Protein AF-A0A353E0Q5-F1 (afdb_monomer)

Solvent-accessible surface area (backbone atoms only — not comparable to full-atom values): 62105 Å² total; per-residue (Å²): 119,65,67,66,53,52,52,53,52,50,51,54,53,50,53,54,36,44,77,69,77,37,85,76,43,74,29,30,56,51,19,33,42,48,65,22,22,40,67,88,50,92,90,53,44,50,45,80,87,53,101,70,85,87,52,66,69,34,48,69,35,66,63,59,42,57,31,65,50,50,73,76,48,99,57,50,77,54,15,35,48,39,72,45,56,61,38,84,94,55,44,27,33,41,62,36,72,52,37,29,42,36,36,40,77,37,80,70,36,24,62,28,38,40,38,38,20,40,17,38,74,65,54,63,38,16,90,84,32,91,67,53,52,42,46,39,69,44,43,38,41,34,26,84,80,82,68,50,38,32,44,20,50,36,26,52,88,81,24,87,39,40,45,72,63,60,95,88,55,82,83,78,68,77,80,64,66,64,56,32,40,40,31,43,69,48,75,49,71,51,46,33,36,45,34,42,31,17,71,41,27,21,38,55,55,39,66,94,44,41,72,42,34,23,43,40,38,9,40,30,42,36,41,46,93,58,66,82,50,72,44,25,45,48,79,42,88,43,85,75,89,70,75,83,73,71,68,71,69,43,80,52,47,71,41,41,65,44,71,77,46,64,24,12,19,44,34,39,40,46,91,50,94,84,70,56,68,65,24,41,35,39,33,37,35,61,43,37,78,71,98,61,86,84,76,87,74,61,61,35,27,25,36,36,40,37,35,33,77,20,43,22,32,18,71,71,66,82,61,56,22,35,32,32,39,37,38,33,72,54,71,49,49,82,71,67,33,68,73,44,58,74,68,30,54,63,30,76,72,85,28,20,70,26,58,45,80,44,72,84,44,72,76,30,88,85,35,45,38,36,35,41,37,36,26,76,34,61,34,12,26,32,25,23,40,34,38,40,39,26,74,56,68,47,45,47,70,51,98,86,64,30,40,39,17,47,33,44,39,31,62,76,4,46,24,42,54,14,33,84,90,56,57,14,58,18,44,27,44,20,34,28,56,69,92,70,65,38,44,20,56,42,44,34,38,40,40,35,33,40,28,73,46,38,40,48,29,41,30,34,43,33,42,94,93,45,54,21,21,48,38,62,44,43,64,51,30,95,87,68,38,40,35,43,43,69,46,39,36,29,67,79,67,86,52,94,88,45,40,61,47,63,34,72,54,37,45,71,75,52,39,72,33,72,54,43,35,66,35,42,37,41,38,31,25,41,43,77,92,46,48,36,31,44,69,40,37,34,46,39,33,33,56,54,64,66,83,46,97,84,41,33,79,52,70,28,47,42,70,32,70,38,80,48,68,47,80,39,57,67,42,50,48,30,44,37,40,37,41,30,79,46,90,64,51,46,28,42,31,31,14,72,81,43,80,41,50,100,86,50,57,47,48,55,25,50,46,48,91,86,56,73,62,42,64,42,74,44,20,62,44,30,71,59,28,45,51,49,44,46,34,23,38,23,40,32,25,85,39,89,54,68,42,50,33,32,42,42,76,51,75,45,68,46,64,66,52,43,44,50,36,48,39,60,42,90,69,44,70,44,75,51,44,68,54,28,78,28,79,47,61,34,76,37,94,43,73,40,30,25,58,42,54,34,39,30,38,20,32,36,24,58,41,33,18,44,32,34,35,32,46,29,44,55,88,64,56,55,35,44,46,45,71,28,47,43,33,90,77,33,37,44,39,19,45,76,50,59,89,53,48,27,18,23,23,34,29,74,49,70,93,67,15,88,45,47,45,92,77,53,69,70,74,44,42,67,93,72,82,62,50,77,44,78,52,30,26,38,68,65,36,74,69,42,78,43,42,60,76,39,71,44,48,30,66,38,88,98,43,53,40,35,25,80,32,49,44,35,35,37,43,79,45,86,40,99,37,70,44,15,30,41,37,32,45,75,15,27,37,36,34,78,43,86,34,60,55,85,40,51,30,28,44,35,38,26,35,28,16,87,34,54,76,81,35,67,15,24,35,31,26,50,72,85,40,80,73,47,76,36,63,14,22,78,51,82,40,77,49,73,33,50,30,26,35,32,87,42,59,56,41,43,41,32,47,36,42,37,86,99,42,53,45,29,32,42,28,44,30,30,40,26,46,45,64,49,61,37,41,18,26,36,65,38,68,50,68,82,50,49,65,41,57,47,43,37,55,31,35,42,39,41,36,29,56,50,77,82,84,83,58,79,48,67,46,26,38,29,36,51,35,43,30,37,24,61,36,60,71,68,73,83,56,46,79,57,50,76,76,37,69,52,72,54,72,32,51,49,65,32,71,49,39,33,40,35,75,37,28,73,74,30,62,36,38,40,39,38,39,39,61,49,44,41,55,31,44,26,42,19,67,80,24,63,49,76,71,40,59,76,87,23,83,46,66,55,48,64,93,40,78,49,73,47,39,49,32,41,37,33,20,70,77,14,28,39,30,35,45,87,86,74,48,79,76,51,74,34,77,61,62,55,48,56,53,18,30,55,37,24,38,32,46,33,29,74,39,79,87,49,71,31,42,38,35,43,32,35,37,52,78,36,72,70,76,76,69,46,79,56,54,91,94,54,88,82,88,83,84,82,81,93,58,101,60,94,82,83,86,47,74,46,71,88,78,59,95,85,63,88,75,87,88,85,86,85,82,61,85,64,52,72,51,73,48,65,41,51,85,68,82,75,79,58,44,102,91,45,58,76,45,76,48,81,48,79,29,63,83,82,130

Nearest PDB structures (foldseek):
  7ay3-assembly1_A  TM=6.060E-01  e=3.296E-02  uncultured bacterium
  1gui-assembly1_A  TM=5.304E-01  e=2.153E-01  Thermotoga maritima
  5w6h-assembly1_C  TM=4.593E-01  e=5.365E-01  Kuttervirus CBA120
  6kka-assembly2_B  TM=2.322E-01  e=1.364E-01  Bacillus sp. 41M-1
  2dck-assembly1_A  TM=1.835E-01  e=2.265E-01  Bacillus sp. 41M-1

Mean predicted aligned error: 13.4 Å

pLDDT: mean 86.46, std 9.39, range [40.09, 98.56]

Secondary structure (DSSP, 8-state):
-HHHHHHHHHHHHHHHHHHTT----HHHHHHHHHHH-B-SSSS----SS-SS-SSTT-B--HHHHS-TTTTT-SSGGGSSEEEE---GGGEE-TT-EEEEEEEE--TTGGGS-EEEEEE-------TTSSS---SEEEEEEEETTT--EEETT---TT-SSPPPPPTTS-----SS-SEEEEEEPSSP-SEEEEEEEEEE--S---TT-TTS--EE-EEEEEE-S-TT-SS-EEEEEE---PPPP---EEE--BT--EEEEEEPPPPTT-SSTT--GGG-EEEEEE----SS-TTSPPP-SEEEEEEE---BSSS--SS---EEEEEESSGGGGGT-HHHHHTSEEE--SSS--EEEE-SPPPSTT-EEEEEEEE-SSS-EEEEEEEEEESS-SEEE-TTS-EEEEPEEGGGGEE---BTTB-EEEEEEEEE-TTT--BEEEEEEEEEEEES-GGGEEEEEEETTEEEEEEES-SS-TTS-SSEEEEEE-TT--STT-B---SSS-GGGGTTSB--EEEEEEEEE-SSS--EEEEEEEEEEEE-GGGSTT-EEEEEPTT-EEEEEEEEPTTEEEEEEEEES-SS--EEEEEESS---SSS-SEEE---TT-SEEEEEE-TTSSSPP-SEEEEEEEE--SSS-EEEEEEEEEEE--SS-SEEEEE-S-S-EEPPTTEEEEEEEEE---SBEEEEEEEEEEE-S-GGGEEEEEE-TT--EEEEEES-STTT--EESBS-TTS-BEEEE-S-TTTEEEEGGGPPSPBS------EEEEE--SSS-SSEEETT-EEE-SSTT-EEEEEESEEEEE-S--SSTT-EEEESS-EEEEEEE--TT-EEEEEEEEEESSPTT-EEEEEEETTEEEEEEEP-SS-EEPPPEEEE-SSSEEEEEEEE-TTSPPEEEEEEEEEEPPPEEEEE-SS-GGGGTTSB--EEEEEEEEE---S--PSSP-EEEEEEEEEEEPPPPP-EEEPPTT-EEEEEE-TT-EEEEEEEPPTT-SEEEEEEEESSSEEEEEESSSS--SSTTTSSS--B--SSSS---EEEEETTEEEEE-TT--EEEEES-S---TT-EEEEEEEE--SS--EEEEEEEEESS----EEEPPTT-PPP------SS----EEE----TT-S--------SSS-EEEEE-SSSSPPBTTB-SEEEEEPPP---

Foldseek 3Di:
DVVVVLVVLLVVVQVLCVVLVHRADPQQSVQLQLQQFDAPDLQAAQQPDDPDHDAHSHDGDSCSSQFPVNVVDSACQFFLKDKDGFDLVAWDAAFDKWKKKKFQDDQVLLQWKKKKKKAFDAFQFDPPAPAQGQWDKWKWKAFPPPRWIFTWNQADPSGHATDTDDPPDDDPHDDHDRMTMHMGGHNDDGIMMIMMHRNAQAFAPRLVCQQGRITTIMMMIGGDPDSPDTNSIGIGTDDDPDDPDQADEAEADAQAKDFWDWFHAAGLFHPDLLGALSRKHKYKYAQAADPDCPQVAGFAFKKKKWKDPKAFGHDGFPAHFQKKKWKDLDCCVSVVDVVRRVVTFIDGDQHTTDMDIGGRHDHDRSRMMMMMMHTLHNRIITIMIHMHGHNDYQWDQDPVRKIKGWKDWGSQQKQDFAALVGKGKTKIKTFAAPVPKFQFWFKKKWFKKFKPFCLQKFKKKDDPRAIFTQDHSDRAELVRDGGIHGAMEGPQCPDPSHDHGPDPPGRNRSHRPIPGGIMMMMIIGNHGDMIIGGNIMMMITHGQPQPDPVFDKDKDFEQGKDKHKDFAALQFFKKKKKKADKPAWKKKFKAFPDADDPVDGQFIFGGDPPDRMTMDMAGCQAVVHDGGTMMMMIIGHNHNGMMIITMHMDTHGDFFFDLWFKFWFPDQKFFDDFQDKDKTKTFDAFQFAFAFKKKWFWWFAQAQLLKWKWKAAPVGRIHTFDHSDAHNDAGIAFDDFSVATATLMAGPDCVQAVAASSPDYDPSGDPDGKDKFWDAQCPQFDQAKDAAQDWTDGPDPPWIKGWNFGIKGKDQADDPPHGIWIKADRTKMKIKDFADAPFKKWKKKKKEWPDDFPDFFKFKDKQNHTQDTDTHHNDIDTDRTTIGGDHDRMIMIMMHTDPPDTIMIIGGIMMMGDRHYRYHHGSGHPCVSGRPTNGTMIMIMMRGNHHDDDDPPRTMGSIMMMITSGTNHGDDEAEAFAFDKDKDKADAFGKYKYKYFAAQPFFKKKKKKAKAFFKWKAWAQRRAGDQDPVVGPDHIQGPDGGHWIKMWMAGQQFIFIATPVGDTPDTDSPDHDDHSGMIMMMMTRNHRPDMMMMMMTMHTPDHRADEAEDDPPDDDDDDDDDDPDDDDHHYDYDDDPPDPDDDDDDADADAKDKDFAADDDDGDDPVRGPDIDTDGHDDDD

Sequence (1181 aa):
MAAPVVSGMLALMQEFLVEKEINPSPALLKALLINGARSSGTLYDFQIDPLINFQGWGVPNLNHSLPTNLLQTADNRSSSLQFFDQDPDRALATGESMSWDLNVSTNGARAFPLRVSLVWTDPPGNPAAGIKLVNDLDLVVSNTVSGEVFLGNDFPEGARFTQMSSTNQVSESDVVNNVENVFINGPLSTNYVVSVIGRRVNVNAVHAHPEGVVQDFALVISSGDDIELEEPFKLEDLDPALPDFTPPVYAITNGIPRLEDRVGANAPLLGTTNGLTPQWQFYAFTNSLPSTNDVGFTNGPYVAFATFLPPQLGQPRASDADVDLYVSRDPGLLSLNPGVIAGASKSTNQGGTEVVVFENQPLGEDVIYYVGVKSEDHQGAQYAMVGLSSPDPFDFTDANGNRVFRGIPLNQGIIPDGTPSSPGAALGIAIGNPLNGLQVQSVMVETLLFHQDIGDLLGSISHDGVSAVLNNHMLYDPSGDSTFLAATFDDFGLYPGSIASDGPGNLINFIGQNGVGVWLMTMVDNALGQTGNLTSFNVIATPNQLLGEDGLTSTVQAESFAYYFVEVPPDASALNVQLTEFALPLDLYLRHEELPTQTLYDKRTLGLDGDAMVSVTMTPRDIPPLNAGRYFIGVYNPNTEPVDFRLNYDVERNLVVDAEQPFFTDDLEVPILDDGLTHAQIYVPDTRPIAEAKIGIRLDHPRLSDLSLNLVSPEGTRVMLMENRGGGTETALGSGDSQAPIFAGFSDNEEDADTLIKFAEGPFTTNAVVNVYPISGFEQARAQIYSLGDTFPTDVEDREWEVIYGRARLMGQRAPYGRKFMHILSSRIATTIPTPPGRKFDLIYSTRSSAGRGSPVGYIYMDGRRAQVVDGSIRWRRNTPIRFETSKPETLLEFSYVRGRPAMSLDQIELRDAAAVKYYFPEEPLEHFKGESALGDWTLEINDTRSGGAEAPEPILQNWQLLLSLANTNVPATTLRNGQCFAGSLEPEEVKYFVVDVPRIATMATNWLTGTGDLKMWFDVAGVPTGESPPDIIPPIDYHGVDGGEAMVLTLDGALFFDMETNLVDAAASPVMLPGQRYYLAVANTDADQEQSYELCLRFDADDIPIIDLENQIPYENTIPFTDDLDLQYYRYRVASNVVNLDIELTPLDGDVNMVVKKDLPLPTLRLFDYRADEPGPVLD

Structure (mmCIF, N/CA/C/O backbone):
data_AF-A0A353E0Q5-F1
#
_entry.id   AF-A0A353E0Q5-F1
#
loop_
_atom_site.group_PDB
_atom_site.id
_atom_site.type_symbol
_atom_site.label_atom_id
_atom_site.label_alt_id
_atom_site.label_comp_id
_atom_site.label_asym_id
_atom_site.label_entity_id
_atom_site.label_seq_id
_atom_site.pdbx_PDB_ins_code
_atom_site.Cartn_x
_atom_site.Cartn_y
_atom_site.Cartn_z
_atom_site.occupancy
_atom_site.B_iso_or_equiv
_atom_site.auth_seq_id
_atom_site.auth_comp_id
_atom_site.auth_asym_id
_atom_site.auth_atom_id
_atom_site.pdbx_PDB_model_num
ATOM 1 N N . MET A 1 1 ? 0.250 -30.300 -31.723 1.00 90.56 1 MET A N 1
ATOM 2 C CA . MET A 1 1 ? 1.266 -31.261 -32.223 1.00 90.56 1 MET A CA 1
ATOM 3 C C . MET A 1 1 ? 2.597 -30.596 -32.575 1.00 90.56 1 MET A C 1
ATOM 5 O O . MET A 1 1 ? 3.606 -31.259 -32.412 1.00 90.56 1 MET A O 1
ATOM 9 N N . ALA A 1 2 ? 2.641 -29.331 -33.024 1.00 92.25 2 ALA A N 1
ATOM 10 C CA . ALA A 1 2 ? 3.900 -28.655 -33.379 1.00 92.25 2 ALA A CA 1
ATOM 11 C C . ALA A 1 2 ? 4.853 -28.426 -32.186 1.00 92.25 2 ALA A C 1
ATOM 13 O O . ALA A 1 2 ? 6.026 -28.761 -32.288 1.00 92.25 2 ALA A O 1
ATOM 14 N N . ALA A 1 3 ? 4.344 -27.948 -31.041 1.00 94.94 3 ALA A N 1
ATOM 15 C CA . ALA A 1 3 ? 5.154 -27.691 -29.842 1.00 94.94 3 ALA A CA 1
ATOM 16 C C . ALA A 1 3 ? 6.047 -28.879 -29.410 1.00 94.94 3 ALA A C 1
ATOM 18 O O . ALA A 1 3 ? 7.258 -28.695 -29.369 1.00 94.94 3 ALA A O 1
ATOM 19 N N . PRO A 1 4 ? 5.534 -30.113 -29.199 1.00 95.75 4 PRO A N 1
ATOM 20 C CA . PRO A 1 4 ? 6.393 -31.235 -28.809 1.00 95.75 4 PRO A CA 1
ATOM 21 C C . PRO A 1 4 ? 7.402 -31.657 -29.892 1.00 95.75 4 PRO A C 1
ATOM 23 O O . PRO A 1 4 ? 8.432 -32.232 -29.555 1.00 95.75 4 PRO A O 1
ATOM 26 N N . VAL A 1 5 ? 7.146 -31.374 -31.179 1.00 95.06 5 VAL A N 1
ATOM 27 C CA . VAL A 1 5 ? 8.128 -31.621 -32.256 1.00 95.06 5 VAL A CA 1
ATOM 28 C C . VAL A 1 5 ? 9.305 -30.657 -32.127 1.00 95.06 5 VAL A C 1
ATOM 30 O O . VAL A 1 5 ? 10.452 -31.089 -32.201 1.00 95.06 5 VAL A O 1
ATOM 33 N N . VAL A 1 6 ? 9.030 -29.372 -31.885 1.00 95.06 6 VAL A N 1
ATOM 34 C CA . VAL A 1 6 ? 10.074 -28.364 -31.648 1.00 95.06 6 VAL A CA 1
ATOM 35 C C . VAL A 1 6 ? 10.821 -28.657 -30.346 1.00 95.06 6 VAL A C 1
ATOM 37 O O . VAL A 1 6 ? 12.044 -28.627 -30.348 1.00 95.06 6 VAL A O 1
ATOM 40 N N . SER A 1 7 ? 10.130 -29.040 -29.265 1.00 95.62 7 SER A N 1
ATOM 41 C CA . SER A 1 7 ? 10.782 -29.459 -28.014 1.00 95.62 7 SER A CA 1
ATOM 42 C C . SER A 1 7 ? 11.724 -30.650 -28.219 1.00 95.62 7 SER A C 1
ATOM 44 O O . SER A 1 7 ? 12.834 -30.644 -27.700 1.00 95.62 7 SER A O 1
ATOM 46 N N . GLY A 1 8 ? 11.322 -31.652 -29.012 1.00 95.38 8 GLY A N 1
ATOM 47 C CA . GLY A 1 8 ? 12.192 -32.778 -29.361 1.00 95.38 8 GLY A CA 1
ATOM 48 C C . GLY A 1 8 ? 13.402 -32.364 -30.206 1.00 95.38 8 GLY A C 1
ATOM 49 O O . GLY A 1 8 ? 14.499 -32.865 -29.987 1.00 95.38 8 GLY A O 1
ATOM 50 N N . MET A 1 9 ? 13.224 -31.423 -31.139 1.00 94.06 9 MET A N 1
ATOM 51 C CA . MET A 1 9 ? 14.326 -30.853 -31.922 1.00 94.06 9 MET A CA 1
ATOM 52 C C . MET A 1 9 ? 15.319 -30.089 -31.035 1.00 94.06 9 MET A C 1
ATOM 54 O O . MET A 1 9 ? 16.521 -30.302 -31.162 1.00 94.06 9 MET A O 1
ATOM 58 N N . LEU A 1 10 ? 14.830 -29.257 -30.112 1.00 95.38 10 LEU A N 1
ATOM 59 C CA . LEU A 1 10 ? 15.662 -28.528 -29.151 1.00 95.38 10 LEU A CA 1
ATOM 60 C C . LEU A 1 10 ? 16.415 -29.475 -28.211 1.00 95.38 10 LEU A C 1
ATOM 62 O O . LEU A 1 10 ? 17.593 -29.250 -27.959 1.00 95.38 10 LEU A O 1
ATOM 66 N N . ALA A 1 11 ? 15.782 -30.564 -27.760 1.00 95.12 11 ALA A N 1
ATOM 67 C CA . ALA A 1 11 ? 16.446 -31.583 -26.949 1.00 95.12 11 ALA A CA 1
ATOM 68 C C . ALA A 1 11 ? 17.628 -32.233 -27.691 1.00 95.12 11 ALA A C 1
ATOM 70 O O . ALA A 1 11 ? 18.694 -32.397 -27.106 1.00 95.12 11 ALA A O 1
ATOM 71 N N . LEU A 1 12 ? 17.474 -32.535 -28.988 1.00 92.88 12 LEU A N 1
ATOM 72 C CA . LEU A 1 12 ? 18.569 -33.055 -29.822 1.00 92.88 12 LEU A CA 1
ATOM 73 C C . LEU A 1 12 ? 19.683 -32.020 -30.035 1.00 92.88 12 LEU A C 1
ATOM 75 O O . LEU A 1 12 ? 20.859 -32.372 -30.042 1.00 92.88 12 LEU A O 1
ATOM 79 N N . MET A 1 13 ? 19.324 -30.744 -30.212 1.00 92.06 13 MET A N 1
ATOM 80 C CA . MET A 1 13 ? 20.306 -29.660 -30.327 1.00 92.06 13 MET A CA 1
ATOM 81 C C . MET A 1 13 ? 21.100 -29.486 -29.027 1.00 92.06 13 MET A C 1
ATOM 83 O O . MET A 1 13 ? 22.321 -29.361 -29.074 1.00 92.06 13 MET A O 1
ATOM 87 N N . GLN A 1 14 ? 20.420 -29.515 -27.878 1.00 93.75 14 GLN A N 1
ATOM 88 C CA . GLN A 1 14 ? 21.044 -29.419 -26.561 1.00 93.75 14 GLN A CA 1
ATOM 89 C C . GLN A 1 14 ? 21.965 -30.611 -26.290 1.00 93.75 14 GLN A C 1
ATOM 91 O O . GLN A 1 14 ? 23.108 -30.401 -25.899 1.00 93.75 14 GLN A O 1
ATOM 96 N N . GLU A 1 15 ? 21.501 -31.841 -26.537 1.00 92.56 15 GLU A N 1
ATOM 97 C CA . GLU A 1 15 ? 22.314 -33.057 -26.402 1.00 92.56 15 GLU A CA 1
ATOM 98 C C . GLU A 1 15 ? 23.608 -32.942 -27.219 1.00 92.56 15 GLU A C 1
ATOM 100 O O . GLU A 1 15 ? 24.697 -33.130 -26.679 1.00 92.56 15 GLU A O 1
ATOM 105 N N . PHE A 1 16 ? 23.502 -32.530 -28.487 1.00 88.25 16 PHE A N 1
ATOM 106 C CA . PHE A 1 16 ? 24.658 -32.343 -29.360 1.00 88.25 16 PHE A CA 1
ATOM 107 C C . PHE A 1 16 ? 25.656 -31.293 -28.838 1.00 88.25 16 PHE A C 1
ATOM 109 O O . PHE A 1 16 ? 26.864 -31.526 -28.871 1.00 88.25 16 PHE A O 1
ATOM 116 N N . LEU A 1 17 ? 25.179 -30.135 -28.373 1.00 88.19 17 LEU A N 1
ATOM 117 C CA . LEU A 1 17 ? 26.053 -29.073 -27.862 1.00 88.19 17 LEU A CA 1
ATOM 118 C C . LEU A 1 17 ? 26.734 -29.489 -26.549 1.00 88.19 17 LEU A C 1
ATOM 120 O O . LEU A 1 17 ? 27.938 -29.278 -26.400 1.00 88.19 17 LEU A O 1
ATOM 124 N N . VAL A 1 18 ? 26.014 -30.174 -25.654 1.00 90.94 18 VAL A N 1
ATOM 125 C CA . VAL A 1 18 ? 26.568 -30.697 -24.393 1.00 90.94 18 VAL A CA 1
ATOM 126 C C . VAL A 1 18 ? 27.646 -31.752 -24.651 1.00 90.94 18 VAL A C 1
ATOM 128 O O . VAL A 1 18 ? 28.684 -31.735 -23.991 1.00 90.94 18 VAL A O 1
ATOM 131 N N . GLU A 1 19 ? 27.473 -32.627 -25.651 1.00 87.69 19 GLU A N 1
ATOM 132 C CA . GLU A 1 19 ? 28.525 -33.563 -26.088 1.00 87.69 19 GLU A CA 1
ATOM 133 C C . GLU A 1 19 ? 29.793 -32.855 -26.600 1.00 87.69 19 GLU A C 1
ATOM 135 O O . GLU A 1 19 ? 30.879 -33.439 -26.593 1.00 87.69 19 GLU A O 1
ATOM 140 N N . LYS A 1 20 ? 29.669 -31.597 -27.035 1.00 82.38 20 LYS A N 1
ATOM 141 C CA . LYS A 1 20 ? 30.774 -30.726 -27.455 1.00 82.38 20 LYS A CA 1
ATOM 142 C C . LYS A 1 20 ? 31.309 -29.844 -26.322 1.00 82.38 20 LYS A C 1
ATOM 144 O O . LYS A 1 20 ? 32.077 -28.931 -26.602 1.00 82.38 20 LYS A O 1
ATOM 149 N N . GLU A 1 21 ? 30.930 -30.127 -25.074 1.00 86.50 21 GLU A N 1
ATOM 150 C CA . GLU A 1 21 ? 31.303 -29.358 -23.877 1.00 86.50 21 GLU A CA 1
ATOM 151 C C . GLU A 1 21 ? 30.779 -27.908 -23.892 1.00 86.50 21 GLU A C 1
ATOM 153 O O . GLU A 1 21 ? 31.301 -27.041 -23.195 1.00 86.50 21 GLU A O 1
ATOM 158 N N . ILE A 1 22 ? 29.718 -27.645 -24.659 1.00 85.56 22 ILE A N 1
ATOM 159 C CA . ILE A 1 22 ? 28.992 -26.373 -24.670 1.00 85.56 22 ILE A CA 1
ATOM 160 C C . ILE A 1 22 ? 27.683 -26.597 -23.917 1.00 85.56 22 ILE A C 1
ATOM 162 O O . ILE A 1 22 ? 26.890 -27.448 -24.309 1.00 85.56 22 ILE A O 1
ATOM 166 N N . ASN A 1 23 ? 27.437 -25.850 -22.843 1.00 89.56 23 ASN A N 1
ATOM 167 C CA . ASN A 1 23 ? 26.168 -25.909 -22.120 1.00 89.56 23 ASN A CA 1
ATOM 168 C C . ASN A 1 23 ? 25.273 -24.750 -22.585 1.00 89.56 23 ASN A C 1
ATOM 170 O O . ASN A 1 23 ? 25.442 -23.647 -22.073 1.00 89.56 23 ASN A O 1
ATOM 174 N N . PRO A 1 24 ? 24.385 -24.958 -23.577 1.00 92.88 24 PRO A N 1
ATOM 175 C CA . PRO A 1 24 ? 23.730 -23.850 -24.248 1.00 92.88 24 PRO A CA 1
ATOM 176 C C . PRO A 1 24 ? 22.658 -23.198 -23.372 1.00 92.88 24 PRO A C 1
ATOM 178 O O . PRO A 1 24 ? 21.818 -23.899 -22.797 1.00 92.88 24 PRO A O 1
ATOM 181 N N . SER A 1 25 ? 22.618 -21.866 -23.340 1.00 94.75 25 SER A N 1
ATOM 182 C CA . SER A 1 25 ? 21.503 -21.145 -22.723 1.00 94.75 25 SER A CA 1
ATOM 183 C C . SER A 1 25 ? 20.188 -21.350 -23.500 1.00 94.75 25 SER A C 1
ATOM 185 O O . SER A 1 25 ? 20.188 -21.663 -24.703 1.00 94.75 25 SER A O 1
ATOM 187 N N . PRO A 1 26 ? 19.027 -21.118 -22.857 1.00 95.81 26 PRO A N 1
ATOM 188 C CA . PRO A 1 26 ? 17.748 -21.046 -23.558 1.00 95.81 26 PRO A CA 1
ATOM 189 C C . PRO A 1 26 ? 17.742 -20.007 -24.691 1.00 95.81 26 PRO A C 1
ATOM 191 O O . PRO A 1 26 ? 17.146 -20.260 -25.745 1.00 95.81 26 PRO A O 1
ATOM 194 N N . ALA A 1 27 ? 18.425 -18.869 -24.509 1.00 96.94 27 ALA A N 1
ATOM 195 C CA . ALA A 1 27 ? 18.532 -17.823 -25.520 1.00 96.94 27 ALA A CA 1
ATOM 196 C C . ALA A 1 27 ? 19.292 -18.312 -26.762 1.00 96.94 27 ALA A C 1
ATOM 198 O O . ALA A 1 27 ? 18.801 -18.136 -27.879 1.00 96.94 27 ALA A O 1
ATOM 199 N N . LEU A 1 28 ? 20.420 -19.014 -26.592 1.00 96.38 28 LEU A N 1
ATOM 200 C CA . LEU A 1 28 ? 21.188 -19.569 -27.711 1.00 96.38 28 LEU A CA 1
ATOM 201 C C . LEU A 1 28 ? 20.397 -20.628 -28.480 1.00 96.38 28 LEU A C 1
ATOM 203 O O . LEU A 1 28 ? 20.344 -20.591 -29.712 1.00 96.38 28 LEU A O 1
ATOM 207 N N . LEU A 1 29 ? 19.741 -21.556 -27.779 1.00 96.69 29 LEU A N 1
ATOM 208 C CA . LEU A 1 29 ? 18.905 -22.570 -28.424 1.00 96.69 29 LEU A CA 1
ATOM 209 C C . LEU A 1 29 ? 17.779 -21.931 -29.256 1.00 96.69 29 LEU A C 1
ATOM 211 O O . LEU A 1 29 ? 17.526 -22.355 -30.389 1.00 96.69 29 LEU A O 1
ATOM 215 N N . LYS A 1 30 ? 17.137 -20.881 -28.726 1.00 97.50 30 LYS A N 1
ATOM 216 C CA . LYS A 1 30 ? 16.111 -20.099 -29.433 1.00 97.50 30 LYS A CA 1
ATOM 217 C C . LYS A 1 30 ? 16.704 -19.350 -30.635 1.00 97.50 30 LYS A C 1
ATOM 219 O O . LYS A 1 30 ? 16.120 -19.413 -31.718 1.00 97.50 30 LYS A O 1
ATOM 224 N N . ALA A 1 31 ? 17.872 -18.722 -30.494 1.00 97.00 31 ALA A N 1
ATOM 225 C CA . ALA A 1 31 ? 18.560 -18.009 -31.573 1.00 97.00 31 ALA A CA 1
ATOM 226 C C . ALA A 1 31 ? 18.948 -18.935 -32.737 1.00 97.00 31 ALA A C 1
ATOM 228 O O . ALA A 1 31 ? 18.667 -18.623 -33.894 1.00 97.00 31 ALA A O 1
ATOM 229 N N . LEU A 1 32 ? 19.516 -20.114 -32.447 1.00 94.81 32 LEU A N 1
ATOM 230 C CA . LEU A 1 32 ? 19.873 -21.124 -33.455 1.00 94.81 32 LEU A CA 1
ATOM 231 C C . LEU A 1 32 ? 18.639 -21.623 -34.222 1.00 94.81 32 LEU A C 1
ATOM 233 O O . LEU A 1 32 ? 18.681 -21.815 -35.443 1.00 94.81 32 LEU A O 1
ATOM 237 N N . LEU A 1 33 ? 17.524 -21.828 -33.515 1.00 95.69 33 LEU A N 1
ATOM 238 C CA . LEU A 1 33 ? 16.259 -22.249 -34.116 1.00 95.69 33 LEU A CA 1
ATOM 239 C C . LEU A 1 33 ? 15.713 -21.180 -35.077 1.00 95.69 33 LEU A C 1
ATOM 241 O O . LEU A 1 33 ? 15.334 -21.504 -36.203 1.00 95.69 33 LEU A O 1
ATOM 245 N N . ILE A 1 34 ? 15.698 -19.916 -34.640 1.00 96.06 34 ILE A N 1
ATOM 246 C CA . ILE A 1 34 ? 15.175 -18.766 -35.394 1.00 96.06 34 ILE A CA 1
ATOM 247 C C . ILE A 1 34 ? 16.042 -18.471 -36.620 1.00 96.06 34 ILE A C 1
ATOM 249 O O . ILE A 1 34 ? 15.523 -18.374 -37.731 1.00 96.06 34 ILE A O 1
ATOM 253 N N . ASN A 1 35 ? 17.363 -18.422 -36.456 1.00 94.81 35 ASN A N 1
ATOM 254 C CA . ASN A 1 35 ? 18.294 -18.166 -37.553 1.00 94.81 35 ASN A CA 1
ATOM 255 C C . ASN A 1 35 ? 18.212 -19.256 -38.649 1.00 94.81 35 ASN A C 1
ATOM 257 O O . ASN A 1 35 ? 18.266 -18.979 -39.856 1.00 94.81 35 ASN A O 1
ATOM 261 N N . GLY A 1 36 ? 18.000 -20.512 -38.237 1.00 91.69 36 GLY A N 1
ATOM 262 C CA . GLY A 1 36 ? 17.804 -21.651 -39.137 1.00 91.69 36 GLY A CA 1
ATOM 263 C C . GLY A 1 36 ? 16.419 -21.729 -39.796 1.00 91.69 36 GLY A C 1
ATOM 264 O O . GLY A 1 36 ? 16.253 -22.445 -40.792 1.00 91.69 36 GLY A O 1
ATOM 265 N N . ALA A 1 37 ? 15.425 -20.988 -39.299 1.00 93.50 37 ALA A N 1
ATOM 266 C CA . ALA A 1 37 ? 14.057 -21.041 -39.799 1.00 93.50 37 ALA A CA 1
ATOM 267 C C . ALA A 1 37 ? 13.901 -20.372 -41.177 1.00 93.50 37 ALA A C 1
ATOM 269 O O . ALA A 1 37 ? 14.636 -19.459 -41.563 1.00 93.50 37 ALA A O 1
ATOM 270 N N . ARG A 1 38 ? 12.946 -20.855 -41.977 1.00 91.38 38 ARG A N 1
ATOM 271 C CA . ARG A 1 38 ? 12.607 -20.275 -43.289 1.00 91.38 38 ARG A CA 1
ATOM 272 C C . ARG A 1 38 ? 11.109 -20.024 -43.366 1.00 91.38 38 ARG A C 1
ATOM 274 O O . ARG A 1 38 ? 10.323 -20.780 -42.800 1.00 91.38 38 ARG A O 1
ATOM 281 N N . SER A 1 39 ? 10.705 -18.983 -44.094 1.00 90.50 39 SER A N 1
ATOM 282 C CA . SER A 1 39 ? 9.282 -18.716 -44.303 1.00 90.50 39 SER A CA 1
ATOM 283 C C . SER A 1 39 ? 8.587 -19.931 -44.927 1.00 90.50 39 SER A C 1
ATOM 285 O O . SER A 1 39 ? 9.136 -20.597 -45.807 1.00 90.50 39 SER A O 1
ATOM 287 N N . SER A 1 40 ? 7.366 -20.208 -44.469 1.00 86.75 40 SER A N 1
ATOM 288 C CA . SER A 1 40 ? 6.572 -21.359 -44.909 1.00 86.75 40 SER A CA 1
ATOM 289 C C . SER A 1 40 ? 6.069 -21.250 -46.359 1.00 86.75 40 SER A C 1
ATOM 291 O O . SER A 1 40 ? 5.593 -22.237 -46.922 1.00 86.75 40 SER A O 1
ATOM 293 N N . GLY A 1 41 ? 6.198 -20.079 -46.997 1.00 86.56 41 GLY A N 1
ATOM 294 C CA . GLY A 1 41 ? 5.785 -19.867 -48.381 1.00 86.56 41 GLY A CA 1
ATOM 295 C C . GLY A 1 41 ? 6.055 -18.454 -48.900 1.00 86.56 41 GLY A C 1
ATOM 296 O O . GLY A 1 41 ? 6.781 -17.668 -48.306 1.00 86.56 41 GLY A O 1
ATOM 297 N N . THR A 1 42 ? 5.489 -18.122 -50.060 1.00 82.75 42 THR A N 1
ATOM 298 C CA . THR A 1 42 ? 5.581 -16.774 -50.660 1.00 82.75 42 THR A CA 1
ATOM 299 C C . THR A 1 42 ? 4.454 -15.836 -50.233 1.00 82.75 42 THR A C 1
ATOM 301 O O . THR A 1 42 ? 4.489 -14.672 -50.600 1.00 82.75 42 THR A O 1
ATOM 304 N N . LEU A 1 43 ? 3.441 -16.354 -49.530 1.00 83.25 43 LEU A N 1
ATOM 305 C CA . LEU A 1 43 ? 2.299 -15.588 -49.011 1.00 83.25 43 LEU A CA 1
ATOM 306 C C . LEU A 1 43 ? 2.524 -15.085 -47.578 1.00 83.25 43 LEU A C 1
ATOM 308 O O . LEU A 1 43 ? 1.620 -14.493 -47.007 1.00 83.25 43 LEU A O 1
ATOM 312 N N . TYR A 1 44 ? 3.686 -15.379 -46.996 1.00 88.81 44 TYR A N 1
ATOM 313 C CA . TYR A 1 44 ? 4.020 -15.031 -45.625 1.00 88.81 44 TYR A CA 1
ATOM 314 C C . TYR A 1 44 ? 5.324 -14.227 -45.594 1.00 88.81 44 TYR A C 1
ATOM 316 O O . TYR A 1 44 ? 6.214 -14.453 -46.422 1.00 88.81 44 TYR A O 1
ATOM 324 N N . ASP A 1 45 ? 5.449 -13.346 -44.609 1.00 90.69 45 ASP A N 1
ATOM 325 C CA . ASP A 1 45 ? 6.566 -12.418 -44.416 1.00 90.69 45 ASP A CA 1
ATOM 326 C C . ASP A 1 45 ? 7.024 -12.378 -42.946 1.00 90.69 45 ASP A C 1
ATOM 328 O O . ASP A 1 45 ? 6.529 -13.138 -42.109 1.00 90.69 45 ASP A O 1
ATOM 332 N N . PHE A 1 46 ? 8.039 -11.566 -42.663 1.00 91.81 46 PHE A N 1
ATOM 333 C CA . PHE A 1 46 ? 8.610 -11.410 -41.324 1.00 91.81 46 PHE A CA 1
ATOM 334 C C . PHE A 1 46 ? 8.272 -10.057 -40.683 1.00 91.81 46 PHE A C 1
ATOM 336 O O . PHE A 1 46 ? 9.009 -9.604 -39.813 1.00 91.81 46 PHE A O 1
ATOM 343 N N . GLN A 1 47 ? 7.185 -9.407 -41.113 1.00 89.50 47 GLN A N 1
ATOM 344 C CA . GLN A 1 47 ? 6.735 -8.165 -40.489 1.00 89.50 47 GLN A CA 1
ATOM 345 C C . GLN A 1 47 ? 6.385 -8.421 -39.014 1.00 89.50 47 GLN A C 1
ATOM 347 O O . GLN A 1 47 ? 5.691 -9.391 -38.696 1.00 89.50 47 GLN A O 1
ATOM 352 N N . ILE A 1 48 ? 6.866 -7.550 -38.124 1.00 85.69 48 ILE A N 1
ATOM 353 C CA . ILE A 1 48 ? 6.685 -7.687 -36.670 1.00 85.69 48 ILE A CA 1
ATOM 354 C C . ILE A 1 48 ? 5.408 -7.031 -36.131 1.00 85.69 48 ILE A C 1
ATOM 356 O O . ILE A 1 48 ? 4.892 -7.494 -35.119 1.00 85.69 48 ILE A O 1
ATOM 360 N N . ASP A 1 49 ? 4.848 -6.050 -36.846 1.00 83.62 49 ASP A N 1
ATOM 361 C CA . ASP A 1 49 ? 3.572 -5.399 -36.511 1.00 83.62 49 ASP A CA 1
ATOM 362 C C . ASP A 1 49 ? 2.483 -5.624 -37.588 1.00 83.62 49 ASP A C 1
ATOM 364 O O . ASP A 1 49 ? 2.056 -4.686 -38.268 1.00 83.62 49 ASP A O 1
ATOM 368 N N . PRO A 1 50 ? 2.081 -6.880 -37.881 1.00 83.50 50 PRO A N 1
ATOM 369 C CA . PRO A 1 50 ? 0.949 -7.153 -38.754 1.00 83.50 50 PRO A CA 1
ATOM 370 C C . PRO A 1 50 ? -0.359 -7.208 -37.952 1.00 83.50 50 PRO A C 1
ATOM 372 O O . PRO A 1 50 ? -0.391 -7.654 -36.808 1.00 83.50 50 PRO A O 1
ATOM 375 N N . LEU A 1 51 ? -1.492 -6.932 -38.610 1.00 81.44 51 LEU A N 1
ATOM 376 C CA . LEU A 1 51 ? -2.821 -7.166 -38.020 1.00 81.44 51 LEU A CA 1
ATOM 377 C C . LEU A 1 51 ? -3.022 -8.636 -37.580 1.00 81.44 51 LEU A C 1
ATOM 379 O O . LEU A 1 51 ? -3.770 -8.915 -36.646 1.00 81.44 51 LEU A O 1
ATOM 383 N N . ILE A 1 52 ? -2.386 -9.588 -38.277 1.00 82.88 52 ILE A N 1
ATOM 384 C CA . ILE A 1 52 ? -2.384 -11.020 -37.941 1.00 82.88 52 ILE A CA 1
ATOM 385 C C . ILE A 1 52 ? -0.979 -11.591 -38.170 1.00 82.88 52 ILE A C 1
ATOM 387 O O . ILE A 1 52 ? -0.486 -11.586 -39.297 1.00 82.88 52 ILE A O 1
ATOM 391 N N . ASN A 1 53 ? -0.367 -12.169 -37.133 1.00 86.56 53 ASN A N 1
ATOM 392 C CA . ASN A 1 53 ? 0.896 -12.901 -37.258 1.00 86.56 53 ASN A CA 1
ATOM 393 C C . ASN A 1 53 ? 0.648 -14.379 -37.615 1.00 86.56 53 ASN A C 1
ATOM 395 O O . ASN A 1 53 ? 0.101 -15.144 -36.819 1.00 86.56 53 ASN A O 1
ATOM 399 N N . PHE A 1 54 ? 1.060 -14.793 -38.818 1.00 88.69 54 PHE A N 1
ATOM 400 C CA . PHE A 1 54 ? 0.791 -16.141 -39.335 1.00 88.69 54 PHE A CA 1
ATOM 401 C C . PHE A 1 54 ? 1.910 -17.168 -39.121 1.00 88.69 54 PHE A C 1
ATOM 403 O O . PHE A 1 54 ? 1.621 -18.367 -39.126 1.00 88.69 54 PHE A O 1
ATOM 410 N N . GLN A 1 55 ? 3.176 -16.749 -39.015 1.00 91.12 55 GLN A N 1
ATOM 411 C CA . GLN A 1 55 ? 4.313 -17.685 -39.059 1.00 91.12 55 GLN A CA 1
ATOM 412 C C . GLN A 1 55 ? 5.450 -17.394 -38.072 1.00 91.12 55 GLN A C 1
ATOM 414 O O . GLN A 1 55 ? 6.380 -18.202 -38.002 1.00 91.12 55 GLN A O 1
ATOM 419 N N . GLY A 1 56 ? 5.421 -16.276 -37.338 1.00 92.75 56 GLY A N 1
ATOM 420 C CA . GLY A 1 56 ? 6.588 -15.800 -36.591 1.00 92.75 56 GLY A CA 1
ATOM 421 C C . GLY A 1 56 ? 7.833 -15.751 -37.488 1.00 92.75 56 GLY A C 1
ATOM 422 O O . GLY A 1 56 ? 7.774 -15.278 -38.618 1.00 92.75 56 GLY A O 1
ATOM 423 N N . TRP A 1 57 ? 8.939 -16.343 -37.034 1.00 94.44 57 TRP A N 1
ATOM 424 C CA . TRP A 1 57 ? 10.191 -16.418 -37.804 1.00 94.44 57 TRP A CA 1
ATOM 425 C C . TRP A 1 57 ? 10.267 -17.585 -38.809 1.00 94.44 57 TRP A C 1
ATOM 427 O O . TRP A 1 57 ? 11.281 -17.778 -39.481 1.00 94.44 57 TRP A O 1
ATOM 437 N N . GLY A 1 58 ? 9.183 -18.348 -38.975 1.00 93.31 58 GLY A N 1
ATOM 438 C CA . GLY A 1 58 ? 9.061 -19.407 -39.977 1.00 93.31 58 GLY A CA 1
ATOM 439 C C . GLY A 1 58 ? 9.210 -20.830 -39.429 1.00 93.31 58 GLY A C 1
ATOM 440 O O . GLY A 1 58 ? 9.068 -21.093 -38.238 1.00 93.31 58 GLY A O 1
ATOM 441 N N . VAL A 1 59 ? 9.454 -21.784 -40.332 1.00 93.31 59 VAL A N 1
ATOM 442 C CA . VAL A 1 59 ? 9.563 -23.219 -40.025 1.00 93.31 59 VAL A CA 1
ATOM 443 C C . VAL A 1 59 ? 11.020 -23.571 -39.702 1.00 93.31 59 VAL A C 1
ATOM 445 O O . VAL A 1 59 ? 11.875 -23.370 -40.572 1.00 93.31 59 VAL A O 1
ATOM 448 N N . PRO A 1 60 ? 11.320 -24.119 -38.506 1.00 91.62 60 PRO A N 1
ATOM 449 C CA . PRO A 1 60 ? 12.672 -24.535 -38.135 1.00 91.62 60 PRO A CA 1
ATOM 450 C C . PRO A 1 60 ? 13.255 -25.600 -39.069 1.00 91.62 60 PRO A C 1
ATOM 452 O O . PRO A 1 60 ? 12.541 -26.491 -39.539 1.00 91.62 60 PRO A O 1
ATOM 455 N N . ASN A 1 61 ? 14.569 -25.547 -39.295 1.00 89.00 61 ASN A N 1
ATOM 456 C CA . ASN A 1 61 ? 15.296 -26.532 -40.094 1.00 89.00 61 ASN A CA 1
ATOM 457 C C . ASN A 1 61 ? 16.632 -26.892 -39.432 1.00 89.00 61 ASN A C 1
ATOM 459 O O . ASN A 1 61 ? 17.538 -26.065 -39.360 1.00 89.00 61 ASN A O 1
ATOM 463 N N . LEU A 1 62 ? 16.768 -28.150 -39.001 1.00 87.06 62 LEU A N 1
ATOM 464 C CA . LEU A 1 62 ? 17.943 -28.624 -38.264 1.00 87.06 62 LEU A CA 1
ATOM 465 C C . LEU A 1 62 ? 19.247 -28.493 -39.057 1.00 87.06 62 LEU A C 1
ATOM 467 O O . LEU A 1 62 ? 20.266 -28.158 -38.470 1.00 87.06 62 LEU A O 1
ATOM 471 N N . ASN A 1 63 ? 19.212 -28.671 -40.381 1.00 84.38 63 ASN A N 1
ATOM 472 C CA . ASN A 1 63 ? 20.410 -28.536 -41.217 1.00 84.38 63 ASN A CA 1
ATOM 473 C C . ASN A 1 63 ? 20.921 -27.092 -41.282 1.00 84.38 63 ASN A C 1
ATOM 475 O O . ASN A 1 63 ? 22.089 -26.878 -41.587 1.00 84.38 63 ASN A O 1
ATOM 479 N N . HIS A 1 64 ? 20.052 -26.108 -41.039 1.00 86.56 64 HIS A N 1
ATOM 480 C CA . HIS A 1 64 ? 20.438 -24.699 -40.996 1.00 86.56 64 HIS A CA 1
ATOM 481 C C . HIS A 1 64 ? 20.770 -24.246 -39.571 1.00 86.56 64 HIS A C 1
ATOM 483 O O . HIS A 1 64 ? 21.660 -23.425 -39.395 1.00 86.56 64 HIS A O 1
ATOM 489 N N . SER A 1 65 ? 20.076 -24.783 -38.561 1.00 89.12 65 SER A N 1
ATOM 490 C CA . SER A 1 65 ? 20.349 -24.489 -37.148 1.00 89.12 65 SER A CA 1
ATOM 491 C C . SER A 1 65 ? 21.645 -25.138 -36.641 1.00 89.12 65 SER A C 1
ATOM 493 O O . SER A 1 65 ? 22.293 -24.577 -35.767 1.00 89.12 65 SER A O 1
ATOM 495 N N . LEU A 1 66 ? 22.029 -26.303 -37.179 1.00 86.25 66 LEU A N 1
ATOM 496 C CA . LEU A 1 66 ? 23.271 -27.025 -36.876 1.00 86.25 66 LEU A CA 1
ATOM 497 C C . LEU A 1 66 ? 23.890 -27.571 -38.182 1.00 86.25 66 LEU A C 1
ATOM 499 O O . LEU A 1 66 ? 23.699 -28.745 -38.516 1.00 86.25 66 LEU A O 1
ATOM 503 N N . PRO A 1 67 ? 24.597 -26.737 -38.966 1.00 81.50 67 PRO A N 1
ATOM 504 C CA . PRO A 1 67 ? 25.136 -27.152 -40.258 1.00 81.50 67 PRO A CA 1
ATOM 505 C C . PRO A 1 67 ? 26.241 -28.209 -40.116 1.00 81.50 67 PRO A C 1
ATOM 507 O O . PRO A 1 67 ? 26.949 -28.290 -39.115 1.00 81.50 67 PRO A O 1
ATOM 510 N N . THR A 1 68 ? 26.413 -29.053 -41.137 1.00 74.75 68 THR A N 1
ATOM 511 C CA . THR A 1 68 ? 27.305 -30.226 -41.076 1.00 74.75 68 THR A CA 1
ATOM 512 C C . THR A 1 68 ? 28.784 -29.900 -40.878 1.00 74.75 68 THR A C 1
ATOM 514 O O . THR A 1 68 ? 29.524 -30.741 -40.370 1.00 74.75 68 THR A O 1
ATOM 517 N N . ASN A 1 69 ? 29.230 -28.709 -41.273 1.00 71.44 69 ASN A N 1
ATOM 518 C CA . ASN A 1 69 ? 30.590 -28.213 -41.038 1.00 71.44 69 ASN A CA 1
ATOM 519 C C . ASN A 1 69 ? 30.834 -27.872 -39.554 1.00 71.44 69 ASN A C 1
ATOM 521 O O . ASN A 1 69 ? 31.916 -28.165 -39.052 1.00 71.44 69 ASN A O 1
ATOM 525 N N . LEU A 1 70 ? 29.816 -27.404 -38.822 1.00 73.44 70 LEU A N 1
ATOM 526 C CA . LEU A 1 70 ? 29.859 -27.235 -37.363 1.00 73.44 70 LEU A CA 1
ATOM 527 C C . LEU A 1 70 ? 30.083 -28.574 -36.634 1.00 73.44 70 LEU A C 1
ATOM 529 O O . LEU A 1 70 ? 30.665 -28.615 -35.554 1.00 73.44 70 LEU A O 1
ATOM 533 N N . LEU A 1 71 ? 29.660 -29.695 -37.234 1.00 64.44 71 LEU A N 1
ATOM 534 C CA . LEU A 1 71 ? 29.829 -31.037 -36.659 1.00 64.44 71 LEU A CA 1
ATOM 535 C C . LEU A 1 71 ? 31.287 -31.534 -36.709 1.00 64.44 71 LEU A C 1
ATOM 537 O O . LEU A 1 71 ? 31.671 -32.392 -35.905 1.00 64.44 71 LEU A O 1
ATOM 541 N N . GLN A 1 72 ? 32.081 -31.029 -37.661 1.00 63.12 72 GLN A N 1
ATOM 542 C CA . GLN A 1 72 ? 33.398 -31.567 -38.027 1.00 63.12 72 GLN A CA 1
ATOM 543 C C . GLN A 1 72 ? 34.571 -30.883 -37.319 1.00 63.12 72 GLN A C 1
ATOM 545 O O . GLN A 1 72 ? 35.674 -31.432 -37.306 1.00 63.12 72 GLN A O 1
ATOM 550 N N . THR A 1 73 ? 34.349 -29.720 -36.709 1.00 59.78 73 THR A N 1
ATOM 551 C CA . THR A 1 73 ? 35.390 -28.924 -36.053 1.00 59.78 73 THR A CA 1
ATOM 552 C C . THR A 1 73 ? 35.166 -28.868 -34.539 1.00 59.78 73 THR A C 1
ATOM 554 O O . THR A 1 73 ? 34.086 -29.179 -34.032 1.00 59.78 73 THR A O 1
ATOM 557 N N . ALA A 1 74 ? 36.230 -28.561 -33.792 1.00 56.94 74 ALA A N 1
ATOM 558 C CA . ALA A 1 74 ? 36.164 -28.329 -32.344 1.00 56.94 74 ALA A CA 1
ATOM 559 C C . ALA A 1 74 ? 35.889 -26.852 -31.997 1.00 56.94 74 ALA A C 1
ATOM 561 O O . ALA A 1 74 ? 35.656 -26.532 -30.840 1.00 56.94 74 ALA A O 1
ATOM 562 N N . ASP A 1 75 ? 35.936 -25.966 -32.997 1.00 64.88 75 ASP A N 1
ATOM 563 C CA . ASP A 1 75 ? 35.759 -24.519 -32.879 1.00 64.88 75 ASP A CA 1
ATOM 564 C C . ASP A 1 75 ? 34.724 -24.065 -33.923 1.00 64.88 75 ASP A C 1
ATOM 566 O O . ASP A 1 75 ? 34.795 -24.472 -35.092 1.00 64.88 75 ASP A O 1
ATOM 570 N N . ASN A 1 76 ? 33.761 -23.238 -33.507 1.00 68.81 76 ASN A N 1
ATOM 571 C CA . ASN A 1 76 ? 32.692 -22.728 -34.364 1.00 68.81 76 ASN A CA 1
ATOM 572 C C . ASN A 1 76 ? 33.200 -21.711 -35.407 1.00 68.81 76 ASN A C 1
ATOM 574 O O . ASN A 1 76 ? 32.531 -21.491 -36.412 1.00 68.81 76 ASN A O 1
ATOM 578 N N . ARG A 1 77 ? 34.415 -21.166 -35.254 1.00 70.06 77 ARG A N 1
ATOM 579 C CA . ARG A 1 77 ? 34.995 -20.126 -36.131 1.00 70.06 77 ARG A CA 1
ATOM 580 C C . ARG A 1 77 ? 35.233 -20.526 -37.591 1.00 70.06 77 ARG A C 1
ATOM 582 O O . ARG A 1 77 ? 35.447 -19.654 -38.428 1.00 70.06 77 ARG A O 1
ATOM 589 N N . SER A 1 78 ? 35.208 -21.820 -37.904 1.00 65.81 78 SER A N 1
ATOM 590 C CA . SER A 1 78 ? 35.412 -22.352 -39.268 1.00 65.81 78 SER A CA 1
ATOM 591 C C . SER A 1 78 ? 34.115 -22.824 -39.950 1.00 65.81 78 SER A C 1
ATOM 593 O O . SER A 1 78 ? 34.118 -23.276 -41.096 1.00 65.81 78 SER A O 1
ATOM 595 N N . SER A 1 79 ? 32.987 -22.697 -39.249 1.00 75.75 79 SER A N 1
ATOM 596 C CA . SER A 1 79 ? 31.656 -23.088 -39.711 1.00 75.75 79 SER A CA 1
ATOM 597 C C . SER A 1 79 ? 30.979 -21.975 -40.523 1.00 75.75 79 SER A C 1
ATOM 599 O O . SER A 1 79 ? 31.338 -20.801 -40.437 1.00 75.75 79 SER A O 1
ATOM 601 N N . SER A 1 80 ? 29.948 -22.338 -41.292 1.00 79.62 80 SER A N 1
ATOM 602 C CA . SER A 1 80 ? 29.035 -21.398 -41.964 1.00 79.62 80 SER A CA 1
ATOM 603 C C . SER A 1 80 ? 28.052 -20.706 -41.021 1.00 79.62 80 SER A C 1
ATOM 605 O O . SER A 1 80 ? 27.293 -19.830 -41.442 1.00 79.62 80 SER A O 1
ATOM 607 N N . LEU A 1 81 ? 28.088 -21.099 -39.750 1.00 87.31 81 LEU A N 1
ATOM 608 C CA . LEU A 1 81 ? 27.360 -20.516 -38.639 1.00 87.31 81 LEU A CA 1
ATOM 609 C C . LEU A 1 81 ? 28.323 -20.337 -37.462 1.00 87.31 81 LEU A C 1
ATOM 611 O O . LEU A 1 81 ? 28.967 -21.302 -37.044 1.00 87.31 81 LEU A O 1
ATOM 615 N N . GLN A 1 82 ? 28.377 -19.122 -36.920 1.00 89.25 82 GLN A N 1
ATOM 616 C CA . GLN A 1 82 ? 29.079 -18.778 -35.682 1.00 89.25 82 GLN A CA 1
ATOM 617 C C . GLN A 1 82 ? 28.070 -18.250 -34.665 1.00 89.25 82 GLN A C 1
ATOM 619 O O . GLN A 1 82 ? 27.055 -17.662 -35.045 1.00 89.25 82 GLN A O 1
ATOM 624 N N . PHE A 1 83 ? 28.334 -18.470 -33.380 1.00 91.25 83 PHE A N 1
ATOM 625 C CA . PHE A 1 83 ? 27.452 -18.003 -32.319 1.00 91.25 83 PHE A CA 1
ATOM 626 C C . PHE A 1 83 ? 28.215 -17.609 -31.056 1.00 91.25 83 PHE A C 1
ATOM 628 O O . PHE A 1 83 ? 29.295 -18.140 -30.781 1.00 91.25 83 PHE A O 1
ATOM 635 N N . PHE A 1 84 ? 27.596 -16.724 -30.284 1.00 91.94 84 PHE A N 1
ATOM 636 C CA . PHE A 1 84 ? 27.932 -16.421 -28.900 1.00 91.94 84 PHE A CA 1
ATOM 637 C C . PHE A 1 84 ? 26.743 -16.809 -28.028 1.00 91.94 84 PHE A C 1
ATOM 639 O O . PHE A 1 84 ? 25.595 -16.582 -28.417 1.00 91.94 84 PHE A O 1
ATOM 646 N N . ASP A 1 85 ? 27.029 -17.430 -26.893 1.00 93.88 85 ASP A N 1
ATOM 647 C CA . ASP A 1 85 ? 26.028 -17.705 -25.869 1.00 93.88 85 ASP A C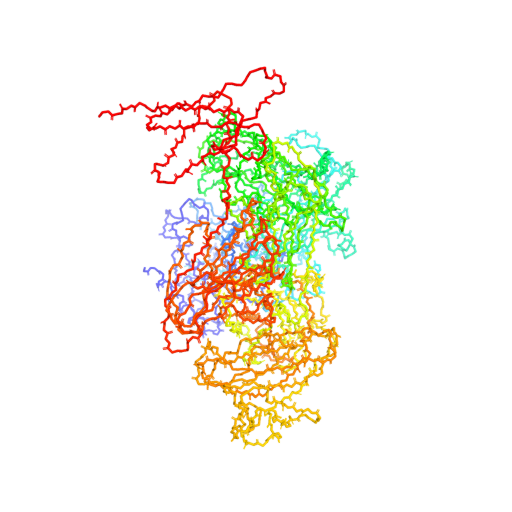A 1
ATOM 648 C C . ASP A 1 85 ? 25.975 -16.561 -24.844 1.00 93.88 85 ASP A C 1
ATOM 650 O O . ASP A 1 85 ? 26.873 -15.716 -24.832 1.00 93.88 85 ASP A O 1
ATOM 654 N N . GLN A 1 86 ? 24.953 -16.583 -23.987 1.00 93.19 86 GLN A N 1
ATOM 655 C CA . GLN A 1 86 ? 24.866 -15.764 -22.783 1.00 93.19 86 GLN A CA 1
ATOM 656 C C . GLN A 1 86 ? 26.101 -15.997 -21.900 1.00 93.19 86 GLN A C 1
ATOM 658 O O . GLN A 1 86 ? 26.473 -17.138 -21.613 1.00 93.19 86 GLN A O 1
ATOM 663 N N . ASP A 1 87 ? 26.751 -14.904 -21.514 1.00 91.56 87 ASP A N 1
ATOM 664 C CA . ASP A 1 87 ? 28.007 -14.882 -20.770 1.00 91.56 87 ASP A CA 1
ATOM 665 C C . ASP A 1 87 ? 28.009 -13.624 -19.882 1.00 91.56 87 ASP A C 1
ATOM 667 O O . ASP A 1 87 ? 27.830 -12.527 -20.421 1.00 91.56 87 ASP A O 1
ATOM 671 N N . PRO A 1 88 ? 28.201 -13.737 -18.552 1.00 88.94 88 PRO A N 1
ATOM 672 C CA . PRO A 1 88 ? 28.235 -12.582 -17.655 1.00 88.94 88 PRO A CA 1
ATOM 673 C C . PRO A 1 88 ? 29.297 -11.540 -18.014 1.00 88.94 88 PRO A C 1
ATOM 675 O O . PRO A 1 88 ? 29.081 -10.355 -17.779 1.00 88.94 88 PRO A O 1
ATOM 678 N N . ASP A 1 89 ? 30.411 -11.961 -18.622 1.00 88.69 89 ASP A N 1
ATOM 679 C CA . ASP A 1 89 ? 31.465 -11.051 -19.087 1.00 88.69 89 ASP A CA 1
ATOM 680 C C . ASP A 1 89 ? 31.089 -10.357 -20.417 1.00 88.69 89 ASP A C 1
ATOM 682 O O . ASP A 1 89 ? 31.800 -9.467 -20.891 1.00 88.69 89 ASP A O 1
ATOM 686 N N . ARG A 1 90 ? 29.973 -10.765 -21.041 1.00 89.31 90 ARG A N 1
ATOM 687 C CA . ARG A 1 90 ? 29.391 -10.181 -22.260 1.00 89.31 90 ARG A CA 1
ATOM 688 C C . ARG A 1 90 ? 27.975 -9.656 -22.025 1.00 89.31 90 ARG A C 1
ATOM 690 O O . ARG A 1 90 ? 27.055 -9.929 -22.799 1.00 89.31 90 ARG A O 1
ATOM 697 N N . ALA A 1 91 ? 27.815 -8.886 -20.960 1.00 93.44 91 ALA A N 1
ATOM 698 C CA . ALA A 1 91 ? 26.589 -8.164 -20.664 1.00 93.44 91 ALA A CA 1
ATOM 699 C C . ALA A 1 91 ? 26.735 -6.673 -21.005 1.00 93.44 91 ALA A C 1
ATOM 701 O O . ALA A 1 91 ? 27.838 -6.130 -20.985 1.00 93.44 91 ALA A O 1
ATOM 702 N N . LEU A 1 92 ? 25.624 -6.024 -21.346 1.00 93.44 92 LEU A N 1
ATOM 703 C CA . LEU A 1 92 ? 25.580 -4.602 -21.692 1.00 93.44 92 LEU A CA 1
ATOM 704 C C . LEU A 1 92 ? 24.739 -3.836 -20.678 1.00 93.44 92 LEU A C 1
ATOM 706 O O . LEU A 1 92 ? 23.619 -4.252 -20.375 1.00 93.44 92 LEU A O 1
ATOM 710 N N . ALA A 1 93 ? 25.251 -2.703 -20.204 1.00 92.06 93 ALA A N 1
ATOM 711 C CA . ALA A 1 93 ? 24.455 -1.671 -19.550 1.00 92.06 93 ALA A CA 1
ATOM 712 C C . ALA A 1 93 ? 23.835 -0.706 -20.579 1.00 92.06 93 ALA A C 1
ATOM 714 O O . ALA A 1 93 ? 24.197 -0.681 -21.759 1.00 92.06 93 ALA A O 1
ATOM 715 N N . THR A 1 94 ? 22.916 0.145 -20.117 1.00 91.50 94 THR A N 1
ATOM 716 C CA . THR A 1 94 ? 22.362 1.240 -20.927 1.00 91.50 94 THR A CA 1
ATOM 717 C C . THR A 1 94 ? 23.475 2.137 -21.483 1.00 91.50 94 THR A C 1
ATOM 719 O O . THR A 1 94 ? 24.267 2.708 -20.734 1.00 91.50 94 THR A O 1
ATOM 722 N N . GLY A 1 95 ? 23.500 2.289 -22.807 1.00 88.12 95 GLY A N 1
ATOM 723 C CA . GLY A 1 95 ? 24.475 3.081 -23.553 1.00 88.12 95 GLY A CA 1
ATOM 724 C C . GLY A 1 95 ? 25.722 2.320 -24.006 1.00 88.12 95 GLY A C 1
ATOM 725 O O . GLY A 1 95 ? 26.475 2.846 -24.827 1.00 88.12 95 GLY A O 1
ATOM 726 N N . GLU A 1 96 ? 25.944 1.100 -23.517 1.00 90.44 96 GLU A N 1
ATOM 727 C CA . GLU A 1 96 ? 27.075 0.269 -23.929 1.00 90.44 96 GLU A CA 1
ATOM 728 C C . GLU A 1 96 ? 26.773 -0.490 -25.227 1.00 90.44 96 GLU A C 1
ATOM 730 O O . GLU A 1 96 ? 25.619 -0.697 -25.611 1.00 90.44 96 GLU A O 1
ATOM 735 N N . SER A 1 97 ? 27.821 -0.922 -25.931 1.00 91.25 97 SER A N 1
ATOM 736 C CA . SER A 1 97 ? 27.661 -1.805 -27.086 1.00 91.25 97 SER A CA 1
ATOM 737 C C . SER A 1 97 ? 28.841 -2.751 -27.256 1.00 91.25 97 SER A C 1
ATOM 739 O O . SER A 1 97 ? 29.971 -2.427 -26.897 1.00 91.25 97 SER A O 1
ATOM 741 N N . MET A 1 98 ? 28.575 -3.904 -27.861 1.00 91.88 98 MET A N 1
ATOM 742 C CA . MET A 1 98 ? 29.583 -4.857 -28.319 1.00 91.88 98 MET A CA 1
ATOM 743 C C . MET A 1 98 ? 29.504 -4.961 -29.832 1.00 91.88 98 MET A C 1
ATOM 745 O O . MET A 1 98 ? 28.415 -5.056 -30.398 1.00 91.88 98 MET A O 1
ATOM 749 N N . SER A 1 99 ? 30.654 -4.898 -30.499 1.00 92.94 99 SER A N 1
ATOM 750 C CA . SER A 1 99 ? 30.722 -4.875 -31.957 1.00 92.94 99 SER A CA 1
ATOM 751 C C . SER A 1 99 ? 31.734 -5.875 -32.495 1.00 92.94 99 SER A C 1
ATOM 753 O O . SER A 1 99 ? 32.750 -6.159 -31.867 1.00 92.94 99 SER A O 1
ATOM 755 N N . TRP A 1 100 ? 31.476 -6.366 -33.703 1.00 93.38 100 TRP A N 1
ATOM 756 C CA . TRP A 1 100 ? 32.355 -7.287 -34.408 1.00 93.38 100 TRP A CA 1
ATOM 757 C C . TRP A 1 100 ? 32.521 -6.903 -35.873 1.00 93.38 100 TRP A C 1
ATOM 759 O O . TRP A 1 100 ? 31.539 -6.632 -36.571 1.00 93.38 100 TRP A O 1
ATOM 769 N N . ASP A 1 101 ? 33.758 -6.962 -36.359 1.00 93.31 101 ASP A N 1
ATOM 770 C CA . ASP A 1 101 ? 34.080 -6.881 -37.779 1.00 93.31 101 ASP A CA 1
ATOM 771 C C . ASP A 1 101 ? 33.759 -8.220 -38.459 1.00 93.31 101 ASP A C 1
ATOM 773 O O . ASP A 1 101 ? 34.366 -9.254 -38.173 1.00 93.31 101 ASP A O 1
ATOM 777 N N . LEU A 1 102 ? 32.814 -8.199 -39.400 1.00 92.31 102 LEU A N 1
ATOM 778 C CA . LEU A 1 102 ? 32.384 -9.343 -40.200 1.00 92.31 102 LEU A CA 1
ATOM 779 C C . LEU A 1 102 ? 32.917 -9.223 -41.636 1.00 92.31 102 LEU A C 1
ATOM 781 O O . LEU A 1 102 ? 32.413 -8.446 -42.454 1.00 92.31 102 LEU A O 1
ATOM 785 N N . ASN A 1 103 ? 33.902 -10.051 -41.984 1.00 90.88 103 ASN A N 1
ATOM 786 C CA . ASN A 1 103 ? 34.469 -10.119 -43.329 1.00 90.88 103 ASN A CA 1
ATOM 787 C C . ASN A 1 103 ? 33.900 -11.304 -44.123 1.00 90.88 103 ASN A C 1
ATOM 789 O O . ASN A 1 103 ? 34.206 -12.456 -43.817 1.00 90.88 103 ASN A O 1
ATOM 793 N N . VAL A 1 104 ? 33.117 -11.035 -45.172 1.00 87.12 104 VAL A N 1
ATOM 794 C CA . VAL A 1 104 ? 32.575 -12.063 -46.080 1.00 87.12 104 VAL A CA 1
ATOM 795 C C . VAL A 1 104 ? 33.564 -12.279 -47.229 1.00 87.12 104 VAL A C 1
ATOM 797 O O . VAL A 1 104 ? 33.610 -11.523 -48.206 1.00 87.12 104 VAL A O 1
ATOM 800 N N . SER A 1 105 ? 34.397 -13.309 -47.090 1.00 71.56 105 SER A N 1
ATOM 801 C CA . SER A 1 105 ? 35.691 -13.403 -47.777 1.00 71.56 105 SER A CA 1
ATOM 802 C C . SER A 1 105 ? 35.652 -14.145 -49.122 1.00 71.56 105 SER A C 1
ATOM 804 O O . SER A 1 105 ? 36.524 -13.932 -49.971 1.00 71.56 105 SER A O 1
ATOM 806 N N . THR A 1 106 ? 34.639 -14.985 -49.377 1.00 74.12 106 THR A N 1
ATOM 807 C CA . THR A 1 106 ? 34.556 -15.796 -50.606 1.00 74.12 106 THR A CA 1
ATOM 808 C C . THR A 1 106 ? 33.448 -15.325 -51.552 1.00 74.12 106 THR A C 1
ATOM 810 O O . THR A 1 106 ? 32.335 -14.998 -51.149 1.00 74.12 106 THR A O 1
ATOM 813 N N . ASN A 1 107 ? 33.715 -15.337 -52.866 1.00 72.69 107 ASN A N 1
ATOM 814 C CA . ASN A 1 107 ? 32.690 -15.021 -53.877 1.00 72.69 107 ASN A CA 1
ATOM 815 C C . ASN A 1 107 ? 31.493 -15.993 -53.840 1.00 72.69 107 ASN A C 1
ATOM 817 O O . ASN A 1 107 ? 30.419 -15.629 -54.310 1.00 72.69 107 ASN A O 1
ATOM 821 N N . GLY A 1 108 ? 31.684 -17.206 -53.302 1.00 74.25 108 GLY A N 1
ATOM 822 C CA . GLY A 1 108 ? 30.617 -18.177 -53.053 1.00 74.25 108 GLY A CA 1
ATOM 823 C C . GLY A 1 108 ? 29.695 -17.731 -51.919 1.00 74.25 108 GLY A C 1
ATOM 824 O O . GLY A 1 108 ? 28.497 -17.619 -52.143 1.00 74.25 108 GLY A O 1
ATOM 825 N N . ALA A 1 109 ? 30.247 -17.372 -50.754 1.00 76.62 109 ALA A N 1
ATOM 826 C CA . ALA A 1 109 ? 29.475 -16.865 -49.614 1.00 76.62 109 ALA A CA 1
ATOM 827 C C . ALA A 1 109 ? 28.692 -15.588 -49.951 1.00 76.62 109 ALA A C 1
ATOM 829 O O . ALA A 1 109 ? 27.530 -15.441 -49.587 1.00 76.62 109 ALA A O 1
ATOM 830 N N . ARG A 1 110 ? 29.290 -14.698 -50.753 1.00 85.06 110 ARG A N 1
ATOM 831 C CA . ARG A 1 110 ? 28.653 -13.448 -51.193 1.00 85.06 110 ARG A CA 1
ATOM 832 C C . ARG A 1 110 ? 27.432 -13.642 -52.091 1.00 85.06 110 ARG A C 1
ATOM 834 O O . ARG A 1 110 ? 26.702 -12.680 -52.303 1.00 85.06 110 ARG A O 1
ATOM 841 N N . ALA A 1 111 ? 27.212 -14.833 -52.650 1.00 83.50 111 ALA A N 1
ATOM 842 C CA . ALA A 1 111 ? 26.031 -15.126 -53.462 1.00 83.50 111 ALA A CA 1
ATOM 843 C C . ALA A 1 111 ? 24.795 -15.493 -52.622 1.00 83.50 111 ALA A C 1
ATOM 845 O O . ALA A 1 111 ? 23.690 -15.518 -53.163 1.00 83.50 111 ALA A O 1
ATOM 846 N N . PHE A 1 112 ? 24.970 -15.764 -51.327 1.00 85.56 112 PHE A N 1
ATOM 847 C CA . PHE A 1 112 ? 23.900 -16.192 -50.436 1.00 85.56 112 PHE A CA 1
ATOM 848 C C . PHE A 1 112 ? 23.537 -15.119 -49.404 1.00 85.56 112 PHE A C 1
ATOM 850 O O . PHE A 1 112 ? 24.315 -14.191 -49.190 1.00 85.56 112 PHE A O 1
ATOM 857 N N . PRO A 1 113 ? 22.361 -15.226 -48.758 1.00 89.81 113 PRO A N 1
ATOM 858 C CA . PRO A 1 113 ? 21.973 -14.300 -47.704 1.00 89.81 113 PRO A CA 1
ATOM 859 C C . PRO A 1 113 ? 22.870 -14.373 -46.465 1.00 89.81 113 PRO A C 1
ATOM 861 O O . PRO A 1 113 ? 23.371 -15.444 -46.110 1.00 89.81 113 PRO A O 1
ATOM 864 N N . LEU A 1 114 ? 22.996 -13.236 -45.784 1.00 92.44 114 LEU A N 1
ATOM 865 C CA . LEU A 1 114 ? 23.526 -13.127 -44.426 1.00 92.44 114 LEU A CA 1
ATOM 866 C C . LEU A 1 114 ? 22.348 -13.060 -43.453 1.00 92.44 114 LEU A C 1
ATOM 868 O O . LEU A 1 114 ? 21.413 -12.290 -43.683 1.00 92.44 114 LEU A O 1
ATOM 872 N N . ARG A 1 115 ? 22.387 -13.845 -42.376 1.00 93.75 115 ARG A N 1
ATOM 873 C CA . ARG A 1 115 ? 21.384 -13.806 -41.310 1.00 93.75 115 ARG A CA 1
ATOM 874 C C . ARG A 1 115 ? 22.037 -13.606 -39.958 1.00 93.75 115 ARG A C 1
ATOM 876 O O . ARG A 1 115 ? 22.858 -14.423 -39.548 1.00 93.75 115 ARG A O 1
ATOM 883 N N . VAL A 1 116 ? 21.604 -12.575 -39.251 1.00 97.06 116 VAL A N 1
ATOM 884 C CA . VAL A 1 116 ? 22.007 -12.287 -37.878 1.00 97.06 116 VAL A CA 1
ATOM 885 C C . VAL A 1 116 ? 20.765 -12.324 -37.000 1.00 97.06 116 VAL A C 1
ATOM 887 O O . VAL A 1 116 ? 19.764 -11.702 -37.346 1.00 97.06 116 VAL A O 1
ATOM 890 N N . SER A 1 117 ? 20.822 -13.084 -35.911 1.00 97.94 117 SER A N 1
ATOM 891 C CA . SER A 1 117 ? 19.725 -13.243 -34.954 1.00 97.94 117 SER A CA 1
ATOM 892 C C . SER A 1 117 ? 20.247 -13.010 -33.541 1.00 97.94 117 SER A C 1
ATOM 894 O O . SER A 1 117 ? 21.101 -13.767 -33.077 1.00 97.94 117 SER A O 1
ATOM 896 N N . LEU A 1 118 ? 19.732 -11.977 -32.884 1.00 98.38 118 LEU A N 1
ATOM 897 C CA . LEU A 1 118 ? 19.979 -11.615 -31.492 1.00 98.38 118 LEU A CA 1
ATOM 898 C C . LEU A 1 118 ? 18.802 -12.098 -30.636 1.00 98.38 118 LEU A C 1
ATOM 900 O O . LEU A 1 118 ? 17.647 -11.895 -31.008 1.00 98.38 118 LEU A O 1
ATOM 904 N N . VAL A 1 119 ? 19.083 -12.750 -29.508 1.00 98.56 119 VAL A N 1
ATOM 905 C CA . VAL A 1 119 ? 18.069 -13.217 -28.551 1.00 98.56 119 VAL A CA 1
ATOM 906 C C . VAL A 1 119 ? 18.598 -13.058 -27.134 1.00 98.56 119 VAL A C 1
ATOM 908 O O . VAL A 1 119 ? 19.733 -13.440 -26.866 1.00 98.56 119 VAL A O 1
ATOM 911 N N . TRP A 1 120 ? 17.765 -12.586 -26.211 1.00 98.06 120 TRP A N 1
ATOM 912 C CA . TRP A 1 120 ? 18.107 -12.523 -24.789 1.00 98.06 120 TRP A CA 1
ATOM 913 C C . TRP A 1 120 ? 16.984 -13.053 -23.898 1.00 98.06 120 TRP A C 1
ATOM 915 O O . TRP A 1 120 ? 15.809 -13.097 -24.285 1.00 98.06 120 TRP A O 1
ATOM 925 N N . THR A 1 121 ? 17.362 -13.493 -22.698 1.00 96.75 121 THR A N 1
ATOM 926 C CA . THR A 1 121 ? 16.412 -13.854 -21.642 1.00 96.75 121 THR A CA 1
ATOM 927 C C . THR A 1 121 ? 16.100 -12.589 -20.847 1.00 96.75 121 THR A C 1
ATOM 929 O O . THR A 1 121 ? 16.854 -12.218 -19.955 1.00 96.75 121 THR A O 1
ATOM 932 N N . ASP A 1 122 ? 15.023 -11.908 -21.238 1.00 96.12 122 ASP A N 1
ATOM 933 C CA . ASP A 1 122 ? 14.550 -10.669 -20.611 1.00 96.12 122 ASP A CA 1
ATOM 934 C C . ASP A 1 122 ? 14.040 -10.935 -19.179 1.00 96.12 122 ASP A C 1
ATOM 936 O O . ASP A 1 122 ? 13.457 -12.006 -18.946 1.00 96.12 122 ASP A O 1
ATOM 940 N N . PRO A 1 123 ? 14.220 -10.003 -18.221 1.00 93.44 123 PRO A N 1
ATOM 941 C CA . PRO A 1 123 ? 13.599 -10.099 -16.908 1.00 93.44 123 PRO A CA 1
ATOM 942 C C . PRO A 1 123 ? 12.069 -10.239 -16.996 1.00 93.44 123 PRO A C 1
ATOM 944 O O . PRO A 1 123 ? 11.456 -9.780 -17.963 1.00 93.44 123 PRO A O 1
ATOM 947 N N . PRO A 1 124 ? 11.411 -10.867 -16.004 1.00 91.06 124 PRO A N 1
ATOM 948 C CA . PRO A 1 124 ? 9.957 -11.006 -16.007 1.00 91.06 124 PRO A CA 1
ATOM 949 C C . PRO A 1 124 ? 9.266 -9.635 -15.997 1.00 91.06 124 PRO A C 1
ATOM 951 O O . PRO A 1 124 ? 9.357 -8.919 -15.007 1.00 91.06 124 PRO A O 1
ATOM 954 N N . GLY A 1 125 ? 8.569 -9.282 -17.078 1.00 88.81 125 GLY A N 1
ATOM 955 C CA . GLY A 1 125 ? 7.856 -8.007 -17.183 1.00 88.81 125 GLY A CA 1
ATOM 956 C C . GLY A 1 125 ? 6.507 -7.986 -16.458 1.00 88.81 125 GLY A C 1
ATOM 957 O O . GLY A 1 125 ? 5.764 -8.974 -16.460 1.00 88.81 125 GLY A O 1
ATOM 958 N N . ASN A 1 126 ? 6.150 -6.830 -15.900 1.00 87.44 126 ASN A N 1
ATOM 959 C CA . ASN A 1 126 ? 4.910 -6.627 -15.158 1.00 87.44 126 ASN A CA 1
ATOM 960 C C . ASN A 1 126 ? 3.662 -6.754 -16.065 1.00 87.44 126 ASN A C 1
ATOM 962 O O . ASN A 1 126 ? 3.533 -6.048 -17.078 1.00 87.44 126 ASN A O 1
ATOM 966 N N . PRO A 1 127 ? 2.670 -7.596 -15.712 1.00 83.38 127 PRO A N 1
ATOM 967 C CA . PRO A 1 127 ? 1.387 -7.660 -16.411 1.00 83.38 127 PRO A CA 1
ATOM 968 C C . PRO A 1 127 ? 0.600 -6.341 -16.445 1.00 83.38 127 PRO A C 1
ATOM 970 O O . PRO A 1 127 ? -0.198 -6.170 -17.368 1.00 83.38 127 PRO A O 1
ATOM 973 N N . ALA A 1 128 ? 0.853 -5.405 -15.530 1.00 76.75 128 ALA A N 1
ATOM 974 C CA . ALA A 1 128 ? 0.242 -4.075 -15.511 1.00 76.75 128 ALA A CA 1
ATOM 975 C C . ALA A 1 128 ? 0.967 -3.033 -16.389 1.00 76.75 128 ALA A C 1
ATOM 977 O O . ALA A 1 128 ? 0.335 -2.079 -16.830 1.00 76.75 128 ALA A O 1
ATOM 978 N N . ALA A 1 129 ? 2.257 -3.215 -16.702 1.00 77.56 129 ALA A N 1
ATOM 979 C CA . ALA A 1 129 ? 3.000 -2.284 -17.563 1.00 77.56 129 ALA A CA 1
ATOM 980 C C . ALA A 1 129 ? 2.483 -2.317 -19.014 1.00 77.56 129 ALA A C 1
ATOM 982 O O . ALA A 1 129 ? 2.108 -3.380 -19.507 1.00 77.56 129 ALA A O 1
ATOM 983 N N . GLY A 1 130 ? 2.493 -1.199 -19.745 1.00 72.75 130 GLY A N 1
ATOM 984 C CA . GLY A 1 130 ? 1.973 -1.179 -21.124 1.00 72.75 130 GLY A CA 1
ATOM 985 C C . GLY A 1 130 ? 2.740 -2.124 -22.064 1.00 72.75 130 GLY A C 1
ATOM 986 O O . GLY A 1 130 ? 2.167 -3.017 -22.690 1.00 72.75 130 GLY A O 1
ATOM 987 N N . ILE A 1 131 ? 4.067 -1.977 -22.095 1.00 83.25 131 ILE A N 1
ATOM 988 C CA . ILE A 1 131 ? 4.995 -2.811 -22.875 1.00 83.25 131 ILE A CA 1
ATOM 989 C C . ILE A 1 131 ? 5.685 -3.809 -21.939 1.00 83.25 131 ILE A C 1
ATOM 991 O O . ILE A 1 131 ? 6.225 -3.414 -20.908 1.00 83.25 131 ILE A O 1
ATOM 995 N N . LYS A 1 132 ? 5.704 -5.092 -22.326 1.00 88.44 132 LYS A N 1
ATOM 996 C CA . LYS A 1 132 ? 6.253 -6.189 -21.503 1.00 88.44 132 LYS A CA 1
ATOM 997 C C . LYS A 1 132 ? 7.764 -6.357 -21.587 1.00 88.44 132 LYS A C 1
ATOM 999 O O . LYS A 1 132 ? 8.322 -6.982 -20.696 1.00 88.44 132 LYS A O 1
ATOM 1004 N N . LEU A 1 133 ? 8.393 -5.830 -22.639 1.00 92.81 133 LEU A N 1
ATOM 1005 C CA . LEU A 1 133 ? 9.848 -5.806 -22.754 1.00 92.81 133 LEU A CA 1
ATOM 1006 C C . LEU A 1 133 ? 10.419 -4.932 -21.638 1.00 92.81 133 LEU A C 1
ATOM 1008 O O . LEU A 1 133 ? 10.014 -3.771 -21.515 1.00 92.81 133 LEU A O 1
ATOM 1012 N N . VAL A 1 134 ? 11.336 -5.477 -20.845 1.00 94.44 134 VAL A N 1
ATOM 1013 C CA . VAL A 1 134 ? 11.976 -4.776 -19.726 1.00 94.44 134 VAL A CA 1
ATOM 1014 C C . VAL A 1 134 ? 13.304 -4.171 -20.171 1.00 94.44 134 VAL A C 1
ATOM 1016 O O . VAL A 1 134 ? 13.487 -2.954 -20.051 1.00 94.44 134 VAL A O 1
ATOM 1019 N N . ASN A 1 135 ? 14.190 -4.997 -20.731 1.00 95.31 135 ASN A N 1
ATOM 1020 C CA . ASN A 1 135 ? 15.477 -4.593 -21.280 1.00 95.31 135 ASN A CA 1
ATOM 1021 C C . ASN A 1 135 ? 15.424 -4.552 -22.809 1.00 95.31 135 ASN A C 1
ATOM 1023 O O . ASN A 1 135 ? 15.090 -5.539 -23.464 1.00 95.31 135 ASN A O 1
ATOM 1027 N N . ASP A 1 136 ? 15.794 -3.403 -23.365 1.00 94.81 136 ASP A N 1
ATOM 1028 C CA . ASP A 1 136 ? 15.811 -3.124 -24.798 1.00 94.81 136 ASP A CA 1
ATOM 1029 C C . ASP A 1 136 ? 17.252 -3.169 -25.334 1.00 94.81 136 ASP A C 1
ATOM 1031 O O . ASP A 1 136 ? 18.085 -2.316 -24.986 1.00 94.81 136 ASP A O 1
ATOM 1035 N N . LEU A 1 137 ? 17.533 -4.193 -26.147 1.00 96.56 137 LEU A N 1
ATOM 1036 C CA . LEU A 1 137 ? 18.784 -4.373 -26.876 1.00 96.56 137 LEU A CA 1
ATOM 1037 C C . LEU A 1 137 ? 18.543 -4.240 -28.381 1.00 96.56 137 LEU A C 1
ATOM 1039 O O . LEU A 1 137 ? 17.679 -4.921 -28.924 1.00 96.56 137 LEU A O 1
ATOM 1043 N N . ASP A 1 138 ? 19.408 -3.492 -29.063 1.00 94.81 138 ASP A N 1
ATOM 1044 C CA . ASP A 1 138 ? 19.362 -3.359 -30.518 1.00 94.81 138 ASP A CA 1
ATOM 1045 C C . ASP A 1 138 ? 20.416 -4.191 -31.220 1.00 94.81 138 ASP A C 1
ATOM 1047 O O . ASP A 1 138 ? 21.588 -4.201 -30.841 1.00 94.81 138 ASP A O 1
ATOM 1051 N N . LEU A 1 139 ? 20.027 -4.742 -32.357 1.00 95.94 139 LEU A N 1
ATOM 1052 C CA . LEU A 1 139 ? 20.883 -5.300 -33.375 1.00 95.94 139 LEU A CA 1
ATOM 1053 C C . LEU A 1 139 ? 21.028 -4.310 -34.534 1.00 95.94 139 LEU A C 1
ATOM 1055 O O . LEU A 1 139 ? 20.083 -4.009 -35.265 1.00 95.94 139 LEU A O 1
ATOM 1059 N N . VAL A 1 140 ? 22.260 -3.875 -34.782 1.00 93.81 140 VAL A N 1
ATOM 1060 C CA . VAL A 1 140 ? 22.601 -3.028 -35.928 1.00 93.81 140 VAL A CA 1
ATOM 1061 C C . VAL A 1 140 ? 23.652 -3.723 -36.780 1.00 93.81 140 VAL A C 1
ATOM 1063 O O . VAL A 1 140 ? 24.716 -4.103 -36.297 1.00 93.81 140 VAL A O 1
ATOM 1066 N N . VAL A 1 141 ? 23.385 -3.863 -38.080 1.00 94.56 141 VAL A N 1
ATOM 1067 C CA . VAL A 1 141 ? 24.375 -4.349 -39.049 1.00 94.56 141 VAL A CA 1
ATOM 1068 C C . VAL A 1 141 ? 24.664 -3.241 -40.046 1.00 94.56 141 VAL A C 1
ATOM 1070 O O . VAL A 1 141 ? 23.775 -2.796 -40.768 1.00 94.56 141 VAL A O 1
ATOM 1073 N N . SER A 1 142 ? 25.913 -2.793 -40.117 1.00 92.31 142 SER A N 1
ATOM 1074 C CA . SER A 1 142 ? 26.330 -1.733 -41.038 1.00 92.31 142 SER A CA 1
ATOM 1075 C C . SER A 1 142 ? 27.386 -2.222 -42.018 1.00 92.31 142 SER A C 1
ATOM 1077 O O . SER A 1 142 ? 28.175 -3.109 -41.717 1.00 92.31 142 SER A O 1
ATOM 1079 N N . ASN A 1 143 ? 27.408 -1.667 -43.223 1.00 91.06 143 ASN A N 1
ATOM 1080 C CA . ASN A 1 143 ? 28.386 -1.986 -44.253 1.00 91.06 143 ASN A CA 1
ATOM 1081 C C . ASN A 1 143 ? 29.423 -0.867 -44.337 1.00 91.06 143 ASN A C 1
ATOM 1083 O O . ASN A 1 143 ? 29.122 0.244 -44.775 1.00 91.06 143 ASN A O 1
ATOM 1087 N N . THR A 1 144 ? 30.669 -1.162 -43.975 1.00 86.69 144 THR A N 1
ATOM 1088 C CA . THR A 1 144 ? 31.740 -0.152 -43.891 1.00 86.69 144 THR A CA 1
ATOM 1089 C C . THR A 1 144 ? 32.247 0.321 -45.255 1.00 86.69 144 THR A C 1
ATOM 1091 O O . THR A 1 144 ? 33.017 1.278 -45.332 1.00 86.69 144 THR A O 1
ATOM 1094 N N . VAL A 1 145 ? 31.817 -0.324 -46.347 1.00 84.31 145 VAL A N 1
ATOM 1095 C CA . VAL A 1 145 ? 32.183 0.048 -47.722 1.00 84.31 145 VAL A CA 1
ATOM 1096 C C . VAL A 1 145 ? 31.087 0.877 -48.390 1.00 84.31 145 VAL A C 1
ATOM 1098 O O . VAL A 1 145 ? 31.391 1.901 -49.000 1.00 84.31 145 VAL A O 1
ATOM 1101 N N . SER A 1 146 ? 29.829 0.431 -48.322 1.00 84.56 146 SER A N 1
ATOM 1102 C CA . SER A 1 146 ? 28.699 1.117 -48.972 1.00 84.56 146 SER A CA 1
ATOM 1103 C C . SER A 1 146 ? 28.031 2.171 -48.087 1.00 84.56 146 SER A C 1
ATOM 1105 O O . SER A 1 146 ? 27.378 3.065 -48.622 1.00 84.56 146 SER A O 1
ATOM 1107 N N . GLY A 1 147 ? 28.201 2.088 -46.764 1.00 84.81 147 GLY A N 1
ATOM 1108 C CA . GLY A 1 147 ? 27.519 2.934 -45.783 1.00 84.81 147 GLY A CA 1
ATOM 1109 C C . GLY A 1 147 ? 26.077 2.513 -45.479 1.00 84.81 147 GLY A C 1
ATOM 1110 O O . GLY A 1 147 ? 25.367 3.257 -44.812 1.00 84.81 147 GLY A O 1
ATOM 1111 N N . GLU A 1 148 ? 25.625 1.358 -45.976 1.00 89.31 148 GLU A N 1
ATOM 1112 C CA . GLU A 1 148 ? 24.281 0.828 -45.704 1.00 89.31 148 GLU A CA 1
ATOM 1113 C C . GLU A 1 148 ? 24.152 0.400 -44.236 1.00 89.31 148 GLU A C 1
ATOM 1115 O O . GLU A 1 148 ? 25.064 -0.232 -43.703 1.00 89.31 148 GLU A O 1
ATOM 1120 N N . VAL A 1 149 ? 23.019 0.705 -43.602 1.00 90.69 149 VAL A N 1
ATOM 1121 C CA . VAL A 1 149 ? 22.701 0.323 -42.217 1.00 90.69 149 VAL A CA 1
ATOM 1122 C C . VAL A 1 149 ? 21.387 -0.450 -42.209 1.00 90.69 149 VAL A C 1
ATOM 1124 O O . VAL A 1 149 ? 20.428 -0.051 -42.868 1.00 90.69 149 VAL A O 1
ATOM 1127 N N . PHE A 1 150 ? 21.357 -1.551 -41.471 1.00 92.50 150 PHE A N 1
ATOM 1128 C CA . PHE A 1 150 ? 20.204 -2.421 -41.281 1.00 92.50 150 PHE A CA 1
ATOM 1129 C C . PHE A 1 150 ? 19.916 -2.515 -39.782 1.00 92.50 150 PHE A C 1
ATOM 1131 O O . PHE A 1 150 ? 20.835 -2.782 -39.004 1.00 92.50 150 PHE A O 1
ATOM 1138 N N . LEU A 1 151 ? 18.664 -2.279 -39.398 1.00 92.88 151 LEU A N 1
ATOM 1139 C CA . LEU A 1 151 ? 18.189 -2.364 -38.017 1.00 92.88 151 LEU A CA 1
ATOM 1140 C C . LEU A 1 151 ? 17.475 -3.698 -37.798 1.00 92.88 151 LEU A C 1
ATOM 1142 O O . LEU A 1 151 ? 16.904 -4.263 -38.738 1.00 92.88 151 LEU A O 1
ATOM 1146 N N . GLY A 1 152 ? 17.525 -4.208 -36.573 1.00 94.44 152 GLY A N 1
ATOM 1147 C CA . GLY A 1 152 ? 16.792 -5.399 -36.183 1.00 94.44 152 GLY A CA 1
ATOM 1148 C C . GLY A 1 152 ? 15.303 -5.267 -36.474 1.00 94.44 152 GLY A C 1
ATOM 1149 O O . GLY A 1 152 ? 14.694 -4.225 -36.266 1.00 94.44 152 GLY A O 1
ATOM 1150 N N . ASN A 1 153 ? 14.730 -6.339 -37.017 1.00 94.38 153 ASN A N 1
ATOM 1151 C CA . ASN A 1 153 ? 13.301 -6.478 -37.294 1.00 94.38 153 ASN A CA 1
ATOM 1152 C C . ASN A 1 153 ? 12.674 -5.456 -38.259 1.00 94.38 153 ASN A C 1
ATOM 1154 O O . ASN A 1 153 ? 11.458 -5.470 -38.450 1.00 94.38 153 ASN A O 1
ATOM 1158 N N . ASP A 1 154 ? 13.484 -4.671 -38.968 1.00 92.06 154 ASP A N 1
ATOM 1159 C CA . ASP A 1 154 ? 13.017 -3.730 -39.986 1.00 92.06 154 ASP A CA 1
ATOM 1160 C C . ASP A 1 154 ? 12.624 -4.459 -41.297 1.00 92.06 154 ASP A C 1
ATOM 1162 O O . ASP A 1 154 ? 13.349 -4.468 -42.301 1.00 92.06 154 ASP A O 1
ATOM 1166 N N . PHE A 1 155 ? 11.486 -5.167 -41.266 1.00 91.56 155 PHE A N 1
ATOM 1167 C CA . PHE A 1 155 ? 10.915 -5.935 -42.380 1.00 91.56 155 PHE A CA 1
ATOM 1168 C C . PHE A 1 155 ? 9.610 -5.293 -42.883 1.00 91.56 155 PHE A C 1
ATOM 1170 O O . PHE A 1 155 ? 8.596 -5.359 -42.185 1.00 91.56 155 PHE A O 1
ATOM 1177 N N . PRO A 1 156 ? 9.572 -4.740 -44.111 1.00 88.81 156 PRO A N 1
ATOM 1178 C CA . PRO A 1 156 ? 8.337 -4.187 -44.661 1.00 88.81 156 PRO A CA 1
ATOM 1179 C C . PRO A 1 156 ? 7.314 -5.281 -45.014 1.00 88.81 156 PRO A C 1
ATOM 1181 O O . PRO A 1 156 ? 7.670 -6.448 -45.205 1.00 88.81 156 PRO A O 1
ATOM 1184 N N . GLU A 1 157 ? 6.042 -4.896 -45.162 1.00 88.00 157 GLU A N 1
ATOM 1185 C CA . GLU A 1 157 ? 4.949 -5.810 -45.532 1.00 88.00 157 GLU A CA 1
ATOM 1186 C C . GLU A 1 157 ? 5.298 -6.638 -46.784 1.00 88.00 157 GLU A C 1
ATOM 1188 O O . GLU A 1 157 ? 5.760 -6.115 -47.806 1.00 88.00 157 GLU A O 1
ATOM 1193 N N . GLY A 1 158 ? 5.100 -7.959 -46.714 1.00 87.38 158 GLY A N 1
ATOM 1194 C CA . GLY A 1 158 ? 5.431 -8.889 -47.795 1.00 87.38 158 GLY A CA 1
ATOM 1195 C C . GLY A 1 158 ? 6.929 -9.186 -47.979 1.00 87.38 158 GLY A C 1
ATOM 1196 O O . GLY A 1 158 ? 7.289 -9.935 -48.897 1.00 87.38 158 GLY A O 1
ATOM 1197 N N . ALA A 1 159 ? 7.821 -8.633 -47.149 1.00 89.75 159 ALA A N 1
ATOM 1198 C CA . ALA A 1 159 ? 9.262 -8.835 -47.265 1.00 89.75 159 ALA A CA 1
ATOM 1199 C C . ALA A 1 159 ? 9.794 -10.009 -46.429 1.00 89.75 159 ALA A C 1
ATOM 1201 O O . ALA A 1 159 ? 9.285 -10.382 -45.377 1.00 89.75 159 ALA A O 1
ATOM 1202 N N . ARG A 1 160 ? 10.885 -10.609 -46.916 1.00 90.94 160 ARG A N 1
ATOM 1203 C CA . ARG A 1 160 ? 11.610 -11.705 -46.236 1.00 90.94 160 ARG A CA 1
ATOM 1204 C C . ARG A 1 160 ? 13.050 -11.344 -45.873 1.00 90.94 160 ARG A C 1
ATOM 1206 O O . ARG A 1 160 ? 13.796 -12.202 -45.407 1.00 90.94 160 ARG A O 1
ATOM 1213 N N . PHE A 1 161 ? 13.431 -10.105 -46.151 1.00 92.88 161 PHE A N 1
ATOM 1214 C CA . PHE A 1 161 ? 14.754 -9.541 -45.932 1.00 92.88 161 PHE A CA 1
ATOM 1215 C C . PHE A 1 161 ? 14.583 -8.137 -45.369 1.00 92.88 161 PHE A C 1
ATOM 1217 O O . PHE A 1 161 ? 13.617 -7.457 -45.721 1.00 92.88 161 PHE A O 1
ATOM 1224 N N . THR A 1 162 ? 15.514 -7.750 -44.512 1.00 93.31 162 THR A N 1
ATOM 1225 C CA . THR A 1 162 ? 15.533 -6.464 -43.824 1.00 93.31 162 THR A CA 1
ATOM 1226 C C . THR A 1 162 ? 15.738 -5.351 -44.841 1.00 93.31 162 THR A C 1
ATOM 1228 O O . THR A 1 162 ? 16.549 -5.488 -45.769 1.00 93.31 162 THR A O 1
ATOM 1231 N N . GLN A 1 163 ? 14.989 -4.262 -44.701 1.00 91.00 163 GLN A N 1
ATOM 1232 C CA . GLN A 1 163 ? 15.198 -3.086 -45.534 1.00 91.00 163 GLN A CA 1
ATOM 1233 C C . GLN A 1 163 ? 16.386 -2.258 -45.034 1.00 91.00 163 GLN A C 1
ATOM 1235 O O . GLN A 1 163 ? 16.848 -2.390 -43.906 1.00 91.00 163 GLN A O 1
ATOM 1240 N N . MET A 1 164 ? 16.939 -1.432 -45.920 1.00 88.44 164 MET A N 1
ATOM 1241 C CA . MET A 1 164 ? 17.989 -0.492 -45.538 1.00 88.44 164 MET A CA 1
ATOM 1242 C C . MET A 1 164 ? 17.352 0.685 -44.797 1.00 88.44 164 MET A C 1
ATOM 1244 O O . MET A 1 164 ? 16.428 1.305 -45.329 1.00 88.44 164 MET A O 1
ATOM 1248 N N . SER A 1 165 ? 17.905 1.036 -43.638 1.00 84.44 165 SER A N 1
ATOM 1249 C CA . SER A 1 165 ? 17.489 2.215 -42.883 1.00 84.44 165 SER A CA 1
ATOM 1250 C C . SER A 1 165 ? 17.722 3.489 -43.702 1.00 84.44 165 SER A C 1
ATOM 1252 O O . SER A 1 165 ? 18.765 3.667 -44.343 1.00 84.44 165 SER A O 1
ATOM 1254 N N . SER A 1 166 ? 16.736 4.388 -43.711 1.00 74.06 166 SER A N 1
ATOM 1255 C CA . SER A 1 166 ? 16.837 5.648 -44.445 1.00 74.06 166 SER A CA 1
ATOM 1256 C C . SER A 1 166 ? 17.524 6.721 -43.596 1.00 74.06 166 SER A C 1
ATOM 1258 O O . SER A 1 166 ? 17.184 6.932 -42.438 1.00 74.06 166 SER A O 1
ATOM 1260 N N . THR A 1 167 ? 18.439 7.489 -44.191 1.00 65.31 167 THR A N 1
ATOM 1261 C CA . THR A 1 167 ? 19.142 8.580 -43.489 1.00 65.31 167 THR A CA 1
ATOM 1262 C C . THR A 1 167 ? 18.289 9.835 -43.255 1.00 65.31 167 THR A C 1
ATOM 1264 O O . THR A 1 167 ? 18.772 10.789 -42.650 1.00 65.31 167 THR A O 1
ATOM 1267 N N . ASN A 1 168 ? 17.048 9.867 -43.759 1.00 63.50 168 ASN A N 1
ATOM 1268 C CA . ASN A 1 168 ? 16.152 11.031 -43.703 1.00 63.50 168 ASN A CA 1
ATOM 1269 C C . ASN A 1 168 ? 14.835 10.752 -42.955 1.00 63.50 168 ASN A C 1
ATOM 1271 O O . ASN A 1 168 ? 13.956 11.614 -42.950 1.00 63.50 168 ASN A O 1
ATOM 1275 N N . GLN A 1 169 ? 14.674 9.567 -42.367 1.00 59.81 169 GLN A N 1
ATOM 1276 C CA . GLN A 1 169 ? 13.534 9.223 -41.516 1.00 59.81 169 GLN A CA 1
ATOM 1277 C C . GLN A 1 169 ? 14.033 8.928 -40.105 1.00 59.81 169 GLN A C 1
ATOM 1279 O O . GLN A 1 169 ? 15.209 8.636 -39.899 1.00 59.81 169 GLN A O 1
ATOM 1284 N N . VAL A 1 170 ? 13.138 9.058 -39.130 1.00 57.88 170 VAL A N 1
ATOM 1285 C CA . VAL A 1 170 ? 13.411 8.611 -37.764 1.00 57.88 170 VAL A CA 1
ATOM 1286 C C . VAL A 1 170 ? 13.578 7.091 -37.814 1.00 57.88 170 VAL A C 1
ATOM 1288 O O . VAL A 1 170 ? 12.746 6.422 -38.419 1.00 57.88 170 VAL A O 1
ATOM 1291 N N . SER A 1 171 ? 14.664 6.559 -37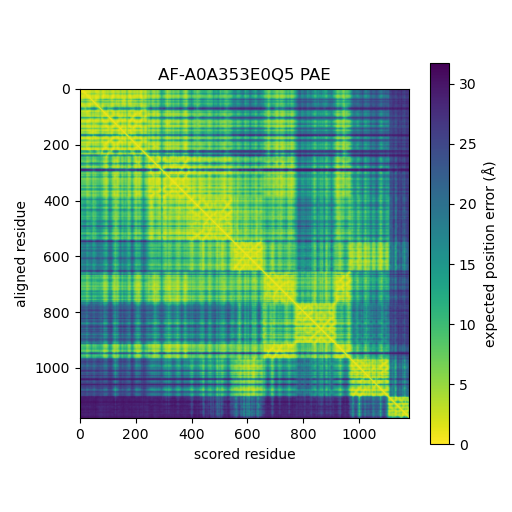.249 1.00 61.84 171 SER A N 1
ATOM 1292 C CA . SER A 1 171 ? 14.873 5.111 -37.157 1.00 61.84 171 SER A CA 1
ATOM 1293 C C . SER A 1 171 ? 13.750 4.471 -36.340 1.00 61.84 171 SER A C 1
ATOM 1295 O O . SER A 1 171 ? 13.598 4.794 -35.164 1.00 61.84 171 SER A O 1
ATOM 1297 N N . GLU A 1 172 ? 12.988 3.565 -36.950 1.00 68.69 172 GLU A N 1
ATOM 1298 C CA . GLU A 1 172 ? 11.982 2.736 -36.277 1.00 68.69 172 GLU A CA 1
ATOM 1299 C C . GLU A 1 172 ? 12.663 1.462 -35.774 1.00 68.69 172 GLU A C 1
ATOM 1301 O O . GLU A 1 172 ? 12.653 0.427 -36.432 1.00 68.69 172 GLU A O 1
ATOM 1306 N N . SER A 1 173 ? 13.357 1.572 -34.643 1.00 81.31 173 SER A N 1
ATOM 1307 C CA . SER A 1 173 ? 13.893 0.387 -33.974 1.00 81.31 173 SER A CA 1
ATOM 1308 C C . SER A 1 173 ? 12.779 -0.387 -33.281 1.00 81.31 173 SER A C 1
ATOM 1310 O O . SER A 1 173 ? 11.790 0.213 -32.852 1.00 81.31 173 SER A O 1
ATOM 1312 N N . ASP A 1 174 ? 12.952 -1.698 -33.137 1.00 89.56 174 ASP A N 1
ATOM 1313 C CA . ASP A 1 174 ? 12.066 -2.507 -32.305 1.00 89.56 174 ASP A CA 1
ATOM 1314 C C . ASP A 1 174 ? 12.206 -2.096 -30.830 1.00 89.56 174 ASP A C 1
ATOM 1316 O O . ASP A 1 174 ? 13.292 -1.751 -30.375 1.00 89.56 174 ASP A O 1
ATOM 1320 N N . VAL A 1 175 ? 11.088 -2.073 -30.104 1.00 89.19 175 VAL A N 1
ATOM 1321 C CA . VAL A 1 175 ? 11.011 -1.719 -28.673 1.00 89.19 175 VAL A CA 1
ATOM 1322 C C . VAL A 1 175 ? 10.093 -2.672 -27.895 1.00 89.19 175 VAL A C 1
ATOM 1324 O O . VAL A 1 175 ? 9.673 -2.378 -26.774 1.00 89.19 175 VAL A O 1
ATOM 1327 N N . VAL A 1 176 ? 9.715 -3.801 -28.504 1.00 90.38 176 VAL A N 1
ATOM 1328 C CA . VAL A 1 176 ? 8.721 -4.747 -27.969 1.00 90.38 176 VAL A CA 1
ATOM 1329 C C . VAL A 1 176 ? 9.261 -6.176 -27.916 1.00 90.38 176 VAL A C 1
ATOM 1331 O O . VAL A 1 176 ? 8.883 -6.934 -27.021 1.00 90.38 176 VAL A O 1
ATOM 1334 N N . ASN A 1 177 ? 10.125 -6.577 -28.854 1.00 93.81 177 ASN A N 1
ATOM 1335 C CA . ASN A 1 177 ? 10.582 -7.962 -28.967 1.00 93.81 177 ASN A CA 1
ATOM 1336 C C . ASN A 1 177 ? 11.950 -8.198 -28.313 1.00 93.81 177 ASN A C 1
ATOM 1338 O O . ASN A 1 177 ? 12.916 -7.517 -28.620 1.00 93.81 177 ASN A O 1
ATOM 1342 N N . ASN A 1 178 ? 12.081 -9.289 -27.547 1.00 96.69 178 ASN A N 1
ATOM 1343 C CA . ASN A 1 178 ? 13.377 -9.780 -27.047 1.00 96.69 178 ASN A CA 1
ATOM 1344 C C . ASN A 1 178 ? 14.163 -10.642 -28.057 1.00 96.69 178 ASN A C 1
ATOM 1346 O O . ASN A 1 178 ? 14.925 -11.551 -27.703 1.00 96.69 178 ASN A O 1
ATOM 1350 N N . VAL A 1 179 ? 13.864 -10.445 -29.338 1.00 97.88 179 VAL A N 1
ATOM 1351 C CA . VAL A 1 179 ? 14.445 -11.157 -30.471 1.00 97.88 179 VAL A CA 1
ATOM 1352 C C . VAL A 1 179 ? 14.550 -10.167 -31.612 1.00 97.88 179 VAL A C 1
ATOM 1354 O O . VAL A 1 179 ? 13.517 -9.739 -32.120 1.00 97.88 179 VAL A O 1
ATOM 1357 N N . GLU A 1 180 ? 15.761 -9.915 -32.093 1.00 97.75 180 GLU A N 1
ATOM 1358 C CA . GLU A 1 180 ? 15.987 -9.076 -33.265 1.00 97.75 180 GLU A CA 1
ATOM 1359 C C . GLU A 1 180 ? 16.697 -9.833 -34.387 1.00 97.75 180 GLU A C 1
ATOM 1361 O O . GLU A 1 180 ? 17.642 -10.592 -34.166 1.00 97.75 180 GLU A O 1
ATOM 1366 N N . ASN A 1 181 ? 16.240 -9.633 -35.623 1.00 97.31 181 ASN A N 1
ATOM 1367 C CA . ASN A 1 181 ? 16.781 -10.282 -36.809 1.00 97.31 181 ASN A CA 1
ATOM 1368 C C . ASN A 1 181 ? 17.161 -9.271 -37.887 1.00 97.31 181 ASN A C 1
ATOM 1370 O O . ASN A 1 181 ? 16.358 -8.424 -38.272 1.00 97.31 181 ASN A O 1
ATOM 1374 N N . VAL A 1 182 ? 18.348 -9.457 -38.465 1.00 96.56 182 VAL A N 1
ATOM 1375 C CA . VAL A 1 182 ? 18.783 -8.776 -39.687 1.00 96.56 182 VAL A CA 1
ATOM 1376 C C . VAL A 1 182 ? 19.102 -9.813 -40.760 1.00 96.56 182 VAL A C 1
ATOM 1378 O O . VAL A 1 182 ? 20.063 -10.579 -40.646 1.00 96.56 182 VAL A O 1
ATOM 1381 N N . PHE A 1 183 ? 18.296 -9.843 -41.824 1.00 95.25 183 PHE A N 1
ATOM 1382 C CA . PHE A 1 183 ? 18.455 -10.747 -42.964 1.00 95.25 183 PHE A CA 1
ATOM 1383 C C . PHE A 1 183 ? 18.757 -9.949 -44.233 1.00 95.25 183 PHE A C 1
ATOM 1385 O O . PHE A 1 183 ? 17.870 -9.319 -44.806 1.00 95.25 183 PHE A O 1
ATOM 1392 N N . ILE A 1 184 ? 19.991 -10.031 -44.725 1.00 94.00 184 ILE A N 1
ATOM 1393 C CA . ILE A 1 184 ? 20.447 -9.298 -45.912 1.00 94.00 184 ILE A CA 1
ATOM 1394 C C . ILE A 1 184 ? 20.490 -10.253 -47.102 1.00 94.00 184 ILE A C 1
ATOM 1396 O O . ILE A 1 184 ? 21.151 -11.292 -47.059 1.00 94.00 184 ILE A O 1
ATOM 1400 N N . ASN A 1 185 ? 19.785 -9.906 -48.179 1.00 90.25 185 ASN A N 1
ATOM 1401 C CA . ASN A 1 185 ? 19.784 -10.702 -49.403 1.00 90.25 185 ASN A CA 1
ATOM 1402 C C . ASN A 1 185 ? 21.083 -10.513 -50.207 1.00 90.25 185 ASN A C 1
ATOM 1404 O O . ASN A 1 185 ? 21.662 -9.429 -50.230 1.00 90.25 185 ASN A O 1
ATOM 1408 N N . GLY A 1 186 ? 21.511 -11.553 -50.923 1.00 80.62 186 GLY A N 1
ATOM 1409 C CA . GLY A 1 186 ? 22.665 -11.473 -51.818 1.00 80.62 186 GLY A CA 1
ATOM 1410 C C . GLY A 1 186 ? 22.389 -10.650 -53.094 1.00 80.62 186 GLY A C 1
ATOM 1411 O O . GLY A 1 186 ? 21.233 -10.529 -53.515 1.00 80.62 186 GLY A O 1
ATOM 1412 N N . PRO A 1 187 ? 23.437 -10.137 -53.774 1.00 87.19 187 PRO A N 1
ATOM 1413 C CA . PRO A 1 187 ? 24.854 -10.351 -53.478 1.00 87.19 187 PRO A CA 1
ATOM 1414 C C . PRO A 1 187 ? 25.399 -9.449 -52.355 1.00 87.19 187 PRO A C 1
ATOM 1416 O O . PRO A 1 187 ? 25.202 -8.237 -52.379 1.00 87.19 187 PRO A O 1
ATOM 1419 N N . LEU A 1 188 ? 26.146 -10.036 -51.417 1.00 88.75 188 LEU A N 1
ATOM 1420 C CA . LEU A 1 188 ? 26.707 -9.345 -50.250 1.00 88.75 188 LEU A CA 1
ATOM 1421 C C . LEU A 1 188 ? 27.981 -8.536 -50.578 1.00 88.75 188 LEU A C 1
ATOM 1423 O O . LEU A 1 188 ? 28.760 -8.850 -51.497 1.00 88.75 188 LEU A O 1
ATOM 1427 N N . SER A 1 189 ? 28.228 -7.504 -49.769 1.00 87.75 189 SER A N 1
ATOM 1428 C CA . SER A 1 189 ? 29.507 -6.785 -49.684 1.00 87.75 189 SER A CA 1
ATOM 1429 C C . SER A 1 189 ? 30.573 -7.624 -48.968 1.00 87.75 189 SER A C 1
ATOM 1431 O O . SER A 1 189 ? 30.319 -8.758 -48.570 1.00 87.75 189 SER A O 1
ATOM 1433 N N . THR A 1 190 ? 31.791 -7.095 -48.848 1.00 87.19 190 THR A N 1
ATOM 1434 C CA . THR A 1 190 ? 32.920 -7.790 -48.209 1.00 87.19 190 THR A CA 1
ATOM 1435 C C . THR A 1 190 ? 33.074 -7.484 -46.726 1.00 87.19 190 THR A C 1
ATOM 1437 O O . THR A 1 190 ? 33.644 -8.308 -46.025 1.00 87.19 190 THR A O 1
ATOM 1440 N N . ASN A 1 191 ? 32.618 -6.322 -46.248 1.00 90.75 191 ASN A N 1
ATOM 1441 C CA . ASN A 1 191 ? 32.846 -5.888 -44.868 1.00 90.75 191 ASN A CA 1
ATOM 1442 C C . ASN A 1 191 ? 31.551 -5.355 -44.258 1.00 90.75 191 ASN A C 1
ATOM 1444 O O . ASN A 1 191 ? 30.957 -4.412 -44.791 1.00 90.75 191 ASN A O 1
ATOM 1448 N N . TYR A 1 192 ? 31.162 -5.948 -43.138 1.00 93.69 192 TYR A N 1
ATOM 1449 C CA . TYR A 1 192 ? 30.079 -5.489 -42.287 1.00 93.69 192 TYR A CA 1
ATOM 1450 C C . TYR A 1 192 ? 30.590 -5.323 -40.856 1.00 93.69 192 TYR A C 1
ATOM 1452 O O . TYR A 1 192 ? 31.580 -5.942 -40.482 1.00 93.69 192 TYR A O 1
ATOM 1460 N N . VAL A 1 193 ? 29.900 -4.513 -40.067 1.00 94.12 193 VAL A N 1
ATOM 1461 C CA . VAL A 1 193 ? 30.032 -4.452 -38.613 1.00 94.12 193 VAL A CA 1
ATOM 1462 C C . VAL A 1 193 ? 28.701 -4.892 -38.034 1.00 94.12 193 VAL A C 1
ATOM 1464 O O . VAL A 1 193 ? 27.660 -4.376 -38.445 1.00 94.12 193 VAL A O 1
ATOM 1467 N N . VAL A 1 194 ? 28.739 -5.861 -37.127 1.00 95.06 194 VAL A N 1
ATOM 1468 C CA . VAL A 1 194 ? 27.580 -6.303 -36.348 1.00 95.06 194 VAL A CA 1
ATOM 1469 C C . VAL A 1 194 ? 27.723 -5.712 -34.957 1.00 95.06 194 VAL A C 1
ATOM 1471 O O . VAL A 1 194 ? 28.730 -5.969 -34.306 1.00 95.06 194 VAL A O 1
ATOM 1474 N N . SER A 1 195 ? 26.741 -4.938 -34.515 1.00 93.44 195 SER A N 1
ATOM 1475 C CA . SER A 1 195 ? 26.728 -4.281 -33.210 1.00 93.44 195 SER A CA 1
ATOM 1476 C C . SER A 1 195 ? 25.484 -4.690 -32.434 1.00 93.44 195 SER A C 1
ATOM 1478 O O . SER A 1 195 ? 24.384 -4.674 -32.984 1.00 93.44 195 SER A O 1
ATOM 1480 N N . VAL A 1 196 ? 25.674 -5.029 -31.162 1.00 94.81 196 VAL A N 1
ATOM 1481 C CA . VAL A 1 196 ? 24.605 -5.177 -30.171 1.00 94.81 196 VAL A CA 1
ATOM 1482 C C . VAL A 1 196 ? 24.710 -4.004 -29.208 1.00 94.81 196 VAL A C 1
ATOM 1484 O O . VAL A 1 196 ? 25.792 -3.761 -28.673 1.00 94.81 196 VAL A O 1
ATOM 1487 N N . ILE A 1 197 ? 23.629 -3.251 -29.028 1.00 92.25 197 ILE A N 1
ATOM 1488 C CA . ILE A 1 197 ? 23.612 -2.005 -28.252 1.00 92.25 197 ILE A CA 1
ATOM 1489 C C . ILE A 1 197 ? 22.609 -2.152 -27.112 1.00 92.25 197 ILE A C 1
ATOM 1491 O O . ILE A 1 197 ? 21.455 -2.487 -27.354 1.00 92.25 197 ILE A O 1
ATOM 1495 N N . GLY A 1 198 ? 23.020 -1.859 -25.879 1.00 92.69 198 GLY A N 1
ATOM 1496 C CA . GLY A 1 198 ? 22.100 -1.729 -24.754 1.00 92.69 198 GLY A CA 1
ATOM 1497 C C . GLY A 1 198 ? 21.377 -0.393 -24.828 1.00 92.69 198 GLY A C 1
ATOM 1498 O O . GLY A 1 198 ? 21.835 0.575 -24.227 1.00 92.69 198 GLY A O 1
ATOM 1499 N N . ARG A 1 199 ? 20.270 -0.288 -25.575 1.00 89.06 199 ARG A N 1
ATOM 1500 C CA . ARG A 1 199 ? 19.545 0.989 -25.687 1.00 89.06 199 ARG A CA 1
ATOM 1501 C C . ARG A 1 199 ? 18.987 1.419 -24.342 1.00 89.06 199 ARG A C 1
ATOM 1503 O O . ARG A 1 199 ? 19.134 2.583 -23.965 1.00 89.06 199 ARG A O 1
ATOM 1510 N N . ARG A 1 200 ? 18.293 0.504 -23.667 1.00 90.06 200 ARG A N 1
ATOM 1511 C CA . ARG A 1 200 ? 17.662 0.764 -22.375 1.00 90.06 200 ARG A CA 1
ATOM 1512 C C . ARG A 1 200 ? 17.559 -0.528 -21.575 1.00 90.06 200 ARG A C 1
ATOM 1514 O O . ARG A 1 200 ? 16.582 -1.262 -21.670 1.00 90.06 200 ARG A O 1
ATOM 1521 N N . VAL A 1 201 ? 18.574 -0.777 -20.765 1.00 93.69 201 VAL A N 1
ATOM 1522 C CA . VAL A 1 201 ? 18.655 -1.901 -19.834 1.00 93.69 201 VAL A CA 1
ATOM 1523 C C . VAL A 1 201 ? 18.215 -1.393 -18.463 1.00 93.69 201 VAL A C 1
ATOM 1525 O O . VAL A 1 201 ? 18.941 -0.647 -17.806 1.00 93.69 201 VAL A O 1
ATOM 1528 N N . ASN A 1 202 ? 16.978 -1.720 -18.085 1.00 92.56 202 ASN A N 1
ATOM 1529 C CA . ASN A 1 202 ? 16.322 -1.183 -16.894 1.00 92.56 202 ASN A CA 1
ATOM 1530 C C . ASN A 1 202 ? 16.410 -2.116 -15.694 1.00 92.56 202 ASN A C 1
ATOM 1532 O O . ASN A 1 202 ? 16.331 -1.626 -14.581 1.00 92.56 202 ASN A O 1
ATOM 1536 N N . VAL A 1 203 ? 16.542 -3.428 -15.884 1.00 92.81 203 VAL A N 1
ATOM 1537 C CA . VAL A 1 203 ? 16.552 -4.408 -14.787 1.00 92.81 203 VAL A CA 1
ATOM 1538 C C . VAL A 1 203 ? 17.723 -5.350 -14.964 1.00 92.81 203 VAL A C 1
ATOM 1540 O O . VAL A 1 203 ? 18.029 -5.765 -16.081 1.00 92.81 203 VAL A O 1
ATOM 1543 N N . ASN A 1 204 ? 18.403 -5.680 -13.868 1.00 91.25 204 ASN A N 1
ATOM 1544 C CA . ASN A 1 204 ? 19.567 -6.544 -13.953 1.00 91.25 204 ASN A CA 1
ATOM 1545 C C . ASN A 1 204 ? 19.124 -7.975 -14.284 1.00 91.25 204 ASN A C 1
ATOM 1547 O O . ASN A 1 204 ? 18.422 -8.605 -13.497 1.00 91.25 204 ASN A O 1
ATOM 1551 N N . ALA A 1 205 ? 19.541 -8.489 -15.439 1.00 91.56 205 ALA A N 1
ATOM 1552 C CA . ALA A 1 205 ? 19.286 -9.872 -15.835 1.00 91.56 205 ALA A CA 1
ATOM 1553 C C . ALA A 1 205 ? 20.430 -10.818 -15.427 1.00 91.56 205 ALA A C 1
ATOM 1555 O O . ALA A 1 205 ? 20.269 -12.037 -15.473 1.00 91.56 205 ALA A O 1
ATOM 1556 N N . VAL A 1 206 ? 21.585 -10.270 -15.022 1.00 90.69 206 VAL A N 1
ATOM 1557 C CA . VAL A 1 206 ? 22.813 -11.024 -14.740 1.00 90.69 206 VAL A CA 1
ATOM 1558 C C . VAL A 1 206 ? 23.221 -10.833 -13.275 1.00 90.69 206 VAL A C 1
ATOM 1560 O O . VAL A 1 206 ? 24.005 -9.949 -12.932 1.00 90.69 206 VAL A O 1
ATOM 1563 N N . HIS A 1 207 ? 22.731 -11.699 -12.384 1.00 83.00 207 HIS A N 1
ATOM 1564 C CA . HIS A 1 207 ? 23.023 -11.628 -10.939 1.00 83.00 207 HIS A CA 1
ATOM 1565 C C . HIS A 1 207 ? 24.522 -11.734 -10.599 1.00 83.00 207 HIS A C 1
ATOM 1567 O O . HIS A 1 207 ? 24.984 -11.172 -9.610 1.00 83.00 207 HIS A O 1
ATOM 1573 N N . ALA A 1 208 ? 25.315 -12.386 -11.458 1.00 83.19 208 ALA A N 1
ATOM 1574 C CA . ALA A 1 208 ? 26.773 -12.437 -11.332 1.00 83.19 208 ALA A CA 1
ATOM 1575 C C . ALA A 1 208 ? 27.463 -11.069 -11.534 1.00 83.19 208 ALA A C 1
ATOM 1577 O O . ALA A 1 208 ? 28.664 -10.954 -11.288 1.00 83.19 208 ALA A O 1
ATOM 1578 N N . HIS A 1 209 ? 26.719 -10.037 -11.946 1.00 84.94 209 HIS A N 1
ATOM 1579 C CA . HIS A 1 209 ? 27.212 -8.694 -12.240 1.00 84.94 209 HIS A CA 1
ATOM 1580 C C . HIS A 1 209 ? 26.575 -7.619 -11.319 1.00 84.94 209 HIS A C 1
ATOM 1582 O O . HIS A 1 209 ? 25.913 -6.699 -11.794 1.00 84.94 209 HIS A O 1
ATOM 1588 N N . PRO A 1 210 ? 26.764 -7.692 -9.986 1.00 80.81 210 PRO A N 1
ATOM 1589 C CA . PRO A 1 210 ? 25.978 -6.927 -9.002 1.00 80.81 210 PRO A CA 1
ATOM 1590 C C . PRO A 1 210 ? 26.280 -5.417 -8.942 1.00 80.81 210 PRO A C 1
ATOM 1592 O O . PRO A 1 210 ? 25.529 -4.657 -8.337 1.00 80.81 210 PRO A O 1
ATOM 1595 N N . GLU A 1 211 ? 27.380 -4.971 -9.550 1.00 81.94 211 GLU A N 1
ATOM 1596 C CA . GLU A 1 211 ? 27.812 -3.563 -9.577 1.00 81.94 211 GLU A CA 1
ATOM 1597 C C . GLU A 1 211 ? 27.066 -2.725 -10.635 1.00 81.94 211 GLU A C 1
ATOM 1599 O O . GLU A 1 211 ? 27.273 -1.515 -10.732 1.00 81.94 211 GLU A O 1
ATOM 1604 N N . GLY A 1 212 ? 26.218 -3.351 -11.458 1.00 85.06 212 GLY A N 1
ATOM 1605 C CA . GLY A 1 212 ? 25.504 -2.678 -12.539 1.00 85.06 212 GLY A CA 1
ATOM 1606 C C . GLY A 1 212 ? 24.179 -3.344 -12.897 1.00 85.06 212 GLY A C 1
ATOM 1607 O O . GLY A 1 212 ? 23.852 -4.431 -12.433 1.00 85.06 212 GLY A O 1
ATOM 1608 N N . VAL A 1 213 ? 23.415 -2.659 -13.744 1.00 90.75 213 VAL A N 1
ATOM 1609 C CA . VAL A 1 213 ? 22.168 -3.160 -14.331 1.00 90.75 213 VAL A CA 1
ATOM 1610 C C . VAL A 1 213 ? 22.473 -3.547 -15.769 1.00 90.75 213 VAL A C 1
ATOM 1612 O O . VAL A 1 213 ? 22.651 -2.669 -16.616 1.00 90.75 213 VAL A O 1
ATOM 1615 N N . VAL A 1 214 ? 22.608 -4.850 -16.023 1.00 93.31 214 VAL A N 1
ATOM 1616 C CA . VAL A 1 214 ? 23.108 -5.356 -17.306 1.00 93.31 214 VAL A CA 1
ATOM 1617 C C . VAL A 1 214 ? 22.245 -6.486 -17.870 1.00 93.31 214 VAL A C 1
ATOM 1619 O O . VAL A 1 214 ? 21.555 -7.199 -17.139 1.00 93.31 214 VAL A O 1
ATOM 1622 N N . GLN A 1 215 ? 22.313 -6.657 -19.190 1.00 96.25 215 GLN A N 1
ATOM 1623 C CA . GLN A 1 215 ? 21.670 -7.738 -19.935 1.00 96.25 215 GLN A CA 1
ATOM 1624 C C . GLN A 1 215 ? 22.707 -8.448 -20.807 1.00 96.25 215 GLN A C 1
ATOM 1626 O O . GLN A 1 215 ? 23.346 -7.826 -21.655 1.00 96.25 215 GLN A O 1
ATOM 1631 N N . ASP A 1 216 ? 22.855 -9.756 -20.619 1.00 96.38 216 ASP A N 1
ATOM 1632 C CA . ASP A 1 216 ? 23.590 -10.628 -21.534 1.00 96.38 216 ASP A CA 1
ATOM 1633 C C . ASP A 1 216 ? 22.688 -11.108 -22.684 1.00 96.38 216 ASP A C 1
ATOM 1635 O O . ASP A 1 216 ? 21.462 -10.964 -22.666 1.00 96.38 216 ASP A O 1
ATOM 1639 N N . PHE A 1 217 ? 23.284 -11.678 -23.725 1.00 97.75 217 PHE A N 1
ATOM 1640 C CA . PHE A 1 217 ? 22.545 -12.101 -24.910 1.00 97.75 217 PHE A CA 1
ATOM 1641 C C . PHE A 1 217 ? 23.222 -13.273 -25.614 1.00 97.75 217 PHE A C 1
ATOM 1643 O O . PHE A 1 217 ? 24.408 -13.536 -25.441 1.00 97.75 217 PHE A O 1
ATOM 1650 N N . ALA A 1 218 ? 22.460 -13.952 -26.467 1.00 97.69 218 ALA A N 1
ATOM 1651 C CA . ALA A 1 218 ? 22.976 -14.880 -27.457 1.00 97.69 218 ALA A CA 1
ATOM 1652 C C . ALA A 1 218 ? 22.863 -14.269 -28.859 1.00 97.69 218 ALA A C 1
ATOM 1654 O O . ALA A 1 218 ? 21.848 -13.669 -29.223 1.00 97.69 218 ALA A O 1
ATOM 1655 N N . LEU A 1 219 ? 23.897 -14.459 -29.675 1.00 97.00 219 LEU A N 1
ATOM 1656 C CA . LEU A 1 219 ? 23.973 -13.926 -31.034 1.00 97.00 219 LEU A CA 1
ATOM 1657 C C . LEU A 1 219 ? 24.360 -15.045 -31.996 1.00 97.00 219 LEU A C 1
ATOM 1659 O O . LEU A 1 219 ? 25.363 -15.721 -31.788 1.00 97.00 219 LEU A O 1
ATOM 1663 N N . VAL A 1 220 ? 23.588 -15.229 -33.067 1.00 95.38 220 VAL A N 1
ATOM 1664 C CA . VAL A 1 220 ? 23.849 -16.234 -34.107 1.00 95.38 220 VAL A CA 1
ATOM 1665 C C . VAL A 1 220 ? 23.997 -15.548 -35.456 1.00 95.38 220 VAL A C 1
ATOM 1667 O O . VAL A 1 220 ? 23.100 -14.835 -35.905 1.00 95.38 220 VAL A O 1
ATOM 1670 N N . ILE A 1 221 ? 25.118 -15.806 -36.125 1.00 93.44 221 ILE A N 1
ATOM 1671 C CA . ILE A 1 221 ? 25.433 -15.279 -37.452 1.00 93.44 221 ILE A CA 1
ATOM 1672 C C . ILE A 1 221 ? 25.617 -16.458 -38.402 1.00 93.44 221 ILE A C 1
ATOM 1674 O O . ILE A 1 221 ? 26.436 -17.342 -38.151 1.00 93.44 221 ILE A O 1
ATOM 1678 N N . SER A 1 222 ? 24.889 -16.463 -39.517 1.00 89.88 222 SER A N 1
ATOM 1679 C CA . SER A 1 222 ? 25.065 -17.452 -40.580 1.00 89.88 222 SER A CA 1
ATOM 1680 C C . SER A 1 222 ? 25.114 -16.812 -41.961 1.00 89.88 222 SER A C 1
ATOM 1682 O O . SER A 1 222 ? 24.487 -15.786 -42.233 1.00 89.88 222 SER A O 1
ATOM 1684 N N . SER A 1 223 ? 25.878 -17.436 -42.855 1.00 84.25 223 SER A N 1
ATOM 1685 C CA . SER A 1 223 ? 25.969 -17.054 -44.263 1.00 84.25 223 SER A CA 1
ATOM 1686 C C . SER A 1 223 ? 25.754 -18.293 -45.119 1.00 84.25 223 SER A C 1
ATOM 1688 O O . SER A 1 223 ? 26.501 -19.263 -44.995 1.00 84.25 223 SER A O 1
ATOM 1690 N N . GLY A 1 224 ? 24.741 -18.264 -45.989 1.00 70.62 224 GLY A N 1
ATOM 1691 C CA . GLY A 1 224 ? 24.397 -19.425 -46.813 1.00 70.62 224 GLY A CA 1
ATOM 1692 C C . GLY A 1 224 ? 23.137 -20.178 -46.391 1.00 70.62 224 GLY A C 1
ATOM 1693 O O . GLY A 1 224 ? 22.816 -20.295 -45.214 1.00 70.62 224 GLY A O 1
ATOM 1694 N N . ASP A 1 225 ? 22.456 -20.749 -47.388 1.00 65.44 225 ASP A N 1
ATOM 1695 C CA . ASP A 1 225 ? 21.560 -21.908 -47.220 1.00 65.44 225 ASP A CA 1
ATOM 1696 C C . ASP A 1 225 ? 22.275 -23.221 -47.619 1.00 65.44 225 ASP A C 1
ATOM 1698 O O . ASP A 1 225 ? 21.682 -24.298 -47.592 1.00 65.44 225 ASP A O 1
ATOM 1702 N N . ASP A 1 226 ? 23.539 -23.127 -48.049 1.00 65.88 226 ASP A N 1
ATOM 1703 C CA . ASP A 1 226 ? 24.328 -24.244 -48.561 1.00 65.88 226 ASP A CA 1
ATOM 1704 C C . ASP A 1 226 ? 25.238 -24.807 -47.463 1.00 65.88 226 ASP A C 1
ATOM 1706 O O . ASP A 1 226 ? 26.114 -24.120 -46.935 1.00 65.88 226 ASP A O 1
ATOM 1710 N N . ILE A 1 227 ? 25.012 -26.076 -47.132 1.00 59.62 227 ILE A N 1
ATOM 1711 C CA . ILE A 1 227 ? 25.703 -26.818 -46.072 1.00 59.62 227 ILE A CA 1
ATOM 1712 C C . ILE A 1 227 ? 27.165 -27.159 -46.416 1.00 59.62 227 ILE A C 1
ATOM 1714 O O . ILE A 1 227 ? 27.883 -27.668 -45.554 1.00 59.62 227 ILE A O 1
ATOM 1718 N N . GLU A 1 228 ? 27.601 -26.905 -47.657 1.00 64.19 228 GLU A N 1
ATOM 1719 C CA . GLU A 1 228 ? 28.957 -27.193 -48.148 1.00 64.19 228 GLU A CA 1
ATOM 1720 C C . GLU A 1 228 ? 29.901 -25.970 -48.138 1.00 64.19 228 GLU A C 1
ATOM 1722 O O . GLU A 1 228 ? 31.063 -26.085 -48.531 1.00 64.19 228 GLU A O 1
ATOM 1727 N N . LEU A 1 229 ? 29.445 -24.791 -47.693 1.00 68.94 229 LEU A N 1
ATOM 1728 C CA . LEU A 1 229 ? 30.298 -23.601 -47.574 1.00 68.94 229 LEU A CA 1
ATOM 1729 C C . LEU A 1 229 ? 31.233 -23.713 -46.355 1.00 68.94 229 LEU A C 1
ATOM 1731 O O . LEU A 1 229 ? 30.798 -23.603 -45.210 1.00 68.94 229 LEU A O 1
ATOM 1735 N N . GLU A 1 230 ? 32.531 -23.900 -46.596 1.00 65.81 230 GLU A N 1
ATOM 1736 C CA . GLU A 1 230 ? 33.573 -23.822 -45.560 1.00 65.81 230 GLU A CA 1
ATOM 1737 C C . GLU A 1 230 ? 34.041 -22.366 -45.377 1.00 65.81 230 GLU A C 1
ATOM 1739 O O . GLU A 1 230 ? 34.331 -21.679 -46.359 1.00 65.81 230 GLU A O 1
ATOM 1744 N N . GLU A 1 231 ? 34.099 -21.895 -44.125 1.00 73.44 231 GLU A N 1
ATOM 1745 C CA . GLU A 1 231 ? 34.597 -20.562 -43.727 1.00 73.44 231 GLU A CA 1
ATOM 1746 C C . GLU A 1 231 ? 34.031 -19.363 -44.540 1.00 73.44 231 GLU A C 1
ATOM 1748 O O . GLU A 1 231 ? 34.795 -18.544 -45.065 1.00 73.44 231 GLU A O 1
ATOM 1753 N N . PRO A 1 232 ? 32.696 -19.209 -44.683 1.00 77.94 232 PRO A N 1
ATOM 1754 C CA . PRO A 1 232 ? 32.116 -18.177 -45.550 1.00 77.94 232 PRO A CA 1
ATOM 1755 C C . PRO A 1 232 ? 32.369 -16.740 -45.069 1.00 77.94 232 PRO A C 1
ATOM 1757 O O . PRO A 1 232 ? 32.349 -15.810 -45.883 1.00 77.94 232 PRO A O 1
ATOM 1760 N N . PHE A 1 233 ? 32.623 -16.551 -43.774 1.00 86.75 233 PHE A N 1
ATOM 1761 C CA . PHE A 1 233 ? 32.975 -15.265 -43.185 1.00 86.75 233 PHE A CA 1
ATOM 1762 C C . PHE A 1 233 ? 33.948 -15.424 -42.013 1.00 86.75 233 PHE A C 1
ATOM 1764 O O . PHE A 1 233 ? 34.067 -16.495 -41.420 1.00 86.75 233 PHE A O 1
ATOM 1771 N N . LYS A 1 234 ? 34.631 -14.330 -41.675 1.00 87.19 234 LYS A N 1
ATOM 1772 C CA . LYS A 1 234 ? 35.461 -14.195 -40.477 1.00 87.19 234 LYS A CA 1
ATOM 1773 C C . LYS A 1 234 ? 34.868 -13.117 -39.577 1.00 87.19 234 LYS A C 1
ATOM 1775 O O . LYS A 1 234 ? 34.512 -12.059 -40.088 1.00 87.19 234 LYS A O 1
ATOM 1780 N N . LEU A 1 235 ? 34.793 -13.395 -38.281 1.00 89.19 235 LEU A N 1
ATOM 1781 C CA . LEU A 1 235 ? 34.329 -12.465 -37.258 1.00 89.19 235 LEU A CA 1
ATOM 1782 C C . LEU A 1 235 ? 35.494 -12.115 -36.323 1.00 89.19 235 LEU A C 1
ATOM 1784 O O . LEU A 1 235 ? 36.187 -13.018 -35.848 1.00 89.19 235 LEU A O 1
ATOM 1788 N N . GLU A 1 236 ? 35.738 -10.829 -36.094 1.00 90.50 236 GLU A N 1
ATOM 1789 C CA . GLU A 1 236 ? 36.769 -10.328 -35.177 1.00 90.50 236 GLU A CA 1
ATOM 1790 C C . GLU A 1 236 ? 36.150 -9.321 -34.205 1.00 90.50 236 GLU A C 1
ATOM 1792 O O . GLU A 1 236 ? 35.320 -8.515 -34.619 1.00 90.50 236 GLU A O 1
ATOM 1797 N N . ASP A 1 237 ? 36.533 -9.369 -32.926 1.00 88.62 237 ASP A N 1
ATOM 1798 C CA . ASP A 1 237 ? 36.077 -8.386 -31.937 1.00 88.62 237 ASP A CA 1
ATOM 1799 C C . ASP A 1 237 ? 36.526 -6.985 -32.366 1.00 88.62 237 ASP A C 1
ATOM 1801 O O . ASP A 1 237 ? 37.704 -6.752 -32.660 1.00 88.62 237 ASP A O 1
ATOM 1805 N N . LEU A 1 238 ? 35.576 -6.058 -32.397 1.00 88.19 238 LEU A N 1
ATOM 1806 C CA . LEU A 1 238 ? 35.830 -4.649 -32.621 1.00 88.19 238 LEU A CA 1
ATOM 1807 C C . LEU A 1 238 ? 35.647 -3.945 -31.278 1.00 88.19 238 LEU A C 1
ATOM 1809 O O . LEU A 1 238 ?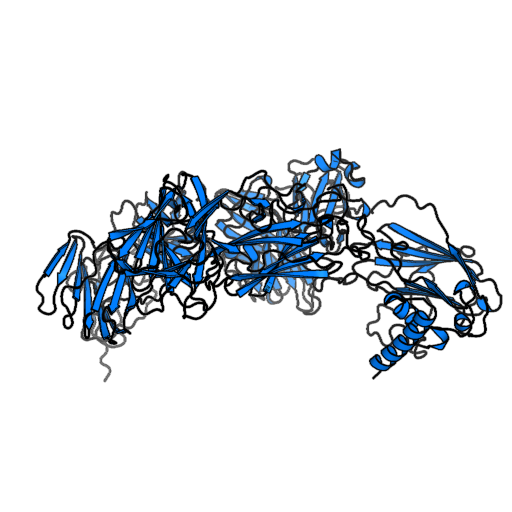 34.552 -3.946 -30.726 1.00 88.19 238 LEU A O 1
ATOM 1813 N N . ASP A 1 239 ? 36.721 -3.345 -30.771 1.00 72.25 239 ASP A N 1
ATOM 1814 C CA . ASP A 1 239 ? 36.724 -2.561 -29.531 1.00 72.25 239 ASP A CA 1
ATOM 1815 C C . ASP A 1 239 ? 36.722 -1.061 -29.883 1.00 72.25 239 ASP A C 1
ATOM 1817 O O . ASP A 1 239 ? 37.788 -0.434 -29.978 1.00 72.25 239 ASP A O 1
ATOM 1821 N N . PRO A 1 240 ? 35.565 -0.467 -30.237 1.00 63.66 240 PRO A N 1
ATOM 1822 C CA . PRO A 1 240 ? 35.510 0.961 -30.471 1.00 63.66 240 PRO A CA 1
ATOM 1823 C C . PRO A 1 240 ? 35.617 1.689 -29.127 1.00 63.66 240 PRO A C 1
ATOM 1825 O O . PRO A 1 240 ? 34.862 1.418 -28.200 1.00 63.66 240 PRO A O 1
ATOM 1828 N N . ALA A 1 241 ? 36.495 2.690 -29.038 1.00 55.50 241 ALA A N 1
ATOM 1829 C CA . ALA A 1 241 ? 36.423 3.673 -27.960 1.00 55.50 241 ALA A CA 1
ATOM 1830 C C . ALA A 1 241 ? 35.123 4.477 -28.129 1.00 55.50 241 ALA A C 1
ATOM 1832 O O . ALA A 1 241 ? 35.075 5.429 -28.915 1.00 55.50 241 ALA A O 1
ATOM 1833 N N . LEU A 1 242 ? 34.055 4.050 -27.458 1.00 58.50 242 LEU A N 1
ATOM 1834 C CA . LEU A 1 242 ? 32.792 4.774 -27.446 1.00 58.50 242 LEU A CA 1
ATOM 1835 C C . LEU A 1 242 ? 32.951 6.046 -26.604 1.00 58.50 242 LEU A C 1
ATOM 1837 O O . LEU A 1 242 ? 33.690 6.047 -25.616 1.00 58.50 242 LEU A O 1
ATOM 1841 N N . PRO A 1 243 ? 32.307 7.156 -26.994 1.00 66.31 243 PRO A N 1
ATOM 1842 C CA . PRO A 1 243 ? 32.154 8.281 -26.086 1.00 66.31 243 PRO A CA 1
ATOM 1843 C C . PRO A 1 243 ? 31.347 7.837 -24.860 1.00 66.31 243 PRO A C 1
ATOM 1845 O O . PRO A 1 243 ? 30.459 6.995 -24.987 1.00 66.31 243 PRO A O 1
ATOM 1848 N N . ASP A 1 244 ? 31.626 8.436 -23.700 1.00 70.25 244 ASP A N 1
ATOM 1849 C CA . ASP A 1 244 ? 30.830 8.203 -22.493 1.00 70.25 244 ASP A CA 1
ATOM 1850 C C . ASP A 1 244 ? 29.340 8.429 -22.798 1.00 70.25 244 ASP A C 1
ATOM 1852 O O . ASP A 1 244 ? 28.958 9.450 -23.390 1.00 70.25 244 ASP A O 1
ATOM 1856 N N . PHE A 1 245 ? 28.496 7.470 -22.408 1.00 80.19 245 PHE A N 1
ATOM 1857 C CA . PHE A 1 245 ? 27.056 7.591 -22.584 1.00 80.19 245 PHE A CA 1
ATOM 1858 C C . PHE A 1 245 ? 26.535 8.780 -21.774 1.00 80.19 245 PHE A C 1
ATOM 1860 O O . PHE A 1 245 ? 26.737 8.879 -20.563 1.00 80.19 245 PHE A O 1
ATOM 1867 N N . THR A 1 246 ? 25.836 9.683 -22.455 1.00 80.56 246 THR A N 1
ATOM 1868 C CA . THR A 1 246 ? 25.112 10.780 -21.814 1.00 80.56 246 THR A CA 1
ATOM 1869 C C . THR A 1 246 ? 23.619 10.522 -21.990 1.00 80.56 246 THR A C 1
ATOM 1871 O O . THR A 1 246 ? 23.154 10.472 -23.133 1.00 80.56 246 THR A O 1
ATOM 1874 N N . PRO A 1 247 ? 22.864 10.327 -20.893 1.00 86.19 247 PRO A N 1
ATOM 1875 C CA . PRO A 1 247 ? 21.428 10.126 -20.980 1.00 86.19 247 PRO A CA 1
ATOM 1876 C C . PRO A 1 247 ? 20.752 11.288 -21.720 1.00 86.19 247 PRO A C 1
ATOM 1878 O O . PRO A 1 247 ? 21.142 12.450 -21.538 1.00 86.19 247 PRO A O 1
ATOM 1881 N N . PRO A 1 248 ? 19.742 11.010 -22.559 1.00 89.12 248 PRO A N 1
ATOM 1882 C CA . PRO A 1 248 ? 19.001 12.060 -23.235 1.00 89.12 248 PRO A CA 1
ATOM 1883 C C . PRO A 1 248 ? 18.260 12.942 -22.221 1.00 89.12 248 PRO A C 1
ATOM 1885 O O . PRO A 1 248 ? 17.675 12.455 -21.257 1.00 89.12 248 PRO A O 1
ATOM 1888 N N . VAL A 1 249 ? 18.253 14.252 -22.475 1.00 94.44 249 VAL A N 1
ATOM 1889 C CA . VAL A 1 249 ? 17.462 15.222 -21.705 1.00 94.44 249 VAL A CA 1
ATOM 1890 C C . VAL A 1 249 ? 16.238 15.599 -22.523 1.00 94.44 249 VAL A C 1
ATOM 1892 O O . VAL A 1 249 ? 16.358 16.222 -23.582 1.00 94.44 249 VAL A O 1
ATOM 1895 N N . TYR A 1 250 ? 15.056 15.235 -22.037 1.00 94.25 250 TYR A N 1
ATOM 1896 C CA . TYR A 1 250 ? 13.804 15.507 -22.736 1.00 94.25 250 TYR A CA 1
ATOM 1897 C C . TYR A 1 250 ? 13.250 16.880 -22.353 1.00 94.25 250 TYR A C 1
ATOM 1899 O O . TYR A 1 250 ? 13.049 17.193 -21.181 1.00 94.25 250 TYR A O 1
ATOM 1907 N N . ALA A 1 251 ? 12.966 17.718 -23.349 1.00 93.00 251 ALA A N 1
ATOM 1908 C CA . ALA A 1 251 ? 12.252 18.965 -23.109 1.00 93.00 251 ALA A CA 1
ATOM 1909 C C . ALA A 1 251 ? 10.776 18.664 -22.803 1.00 93.00 251 ALA A C 1
ATOM 1911 O O . ALA A 1 251 ? 10.106 17.998 -23.594 1.00 93.00 251 ALA A O 1
ATOM 1912 N N . ILE A 1 252 ? 10.270 19.172 -21.680 1.00 92.69 252 ILE A N 1
ATOM 1913 C CA . ILE A 1 252 ? 8.856 19.060 -21.299 1.00 92.69 252 ILE A CA 1
ATOM 1914 C C . ILE A 1 252 ? 8.163 20.415 -21.403 1.00 92.69 252 ILE A C 1
ATOM 1916 O O . ILE A 1 252 ? 8.767 21.468 -21.198 1.00 92.69 252 ILE A O 1
ATOM 1920 N N . THR A 1 253 ? 6.881 20.378 -21.758 1.00 89.62 253 THR A N 1
ATOM 1921 C CA . THR A 1 253 ? 6.046 21.566 -21.966 1.00 89.62 253 THR A CA 1
ATOM 1922 C C . THR A 1 253 ? 4.974 21.632 -20.888 1.00 89.62 253 THR A C 1
ATOM 1924 O O . THR A 1 253 ? 4.500 20.602 -20.418 1.00 89.62 253 THR A O 1
ATOM 1927 N N . ASN A 1 254 ? 4.599 22.851 -20.500 1.00 90.88 254 ASN A N 1
ATOM 1928 C CA . ASN A 1 254 ? 3.617 23.096 -19.450 1.00 90.88 254 ASN A CA 1
ATOM 1929 C C . ASN A 1 254 ? 2.295 22.361 -19.735 1.00 90.88 254 ASN A C 1
ATOM 1931 O O . ASN A 1 254 ? 1.711 22.553 -20.801 1.00 90.88 254 ASN A O 1
ATOM 1935 N N . GLY A 1 255 ? 1.846 21.529 -18.793 1.00 88.56 255 GLY A N 1
ATOM 1936 C CA . GLY A 1 255 ? 0.558 20.831 -18.857 1.00 88.56 255 GLY A CA 1
ATOM 1937 C C . GLY A 1 255 ? 0.481 19.679 -19.865 1.00 88.56 255 GLY A C 1
ATOM 1938 O O . GLY A 1 255 ? -0.591 19.098 -20.017 1.00 88.56 255 GLY A O 1
ATOM 1939 N N . ILE A 1 256 ? 1.578 19.328 -20.550 1.00 91.38 256 ILE A N 1
ATOM 1940 C CA . ILE A 1 256 ? 1.631 18.191 -21.482 1.00 91.38 256 ILE A CA 1
ATOM 1941 C C . ILE A 1 256 ? 2.372 17.032 -20.801 1.00 91.38 256 ILE A C 1
ATOM 1943 O O . ILE A 1 256 ? 3.598 17.102 -20.666 1.00 91.38 256 ILE A O 1
ATOM 1947 N N . PRO A 1 257 ? 1.660 15.978 -20.361 1.00 91.88 257 PRO A N 1
ATOM 1948 C CA . PRO A 1 257 ? 2.280 14.851 -19.688 1.00 91.88 257 PRO A CA 1
ATOM 1949 C C . PRO A 1 257 ? 2.983 13.926 -20.684 1.00 91.88 257 PRO A C 1
ATOM 1951 O O . PRO A 1 257 ? 2.576 13.782 -21.839 1.00 91.88 257 PRO A O 1
ATOM 1954 N N . ARG A 1 258 ? 4.024 13.250 -20.209 1.00 92.56 258 ARG A N 1
ATOM 1955 C CA . ARG A 1 258 ? 4.625 12.078 -20.852 1.00 92.56 258 ARG A CA 1
ATOM 1956 C C . ARG A 1 258 ? 4.181 10.861 -20.057 1.00 92.56 258 ARG A C 1
ATOM 1958 O O . ARG A 1 258 ? 4.409 10.864 -18.861 1.00 92.56 258 ARG A O 1
ATOM 1965 N N . LEU A 1 259 ? 3.519 9.882 -20.673 1.00 88.88 259 LEU A N 1
ATOM 1966 C CA . LEU A 1 259 ? 2.798 8.825 -19.939 1.00 88.88 259 LEU A CA 1
ATOM 1967 C C . LEU A 1 259 ? 3.556 7.496 -19.803 1.00 88.88 259 LEU A C 1
ATOM 1969 O O . LEU A 1 259 ? 3.157 6.649 -19.018 1.00 88.88 259 LEU A O 1
ATOM 1973 N N . GLU A 1 260 ? 4.613 7.291 -20.587 1.00 87.38 260 GLU A N 1
ATOM 1974 C CA . GLU A 1 260 ? 5.256 5.977 -20.737 1.00 87.38 260 GLU A CA 1
ATOM 1975 C C . GLU A 1 260 ? 6.782 6.048 -20.611 1.00 87.38 260 GLU A C 1
ATOM 1977 O O . GLU A 1 260 ? 7.508 5.209 -21.154 1.00 87.38 260 GLU A O 1
ATOM 1982 N N . ASP A 1 261 ? 7.286 7.069 -19.922 1.00 91.31 261 ASP A N 1
ATOM 1983 C CA . ASP A 1 261 ? 8.717 7.150 -19.670 1.00 91.31 261 ASP A CA 1
ATOM 1984 C C . ASP A 1 261 ? 9.141 6.072 -18.669 1.00 91.31 261 ASP A C 1
ATOM 1986 O O . ASP A 1 261 ? 8.328 5.503 -17.939 1.00 91.31 261 ASP A O 1
ATOM 1990 N N . ARG A 1 262 ? 10.430 5.736 -18.699 1.00 90.81 262 ARG A N 1
ATOM 1991 C CA . ARG A 1 262 ? 11.001 4.653 -17.905 1.00 90.81 262 ARG A CA 1
ATOM 1992 C C . ARG A 1 262 ? 12.280 5.100 -17.235 1.00 90.81 262 ARG A C 1
ATOM 1994 O O . ARG A 1 262 ? 13.026 5.892 -17.809 1.00 90.81 262 ARG A O 1
ATOM 2001 N N . VAL A 1 263 ? 12.529 4.532 -16.068 1.00 92.00 263 VAL A N 1
ATOM 2002 C CA . VAL A 1 263 ? 13.731 4.736 -15.265 1.00 92.00 263 VAL A CA 1
ATOM 2003 C C . VAL A 1 263 ? 14.328 3.373 -14.910 1.00 92.00 263 VAL A C 1
ATOM 2005 O O . VAL A 1 263 ? 13.601 2.391 -14.735 1.00 92.00 263 VAL A O 1
ATOM 2008 N N . GLY A 1 264 ? 15.657 3.303 -14.871 1.00 91.25 264 GLY A N 1
ATOM 2009 C CA . GLY A 1 264 ? 16.376 2.064 -14.599 1.00 91.25 264 GLY A CA 1
ATOM 2010 C C . GLY A 1 264 ? 16.418 1.748 -13.107 1.00 91.25 264 GLY A C 1
ATOM 2011 O O . GLY A 1 264 ? 16.432 2.648 -12.271 1.00 91.25 264 GLY A O 1
ATOM 2012 N N . ALA A 1 265 ? 16.466 0.460 -12.792 1.00 90.25 265 ALA A N 1
ATOM 2013 C CA . ALA A 1 265 ? 16.664 -0.080 -11.460 1.00 90.25 265 ALA A CA 1
ATOM 2014 C C . ALA A 1 265 ? 17.966 0.412 -10.820 1.00 90.25 265 ALA A C 1
ATOM 2016 O O . ALA A 1 265 ? 18.948 0.717 -11.505 1.00 90.25 265 ALA A O 1
ATOM 2017 N N . ASN A 1 266 ? 18.014 0.382 -9.493 1.00 86.44 266 ASN A N 1
ATOM 2018 C CA . ASN A 1 266 ? 19.269 0.421 -8.763 1.00 86.44 266 ASN A CA 1
ATOM 2019 C C . ASN A 1 266 ? 20.034 -0.902 -8.932 1.00 86.44 266 ASN A C 1
ATOM 2021 O O . ASN A 1 266 ? 19.452 -1.972 -9.085 1.00 86.44 266 ASN A O 1
ATOM 2025 N N . ALA A 1 267 ? 21.363 -0.820 -8.910 1.00 83.38 267 ALA A N 1
ATOM 2026 C CA . ALA A 1 267 ? 22.219 -2.000 -8.873 1.00 83.38 267 ALA A CA 1
ATOM 2027 C C . ALA A 1 267 ? 22.435 -2.423 -7.408 1.00 83.38 267 ALA A C 1
ATOM 2029 O O . ALA A 1 267 ? 22.644 -1.541 -6.565 1.00 83.38 267 ALA A O 1
ATOM 2030 N N . PRO A 1 268 ? 22.459 -3.733 -7.102 1.00 73.69 268 PRO A N 1
ATOM 2031 C CA . PRO A 1 268 ? 22.627 -4.245 -5.739 1.00 73.69 268 PRO A CA 1
ATOM 2032 C C . PRO A 1 268 ? 23.854 -3.696 -4.997 1.00 73.69 268 PRO A C 1
ATOM 2034 O O . PRO A 1 268 ? 23.791 -3.416 -3.801 1.00 73.69 268 PRO A O 1
ATOM 2037 N N . LEU A 1 269 ? 24.972 -3.498 -5.702 1.00 78.12 269 LEU A N 1
ATOM 2038 C CA . LEU A 1 269 ? 26.244 -3.066 -5.112 1.00 78.12 269 LEU A CA 1
ATOM 2039 C C . LEU A 1 269 ? 26.683 -1.662 -5.490 1.00 78.12 269 LEU A C 1
ATOM 2041 O O . LEU A 1 269 ? 27.869 -1.343 -5.520 1.00 78.12 269 LEU A O 1
ATOM 204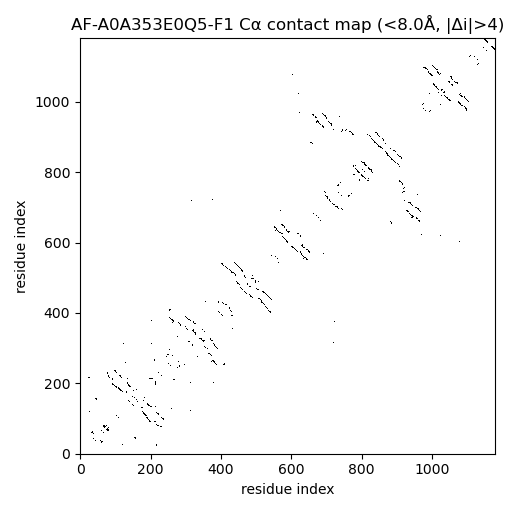5 N N . LEU A 1 270 ? 25.734 -0.757 -5.684 1.00 70.88 270 LEU A N 1
ATOM 2046 C CA . LEU A 1 270 ? 26.098 0.642 -5.818 1.00 70.88 270 LEU A CA 1
ATOM 2047 C C . LEU A 1 270 ? 26.643 1.193 -4.497 1.00 70.88 270 LEU A C 1
ATOM 2049 O O . LEU A 1 270 ? 25.912 1.481 -3.556 1.00 70.88 270 LEU A O 1
ATOM 2053 N N . GLY A 1 271 ? 27.959 1.416 -4.447 1.00 60.25 271 GLY A N 1
ATOM 2054 C CA . GLY A 1 271 ? 28.649 2.087 -3.337 1.00 60.25 271 GLY A CA 1
ATOM 2055 C C . GLY A 1 271 ? 28.292 3.573 -3.167 1.00 60.25 271 GLY A C 1
ATOM 2056 O O . GLY A 1 271 ? 29.037 4.313 -2.525 1.00 60.25 271 GLY A O 1
ATOM 2057 N N . THR A 1 272 ? 27.199 4.036 -3.782 1.00 72.94 272 THR A N 1
ATOM 2058 C CA . THR A 1 272 ? 26.676 5.399 -3.681 1.00 72.94 272 THR A CA 1
ATOM 2059 C C . THR A 1 272 ? 25.151 5.358 -3.644 1.00 72.94 272 THR A C 1
ATOM 2061 O O . THR A 1 272 ? 24.541 4.610 -4.403 1.00 72.94 272 THR A O 1
ATOM 2064 N N . THR A 1 273 ? 24.534 6.229 -2.849 1.00 74.00 273 THR A N 1
ATOM 2065 C CA . THR A 1 273 ? 23.070 6.387 -2.795 1.00 74.00 273 THR A CA 1
ATOM 2066 C C . THR A 1 273 ? 22.495 7.135 -4.003 1.00 74.00 273 THR A C 1
ATOM 2068 O O . THR A 1 273 ? 21.299 7.072 -4.260 1.00 74.00 273 THR A O 1
ATOM 2071 N N . ASN A 1 274 ? 23.329 7.820 -4.792 1.00 83.69 274 ASN A N 1
ATOM 2072 C CA . ASN A 1 274 ? 22.880 8.623 -5.936 1.00 83.69 274 ASN A CA 1
ATOM 2073 C C . ASN A 1 274 ? 22.702 7.806 -7.230 1.00 83.69 274 ASN A C 1
ATOM 2075 O O . ASN A 1 274 ? 22.176 8.334 -8.207 1.00 83.69 274 ASN A O 1
ATOM 2079 N N . GLY A 1 275 ? 23.144 6.547 -7.264 1.00 83.75 275 GLY A N 1
ATOM 2080 C CA . GLY A 1 275 ? 23.110 5.717 -8.471 1.00 83.75 275 GLY A CA 1
ATOM 2081 C C . GLY A 1 275 ? 24.079 6.169 -9.577 1.00 83.75 275 GLY A C 1
ATOM 2082 O O . GLY A 1 275 ? 24.991 6.971 -9.358 1.00 83.75 275 GLY A O 1
ATOM 2083 N N . LEU A 1 276 ? 23.881 5.631 -10.780 1.00 85.31 276 LEU A N 1
ATOM 2084 C CA . LEU A 1 276 ? 24.639 5.916 -12.002 1.00 85.31 276 LEU A CA 1
ATOM 2085 C C . LEU A 1 276 ? 23.767 6.659 -13.010 1.00 85.31 276 LEU A C 1
ATOM 2087 O O . LEU A 1 276 ? 22.577 6.387 -13.123 1.00 85.31 276 LEU A O 1
ATOM 2091 N N . THR A 1 277 ? 24.362 7.532 -13.825 1.00 86.38 277 THR A N 1
ATOM 2092 C CA . THR A 1 277 ? 23.628 8.306 -14.842 1.00 86.38 277 THR A CA 1
ATOM 2093 C C . THR A 1 277 ? 22.715 7.477 -15.758 1.00 86.38 277 THR A C 1
ATOM 2095 O O . THR A 1 277 ? 21.631 7.979 -16.041 1.00 86.38 277 THR A O 1
ATOM 2098 N N . PRO A 1 278 ? 23.044 6.240 -16.200 1.00 85.81 278 PRO A N 1
ATOM 2099 C CA . PRO A 1 278 ? 22.158 5.467 -17.076 1.00 85.81 278 PRO A CA 1
ATOM 2100 C C . PRO A 1 278 ? 20.887 4.938 -16.394 1.00 85.81 278 PRO A C 1
ATOM 2102 O O . PRO A 1 278 ? 19.989 4.472 -17.087 1.00 85.81 278 PRO A O 1
ATOM 2105 N N . GLN A 1 279 ? 20.808 4.997 -15.062 1.00 88.94 279 GLN A N 1
ATOM 2106 C CA . GLN A 1 279 ? 19.614 4.618 -14.300 1.00 88.94 279 GLN A CA 1
ATOM 2107 C C . GLN A 1 279 ? 18.606 5.764 -14.225 1.00 88.94 279 GLN A C 1
ATOM 2109 O O . GLN A 1 279 ? 17.429 5.519 -14.008 1.00 88.94 279 GLN A O 1
ATOM 2114 N N . TRP A 1 280 ? 19.058 7.005 -14.419 1.00 92.88 280 TRP A N 1
ATOM 2115 C CA . TRP A 1 280 ? 18.233 8.200 -14.305 1.00 92.88 280 TRP A CA 1
ATOM 2116 C C . TRP A 1 280 ? 17.590 8.578 -15.632 1.00 92.88 280 TRP A C 1
ATOM 2118 O O . TRP A 1 280 ? 18.186 8.441 -16.702 1.00 92.88 280 TRP A O 1
ATOM 2128 N N . GLN A 1 281 ? 16.412 9.182 -15.535 1.00 94.75 281 GLN A N 1
ATOM 2129 C CA . GLN A 1 281 ? 15.746 9.834 -16.652 1.00 94.75 281 GLN A CA 1
ATOM 2130 C C . GLN A 1 281 ? 15.699 11.346 -16.399 1.00 94.75 281 GLN A C 1
ATOM 2132 O O . GLN A 1 281 ? 15.291 11.797 -15.326 1.00 94.75 281 GLN A O 1
ATOM 2137 N N . PHE A 1 282 ? 16.130 12.141 -17.385 1.00 96.81 282 PHE A N 1
ATOM 2138 C CA . PHE A 1 282 ? 16.282 13.589 -17.224 1.00 96.81 282 PHE A CA 1
ATOM 2139 C C . PHE A 1 282 ? 15.355 14.406 -18.117 1.00 96.81 282 PHE A C 1
ATOM 2141 O O . PHE A 1 282 ? 15.134 14.103 -19.293 1.00 96.81 282 PHE A O 1
ATOM 2148 N N . TYR A 1 283 ? 14.907 15.533 -17.568 1.00 97.69 283 TYR A N 1
ATOM 2149 C CA . TYR A 1 283 ? 14.072 16.504 -18.257 1.00 97.69 283 TYR A CA 1
ATOM 2150 C C . TYR A 1 283 ? 14.586 17.927 -18.088 1.00 97.69 283 TYR A C 1
ATOM 2152 O O . TYR A 1 283 ? 15.263 18.265 -17.114 1.00 97.69 283 TYR A O 1
ATOM 2160 N N . ALA A 1 284 ? 14.206 18.782 -19.033 1.00 96.94 284 ALA A N 1
ATOM 2161 C CA . ALA A 1 284 ? 14.385 20.220 -18.941 1.00 96.94 284 ALA A CA 1
ATOM 2162 C C . ALA A 1 284 ? 13.048 20.933 -19.162 1.00 96.94 284 ALA A C 1
ATOM 2164 O O . ALA A 1 284 ? 12.347 20.683 -20.145 1.00 96.94 284 ALA A O 1
ATOM 2165 N N . PHE A 1 285 ? 12.720 21.854 -18.261 1.00 95.62 285 PHE A N 1
ATOM 2166 C CA . PHE A 1 285 ? 11.547 22.715 -18.353 1.00 95.62 285 PHE A CA 1
ATOM 2167 C C . PHE A 1 285 ? 11.972 24.180 -18.315 1.00 95.62 285 PHE A C 1
ATOM 2169 O O . PHE A 1 285 ? 12.653 24.612 -17.384 1.00 95.62 285 PHE A O 1
ATOM 2176 N N . THR A 1 286 ? 11.552 24.965 -19.306 1.00 94.00 286 THR A N 1
ATOM 2177 C CA . THR A 1 286 ? 11.826 26.406 -19.354 1.00 94.00 286 THR A CA 1
ATOM 2178 C C . THR A 1 286 ? 10.576 27.189 -18.969 1.00 94.00 286 THR A C 1
ATOM 2180 O O . THR A 1 286 ? 9.584 27.193 -19.701 1.00 94.00 286 THR A O 1
ATOM 2183 N N . ASN A 1 287 ? 10.633 27.917 -17.852 1.00 92.56 287 ASN A N 1
ATOM 2184 C CA . ASN A 1 287 ? 9.528 28.751 -17.390 1.00 92.56 287 ASN A CA 1
ATOM 2185 C C . ASN A 1 287 ? 9.502 30.101 -18.125 1.00 92.56 287 ASN A C 1
ATOM 2187 O O . ASN A 1 287 ? 9.840 31.149 -17.574 1.00 92.56 287 ASN A O 1
ATOM 2191 N N . SER A 1 288 ? 9.108 30.076 -19.396 1.00 87.50 288 SER A N 1
ATOM 2192 C CA . SER A 1 288 ? 9.029 31.260 -20.260 1.00 87.50 288 SER A CA 1
ATOM 2193 C C . SER A 1 288 ? 7.657 31.381 -20.922 1.00 87.50 288 SER A C 1
ATOM 2195 O O . SER A 1 288 ? 6.934 30.398 -21.056 1.00 87.50 288 SER A O 1
ATOM 2197 N N . LEU A 1 289 ? 7.276 32.595 -21.327 1.00 74.50 289 LEU A N 1
ATOM 2198 C CA . LEU A 1 289 ? 6.062 32.790 -22.120 1.00 74.50 289 LEU A CA 1
ATOM 2199 C C . LEU A 1 289 ? 6.319 32.284 -23.548 1.00 74.50 289 LEU A C 1
ATOM 2201 O O . LEU A 1 289 ? 7.311 32.704 -24.151 1.00 74.50 289 LEU A O 1
ATOM 2205 N N . PRO A 1 290 ? 5.460 31.418 -24.111 1.00 62.28 290 PRO A N 1
ATOM 2206 C CA . PRO A 1 290 ? 5.667 30.920 -25.460 1.00 62.28 290 PRO A CA 1
ATOM 2207 C C . PRO A 1 290 ? 5.607 32.073 -26.473 1.00 62.28 290 PRO A C 1
ATOM 2209 O O . PRO A 1 290 ? 4.825 33.014 -26.339 1.00 62.28 290 PRO A O 1
ATOM 2212 N N . SER A 1 291 ? 6.433 32.004 -27.519 1.00 55.06 291 SER A N 1
ATOM 2213 C CA . SER A 1 291 ? 6.456 33.003 -28.603 1.00 55.06 291 SER A CA 1
ATOM 2214 C C . SER A 1 291 ? 5.218 32.940 -29.515 1.00 55.06 291 SER A C 1
ATOM 2216 O O . SER A 1 291 ? 4.992 33.848 -30.317 1.00 55.06 291 SER A O 1
ATOM 2218 N N . THR A 1 292 ? 4.406 31.885 -29.377 1.00 51.25 292 THR A N 1
ATOM 2219 C CA . THR A 1 292 ? 3.145 31.635 -30.087 1.00 51.25 292 THR A CA 1
ATOM 2220 C C . THR A 1 292 ? 2.121 31.061 -29.097 1.00 51.25 292 THR A C 1
ATOM 2222 O O . THR A 1 292 ? 2.421 30.131 -28.358 1.00 51.25 292 THR A O 1
ATOM 2225 N N . ASN A 1 293 ? 0.919 31.637 -29.031 1.00 48.97 293 ASN A N 1
ATOM 2226 C CA . ASN A 1 293 ? -0.119 31.306 -28.037 1.00 48.97 293 ASN A CA 1
ATOM 2227 C C . ASN A 1 293 ? -0.885 29.992 -28.341 1.00 48.97 293 ASN A C 1
ATOM 2229 O O . ASN A 1 293 ? -2.069 29.894 -28.027 1.00 48.97 293 ASN A O 1
ATOM 2233 N N . ASP A 1 294 ? -0.261 28.995 -28.970 1.00 49.03 294 ASP A N 1
ATOM 2234 C CA . ASP A 1 294 ? -0.989 27.886 -29.616 1.00 49.03 294 ASP A CA 1
ATOM 2235 C C . ASP A 1 294 ? -1.466 26.760 -28.668 1.00 49.03 294 ASP A C 1
ATOM 2237 O O . ASP A 1 294 ? -2.171 25.861 -29.116 1.00 49.03 294 ASP A O 1
ATOM 2241 N N . VAL A 1 295 ? -1.149 26.797 -27.362 1.00 50.19 295 VAL A N 1
ATOM 2242 C CA . VAL A 1 295 ? -1.454 25.691 -26.416 1.00 50.19 295 VAL A CA 1
ATOM 2243 C C . VAL A 1 295 ? -2.303 26.050 -25.186 1.00 50.19 295 VAL A C 1
ATOM 2245 O O . VAL A 1 295 ? -2.517 25.192 -24.339 1.00 50.19 295 VAL A O 1
ATOM 2248 N N . GLY A 1 296 ? -2.846 27.266 -25.076 1.00 54.16 296 GLY A N 1
ATOM 2249 C CA . GLY A 1 296 ? -3.879 27.592 -24.070 1.00 54.16 296 GLY A CA 1
ATOM 2250 C C . GLY A 1 296 ? -3.440 27.687 -22.595 1.00 54.16 296 GLY A C 1
ATOM 2251 O O . GLY A 1 296 ? -4.196 28.234 -21.799 1.00 54.16 296 GLY A O 1
ATOM 2252 N N . PHE A 1 297 ? -2.228 27.258 -22.225 1.00 60.97 297 PHE A N 1
ATOM 2253 C CA . PHE A 1 297 ? -1.668 27.425 -20.875 1.00 60.97 297 PHE A CA 1
ATOM 2254 C C . PHE A 1 297 ? -0.709 28.624 -20.804 1.00 60.97 297 PHE A C 1
ATOM 2256 O O . PHE A 1 297 ? 0.228 28.738 -21.596 1.00 60.97 297 PHE A O 1
ATOM 2263 N N . THR A 1 298 ? -0.924 29.528 -19.845 1.00 72.44 298 THR A N 1
ATOM 2264 C CA . THR A 1 298 ? 0.000 30.635 -19.543 1.00 72.44 298 THR A CA 1
ATOM 2265 C C . THR A 1 298 ? 0.895 30.277 -18.369 1.00 72.44 298 THR A C 1
ATOM 2267 O O . THR A 1 298 ? 0.401 30.065 -17.268 1.00 72.44 298 THR A O 1
ATOM 2270 N N . ASN A 1 299 ? 2.208 30.275 -18.590 1.00 86.19 299 ASN A N 1
ATOM 2271 C CA . ASN A 1 299 ? 3.186 30.121 -17.517 1.00 86.19 299 ASN A CA 1
ATOM 2272 C C . ASN A 1 299 ? 3.080 31.259 -16.487 1.00 86.19 299 ASN A C 1
ATOM 2274 O O . ASN A 1 299 ? 2.749 32.398 -16.832 1.00 86.19 299 ASN A O 1
ATOM 2278 N N . GLY A 1 300 ? 3.431 30.969 -15.236 1.00 90.94 300 GLY A N 1
ATOM 2279 C CA . GLY A 1 300 ? 3.407 31.930 -14.140 1.00 90.94 300 GLY A CA 1
ATOM 2280 C C . GLY A 1 300 ? 4.420 31.630 -13.028 1.00 90.94 300 GLY A C 1
ATOM 2281 O O . GLY A 1 300 ? 5.411 30.930 -13.263 1.00 90.94 300 GLY A O 1
ATOM 2282 N N . PRO A 1 301 ? 4.231 32.227 -11.836 1.00 92.88 301 PRO A N 1
ATOM 2283 C CA . PRO A 1 301 ? 5.189 32.133 -10.743 1.00 92.88 301 PRO A CA 1
ATOM 2284 C C . PRO A 1 301 ? 5.057 30.864 -9.893 1.00 92.88 301 PRO A C 1
ATOM 2286 O O . PRO A 1 301 ? 5.898 30.651 -9.020 1.00 92.88 301 PRO A O 1
ATOM 2289 N N . TYR A 1 302 ? 4.039 30.036 -10.120 1.00 93.38 302 TYR A N 1
ATOM 2290 C CA . TYR A 1 302 ? 3.851 28.767 -9.421 1.00 93.38 302 TYR A CA 1
ATOM 2291 C C . TYR A 1 302 ? 4.246 27.633 -10.358 1.00 93.38 302 TYR A C 1
ATOM 2293 O O . TYR A 1 302 ? 3.608 27.445 -11.391 1.00 93.38 302 TYR A O 1
ATOM 2301 N N . VAL A 1 303 ? 5.322 26.919 -10.033 1.00 95.38 303 VAL A N 1
ATOM 2302 C CA . VAL A 1 303 ? 5.880 25.843 -10.863 1.00 95.38 303 VAL A CA 1
ATOM 2303 C C . VAL A 1 303 ? 5.847 24.545 -10.074 1.00 95.38 303 VAL A C 1
ATOM 2305 O O . VAL A 1 303 ? 6.221 24.540 -8.906 1.00 95.38 303 VAL A O 1
ATOM 2308 N N . ALA A 1 304 ? 5.423 23.451 -10.695 1.00 95.88 304 ALA A N 1
ATOM 2309 C CA . ALA A 1 304 ? 5.451 22.134 -10.079 1.00 95.88 304 ALA A CA 1
ATOM 2310 C C . ALA A 1 304 ? 5.899 21.059 -11.066 1.00 95.88 304 ALA A C 1
ATOM 2312 O O . ALA A 1 304 ? 5.735 21.193 -12.279 1.00 95.88 304 ALA A O 1
ATOM 2313 N N . PHE A 1 305 ? 6.456 19.988 -10.523 1.00 97.38 305 PHE A N 1
ATOM 2314 C CA . PHE A 1 305 ? 6.848 18.789 -11.249 1.00 97.38 305 PHE A CA 1
ATOM 2315 C C . PHE A 1 305 ? 6.248 17.602 -10.528 1.00 97.38 305 PHE A C 1
ATOM 2317 O O . PHE A 1 305 ? 6.353 17.557 -9.304 1.00 97.38 305 PHE A O 1
ATOM 2324 N N . ALA A 1 306 ? 5.620 16.693 -11.268 1.00 95.94 306 ALA A N 1
ATOM 2325 C CA . ALA A 1 306 ? 4.964 15.543 -10.672 1.00 95.94 306 ALA A CA 1
ATOM 2326 C C . ALA A 1 306 ? 5.184 14.265 -11.477 1.00 95.94 306 ALA A C 1
ATOM 2328 O O . ALA A 1 306 ? 5.096 14.295 -12.712 1.00 95.94 306 ALA A O 1
ATOM 2329 N N . THR A 1 307 ? 5.409 13.164 -10.761 1.00 95.50 307 THR A N 1
ATOM 2330 C CA . THR A 1 307 ? 5.314 11.795 -11.278 1.00 95.50 307 THR A CA 1
ATOM 2331 C C . THR A 1 307 ? 4.038 11.133 -10.763 1.00 95.50 307 THR A C 1
ATOM 2333 O O . THR A 1 307 ? 3.542 11.495 -9.699 1.00 95.50 307 THR A O 1
ATOM 2336 N N . PHE A 1 308 ? 3.452 10.224 -11.542 1.00 92.38 308 PHE A N 1
ATOM 2337 C CA . PHE A 1 308 ? 2.228 9.495 -11.184 1.00 92.38 308 PHE A CA 1
ATOM 2338 C C . PHE A 1 308 ? 2.063 8.254 -12.074 1.00 92.38 308 PHE A C 1
ATOM 2340 O O . PHE A 1 308 ? 2.735 8.143 -13.100 1.00 92.38 308 PHE A O 1
ATOM 2347 N N . LEU A 1 309 ? 1.159 7.342 -11.695 1.00 87.88 309 LEU A N 1
ATOM 2348 C CA . LEU A 1 309 ? 0.931 6.046 -12.358 1.00 87.88 309 LEU A CA 1
ATOM 2349 C C . LEU A 1 309 ? 2.242 5.280 -12.606 1.00 87.88 309 LEU A C 1
ATOM 2351 O O . LEU A 1 309 ? 2.619 5.111 -13.769 1.00 87.88 309 LEU A O 1
ATOM 2355 N N . PRO A 1 310 ? 2.961 4.865 -11.549 1.00 87.25 310 PRO A N 1
ATOM 2356 C CA . PRO A 1 310 ? 4.298 4.323 -11.658 1.00 87.25 310 PRO A CA 1
ATOM 2357 C C . PRO A 1 310 ? 4.316 2.786 -11.494 1.00 87.25 310 PRO A C 1
ATOM 2359 O O . PRO A 1 310 ? 4.834 2.299 -10.490 1.00 87.25 310 PRO A O 1
ATOM 2362 N N . PRO A 1 311 ? 3.740 1.964 -12.399 1.00 85.19 311 PRO A N 1
ATOM 2363 C CA . PRO A 1 311 ? 3.841 0.522 -12.239 1.00 85.19 311 PRO A CA 1
ATOM 2364 C C . PRO A 1 311 ? 5.299 0.070 -12.381 1.00 85.19 311 PRO A C 1
ATOM 2366 O O . PRO A 1 311 ? 6.062 0.575 -13.215 1.00 85.19 311 PRO A O 1
ATOM 2369 N N . GLN A 1 312 ? 5.664 -0.961 -11.622 1.00 85.94 312 GLN A N 1
ATOM 2370 C CA . GLN A 1 312 ? 6.974 -1.596 -11.750 1.00 85.94 312 GLN A CA 1
ATOM 2371 C C . GLN A 1 312 ? 7.178 -2.164 -13.160 1.00 85.94 312 GLN A C 1
ATOM 2373 O O . GLN A 1 312 ? 6.230 -2.690 -13.745 1.00 85.94 312 GLN A O 1
ATOM 2378 N N . LEU A 1 313 ? 8.393 -2.098 -13.715 1.00 86.25 313 LEU A N 1
ATOM 2379 C CA . LEU A 1 313 ? 8.696 -2.708 -15.018 1.00 86.25 313 LEU A CA 1
ATOM 2380 C C . LEU A 1 313 ? 8.858 -4.224 -14.919 1.00 86.25 313 LEU A C 1
ATOM 2382 O O . LEU A 1 313 ? 8.313 -4.945 -15.756 1.00 86.25 313 LEU A O 1
ATOM 2386 N N . GLY A 1 314 ? 9.621 -4.684 -13.925 1.00 86.75 314 GLY A N 1
ATOM 2387 C CA . GLY A 1 314 ? 9.911 -6.095 -13.678 1.00 86.75 314 GLY A CA 1
ATOM 2388 C C . GLY A 1 314 ? 8.833 -6.807 -12.854 1.00 86.75 314 GLY A C 1
ATOM 2389 O O . GLY A 1 314 ? 7.641 -6.752 -13.162 1.00 86.75 314 GLY A O 1
ATOM 2390 N N . GLN A 1 315 ? 9.246 -7.496 -11.789 1.00 84.50 315 GLN A N 1
ATOM 2391 C CA . GLN A 1 315 ? 8.301 -8.173 -10.896 1.00 84.50 315 GLN A CA 1
ATOM 2392 C C . GLN A 1 315 ? 7.472 -7.164 -10.083 1.00 84.50 315 GLN A C 1
ATOM 2394 O O . GLN A 1 315 ? 8.056 -6.255 -9.498 1.00 84.50 315 GLN A O 1
ATOM 2399 N N . PRO A 1 316 ? 6.134 -7.309 -10.021 1.00 81.12 316 PRO A N 1
ATOM 2400 C CA . PRO A 1 316 ? 5.278 -6.365 -9.312 1.00 81.12 316 PRO A CA 1
ATOM 2401 C C . PRO A 1 316 ? 5.444 -6.457 -7.790 1.00 81.12 316 PRO A C 1
ATOM 2403 O O . PRO A 1 316 ? 5.766 -7.517 -7.247 1.00 81.12 316 PRO A O 1
ATOM 2406 N N . ARG A 1 317 ? 5.161 -5.338 -7.124 1.00 80.50 317 ARG A N 1
ATOM 2407 C CA . ARG A 1 317 ? 5.066 -5.188 -5.668 1.00 80.50 317 ARG A CA 1
ATOM 2408 C C . ARG A 1 317 ? 3.586 -5.188 -5.240 1.00 80.50 317 ARG A C 1
ATOM 2410 O O . ARG A 1 317 ? 2.710 -5.305 -6.102 1.00 80.50 317 ARG A O 1
ATOM 2417 N N . ALA A 1 318 ? 3.296 -5.136 -3.940 1.00 79.56 318 ALA A N 1
ATOM 2418 C CA . ALA A 1 318 ? 1.936 -4.881 -3.456 1.00 79.56 318 ALA A CA 1
ATOM 2419 C C . ALA A 1 318 ? 1.525 -3.413 -3.672 1.00 79.56 318 ALA A C 1
ATOM 2421 O O . ALA A 1 318 ? 0.352 -3.149 -3.940 1.00 79.56 318 ALA A O 1
ATOM 2422 N N . SER A 1 319 ? 2.486 -2.488 -3.633 1.00 80.69 319 SER A N 1
ATOM 2423 C CA . SER A 1 319 ? 2.349 -1.083 -4.012 1.00 80.69 319 SER A CA 1
ATOM 2424 C C . SER A 1 319 ? 2.934 -0.781 -5.405 1.00 80.69 319 SER A C 1
ATOM 2426 O O . SER A 1 319 ? 3.459 -1.657 -6.100 1.00 80.69 319 SER A O 1
ATOM 2428 N N . ASP A 1 320 ? 2.805 0.473 -5.848 1.00 85.31 320 ASP A N 1
ATOM 2429 C CA . ASP A 1 320 ? 3.469 0.969 -7.058 1.00 85.31 320 ASP A CA 1
ATOM 2430 C C . ASP A 1 320 ? 5.002 1.035 -6.886 1.00 85.31 320 ASP A C 1
ATOM 2432 O O . ASP A 1 320 ? 5.530 0.947 -5.777 1.00 85.31 320 ASP A O 1
ATOM 2436 N N . ALA A 1 321 ? 5.727 1.207 -7.995 1.00 89.12 321 ALA A N 1
ATOM 2437 C CA . ALA A 1 321 ? 7.180 1.368 -7.990 1.00 89.12 321 ALA A CA 1
ATOM 2438 C C . ALA A 1 321 ? 7.629 2.545 -7.117 1.00 89.12 321 ALA A C 1
ATOM 2440 O O . ALA A 1 321 ? 6.998 3.600 -7.156 1.00 89.12 321 ALA A O 1
ATOM 2441 N N . ASP A 1 322 ? 8.753 2.403 -6.415 1.00 91.00 322 ASP A N 1
ATOM 2442 C CA . ASP A 1 322 ? 9.354 3.490 -5.640 1.00 91.00 322 ASP A CA 1
ATOM 2443 C C . ASP A 1 322 ? 10.222 4.383 -6.537 1.00 91.00 322 ASP A C 1
ATOM 2445 O O . ASP A 1 322 ? 11.296 3.983 -7.006 1.00 91.00 322 ASP A O 1
ATOM 2449 N N . VAL A 1 323 ? 9.732 5.589 -6.817 1.00 92.62 323 VAL A N 1
ATOM 2450 C CA . VAL A 1 323 ? 10.347 6.533 -7.753 1.00 92.62 323 VAL A CA 1
ATOM 2451 C C . VAL A 1 323 ? 10.535 7.868 -7.061 1.00 92.62 323 VAL A C 1
ATOM 2453 O O . VAL A 1 323 ? 9.560 8.517 -6.721 1.00 92.62 323 VAL A O 1
ATOM 2456 N N . ASP A 1 324 ? 11.778 8.330 -6.979 1.00 94.19 324 ASP A N 1
ATOM 2457 C CA . ASP A 1 324 ? 12.143 9.618 -6.409 1.00 94.19 324 ASP A CA 1
ATOM 2458 C C . ASP A 1 324 ? 12.234 10.716 -7.489 1.00 94.19 324 ASP A C 1
ATOM 2460 O O . ASP A 1 324 ? 12.719 10.510 -8.613 1.00 94.19 324 ASP A O 1
ATOM 2464 N N . LEU A 1 325 ? 11.876 11.944 -7.105 1.00 96.50 325 LEU A N 1
ATOM 2465 C CA . LEU A 1 325 ? 11.898 13.129 -7.963 1.00 96.50 325 LEU A CA 1
ATOM 2466 C C . LEU A 1 325 ? 12.882 14.181 -7.443 1.00 96.50 325 LEU A C 1
ATOM 2468 O O . LEU A 1 325 ? 12.772 14.641 -6.309 1.00 96.50 325 LEU A O 1
ATOM 2472 N N . TYR A 1 326 ? 13.792 14.649 -8.303 1.00 97.56 326 TYR A N 1
ATOM 2473 C CA . TYR A 1 326 ? 14.791 15.676 -7.992 1.00 97.56 326 TYR A CA 1
ATOM 2474 C C . TYR A 1 326 ? 14.704 16.845 -8.973 1.00 97.56 326 TYR A C 1
ATOM 2476 O O . TYR A 1 326 ? 14.670 16.651 -10.186 1.00 97.56 326 TYR A O 1
ATOM 2484 N N . VAL A 1 327 ? 14.742 18.081 -8.469 1.00 98.12 327 VAL A N 1
ATOM 2485 C CA . VAL A 1 327 ? 14.656 19.300 -9.283 1.00 98.12 327 VAL A CA 1
ATOM 2486 C C . VAL A 1 327 ? 15.717 20.318 -8.872 1.00 98.12 327 VAL A C 1
ATOM 2488 O O . VAL A 1 327 ? 15.840 20.696 -7.705 1.00 98.12 327 VAL A O 1
ATOM 2491 N N . SER A 1 328 ? 16.468 20.819 -9.853 1.00 97.81 328 SER A N 1
ATOM 2492 C CA . SER A 1 328 ? 17.484 21.856 -9.661 1.00 97.81 328 SER A CA 1
ATOM 2493 C C . SER A 1 328 ? 17.519 22.833 -10.832 1.00 97.81 328 SER A C 1
ATOM 2495 O O . SER A 1 328 ? 17.211 22.489 -11.967 1.00 97.81 328 SER A O 1
ATOM 2497 N N . ARG A 1 329 ? 17.946 24.073 -10.582 1.00 96.06 329 ARG A N 1
ATOM 2498 C CA . ARG A 1 329 ? 18.270 25.036 -11.652 1.00 96.06 329 ARG A CA 1
ATOM 2499 C C . ARG A 1 329 ? 19.727 24.942 -12.120 1.00 96.06 329 ARG A C 1
ATOM 2501 O O . ARG A 1 329 ? 20.098 25.604 -13.087 1.00 96.06 329 ARG A O 1
ATOM 2508 N N . ASP A 1 330 ? 20.552 24.148 -11.439 1.00 96.94 330 ASP A N 1
ATOM 2509 C CA . ASP A 1 330 ? 21.944 23.894 -11.813 1.00 96.94 330 ASP A CA 1
ATOM 2510 C C . ASP A 1 330 ? 22.025 22.660 -12.740 1.00 96.94 330 ASP A C 1
ATOM 2512 O O . ASP A 1 330 ? 21.598 21.573 -12.333 1.00 96.94 330 ASP A O 1
ATOM 2516 N N . PRO A 1 331 ? 22.577 22.783 -13.967 1.00 95.94 331 PRO A N 1
ATOM 2517 C CA . PRO A 1 331 ? 22.719 21.658 -14.896 1.00 95.94 331 PRO A CA 1
ATOM 2518 C C . PRO A 1 331 ? 23.634 20.540 -14.382 1.00 95.94 331 PRO A C 1
ATOM 2520 O O . PRO A 1 331 ? 23.624 19.453 -14.953 1.00 95.94 331 PRO A O 1
ATOM 2523 N N . GLY A 1 332 ? 24.404 20.760 -13.308 1.00 95.75 332 GLY A N 1
ATOM 2524 C CA . GLY A 1 332 ? 25.197 19.715 -12.661 1.00 95.75 332 GLY A CA 1
ATOM 2525 C C . GLY A 1 332 ? 24.374 18.519 -12.159 1.00 95.75 332 GLY A C 1
ATOM 2526 O O . GLY A 1 332 ? 24.959 17.466 -11.901 1.00 95.75 332 GLY A O 1
ATOM 2527 N N . LEU A 1 333 ? 23.039 18.640 -12.074 1.00 95.44 333 LEU A N 1
ATOM 2528 C CA . LEU A 1 333 ? 22.133 17.513 -11.821 1.00 95.44 333 LEU A CA 1
ATOM 2529 C C . LEU A 1 333 ? 22.237 16.435 -12.917 1.00 95.44 333 LEU A C 1
ATOM 2531 O O . LEU A 1 333 ? 22.267 15.253 -12.598 1.00 95.44 333 LEU A O 1
ATOM 2535 N N . LEU A 1 334 ? 22.389 16.835 -14.187 1.00 93.81 334 LEU A N 1
ATOM 2536 C CA . LEU A 1 334 ? 22.465 15.931 -15.349 1.00 93.81 334 LEU A CA 1
ATOM 2537 C C . LEU A 1 334 ? 23.726 15.049 -15.356 1.00 93.81 334 LEU A C 1
ATOM 2539 O O . LEU A 1 334 ? 23.801 14.059 -16.075 1.00 93.81 334 LEU A O 1
ATOM 2543 N N . SER A 1 335 ? 24.735 15.432 -14.573 1.00 91.38 335 SER A N 1
ATOM 2544 C CA . SER A 1 335 ? 25.980 14.683 -14.384 1.00 91.38 335 SER A CA 1
ATOM 2545 C C . SER A 1 335 ? 26.097 14.092 -12.976 1.00 91.38 335 SER A C 1
ATOM 2547 O O . SER A 1 335 ? 27.204 13.785 -12.542 1.00 91.38 335 SER A O 1
ATOM 2549 N N . LEU A 1 336 ? 24.987 14.036 -12.231 1.00 92.38 336 LEU A N 1
ATOM 2550 C CA . LEU A 1 336 ? 24.915 13.580 -10.843 1.00 92.38 336 LEU A CA 1
ATOM 2551 C C . LEU A 1 336 ? 25.956 14.230 -9.914 1.00 92.38 336 LEU A C 1
ATOM 2553 O O . LEU A 1 336 ? 26.576 13.569 -9.080 1.00 92.38 336 LEU A O 1
ATOM 2557 N N . ASN A 1 337 ? 26.179 15.545 -10.046 1.00 94.19 337 ASN A N 1
ATOM 2558 C CA . ASN A 1 337 ? 27.098 16.252 -9.157 1.00 94.19 337 ASN A CA 1
ATOM 2559 C C . ASN A 1 337 ? 26.603 16.137 -7.696 1.00 94.19 337 ASN A C 1
ATOM 2561 O O . ASN A 1 337 ? 25.514 16.639 -7.402 1.00 94.19 337 ASN A O 1
ATOM 2565 N N . PRO A 1 338 ? 27.391 15.566 -6.759 1.00 92.75 338 PRO A N 1
ATOM 2566 C CA . PRO A 1 338 ? 26.905 15.290 -5.404 1.00 92.75 338 PRO A CA 1
ATOM 2567 C C . PRO A 1 338 ? 26.427 16.532 -4.643 1.00 92.75 338 PRO A C 1
ATOM 2569 O O . PRO A 1 338 ? 25.466 16.460 -3.883 1.00 92.75 338 PRO A O 1
ATOM 2572 N N . GLY A 1 339 ? 27.066 17.688 -4.863 1.00 94.88 339 GLY A N 1
ATOM 2573 C CA . GLY A 1 339 ? 26.659 18.946 -4.234 1.00 94.88 339 GLY A CA 1
ATOM 2574 C C . GLY A 1 339 ? 25.344 19.492 -4.790 1.00 94.88 339 GLY A C 1
ATOM 2575 O O . GLY A 1 339 ? 24.581 20.105 -4.047 1.00 94.88 339 GLY A O 1
ATOM 2576 N N . VAL A 1 340 ? 25.062 19.243 -6.073 1.00 96.38 340 VAL A N 1
ATOM 2577 C CA . VAL A 1 340 ? 23.808 19.654 -6.717 1.00 96.38 340 VAL A CA 1
ATOM 2578 C C . VAL A 1 340 ? 22.658 18.739 -6.309 1.00 96.38 340 VAL A C 1
ATOM 2580 O O . VAL A 1 340 ? 21.601 19.260 -5.982 1.00 96.38 340 VAL A O 1
ATOM 2583 N N . ILE A 1 341 ? 22.859 17.415 -6.257 1.00 94.38 341 ILE A N 1
ATOM 2584 C CA . ILE A 1 341 ? 21.832 16.468 -5.780 1.00 94.38 341 ILE A CA 1
ATOM 2585 C C . ILE A 1 341 ? 21.464 16.768 -4.325 1.00 94.38 341 ILE A C 1
ATOM 2587 O O . ILE A 1 341 ? 20.287 16.873 -3.990 1.00 94.38 341 ILE A O 1
ATOM 2591 N N . ALA A 1 342 ? 22.464 16.965 -3.460 1.00 93.25 342 ALA A N 1
ATOM 2592 C CA . ALA A 1 342 ? 22.225 17.277 -2.053 1.00 93.25 342 ALA A CA 1
ATOM 2593 C C . ALA A 1 342 ? 21.469 18.604 -1.852 1.00 93.25 342 ALA A C 1
ATOM 2595 O O . ALA A 1 342 ? 20.729 18.741 -0.882 1.00 93.25 342 ALA A O 1
ATOM 2596 N N . GLY A 1 343 ? 21.663 19.577 -2.751 1.00 95.75 343 GLY A N 1
ATOM 2597 C CA . GLY A 1 343 ? 20.982 20.875 -2.729 1.00 95.75 343 GLY A CA 1
ATOM 2598 C C . GLY A 1 343 ? 19.714 20.960 -3.587 1.00 95.75 343 GLY A C 1
ATOM 2599 O O . GLY A 1 343 ? 19.111 22.033 -3.635 1.00 95.75 343 GLY A O 1
ATOM 2600 N N . ALA A 1 344 ? 19.332 19.888 -4.285 1.00 97.12 344 ALA A N 1
ATOM 2601 C CA . ALA A 1 344 ? 18.135 19.854 -5.115 1.00 97.12 344 ALA A CA 1
ATOM 2602 C C . ALA A 1 344 ? 16.876 19.814 -4.240 1.00 97.12 344 ALA A C 1
ATOM 2604 O O . ALA A 1 344 ? 16.861 19.203 -3.170 1.00 97.12 344 ALA A O 1
ATOM 2605 N N . SER A 1 345 ? 15.800 20.438 -4.717 1.00 97.00 345 SER A N 1
ATOM 2606 C CA . SER A 1 345 ? 14.469 20.180 -4.168 1.00 97.00 345 SER A CA 1
ATOM 2607 C C . SER A 1 345 ? 14.048 18.783 -4.599 1.00 97.00 345 SER A C 1
ATOM 2609 O O . SER A 1 345 ? 14.233 18.432 -5.763 1.00 97.00 345 SER A O 1
ATOM 2611 N N . LYS A 1 346 ? 13.521 17.981 -3.678 1.00 95.00 346 LYS A N 1
ATOM 2612 C CA . LYS A 1 346 ? 13.243 16.572 -3.940 1.00 95.00 346 LYS A CA 1
ATOM 2613 C C . LYS A 1 346 ? 12.050 16.060 -3.154 1.00 95.00 346 LYS A C 1
ATOM 2615 O O . LYS A 1 346 ? 11.731 16.624 -2.109 1.00 95.00 346 LYS A O 1
ATOM 2620 N N . SER A 1 347 ? 11.453 15.002 -3.676 1.00 93.88 347 SER A N 1
ATOM 2621 C CA . SER A 1 347 ? 10.424 14.199 -3.028 1.00 93.88 347 SER A CA 1
ATOM 2622 C C . SER A 1 347 ? 10.845 12.738 -3.165 1.00 93.88 347 SER A C 1
ATOM 2624 O O . SER A 1 347 ? 11.303 12.346 -4.241 1.00 93.88 347 SER A O 1
ATOM 2626 N N . THR A 1 348 ? 10.844 12.029 -2.038 1.00 91.62 348 THR A N 1
ATOM 2627 C CA . THR A 1 348 ? 11.481 10.713 -1.859 1.00 91.62 348 THR A CA 1
ATOM 2628 C C . THR A 1 348 ? 10.657 9.826 -0.915 1.00 91.62 348 THR A C 1
ATOM 2630 O O . THR A 1 348 ? 11.207 9.201 0.001 1.00 91.62 348 THR A O 1
ATOM 2633 N N . ASN A 1 349 ? 9.332 9.902 -1.024 1.00 85.31 349 ASN A N 1
ATOM 2634 C CA . ASN A 1 349 ? 8.396 9.166 -0.177 1.00 85.31 349 ASN A CA 1
ATOM 2635 C C . ASN A 1 349 ? 8.437 7.666 -0.532 1.00 85.31 349 ASN A C 1
ATOM 2637 O O . ASN A 1 349 ? 9.280 7.229 -1.311 1.00 85.31 349 ASN A O 1
ATOM 2641 N N . GLN A 1 350 ? 7.589 6.846 0.087 1.00 83.38 350 GLN A N 1
ATOM 2642 C CA . GLN A 1 350 ? 7.381 5.470 -0.378 1.00 83.38 350 GLN A CA 1
ATOM 2643 C C . GLN A 1 350 ? 6.421 5.488 -1.577 1.00 83.38 350 GLN A C 1
ATOM 2645 O O . GLN A 1 350 ? 5.370 6.124 -1.510 1.00 83.38 350 GLN A O 1
ATOM 2650 N N . GLY A 1 351 ? 6.764 4.780 -2.656 1.00 85.44 351 GLY A N 1
ATOM 2651 C CA . GLY A 1 351 ? 5.966 4.715 -3.888 1.00 85.44 351 GLY A CA 1
ATOM 2652 C C . GLY A 1 351 ? 6.445 5.701 -4.957 1.00 85.44 351 GLY A C 1
ATOM 2653 O O . GLY A 1 351 ? 7.526 6.264 -4.851 1.00 85.44 351 GLY A O 1
ATOM 2654 N N . GLY A 1 352 ? 5.676 5.885 -6.033 1.00 84.50 352 GLY A N 1
ATOM 2655 C CA . GLY A 1 352 ? 6.188 6.601 -7.218 1.00 84.50 352 GLY A CA 1
ATOM 2656 C C . GLY A 1 352 ? 5.414 7.849 -7.619 1.00 84.50 352 GLY A C 1
ATOM 2657 O O . GLY A 1 352 ? 5.702 8.453 -8.660 1.00 84.50 352 GLY A O 1
ATOM 2658 N N . THR A 1 353 ? 4.405 8.226 -6.834 1.00 91.31 353 THR A N 1
ATOM 2659 C CA . THR A 1 353 ? 3.677 9.480 -7.037 1.00 91.31 353 THR A CA 1
ATOM 2660 C C . THR A 1 353 ? 4.366 10.579 -6.243 1.00 91.31 353 THR A C 1
ATOM 2662 O O . THR A 1 353 ? 4.175 10.695 -5.038 1.00 91.31 353 THR A O 1
ATOM 2665 N N . GLU A 1 354 ? 5.163 11.397 -6.925 1.00 93.94 354 GLU A N 1
ATOM 2666 C CA . GLU A 1 354 ? 5.975 12.432 -6.292 1.00 93.94 354 GLU A CA 1
ATOM 2667 C C . GLU A 1 354 ? 5.627 13.820 -6.799 1.00 93.94 354 GLU A C 1
ATOM 2669 O O . GLU A 1 354 ? 5.225 13.994 -7.950 1.00 93.94 354 GLU A O 1
ATOM 2674 N N . VAL A 1 355 ? 5.837 14.840 -5.960 1.00 94.88 355 VAL A N 1
ATOM 2675 C CA . VAL A 1 355 ? 5.650 16.234 -6.368 1.00 94.88 355 VAL A CA 1
ATOM 2676 C C . VAL A 1 355 ? 6.674 17.177 -5.741 1.00 94.88 355 VAL A C 1
ATOM 2678 O O . VAL A 1 355 ? 6.937 17.154 -4.543 1.00 94.88 355 VAL A O 1
ATOM 2681 N N . VAL A 1 356 ? 7.222 18.080 -6.556 1.00 96.19 356 VAL A N 1
ATOM 2682 C CA . VAL A 1 356 ? 8.054 19.202 -6.098 1.00 96.19 356 VAL A CA 1
ATOM 2683 C C . VAL A 1 356 ? 7.422 20.509 -6.558 1.00 96.19 356 VAL A C 1
ATOM 2685 O O . VAL A 1 356 ? 7.220 20.715 -7.755 1.00 96.19 356 VAL A O 1
ATOM 2688 N N . VAL A 1 357 ? 7.142 21.409 -5.609 1.00 95.12 357 VAL A N 1
ATOM 2689 C CA . VAL A 1 357 ? 6.466 22.695 -5.846 1.00 95.12 357 VAL A CA 1
ATOM 2690 C C . VAL A 1 357 ? 7.403 23.868 -5.554 1.00 95.12 357 VAL A C 1
ATOM 2692 O O . VAL A 1 357 ? 8.117 23.892 -4.554 1.00 95.12 357 VAL A O 1
ATOM 2695 N N . PHE A 1 358 ? 7.360 24.881 -6.417 1.00 94.75 358 PHE A N 1
ATOM 2696 C CA . PHE A 1 358 ? 8.047 26.156 -6.266 1.00 94.75 358 PHE A CA 1
ATOM 2697 C C . PHE A 1 358 ? 7.058 27.314 -6.390 1.00 94.75 358 PHE A C 1
ATOM 2699 O O . PHE A 1 358 ? 6.295 27.404 -7.351 1.00 94.75 358 PHE A O 1
ATOM 2706 N N . GLU A 1 359 ? 7.141 28.267 -5.467 1.00 92.56 359 GLU A N 1
ATOM 2707 C CA . GLU A 1 359 ? 6.335 29.489 -5.491 1.00 92.56 359 GLU A CA 1
ATOM 2708 C C . GLU A 1 359 ? 7.188 30.715 -5.826 1.00 92.56 359 GLU A C 1
ATOM 2710 O O . GLU A 1 359 ? 8.401 30.726 -5.604 1.00 92.56 359 GLU A O 1
ATOM 2715 N N . ASN A 1 360 ? 6.552 31.787 -6.305 1.00 92.69 360 ASN A N 1
ATOM 2716 C CA . ASN A 1 360 ? 7.193 33.082 -6.571 1.00 92.69 360 ASN A CA 1
ATOM 2717 C C . ASN A 1 360 ? 8.368 33.012 -7.569 1.00 92.69 360 ASN A C 1
ATOM 2719 O O . ASN A 1 360 ? 9.353 33.746 -7.448 1.00 92.69 360 ASN A O 1
ATOM 2723 N N . GLN A 1 361 ? 8.276 32.128 -8.559 1.00 94.00 361 GLN A N 1
ATOM 2724 C CA . GLN A 1 361 ? 9.313 31.928 -9.564 1.00 94.00 361 GLN A CA 1
ATOM 2725 C C . GLN A 1 361 ? 9.264 33.004 -10.667 1.00 94.00 361 GLN A C 1
ATOM 2727 O O . GLN A 1 361 ? 8.184 33.435 -11.075 1.00 94.00 361 GLN A O 1
ATOM 2732 N N . PRO A 1 362 ? 10.418 33.474 -11.176 1.00 91.94 362 PRO A N 1
ATOM 2733 C CA . PRO A 1 362 ? 10.451 34.408 -12.297 1.00 91.94 362 PRO A CA 1
ATOM 2734 C C . PRO A 1 362 ? 10.085 33.721 -13.623 1.00 91.94 362 PRO A C 1
ATOM 2736 O O . PRO A 1 362 ? 10.245 32.511 -13.777 1.00 91.94 362 PRO A O 1
ATOM 2739 N N . LEU A 1 363 ? 9.659 34.525 -14.601 1.00 90.56 363 LEU A N 1
ATOM 2740 C CA . LEU A 1 363 ? 9.502 34.111 -15.998 1.00 90.56 363 LEU A CA 1
ATOM 2741 C C . LEU A 1 363 ? 10.707 34.576 -16.821 1.00 90.56 363 LEU A C 1
ATOM 2743 O O . LEU A 1 363 ? 11.106 35.739 -16.724 1.00 90.56 363 LEU A O 1
ATOM 2747 N N . GLY A 1 364 ? 11.249 33.700 -17.664 1.00 88.88 364 GLY A N 1
ATOM 2748 C CA . GLY A 1 364 ? 12.357 34.026 -18.561 1.00 88.88 364 GLY A CA 1
ATOM 2749 C C . GLY A 1 364 ? 12.877 32.814 -19.329 1.00 88.88 364 GLY A C 1
ATOM 2750 O O . GLY A 1 364 ? 12.759 31.681 -18.872 1.00 88.88 364 GLY A O 1
ATOM 2751 N N . GLU A 1 365 ? 13.473 33.047 -20.500 1.00 87.50 365 GLU A N 1
ATOM 2752 C CA . GLU A 1 365 ? 14.137 31.990 -21.287 1.00 87.50 365 GLU A CA 1
ATOM 2753 C C . GLU A 1 365 ? 15.363 31.401 -20.556 1.00 87.50 365 GLU A C 1
ATOM 2755 O O . GLU A 1 365 ? 15.790 30.289 -20.847 1.00 87.50 365 GLU A O 1
ATOM 2760 N N . ASP A 1 366 ? 15.907 32.124 -19.572 1.00 89.50 366 ASP A N 1
ATOM 2761 C CA . ASP A 1 366 ? 16.990 31.705 -18.676 1.00 89.50 366 ASP A CA 1
ATOM 2762 C C . ASP A 1 366 ? 16.494 31.014 -17.387 1.00 89.50 366 ASP A C 1
ATOM 2764 O O . ASP A 1 366 ? 17.288 30.592 -16.538 1.00 89.50 366 ASP A O 1
ATOM 2768 N N . VAL A 1 367 ? 15.176 30.869 -17.220 1.00 94.12 367 VAL A N 1
ATOM 2769 C CA . VAL A 1 367 ? 14.571 30.162 -16.087 1.00 94.12 367 VAL A CA 1
ATOM 2770 C C . VAL A 1 367 ? 14.351 28.702 -16.461 1.00 94.12 367 VAL A C 1
ATOM 2772 O O . VAL A 1 367 ? 13.257 28.293 -16.839 1.00 94.12 367 VAL A O 1
ATOM 2775 N N . ILE A 1 368 ? 15.428 27.921 -16.375 1.00 95.38 368 ILE A N 1
ATOM 2776 C CA . ILE A 1 368 ? 15.437 26.489 -16.691 1.00 95.38 368 ILE A CA 1
ATOM 2777 C C . ILE A 1 368 ? 15.474 25.674 -15.395 1.00 95.38 368 ILE A C 1
ATOM 2779 O O . ILE A 1 368 ? 16.279 25.960 -14.505 1.00 95.38 368 ILE A O 1
ATOM 2783 N N . TYR A 1 369 ? 14.613 24.663 -15.321 1.00 97.75 369 TYR A N 1
ATOM 2784 C CA . TYR A 1 369 ? 14.621 23.611 -14.311 1.00 97.75 369 TYR A CA 1
ATOM 2785 C C . TYR A 1 369 ? 15.085 22.314 -14.967 1.00 97.75 369 TYR A C 1
ATOM 2787 O O . TYR A 1 369 ? 14.535 21.900 -15.989 1.00 97.75 369 TYR A O 1
ATOM 2795 N N . TYR A 1 370 ? 16.091 21.691 -14.371 1.00 98.06 370 TYR A N 1
ATOM 2796 C CA . TYR A 1 370 ? 16.527 20.339 -14.669 1.00 98.06 370 TYR A CA 1
ATOM 2797 C C . TYR A 1 370 ? 15.854 19.408 -13.675 1.00 98.06 370 TYR A C 1
ATOM 2799 O O . TYR A 1 370 ? 15.916 19.642 -12.466 1.00 98.06 370 TYR A O 1
ATOM 2807 N N . VAL A 1 371 ? 15.206 18.379 -14.198 1.00 98.19 371 VAL A N 1
ATOM 2808 C CA . VAL A 1 371 ? 14.493 17.382 -13.407 1.00 98.19 371 VAL A CA 1
ATOM 2809 C C . VAL A 1 371 ? 15.159 16.036 -13.633 1.00 98.19 371 VAL A C 1
ATOM 2811 O O . VAL A 1 371 ? 15.444 15.686 -14.777 1.00 98.19 371 VAL A O 1
ATOM 2814 N N . GLY A 1 372 ? 15.421 15.307 -12.558 1.00 97.06 372 GLY A N 1
ATOM 2815 C CA . GLY A 1 372 ? 15.890 13.930 -12.585 1.00 97.06 372 GLY A CA 1
ATOM 2816 C C . GLY A 1 372 ? 14.889 13.040 -11.867 1.00 97.06 372 GLY A C 1
ATOM 2817 O O . GLY A 1 372 ? 14.440 13.385 -10.776 1.00 97.06 372 GLY A O 1
ATOM 2818 N N . VAL A 1 373 ? 14.555 11.917 -12.489 1.00 96.19 373 VAL A N 1
ATOM 2819 C CA . VAL A 1 373 ? 13.732 10.862 -11.897 1.00 96.19 373 VAL A CA 1
ATOM 2820 C C . VAL A 1 373 ? 14.598 9.619 -11.732 1.00 96.19 373 VAL A C 1
ATOM 2822 O O . VAL A 1 373 ? 15.344 9.267 -12.655 1.00 96.19 373 VAL A O 1
ATOM 2825 N N . LYS A 1 374 ? 14.516 8.988 -10.560 1.00 92.56 374 LYS A N 1
ATOM 2826 C CA . LYS A 1 374 ? 15.301 7.809 -10.177 1.00 92.56 374 LYS A CA 1
ATOM 2827 C C . LYS A 1 374 ? 14.370 6.761 -9.562 1.00 92.56 374 LYS A C 1
ATOM 2829 O O . LYS A 1 374 ? 13.551 7.114 -8.731 1.00 92.56 374 LYS A O 1
ATOM 2834 N N . SER A 1 375 ? 14.507 5.493 -9.941 1.00 91.19 375 SER A N 1
ATOM 2835 C CA . SER A 1 375 ? 13.871 4.381 -9.221 1.00 91.19 375 SER A CA 1
ATOM 2836 C C . SER A 1 375 ? 14.746 3.982 -8.039 1.00 91.19 375 SER A C 1
ATOM 2838 O O . SER A 1 375 ? 15.950 3.783 -8.219 1.00 91.19 375 SER A O 1
ATOM 2840 N N . GLU A 1 376 ? 14.156 3.823 -6.855 1.00 87.88 376 GLU A N 1
ATOM 2841 C CA . GLU A 1 376 ? 14.862 3.255 -5.700 1.00 87.88 376 GLU A CA 1
ATOM 2842 C C . GLU A 1 376 ? 14.851 1.713 -5.680 1.00 87.88 376 GLU A C 1
ATOM 2844 O O . GLU A 1 376 ? 15.676 1.074 -5.006 1.00 87.88 376 GLU A O 1
ATOM 2849 N N . ASP A 1 377 ? 13.998 1.133 -6.523 1.00 87.06 377 ASP A N 1
ATOM 2850 C CA . ASP A 1 377 ? 13.784 -0.304 -6.679 1.00 87.06 377 ASP A CA 1
ATOM 2851 C C . ASP A 1 377 ? 14.817 -0.995 -7.571 1.00 87.06 377 ASP A C 1
ATOM 2853 O O . ASP A 1 377 ? 15.465 -0.367 -8.416 1.00 87.06 377 ASP A O 1
ATOM 2857 N N . HIS A 1 378 ? 14.909 -2.325 -7.453 1.00 86.88 378 HIS A N 1
ATOM 2858 C CA . HIS A 1 378 ? 15.775 -3.160 -8.299 1.00 86.88 378 HIS A CA 1
ATOM 2859 C C . HIS A 1 378 ? 15.057 -3.731 -9.533 1.00 86.88 378 HIS A C 1
ATOM 2861 O O . HIS A 1 378 ? 15.647 -4.491 -10.302 1.00 86.88 378 HIS A O 1
ATOM 2867 N N . GLN A 1 379 ? 13.798 -3.340 -9.759 1.00 88.44 379 GLN A N 1
ATOM 2868 C CA . GLN A 1 379 ? 12.982 -3.778 -10.901 1.00 88.44 379 GLN A CA 1
ATOM 2869 C C . GLN A 1 379 ? 12.594 -2.643 -11.868 1.00 88.44 379 GLN A C 1
ATOM 2871 O O . GLN A 1 379 ? 11.892 -2.917 -12.843 1.00 88.44 379 GLN A O 1
ATOM 2876 N N . GLY A 1 380 ? 13.069 -1.409 -11.639 1.00 90.19 380 GLY A N 1
ATOM 2877 C CA . GLY A 1 380 ? 12.819 -0.234 -12.485 1.00 90.19 380 GLY A CA 1
ATOM 2878 C C . GLY A 1 380 ? 11.335 0.142 -12.604 1.00 90.19 380 GLY A C 1
ATOM 2879 O O . GLY A 1 380 ? 10.450 -0.646 -12.288 1.00 90.19 380 GLY A O 1
ATOM 2880 N N . ALA A 1 381 ? 11.037 1.327 -13.135 1.00 91.75 381 ALA A N 1
ATOM 2881 C CA . ALA A 1 381 ? 9.660 1.827 -13.182 1.00 91.75 381 ALA A CA 1
ATOM 2882 C C . ALA A 1 381 ? 9.281 2.395 -14.551 1.00 91.75 381 ALA A C 1
ATOM 2884 O O . ALA A 1 381 ? 10.101 3.017 -15.234 1.00 91.75 381 ALA A O 1
ATOM 2885 N N . GLN A 1 382 ? 8.022 2.192 -14.946 1.00 91.31 382 GLN A N 1
ATOM 2886 C CA . GLN A 1 382 ? 7.345 3.019 -15.944 1.00 91.31 382 GLN A CA 1
ATOM 2887 C C . GLN A 1 382 ? 6.556 4.073 -15.179 1.00 91.31 382 GLN A C 1
ATOM 2889 O O . GLN A 1 382 ? 5.980 3.725 -14.165 1.00 91.31 382 GLN A O 1
ATOM 2894 N N . TYR A 1 383 ? 6.516 5.323 -15.633 1.00 92.44 383 TYR A N 1
ATOM 2895 C CA . TYR A 1 383 ? 5.769 6.379 -14.946 1.00 92.44 383 TYR A CA 1
ATOM 2896 C C . TYR A 1 383 ? 5.316 7.478 -15.909 1.00 92.44 383 TYR A C 1
ATOM 2898 O O . TYR A 1 383 ? 5.881 7.671 -16.995 1.00 92.44 383 TYR A O 1
ATOM 2906 N N . ALA A 1 384 ? 4.312 8.239 -15.476 1.00 93.06 384 ALA A N 1
ATOM 2907 C CA . ALA A 1 384 ? 3.926 9.485 -16.107 1.00 93.06 384 ALA A CA 1
ATOM 2908 C C . ALA A 1 384 ? 4.637 10.682 -15.457 1.00 93.06 384 ALA A C 1
ATOM 2910 O O . ALA A 1 384 ? 4.836 10.710 -14.248 1.00 93.06 384 ALA A O 1
ATOM 2911 N N . MET A 1 385 ? 5.002 11.687 -16.255 1.00 95.25 385 MET A N 1
ATOM 2912 C CA . MET A 1 385 ? 5.703 12.898 -15.823 1.00 95.25 385 MET A CA 1
ATOM 2913 C C . MET A 1 385 ? 5.069 14.144 -16.427 1.00 95.25 385 MET A C 1
ATOM 2915 O O . MET A 1 385 ? 4.823 14.203 -17.635 1.00 95.25 385 MET A O 1
ATOM 2919 N N . VAL A 1 386 ? 4.878 15.184 -15.614 1.00 95.38 386 VAL A N 1
ATOM 2920 C CA . VAL A 1 386 ? 4.412 16.490 -16.091 1.00 95.38 386 VAL A CA 1
ATOM 2921 C C . VAL A 1 386 ? 5.137 17.648 -15.406 1.00 95.38 386 VAL A C 1
ATOM 2923 O O . VAL A 1 386 ? 5.431 17.618 -14.212 1.00 95.38 386 VAL A O 1
ATOM 2926 N N . GLY A 1 387 ? 5.420 18.693 -16.186 1.00 95.38 387 GLY A N 1
ATOM 2927 C CA . GLY A 1 387 ? 5.812 20.005 -15.679 1.00 95.38 387 GLY A CA 1
ATOM 2928 C C . GLY A 1 387 ? 4.629 20.963 -15.753 1.00 95.38 387 GLY A C 1
ATOM 2929 O O . GLY A 1 387 ? 3.965 21.053 -16.788 1.00 95.38 387 GLY A O 1
ATOM 2930 N N . LEU A 1 388 ? 4.371 21.684 -14.669 1.00 93.75 388 LEU A N 1
ATOM 2931 C CA . LEU A 1 388 ? 3.258 22.615 -14.528 1.00 93.75 388 LEU A CA 1
ATOM 2932 C C . LEU A 1 388 ? 3.784 24.010 -14.204 1.00 93.75 388 LEU A C 1
ATOM 2934 O O . LEU A 1 388 ? 4.687 24.175 -13.388 1.00 93.75 388 LEU A O 1
ATOM 2938 N N . SER A 1 389 ? 3.198 25.024 -14.829 1.00 93.00 389 SER A N 1
ATOM 2939 C CA . SER A 1 389 ? 3.445 26.432 -14.535 1.00 93.00 389 SER A CA 1
ATOM 2940 C C . SER A 1 389 ? 2.133 27.203 -14.601 1.00 93.00 389 SER A C 1
ATOM 2942 O O . SER A 1 389 ? 1.445 27.182 -15.622 1.00 93.00 389 SER A O 1
ATOM 2944 N N . SER A 1 390 ? 1.787 27.876 -13.508 1.00 90.75 390 SER A N 1
ATOM 2945 C CA . SER A 1 390 ? 0.490 28.517 -13.309 1.00 90.75 390 SER A CA 1
ATOM 2946 C C . SER A 1 390 ? 0.647 29.976 -12.859 1.00 90.75 390 SER A C 1
ATOM 2948 O O . SER A 1 390 ? 1.560 30.285 -12.081 1.00 90.75 390 SER A O 1
ATOM 2950 N N . PRO A 1 391 ? -0.221 30.898 -13.331 1.00 90.12 391 PRO A N 1
ATOM 2951 C CA . PRO A 1 391 ? -0.293 32.269 -12.824 1.00 90.12 391 PRO A CA 1
ATOM 2952 C C . PRO A 1 391 ? -0.844 32.332 -11.394 1.00 90.12 391 PRO A C 1
ATOM 2954 O O . PRO A 1 391 ? -0.484 33.244 -10.650 1.00 90.12 391 PRO A O 1
ATOM 2957 N N . ASP A 1 392 ? -1.671 31.358 -11.020 1.00 91.06 392 ASP A N 1
ATOM 2958 C CA . ASP A 1 392 ? -2.324 31.251 -9.720 1.00 91.06 392 ASP A CA 1
ATOM 2959 C C . ASP A 1 392 ? -1.706 30.115 -8.886 1.00 91.06 392 ASP A C 1
ATOM 2961 O O . ASP A 1 392 ? -1.213 29.139 -9.465 1.00 91.06 392 ASP A O 1
ATOM 2965 N N . PRO A 1 393 ? -1.743 30.202 -7.543 1.00 92.25 393 PRO A N 1
ATOM 2966 C CA . PRO A 1 393 ? -1.326 29.107 -6.671 1.00 92.25 393 PRO A CA 1
ATOM 2967 C C . PRO A 1 393 ? -2.035 27.793 -7.013 1.00 92.25 393 PRO A C 1
ATOM 2969 O O . PRO A 1 393 ? -3.238 27.807 -7.289 1.00 92.25 393 PRO A O 1
ATOM 2972 N N . PHE A 1 394 ? -1.317 26.667 -6.938 1.00 93.19 394 PHE A N 1
ATOM 2973 C CA . PHE A 1 394 ? -1.916 25.334 -7.103 1.00 93.19 394 PHE A CA 1
ATOM 2974 C C . PHE A 1 394 ? -2.947 25.030 -6.013 1.00 93.19 394 PHE A C 1
ATOM 2976 O O . PHE A 1 394 ? -3.950 24.374 -6.285 1.00 93.19 394 PHE A O 1
ATOM 2983 N N . ASP A 1 395 ? -2.749 25.582 -4.816 1.00 93.38 395 ASP A N 1
ATOM 2984 C CA . ASP A 1 395 ? -3.728 25.547 -3.746 1.00 93.38 395 ASP A CA 1
ATOM 2985 C C . ASP A 1 395 ? -3.821 26.860 -2.962 1.00 93.38 395 ASP A C 1
ATOM 2987 O O . ASP A 1 395 ? -2.944 27.723 -2.998 1.00 93.38 395 ASP A O 1
ATOM 2991 N N . PHE A 1 396 ? -4.938 27.041 -2.263 1.00 92.31 396 PHE A N 1
ATOM 2992 C CA . PHE A 1 396 ? -5.150 28.172 -1.366 1.00 92.31 396 PHE A CA 1
ATOM 2993 C C . PHE A 1 396 ? -6.145 27.810 -0.262 1.00 92.31 396 PHE A C 1
ATOM 2995 O O . PHE A 1 396 ? -6.926 26.870 -0.399 1.00 92.31 396 PHE A O 1
ATOM 3002 N N . THR A 1 397 ? -6.128 28.568 0.835 1.00 92.31 397 THR A N 1
ATOM 3003 C CA . THR A 1 397 ? -7.174 28.477 1.861 1.00 92.31 397 THR A CA 1
ATOM 3004 C C . THR A 1 397 ? -8.315 29.426 1.509 1.00 92.31 397 THR A C 1
ATOM 3006 O O . THR A 1 397 ? -8.075 30.611 1.257 1.00 92.31 397 THR A O 1
ATOM 3009 N N . ASP A 1 398 ? -9.545 28.920 1.482 1.00 90.69 398 ASP A N 1
ATOM 3010 C CA . ASP A 1 398 ? -10.739 29.733 1.259 1.00 90.69 398 ASP A CA 1
ATOM 3011 C C . ASP A 1 398 ? -11.127 30.558 2.508 1.00 90.69 398 ASP A C 1
ATOM 3013 O O . ASP A 1 398 ? -10.458 30.547 3.542 1.00 90.69 398 ASP A O 1
ATOM 3017 N N . ALA A 1 399 ? -12.224 31.314 2.420 1.00 87.94 399 ALA A N 1
ATOM 3018 C CA . ALA A 1 399 ? -12.704 32.139 3.532 1.00 87.94 399 ALA A CA 1
ATOM 3019 C C . ALA A 1 399 ? -13.209 31.328 4.744 1.00 87.94 399 ALA A C 1
ATOM 3021 O O . ALA A 1 399 ? -13.336 31.891 5.830 1.00 87.94 399 ALA A O 1
ATOM 3022 N N . ASN A 1 400 ? -13.495 30.039 4.554 1.00 82.31 400 ASN A N 1
ATOM 3023 C CA . ASN A 1 400 ? -14.026 29.129 5.564 1.00 82.31 400 ASN A CA 1
ATOM 3024 C C . ASN A 1 400 ? -12.927 28.260 6.201 1.00 82.31 400 ASN A C 1
ATOM 3026 O O . ASN A 1 400 ? -13.218 27.474 7.096 1.00 82.31 400 ASN A O 1
ATOM 3030 N N . GLY A 1 401 ? -11.671 28.402 5.767 1.00 85.69 401 GLY A N 1
ATOM 3031 C CA . GLY A 1 401 ? -10.553 27.601 6.261 1.00 85.69 401 GLY A CA 1
ATOM 3032 C C . GLY A 1 401 ? -10.340 26.281 5.512 1.00 85.69 401 GLY A C 1
ATOM 3033 O O . GLY A 1 401 ? -9.441 25.532 5.891 1.00 85.69 401 GLY A O 1
ATOM 3034 N N . ASN A 1 402 ? -11.099 26.003 4.446 1.00 89.56 402 ASN A N 1
ATOM 3035 C CA . ASN A 1 402 ? -10.888 24.822 3.608 1.00 89.56 402 ASN A CA 1
ATOM 3036 C C . ASN A 1 402 ? -9.688 25.029 2.687 1.00 89.56 402 ASN A C 1
ATOM 3038 O O . ASN A 1 402 ? -9.421 26.144 2.231 1.00 89.56 402 ASN A O 1
ATOM 3042 N N . ARG A 1 403 ? -8.991 23.944 2.364 1.00 92.44 403 ARG A N 1
ATOM 3043 C CA . ARG A 1 403 ? -7.944 23.922 1.345 1.00 92.44 403 ARG A CA 1
ATOM 3044 C C . ARG A 1 403 ? -8.568 23.589 -0.002 1.00 92.44 403 ARG A C 1
ATOM 3046 O O . ARG A 1 403 ? -9.195 22.550 -0.157 1.00 92.44 403 ARG A O 1
ATOM 3053 N N . VAL A 1 404 ? -8.400 24.482 -0.968 1.00 94.88 404 VAL A N 1
ATOM 3054 C CA . VAL A 1 404 ? -8.889 24.309 -2.338 1.00 94.88 404 VAL A CA 1
ATOM 3055 C C . VAL A 1 404 ? -7.699 24.014 -3.236 1.00 94.88 404 VAL A C 1
ATOM 3057 O O . VAL A 1 404 ? -6.845 24.882 -3.427 1.00 94.88 404 VAL A O 1
ATOM 3060 N N . PHE A 1 405 ? -7.656 22.811 -3.796 1.00 95.56 405 PHE A N 1
ATOM 3061 C CA . PHE A 1 405 ? -6.674 22.380 -4.782 1.00 95.56 405 PHE A CA 1
ATOM 3062 C C . PHE A 1 405 ? -7.243 22.626 -6.175 1.00 95.56 405 PHE A C 1
ATOM 3064 O O . PHE A 1 405 ? -8.277 22.066 -6.552 1.00 95.56 405 PHE A O 1
ATOM 3071 N N . ARG A 1 406 ? -6.578 23.487 -6.945 1.00 93.81 406 ARG A N 1
ATOM 3072 C CA . ARG A 1 406 ? -7.000 23.818 -8.305 1.00 93.81 406 ARG A CA 1
ATOM 3073 C C . ARG A 1 406 ? -6.619 22.684 -9.241 1.00 93.81 406 ARG A C 1
ATOM 3075 O O . ARG A 1 406 ? -5.438 22.386 -9.408 1.00 93.81 406 ARG A O 1
ATOM 3082 N N . GLY A 1 407 ? -7.617 22.089 -9.879 1.00 93.38 407 GLY A N 1
ATOM 3083 C CA . GLY A 1 407 ? -7.414 21.079 -10.901 1.00 93.38 407 GLY A CA 1
ATOM 3084 C C . GLY A 1 407 ? -6.993 21.696 -12.228 1.00 93.38 407 GLY A C 1
ATOM 3085 O O . GLY A 1 407 ? -7.617 22.627 -12.740 1.00 93.38 407 GLY A O 1
ATOM 3086 N N . ILE A 1 408 ? -5.929 21.148 -12.800 1.00 92.44 408 ILE A N 1
ATOM 3087 C CA . ILE A 1 408 ? -5.382 21.509 -14.101 1.00 92.44 408 ILE A CA 1
ATOM 3088 C C . ILE A 1 408 ? -5.653 20.336 -15.046 1.00 92.44 408 ILE A C 1
ATOM 3090 O O . ILE A 1 408 ? -5.033 19.279 -14.893 1.00 92.44 408 ILE A O 1
ATOM 3094 N N . PRO A 1 409 ? -6.564 20.487 -16.023 1.00 93.12 409 PRO A N 1
ATOM 3095 C CA . PRO A 1 409 ? -6.723 19.500 -17.081 1.00 93.12 409 PRO A CA 1
ATOM 3096 C C . PRO A 1 409 ? -5.418 19.376 -17.870 1.00 93.12 409 PRO A C 1
ATOM 3098 O O . PRO A 1 409 ? -4.887 20.366 -18.378 1.00 93.12 409 PRO A O 1
ATOM 3101 N N . LEU A 1 410 ? -4.886 18.164 -17.966 1.00 92.06 410 LEU A N 1
ATOM 3102 C CA . LEU A 1 410 ? -3.669 17.876 -18.712 1.00 92.06 410 LEU A CA 1
ATOM 3103 C C . LEU A 1 410 ? -3.987 17.738 -20.201 1.00 92.06 410 LEU A C 1
ATOM 3105 O O . LEU A 1 410 ? -5.081 17.324 -20.579 1.00 92.06 410 LEU A O 1
ATOM 3109 N N . ASN A 1 411 ? -3.029 18.088 -21.062 1.00 89.44 411 ASN A N 1
ATOM 3110 C CA . ASN A 1 411 ? -3.179 18.037 -22.519 1.00 89.44 411 ASN A CA 1
ATOM 3111 C C . ASN A 1 411 ? -4.482 18.708 -23.015 1.00 89.44 411 ASN A C 1
ATOM 3113 O O . ASN A 1 411 ? -5.200 18.173 -23.857 1.00 89.44 411 ASN A O 1
ATOM 3117 N N . GLN A 1 412 ? -4.798 19.879 -22.446 1.00 85.94 412 GLN A N 1
ATOM 3118 C CA . GLN A 1 412 ? -6.017 20.670 -22.699 1.00 85.94 412 GLN A CA 1
ATOM 3119 C C . GLN A 1 412 ? -7.334 20.047 -22.205 1.00 85.94 412 GLN A C 1
ATOM 3121 O O . GLN A 1 412 ? -8.381 20.656 -22.401 1.00 85.94 412 GLN A O 1
ATOM 3126 N N . GLY A 1 413 ? -7.291 18.893 -21.533 1.00 89.69 413 GLY A N 1
ATOM 3127 C CA . GLY A 1 413 ? -8.470 18.207 -21.006 1.00 89.69 413 GLY A CA 1
ATOM 3128 C C . GLY A 1 413 ? -9.251 17.405 -22.045 1.00 89.69 413 GLY A C 1
ATOM 3129 O O . GLY A 1 413 ? -10.353 16.959 -21.740 1.00 89.69 413 GLY A O 1
ATOM 3130 N N . ILE A 1 414 ? -8.709 17.215 -23.253 1.00 92.62 414 ILE A N 1
ATOM 3131 C CA . ILE A 1 414 ? -9.392 16.499 -24.338 1.00 92.62 414 ILE A CA 1
ATOM 3132 C C . ILE A 1 414 ? -9.739 15.086 -23.870 1.00 92.62 414 ILE A C 1
ATOM 3134 O O . ILE A 1 414 ? -8.844 14.349 -23.466 1.00 92.62 414 ILE A O 1
ATOM 3138 N N . ILE A 1 415 ? -11.019 14.722 -23.975 1.00 95.12 415 ILE A N 1
ATOM 3139 C CA . ILE A 1 415 ? -11.528 13.361 -23.780 1.00 95.12 415 ILE A CA 1
ATOM 3140 C C . ILE A 1 415 ? -11.625 12.729 -25.177 1.00 95.12 415 ILE A C 1
ATOM 3142 O O . ILE A 1 415 ? -12.517 13.111 -25.949 1.00 95.12 415 ILE A O 1
ATOM 3146 N N . PRO A 1 416 ? -10.675 11.854 -25.561 1.00 93.50 416 PRO A N 1
ATOM 3147 C CA . PRO A 1 416 ? -10.680 11.211 -26.868 1.00 93.50 416 PRO A CA 1
ATOM 3148 C C . PRO A 1 416 ? -11.756 10.127 -26.943 1.00 93.50 416 PRO A C 1
ATOM 3150 O O . PRO A 1 416 ? -12.054 9.495 -25.937 1.00 93.50 416 PRO A O 1
ATOM 3153 N N . ASP A 1 417 ? -12.241 9.873 -28.156 1.00 92.00 417 ASP A N 1
ATOM 3154 C CA . ASP A 1 417 ? -13.126 8.744 -28.469 1.00 92.00 417 ASP A CA 1
ATOM 3155 C C . ASP A 1 417 ? -12.429 7.413 -28.144 1.00 92.00 417 ASP A C 1
ATOM 3157 O O . ASP A 1 417 ? -11.214 7.276 -28.355 1.00 92.00 417 ASP A O 1
ATOM 3161 N N . GLY A 1 418 ? -13.187 6.429 -27.662 1.00 90.19 418 GLY A N 1
ATOM 3162 C CA . GLY A 1 418 ? -12.647 5.185 -27.126 1.00 90.19 418 GLY A CA 1
ATOM 3163 C C . GLY A 1 418 ? -13.400 3.924 -27.543 1.00 90.19 418 GLY A C 1
ATOM 3164 O O . GLY A 1 418 ? -14.465 3.924 -28.146 1.00 90.19 418 GLY A O 1
ATOM 3165 N N . THR A 1 419 ? -12.822 2.771 -27.220 1.00 87.44 419 THR A N 1
ATOM 3166 C CA . THR A 1 419 ? -13.537 1.484 -27.238 1.00 87.44 419 THR A CA 1
ATOM 3167 C C . THR A 1 419 ? -13.366 0.800 -25.891 1.00 87.44 419 THR A C 1
ATOM 3169 O O . THR A 1 419 ? -12.378 1.070 -25.211 1.00 87.44 419 THR A O 1
ATOM 3172 N N . PRO A 1 420 ? -14.196 -0.194 -25.533 1.00 84.56 420 PRO A N 1
ATOM 3173 C CA . PRO A 1 420 ? -13.966 -0.954 -24.305 1.00 84.56 420 PRO A CA 1
ATOM 3174 C C . PRO A 1 420 ? -12.592 -1.647 -24.261 1.00 84.56 420 PRO A C 1
ATOM 3176 O O . PRO A 1 420 ? -12.052 -1.886 -23.189 1.00 84.56 420 PRO A O 1
ATOM 3179 N N . SER A 1 421 ? -12.017 -1.974 -25.425 1.00 81.75 421 SER A N 1
ATOM 3180 C CA . SER A 1 421 ? -10.686 -2.588 -25.559 1.00 81.75 421 SER A CA 1
ATOM 3181 C C . SER A 1 421 ? -9.524 -1.592 -25.643 1.00 81.75 421 SER A C 1
ATOM 3183 O O . SER A 1 421 ? -8.373 -2.006 -25.566 1.00 81.75 421 SER A O 1
ATOM 3185 N N . SER A 1 422 ? -9.810 -0.311 -25.865 1.00 85.00 422 SER A N 1
ATOM 3186 C CA . SER A 1 422 ? -8.833 0.775 -25.987 1.00 85.00 422 SER A CA 1
ATOM 3187 C C . SER A 1 422 ? -9.553 2.080 -25.647 1.00 85.00 422 SER A C 1
ATOM 3189 O O . SER A 1 422 ? -9.963 2.799 -26.565 1.00 85.00 422 SER A O 1
ATOM 3191 N N . PRO A 1 423 ? -9.824 2.328 -24.358 1.00 89.19 423 PRO A N 1
ATOM 3192 C CA . PRO A 1 423 ? -10.580 3.496 -23.935 1.00 89.19 423 PRO A CA 1
ATOM 3193 C C . PRO A 1 423 ? -9.770 4.779 -24.149 1.00 89.19 423 PRO A C 1
ATOM 3195 O O . PRO A 1 423 ? -8.542 4.774 -24.050 1.00 89.19 423 PRO A O 1
ATOM 3198 N N . GLY A 1 424 ? -10.460 5.876 -24.447 1.00 91.06 424 GLY A N 1
ATOM 3199 C CA . GLY A 1 424 ? -9.887 7.215 -24.427 1.00 91.06 424 GLY A CA 1
ATOM 3200 C C . GLY A 1 424 ? -9.984 7.790 -23.018 1.00 91.06 424 GLY A C 1
ATOM 3201 O O . GLY A 1 424 ? -10.954 7.537 -22.311 1.00 91.06 424 GLY A O 1
ATOM 3202 N N . ALA A 1 425 ? -8.981 8.545 -22.571 1.00 91.88 425 ALA A N 1
ATOM 3203 C CA . ALA A 1 425 ? -9.017 9.162 -21.248 1.00 91.88 425 ALA A CA 1
ATOM 3204 C C . ALA A 1 425 ? -8.445 10.580 -21.263 1.00 91.88 425 ALA A C 1
ATOM 3206 O O . ALA A 1 425 ? -7.384 10.826 -21.841 1.00 91.88 425 ALA A O 1
ATOM 3207 N N . ALA A 1 426 ? -9.133 11.495 -20.581 1.00 93.81 426 ALA A N 1
ATOM 3208 C CA . ALA A 1 426 ? -8.566 12.764 -20.150 1.00 93.81 426 ALA A CA 1
ATOM 3209 C C . ALA A 1 426 ? -8.036 12.633 -18.721 1.00 93.81 426 ALA A C 1
ATOM 3211 O O . ALA A 1 426 ? -8.665 12.008 -17.864 1.00 93.81 426 ALA A O 1
ATOM 3212 N N . LEU A 1 427 ? -6.901 13.277 -18.461 1.00 94.88 427 LEU A N 1
ATOM 3213 C CA . LEU A 1 427 ? -6.287 13.347 -17.140 1.00 94.88 427 LEU A CA 1
ATOM 3214 C C . LEU A 1 427 ? -6.337 14.782 -16.624 1.00 94.88 427 LEU A C 1
ATOM 3216 O O . LEU A 1 427 ? -6.180 15.736 -17.386 1.00 94.88 427 LEU A O 1
ATOM 3220 N N . GLY A 1 428 ? -6.512 14.940 -15.322 1.00 95.00 428 GLY A N 1
ATOM 3221 C CA . GLY A 1 428 ? -6.411 16.213 -14.628 1.00 95.00 428 GLY A CA 1
ATOM 3222 C C . GLY A 1 428 ? -5.612 16.054 -13.343 1.00 95.00 428 GLY A C 1
ATOM 3223 O O . GLY A 1 428 ? -5.754 15.050 -12.659 1.00 95.00 428 GLY A O 1
ATOM 3224 N N . ILE A 1 429 ? -4.783 17.040 -13.003 1.00 95.50 429 ILE A N 1
ATOM 3225 C CA . ILE A 1 429 ? -4.002 17.034 -11.759 1.00 95.50 429 ILE A CA 1
ATOM 3226 C C . ILE A 1 429 ? -4.362 18.239 -10.905 1.00 95.50 429 ILE A C 1
ATOM 3228 O O . ILE A 1 429 ? -4.334 19.370 -11.386 1.00 95.50 429 ILE A O 1
ATOM 3232 N N . ALA A 1 430 ? -4.658 17.997 -9.634 1.00 95.62 430 ALA A N 1
ATOM 3233 C CA . ALA A 1 430 ? -4.650 19.011 -8.591 1.00 95.62 430 ALA A CA 1
ATOM 3234 C C . ALA A 1 430 ? -3.496 18.710 -7.623 1.00 95.62 430 ALA A C 1
ATOM 3236 O O . ALA A 1 430 ? -3.153 17.550 -7.407 1.00 95.62 430 ALA A O 1
ATOM 3237 N N . ILE A 1 431 ? -2.866 19.749 -7.072 1.00 94.31 431 ILE A N 1
ATOM 3238 C CA . ILE A 1 431 ? -1.730 19.591 -6.155 1.00 94.31 431 ILE A CA 1
ATOM 3239 C C . ILE A 1 431 ? -2.097 20.205 -4.810 1.00 94.31 431 ILE A C 1
ATOM 3241 O O . ILE A 1 431 ? -2.258 21.423 -4.715 1.00 94.31 431 ILE A O 1
ATOM 3245 N N . GLY A 1 432 ? -2.175 19.369 -3.776 1.00 91.81 432 GLY A N 1
ATOM 3246 C CA . GLY A 1 432 ? -2.133 19.833 -2.395 1.00 91.81 432 GLY A CA 1
ATOM 3247 C C . GLY A 1 432 ? -0.688 20.162 -2.044 1.00 91.81 432 GLY A C 1
ATOM 3248 O O . GLY A 1 432 ? 0.177 19.294 -2.116 1.00 91.81 432 GLY A O 1
ATOM 3249 N N . ASN A 1 433 ? -0.380 21.419 -1.733 1.00 87.38 433 ASN A N 1
ATOM 3250 C CA . ASN A 1 433 ? 1.002 21.868 -1.593 1.00 87.38 433 ASN A CA 1
ATOM 3251 C C . ASN A 1 433 ? 1.657 21.252 -0.340 1.00 87.38 433 ASN A C 1
ATOM 3253 O O . ASN A 1 433 ? 1.246 21.592 0.778 1.00 87.38 433 ASN A O 1
ATOM 3257 N N . PRO A 1 434 ? 2.710 20.420 -0.496 1.00 82.06 434 PRO A N 1
ATOM 3258 C CA . PRO A 1 434 ? 3.363 19.737 0.625 1.00 82.06 434 PRO A CA 1
ATOM 3259 C C . PRO A 1 434 ? 3.928 20.677 1.693 1.00 82.06 434 PRO A C 1
ATOM 3261 O O . PRO A 1 434 ? 4.072 20.284 2.845 1.00 82.06 434 PRO A O 1
ATOM 3264 N N . LEU A 1 435 ? 4.203 21.941 1.349 1.00 77.75 435 LEU A N 1
ATOM 3265 C CA . LEU A 1 435 ? 4.739 22.930 2.291 1.00 77.75 435 LEU A CA 1
ATOM 3266 C C . LEU A 1 435 ? 3.743 23.354 3.378 1.00 77.75 435 LEU A C 1
ATOM 3268 O O . LEU A 1 435 ? 4.157 23.951 4.371 1.00 77.75 435 LEU A O 1
ATOM 3272 N N . ASN A 1 436 ? 2.447 23.095 3.186 1.00 79.12 436 ASN A N 1
ATOM 3273 C CA . ASN A 1 436 ? 1.404 23.565 4.095 1.00 79.12 436 ASN A CA 1
ATOM 3274 C C . ASN A 1 436 ? 0.906 22.483 5.066 1.00 79.12 436 ASN A C 1
ATOM 3276 O O . ASN A 1 436 ? 0.363 22.849 6.106 1.00 79.12 436 ASN A O 1
ATOM 3280 N N . GLY A 1 437 ? 1.116 21.196 4.753 1.00 81.31 437 GLY A N 1
ATOM 3281 C CA . GLY A 1 437 ? 0.556 20.055 5.488 1.00 81.31 437 GLY A CA 1
ATOM 3282 C C . GLY A 1 437 ? -0.979 20.018 5.464 1.00 81.31 437 GLY A C 1
ATOM 3283 O O . GLY A 1 437 ? -1.648 21.053 5.436 1.00 81.31 437 GLY A O 1
ATOM 3284 N N . LEU A 1 438 ? -1.573 18.825 5.465 1.00 86.94 438 LEU A N 1
ATOM 3285 C CA . LEU A 1 438 ? -3.022 18.691 5.601 1.00 86.94 438 LEU A CA 1
ATOM 3286 C C . LEU A 1 438 ? -3.388 17.279 6.041 1.00 86.94 438 LEU A C 1
ATOM 3288 O O . LEU A 1 438 ? -3.190 16.353 5.273 1.00 86.94 438 LEU A O 1
ATOM 3292 N N . GLN A 1 439 ? -4.002 17.120 7.210 1.00 87.75 439 GLN A N 1
ATOM 3293 C CA . GLN A 1 439 ? -4.785 15.914 7.476 1.00 87.75 439 GLN A CA 1
ATOM 3294 C C . GLN A 1 439 ? -6.236 16.185 7.083 1.00 87.75 439 GLN A C 1
ATOM 3296 O O . GLN A 1 439 ? -6.814 17.188 7.509 1.00 87.75 439 GLN A O 1
ATOM 3301 N N . VAL A 1 440 ? -6.813 15.324 6.252 1.00 88.94 440 VAL A N 1
ATOM 3302 C CA . VAL A 1 440 ? -8.132 15.536 5.649 1.00 88.94 440 VAL A CA 1
ATOM 3303 C C . VAL A 1 440 ? -9.255 15.149 6.615 1.00 88.94 440 VAL A C 1
ATOM 3305 O O . VAL A 1 440 ? -9.268 14.052 7.160 1.00 88.94 440 VAL A O 1
ATOM 3308 N N . GLN A 1 441 ? -10.240 16.026 6.808 1.00 86.50 441 GLN A N 1
ATOM 3309 C CA . GLN A 1 441 ? -11.486 15.743 7.535 1.00 86.50 441 GLN A CA 1
ATOM 3310 C C . GLN A 1 441 ? -12.655 15.410 6.613 1.00 86.50 441 GLN A C 1
ATOM 3312 O O . GLN A 1 441 ? -13.485 14.572 6.952 1.00 86.50 441 GLN A O 1
ATOM 3317 N N . SER A 1 442 ? -12.729 16.069 5.466 1.00 87.06 442 SER A N 1
ATOM 3318 C CA . SER A 1 442 ? -13.739 15.828 4.441 1.00 87.06 442 SER A CA 1
ATOM 3319 C C . SER A 1 442 ? -13.201 16.294 3.100 1.00 87.06 442 SER A C 1
ATOM 3321 O O . SER A 1 442 ? -12.416 17.245 3.048 1.00 87.06 442 SER A O 1
ATOM 3323 N N . VAL A 1 443 ? -13.646 15.643 2.028 1.00 92.00 443 VAL A N 1
ATOM 3324 C CA . VAL A 1 443 ? -13.315 15.998 0.647 1.00 92.00 443 VAL A CA 1
ATOM 3325 C C . VAL A 1 443 ? -14.602 16.190 -0.131 1.00 92.00 443 VAL A C 1
ATOM 3327 O O . VAL A 1 443 ? -15.505 15.361 -0.049 1.00 92.00 443 VAL A O 1
ATOM 3330 N N . MET A 1 444 ? -14.653 17.255 -0.921 1.00 92.81 444 MET A N 1
ATOM 3331 C CA . MET A 1 444 ? -15.612 17.400 -2.008 1.00 92.81 444 MET A CA 1
ATOM 3332 C C . MET A 1 444 ? -14.890 17.695 -3.320 1.00 92.81 444 MET A C 1
ATOM 3334 O O . MET A 1 444 ? -13.773 18.225 -3.322 1.00 92.81 444 MET A O 1
ATOM 3338 N N . VAL A 1 445 ? -15.530 17.367 -4.440 1.00 96.31 445 VAL A N 1
ATOM 3339 C CA . VAL A 1 445 ? -14.972 17.601 -5.775 1.00 96.31 445 VAL A CA 1
ATOM 3340 C C . VAL A 1 445 ? -15.951 18.400 -6.618 1.00 96.31 445 VAL A C 1
ATOM 3342 O O . VAL A 1 445 ? -17.066 17.966 -6.882 1.00 96.31 445 VAL A O 1
ATOM 3345 N N . GLU A 1 446 ? -15.520 19.561 -7.091 1.00 95.50 446 GLU A N 1
ATOM 3346 C CA . GLU A 1 446 ? -16.251 20.326 -8.098 1.00 95.50 446 GLU A CA 1
ATOM 3347 C C . GLU A 1 446 ? -15.743 19.941 -9.482 1.00 95.50 446 GLU A C 1
ATOM 3349 O O . GLU A 1 446 ? -14.534 19.905 -9.707 1.00 95.50 446 GLU A O 1
ATOM 3354 N N . THR A 1 447 ? -16.644 19.698 -10.427 1.00 94.44 447 THR A N 1
ATOM 3355 C CA . THR A 1 447 ? -16.291 19.329 -11.802 1.00 94.44 447 THR A CA 1
ATOM 3356 C C . THR A 1 447 ? -17.074 20.156 -12.810 1.00 94.44 447 THR A C 1
ATOM 3358 O O . THR A 1 447 ? -18.247 20.472 -12.613 1.00 94.44 447 THR A O 1
ATOM 3361 N N . LEU A 1 448 ? -16.403 20.510 -13.905 1.00 94.75 448 LEU A N 1
ATOM 3362 C CA . LEU A 1 448 ? -17.017 21.087 -15.089 1.00 94.75 448 LEU A CA 1
ATOM 3363 C C . LEU A 1 448 ? -16.405 20.444 -16.330 1.00 94.75 448 LEU A C 1
ATOM 3365 O O . LEU A 1 448 ? -15.210 20.600 -16.606 1.00 94.75 448 LEU A O 1
ATOM 3369 N N . LEU A 1 449 ? -17.233 19.764 -17.113 1.00 95.38 449 LEU A N 1
ATOM 3370 C CA . LEU A 1 449 ? -16.833 19.194 -18.393 1.00 95.38 449 LEU A CA 1
ATOM 3371 C C . LEU A 1 449 ? -17.949 19.272 -19.432 1.00 95.38 449 LEU A C 1
ATOM 3373 O O . LEU A 1 449 ? -19.119 19.484 -19.114 1.00 95.38 449 LEU A O 1
ATOM 3377 N N . PHE A 1 450 ? -17.546 19.087 -20.682 1.00 95.81 450 PHE A N 1
ATOM 3378 C CA . PHE A 1 450 ? -18.425 18.900 -21.827 1.00 95.81 450 PHE A CA 1
ATOM 3379 C C . PHE A 1 450 ? -18.167 17.518 -22.430 1.00 95.81 450 PHE A C 1
ATOM 3381 O O . PHE A 1 450 ? -17.010 17.142 -22.603 1.00 95.81 450 PHE A O 1
ATOM 3388 N N . HIS A 1 451 ? -19.216 16.798 -22.810 1.00 95.62 451 HIS A N 1
ATOM 3389 C CA . HIS A 1 451 ? -19.144 15.590 -23.630 1.00 95.62 451 HIS A CA 1
ATOM 3390 C C . HIS A 1 451 ? -20.342 15.545 -24.578 1.00 95.62 451 HIS A C 1
ATOM 3392 O O . HIS A 1 451 ? -21.369 16.163 -24.320 1.00 95.62 451 HIS A O 1
ATOM 3398 N N . GLN A 1 452 ? -20.239 14.837 -25.697 1.00 95.38 452 GLN A N 1
ATOM 3399 C CA . GLN A 1 452 ? -21.391 14.689 -26.598 1.00 95.38 452 GLN A CA 1
ATOM 3400 C C . GLN A 1 452 ? -22.509 13.822 -25.990 1.00 95.38 452 GLN A C 1
ATOM 3402 O O . GLN A 1 452 ? -23.676 14.034 -26.324 1.00 95.38 452 GLN A O 1
ATOM 3407 N N . ASP A 1 453 ? -22.150 12.944 -25.052 1.00 93.88 453 ASP A N 1
ATOM 3408 C CA . ASP A 1 453 ? -23.052 12.180 -24.186 1.00 93.88 453 ASP A CA 1
ATOM 3409 C C . ASP A 1 453 ? -22.330 11.830 -22.876 1.00 93.88 453 ASP A C 1
ATOM 3411 O O . ASP A 1 453 ? -21.405 11.020 -22.870 1.00 93.88 453 ASP A O 1
ATOM 3415 N N . ILE A 1 454 ? -22.690 12.461 -21.758 1.00 92.94 454 ILE A N 1
ATOM 3416 C CA . ILE A 1 454 ? -22.028 12.185 -20.468 1.00 92.94 454 ILE A CA 1
ATOM 3417 C C . ILE A 1 454 ? -22.300 10.760 -19.951 1.00 92.94 454 ILE A C 1
ATOM 3419 O O . ILE A 1 454 ? -21.555 10.281 -19.097 1.00 92.94 454 ILE A O 1
ATOM 3423 N N . GLY A 1 455 ? -23.295 10.059 -20.511 1.00 91.62 455 GLY A N 1
ATOM 3424 C CA . GLY A 1 455 ? -23.563 8.651 -20.223 1.00 91.62 455 GLY A CA 1
ATOM 3425 C C . GLY A 1 455 ? -22.446 7.709 -20.677 1.00 91.62 455 GLY A C 1
ATOM 3426 O O . GLY A 1 455 ? -22.351 6.594 -20.170 1.00 91.62 455 GLY A O 1
ATOM 3427 N N . ASP A 1 456 ? -21.558 8.152 -21.568 1.00 92.12 456 ASP A N 1
ATOM 3428 C CA . ASP A 1 456 ? -20.392 7.376 -22.009 1.00 92.12 456 ASP A CA 1
ATOM 3429 C C . ASP A 1 456 ? -19.213 7.467 -21.018 1.00 92.12 456 ASP A C 1
ATOM 3431 O O . ASP A 1 456 ? -18.265 6.686 -21.104 1.00 92.12 456 ASP A O 1
ATOM 3435 N N . LEU A 1 457 ? -19.279 8.383 -20.041 1.00 94.44 457 LEU A N 1
ATOM 3436 C CA . LEU A 1 457 ? -18.147 8.703 -19.177 1.00 94.44 457 LEU A CA 1
ATOM 3437 C C . LEU A 1 457 ? -18.106 7.908 -17.872 1.00 94.44 457 LEU A C 1
ATOM 3439 O O . LEU A 1 457 ? -19.080 7.836 -17.119 1.00 94.44 457 LEU A O 1
ATOM 3443 N N . LEU A 1 458 ? -16.899 7.452 -17.545 1.00 95.19 458 LEU A N 1
ATOM 3444 C CA . LEU A 1 458 ? -16.500 7.000 -16.217 1.00 95.19 458 LEU A CA 1
ATOM 3445 C C . LEU A 1 458 ? -15.466 7.983 -15.648 1.00 95.19 458 LEU A C 1
ATOM 3447 O O . LEU A 1 458 ? -14.354 8.087 -16.167 1.00 95.19 458 LEU A O 1
ATOM 3451 N N . GLY A 1 459 ? -15.839 8.712 -14.597 1.00 95.75 459 GLY A N 1
ATOM 3452 C CA . GLY A 1 459 ? -14.990 9.703 -13.939 1.00 95.75 459 GLY A CA 1
ATOM 3453 C C . GLY A 1 459 ? -14.584 9.284 -12.531 1.00 95.75 459 GLY A C 1
ATOM 3454 O O . GLY A 1 459 ? -15.426 8.871 -11.733 1.00 95.75 459 GLY A O 1
ATOM 3455 N N . SER A 1 460 ? -13.304 9.426 -12.196 1.00 96.25 460 SER A N 1
ATOM 3456 C CA . SER A 1 460 ? -12.774 9.088 -10.872 1.00 96.25 460 SER A CA 1
ATOM 3457 C C . SER A 1 460 ? -11.728 10.083 -10.389 1.00 96.25 460 SER A C 1
ATOM 3459 O O . SER A 1 460 ? -10.955 10.618 -11.184 1.00 96.25 460 SER A O 1
ATOM 3461 N N . ILE A 1 461 ? -11.654 10.257 -9.072 1.00 96.69 461 ILE A N 1
ATOM 3462 C CA . ILE A 1 461 ? -10.576 10.968 -8.384 1.00 96.69 461 ILE A CA 1
ATOM 3463 C C . ILE A 1 461 ? -9.758 9.965 -7.565 1.00 96.69 461 ILE A C 1
ATOM 3465 O O . ILE A 1 461 ? -10.331 9.080 -6.927 1.00 96.69 461 ILE A O 1
ATOM 3469 N N . SER A 1 462 ? -8.433 10.090 -7.581 1.00 94.75 462 SER A N 1
ATOM 3470 C CA . SER A 1 462 ? -7.539 9.260 -6.772 1.00 94.75 462 SER A CA 1
ATOM 3471 C C . SER A 1 462 ? -6.407 10.059 -6.136 1.00 94.75 462 SER A C 1
ATOM 3473 O O . SER A 1 462 ? -5.915 11.023 -6.725 1.00 94.75 462 SER A O 1
ATOM 3475 N N . HIS A 1 463 ? -5.979 9.624 -4.956 1.00 93.00 463 HIS A N 1
ATOM 3476 C CA . HIS A 1 463 ? -4.882 10.193 -4.181 1.00 93.00 463 HIS A CA 1
ATOM 3477 C C . HIS A 1 463 ? -4.335 9.117 -3.234 1.00 93.00 463 HIS A C 1
ATOM 3479 O O . HIS A 1 463 ? -5.130 8.440 -2.587 1.00 93.00 463 HIS A O 1
ATOM 3485 N N . ASP A 1 464 ? -3.013 8.926 -3.209 1.00 85.50 464 ASP A N 1
ATOM 3486 C CA . ASP A 1 464 ? -2.303 7.977 -2.333 1.00 85.50 464 ASP A CA 1
ATOM 3487 C C . ASP A 1 464 ? -2.938 6.573 -2.283 1.00 85.50 464 ASP A C 1
ATOM 3489 O O . ASP A 1 464 ? -3.239 6.018 -1.232 1.00 85.50 464 ASP A O 1
ATOM 3493 N N . GLY A 1 465 ? -3.223 6.006 -3.462 1.00 82.69 465 GLY A N 1
ATOM 3494 C CA . GLY A 1 465 ? -3.831 4.675 -3.604 1.00 82.69 465 GLY A CA 1
ATOM 3495 C C . GLY A 1 465 ? -5.333 4.604 -3.285 1.00 82.69 465 GLY A C 1
ATOM 3496 O O . GLY A 1 465 ? -5.993 3.627 -3.644 1.00 82.69 465 GLY A O 1
ATOM 3497 N N . VAL A 1 466 ? -5.915 5.650 -2.694 1.00 89.38 466 VAL A N 1
ATOM 3498 C CA . VAL A 1 466 ? -7.357 5.768 -2.452 1.00 89.38 466 VAL A CA 1
ATOM 3499 C C . VAL A 1 466 ? -8.041 6.354 -3.683 1.00 89.38 466 VAL A C 1
ATOM 3501 O O . VAL A 1 466 ? -7.541 7.288 -4.311 1.00 89.38 466 VAL A O 1
ATOM 3504 N N . SER A 1 467 ? -9.210 5.822 -4.046 1.00 93.69 467 SER A N 1
ATOM 3505 C CA . SER A 1 467 ? -10.003 6.336 -5.165 1.00 93.69 467 SER A CA 1
ATOM 3506 C C . SER A 1 467 ? -11.499 6.380 -4.869 1.00 93.69 467 SER A C 1
ATOM 3508 O O . SER A 1 467 ? -12.023 5.621 -4.048 1.00 93.69 467 SER A O 1
ATOM 3510 N N . ALA A 1 468 ? -12.185 7.284 -5.566 1.00 95.50 468 ALA A N 1
ATOM 3511 C CA . ALA A 1 468 ? -13.635 7.381 -5.596 1.00 95.50 468 ALA A CA 1
ATOM 3512 C C . ALA A 1 468 ? -14.106 7.598 -7.036 1.00 95.50 468 ALA A C 1
ATOM 3514 O O . ALA A 1 468 ? -13.629 8.502 -7.732 1.00 95.50 468 ALA A O 1
ATOM 3515 N N . VAL A 1 469 ? -15.054 6.775 -7.484 1.00 96.56 469 VAL A N 1
ATOM 3516 C CA . VAL A 1 469 ? -15.740 6.982 -8.762 1.00 96.56 469 VAL A CA 1
ATOM 3517 C C . VAL A 1 469 ? -16.841 8.013 -8.559 1.00 96.56 469 VAL A C 1
ATOM 3519 O O . VAL A 1 469 ? -17.804 7.772 -7.837 1.00 96.56 469 VAL A O 1
ATOM 3522 N N . LEU A 1 470 ? -16.673 9.172 -9.192 1.00 94.94 470 LEU A N 1
ATOM 3523 C CA . LEU A 1 470 ? -17.574 10.313 -9.065 1.00 94.94 470 LEU A CA 1
ATOM 3524 C C . LEU A 1 470 ? -18.831 10.098 -9.906 1.00 94.94 470 LEU A C 1
ATOM 3526 O O . LEU A 1 470 ? -19.935 10.143 -9.378 1.00 94.94 470 LEU A O 1
ATOM 3530 N N . ASN A 1 471 ? -18.645 9.806 -11.195 1.00 92.94 471 ASN A N 1
ATOM 3531 C CA . ASN A 1 471 ? -19.714 9.519 -12.144 1.00 92.94 471 ASN A CA 1
ATOM 3532 C C . ASN A 1 471 ? -19.436 8.202 -12.871 1.00 92.94 471 ASN A C 1
ATOM 3534 O O . ASN A 1 471 ? -18.351 8.000 -13.418 1.00 92.94 471 ASN A O 1
ATOM 3538 N N . ASN A 1 472 ? -20.430 7.324 -12.918 1.00 93.81 472 ASN A N 1
ATOM 3539 C CA . ASN A 1 472 ? -20.352 6.027 -13.576 1.00 93.81 472 ASN A CA 1
ATOM 3540 C C . ASN A 1 472 ? -21.476 5.906 -14.604 1.00 93.81 472 ASN A C 1
ATOM 3542 O O . ASN A 1 472 ? -22.569 5.430 -14.295 1.00 93.81 472 ASN A O 1
ATOM 3546 N N . HIS A 1 473 ? -21.210 6.363 -15.830 1.00 91.81 473 HIS A N 1
ATOM 3547 C CA . HIS A 1 473 ? -22.186 6.365 -16.920 1.00 91.81 473 HIS A CA 1
ATOM 3548 C C . HIS A 1 473 ? -23.485 7.121 -16.565 1.00 91.81 473 HIS A C 1
ATOM 3550 O O . HIS A 1 473 ? -24.600 6.694 -16.882 1.00 91.81 473 HIS A O 1
ATOM 3556 N N . MET A 1 474 ? -23.340 8.260 -15.877 1.00 87.44 474 MET A N 1
ATOM 3557 C CA . MET A 1 474 ? -24.448 9.122 -15.459 1.00 87.44 474 MET A CA 1
ATOM 3558 C C . MET A 1 474 ? -25.177 9.698 -16.682 1.00 87.44 474 MET A C 1
ATOM 3560 O O . MET A 1 474 ? -24.562 10.330 -17.529 1.00 87.44 474 MET A O 1
ATOM 3564 N N . LEU A 1 475 ? -26.499 9.506 -16.771 1.00 86.69 475 LEU A N 1
ATOM 3565 C CA . LEU A 1 475 ? -27.286 9.899 -17.955 1.00 86.69 475 LEU A CA 1
ATOM 3566 C C . LEU A 1 475 ? -27.541 11.410 -18.070 1.00 86.69 475 LEU A C 1
ATOM 3568 O O . LEU A 1 475 ? -27.674 11.931 -19.177 1.00 86.69 475 LEU A O 1
ATOM 3572 N N . TYR A 1 476 ? -27.685 12.091 -16.933 1.00 87.25 476 TYR A N 1
ATOM 3573 C CA . TYR A 1 476 ? -27.987 13.518 -16.854 1.00 87.25 476 TYR A CA 1
ATOM 3574 C C . TYR A 1 476 ? -27.263 14.135 -15.665 1.00 87.25 476 TYR A C 1
ATOM 3576 O O . TYR A 1 476 ? -27.187 13.511 -14.607 1.00 87.25 476 TYR A O 1
ATOM 3584 N N . ASP A 1 477 ? -26.802 15.371 -15.815 1.00 86.31 477 ASP A N 1
ATOM 3585 C CA . ASP A 1 477 ? -26.290 16.159 -14.701 1.00 86.31 477 ASP A CA 1
ATOM 3586 C C . ASP A 1 477 ? -27.426 16.588 -13.742 1.00 86.31 477 ASP A C 1
ATOM 3588 O O . ASP A 1 477 ? -28.615 16.422 -14.055 1.00 86.31 477 ASP A O 1
ATOM 3592 N N . PRO A 1 478 ? -27.106 17.191 -12.580 1.00 83.44 478 PRO A N 1
ATOM 3593 C CA . PRO A 1 478 ? -28.113 17.668 -11.625 1.00 83.44 478 PRO A CA 1
ATOM 3594 C C . PRO A 1 478 ? -29.124 18.685 -12.191 1.00 83.44 478 PRO A C 1
ATOM 3596 O O . PRO A 1 478 ? -30.190 18.887 -11.607 1.00 83.44 478 PRO A O 1
ATOM 3599 N N . SER A 1 479 ? -28.813 19.338 -13.316 1.00 85.88 479 SER A N 1
ATOM 3600 C CA . SER A 1 479 ? -29.690 20.284 -14.016 1.00 85.88 479 SER A CA 1
ATOM 3601 C C . SER A 1 479 ? -30.522 19.647 -15.143 1.00 85.88 479 SER A C 1
ATOM 3603 O O . SER A 1 479 ? -31.421 20.299 -15.686 1.00 85.88 479 SER A O 1
ATOM 3605 N N . GLY A 1 480 ? -30.282 18.367 -15.452 1.00 87.50 480 GLY A N 1
ATOM 3606 C CA . GLY A 1 480 ? -30.950 17.603 -16.503 1.00 87.50 480 GLY A CA 1
ATOM 3607 C C . GLY A 1 480 ? -30.264 17.656 -17.875 1.00 87.50 480 GLY A C 1
ATOM 3608 O O . GLY A 1 480 ? -30.913 17.322 -18.870 1.00 87.50 480 GLY A O 1
ATOM 3609 N N . ASP A 1 481 ? -29.003 18.092 -17.961 1.00 89.69 481 ASP A N 1
ATOM 3610 C CA . ASP A 1 481 ? -28.215 18.146 -19.202 1.00 89.69 481 ASP A CA 1
ATOM 3611 C C . ASP A 1 481 ? -27.498 16.807 -19.456 1.00 89.69 481 ASP A C 1
ATOM 3613 O O . ASP A 1 481 ? -26.971 16.195 -18.534 1.00 89.69 481 ASP A O 1
ATOM 3617 N N . SER A 1 482 ? -27.482 16.333 -20.704 1.00 92.19 482 SER A N 1
ATOM 3618 C CA . SER A 1 482 ? -26.796 15.093 -21.110 1.00 92.19 482 SER A CA 1
ATOM 3619 C C . SER A 1 482 ? -25.452 15.345 -21.807 1.00 92.19 482 SER A C 1
ATOM 3621 O O . SER A 1 482 ? -24.826 14.413 -22.302 1.00 92.19 482 SER A O 1
ATOM 3623 N N . THR A 1 483 ? -25.032 16.604 -21.923 1.00 93.19 483 THR A N 1
ATOM 3624 C CA . THR A 1 483 ? -23.838 17.035 -22.670 1.00 93.19 483 THR A CA 1
ATOM 3625 C C . THR A 1 483 ? -22.868 17.875 -21.845 1.00 93.19 483 THR A C 1
ATOM 3627 O O . THR A 1 483 ? -21.706 18.047 -22.210 1.00 93.19 483 THR A O 1
ATOM 3630 N N . PHE A 1 484 ? -23.316 18.388 -20.705 1.00 93.75 484 PHE A N 1
ATOM 3631 C CA . PHE A 1 484 ? -22.472 19.051 -19.723 1.00 93.75 484 PHE A CA 1
ATOM 3632 C C . PHE A 1 484 ? -22.613 18.341 -18.390 1.00 93.75 484 PHE A C 1
ATOM 3634 O O . PHE A 1 484 ? -23.717 17.977 -18.009 1.00 93.75 484 PHE A O 1
ATOM 3641 N N . LEU A 1 485 ? -21.498 18.188 -17.680 1.00 92.56 485 LEU A N 1
ATOM 3642 C CA . LEU A 1 485 ? -21.504 17.785 -16.280 1.00 92.56 485 LEU A CA 1
ATOM 3643 C C . LEU A 1 485 ? -20.902 18.930 -15.472 1.00 92.56 485 LEU A C 1
ATOM 3645 O O . LEU A 1 485 ? -19.694 19.171 -15.523 1.00 92.56 485 LEU A O 1
ATOM 3649 N N . ALA A 1 486 ? -21.777 19.660 -14.781 1.00 93.38 486 ALA A N 1
ATOM 3650 C CA . ALA A 1 486 ? -21.431 20.689 -13.812 1.00 93.38 486 ALA A CA 1
ATOM 3651 C C . ALA A 1 486 ? -21.945 20.244 -12.438 1.00 93.38 486 ALA A C 1
ATOM 3653 O O . ALA A 1 486 ? -23.102 20.485 -12.091 1.00 93.38 486 ALA A O 1
ATOM 3654 N N . ALA A 1 487 ? -21.099 19.551 -11.679 1.00 91.69 487 ALA A N 1
ATOM 3655 C CA . ALA A 1 487 ? -21.503 18.906 -10.435 1.00 91.69 487 ALA A CA 1
ATOM 3656 C C . ALA A 1 487 ? -20.506 19.162 -9.304 1.00 91.69 487 ALA A C 1
ATOM 3658 O O . ALA A 1 487 ? -19.291 19.196 -9.518 1.00 91.69 487 ALA A O 1
ATOM 3659 N N . THR A 1 488 ? -21.049 19.293 -8.095 1.00 94.25 488 THR A N 1
ATOM 3660 C CA . THR A 1 488 ? -20.300 19.230 -6.840 1.00 94.25 488 THR A CA 1
ATOM 3661 C C . THR A 1 488 ? -20.592 17.881 -6.202 1.00 94.25 488 THR A C 1
ATOM 3663 O O . THR A 1 488 ? -21.728 17.621 -5.809 1.00 94.25 488 THR A O 1
ATOM 3666 N N . PHE A 1 489 ? -19.576 17.030 -6.122 1.00 94.62 489 PHE A N 1
ATOM 3667 C CA . PHE A 1 489 ? -19.641 15.737 -5.459 1.00 94.62 489 PHE A CA 1
ATOM 3668 C C . PHE A 1 489 ? -19.276 15.895 -3.987 1.00 94.62 489 PHE A C 1
ATOM 3670 O O . PHE A 1 489 ? -18.189 16.380 -3.679 1.00 94.62 489 PHE A O 1
ATOM 3677 N N . ASP A 1 490 ? -20.178 15.500 -3.096 1.00 90.75 490 ASP A N 1
ATOM 3678 C CA . ASP A 1 490 ? -20.017 15.565 -1.645 1.00 90.75 490 ASP A CA 1
ATOM 3679 C C . ASP A 1 490 ? -20.849 14.458 -0.989 1.00 90.75 490 ASP A C 1
ATOM 3681 O O . ASP A 1 490 ? -22.079 14.510 -0.965 1.00 90.75 490 ASP A O 1
ATOM 3685 N N . ASP A 1 491 ? -20.164 13.467 -0.424 1.00 86.50 491 ASP A N 1
ATOM 3686 C CA . ASP A 1 491 ? -20.803 12.325 0.233 1.00 86.50 491 ASP A CA 1
ATOM 3687 C C . ASP A 1 491 ? -21.272 12.623 1.667 1.00 86.50 491 ASP A C 1
ATOM 3689 O O . ASP A 1 491 ? -21.921 11.781 2.288 1.00 86.50 491 ASP A O 1
ATOM 3693 N N . PHE A 1 492 ? -20.992 13.819 2.198 1.00 75.19 492 PHE A N 1
ATOM 3694 C CA . PHE A 1 492 ? -21.491 14.256 3.504 1.00 75.19 492 PHE A CA 1
ATOM 3695 C C . PHE A 1 492 ? -22.781 15.077 3.418 1.00 75.19 492 PHE A C 1
ATOM 3697 O O . PHE A 1 492 ? -23.427 15.299 4.444 1.00 75.19 492 PHE A O 1
ATOM 3704 N N . GLY A 1 493 ? -23.155 15.555 2.226 1.00 72.44 493 GLY A N 1
ATOM 3705 C CA . GLY A 1 493 ? -24.314 16.433 2.039 1.00 72.44 493 GLY A CA 1
ATOM 3706 C C . GLY A 1 493 ? -24.212 17.758 2.806 1.00 72.44 493 GLY A C 1
ATOM 3707 O O . GLY A 1 493 ? -25.231 18.344 3.173 1.00 72.44 493 GLY A O 1
ATOM 3708 N N . LEU A 1 494 ? -22.991 18.227 3.078 1.00 69.12 494 LEU A N 1
ATOM 3709 C CA . LEU A 1 494 ? -22.719 19.492 3.766 1.00 69.12 494 LEU A CA 1
ATOM 3710 C C . LEU A 1 494 ? -23.046 20.697 2.878 1.00 69.12 494 LEU A C 1
ATOM 3712 O O . LEU A 1 494 ? -23.343 21.782 3.387 1.00 69.12 494 LEU A O 1
ATOM 3716 N N . TYR A 1 495 ? -22.994 20.519 1.556 1.00 72.19 495 TYR A N 1
ATOM 3717 C CA . TYR A 1 495 ? -23.123 21.606 0.592 1.00 72.19 495 TYR A CA 1
ATOM 3718 C C . TYR A 1 495 ? -24.468 21.566 -0.156 1.00 72.19 495 TYR A C 1
ATOM 3720 O O . TYR A 1 495 ? -24.809 20.565 -0.782 1.00 72.19 495 TYR A O 1
ATOM 3728 N N . PRO A 1 496 ? -25.257 22.659 -0.155 1.00 73.94 496 PRO A N 1
ATOM 3729 C CA . PRO A 1 496 ? -26.538 22.687 -0.856 1.00 73.94 496 PRO A CA 1
ATOM 3730 C C . PRO A 1 496 ? -26.401 22.431 -2.363 1.00 73.94 496 PRO A C 1
ATOM 3732 O O . PRO A 1 496 ? -25.676 23.146 -3.053 1.00 73.94 496 PRO A O 1
ATOM 3735 N N . GLY A 1 497 ? -27.166 21.468 -2.882 1.00 77.06 497 GLY A N 1
ATOM 3736 C CA . GLY A 1 497 ? -27.181 21.128 -4.309 1.00 77.06 497 GLY A CA 1
ATOM 3737 C C . GLY A 1 497 ? -26.030 20.227 -4.765 1.00 77.06 497 GLY A C 1
ATOM 3738 O O . GLY A 1 497 ? -25.888 20.028 -5.971 1.00 77.06 497 GLY A O 1
ATOM 3739 N N . SER A 1 498 ? -25.232 19.690 -3.836 1.00 87.12 498 SER A N 1
ATOM 3740 C CA . SER A 1 498 ? -24.276 18.628 -4.136 1.00 87.12 498 SER A CA 1
ATOM 3741 C C . SER A 1 498 ? -24.970 17.289 -4.406 1.00 87.12 498 SER A C 1
ATOM 3743 O O . SER A 1 498 ? -26.152 17.097 -4.104 1.00 87.12 498 SER A O 1
ATOM 3745 N N . ILE A 1 499 ? -24.223 16.363 -5.002 1.00 89.62 499 ILE A N 1
ATOM 3746 C CA . ILE A 1 499 ? -24.628 14.974 -5.226 1.00 89.62 499 ILE A CA 1
ATOM 3747 C C . ILE A 1 499 ? -23.588 14.020 -4.636 1.00 89.62 499 ILE A C 1
ATOM 3749 O O . ILE A 1 499 ? -22.424 14.383 -4.485 1.00 89.62 499 ILE A O 1
ATOM 3753 N N . ALA A 1 500 ? -24.006 12.800 -4.311 1.00 90.69 500 ALA A N 1
ATOM 3754 C CA . ALA A 1 500 ? -23.092 11.750 -3.871 1.00 90.69 500 ALA A CA 1
ATOM 3755 C C . ALA A 1 500 ? -22.291 11.181 -5.054 1.00 90.69 500 ALA A C 1
ATOM 3757 O O . ALA A 1 500 ? -22.692 11.314 -6.213 1.00 90.69 500 ALA A O 1
ATOM 3758 N N . SER A 1 501 ? -21.168 10.543 -4.749 1.00 93.19 501 SER A N 1
ATOM 3759 C CA . SER A 1 501 ? -20.388 9.759 -5.705 1.00 93.19 501 SER A CA 1
ATOM 3760 C C . SER A 1 501 ? -21.099 8.443 -6.073 1.00 93.19 501 SER A C 1
ATOM 3762 O O . SER A 1 501 ? -21.789 7.841 -5.248 1.00 93.19 501 SER A O 1
ATOM 3764 N N . ASP A 1 502 ? -20.947 7.990 -7.324 1.00 91.44 502 ASP A N 1
ATOM 3765 C CA . ASP A 1 502 ? -21.627 6.783 -7.837 1.00 91.44 502 ASP A CA 1
ATOM 3766 C C . ASP A 1 502 ? -20.975 5.463 -7.372 1.00 91.44 502 ASP A C 1
ATOM 3768 O O . ASP A 1 502 ? -21.632 4.419 -7.300 1.00 91.44 502 ASP A O 1
ATOM 3772 N N . GLY A 1 503 ? -19.677 5.491 -7.066 1.00 89.19 503 GLY A N 1
ATOM 3773 C CA . GLY A 1 503 ? -18.892 4.320 -6.681 1.00 89.19 503 GLY A CA 1
ATOM 3774 C C . GLY A 1 503 ? -18.529 3.369 -7.843 1.00 89.19 503 GLY A C 1
ATOM 3775 O O . GLY A 1 503 ? -19.021 3.509 -8.969 1.00 89.19 503 GLY A O 1
ATOM 3776 N N . PRO A 1 504 ? -17.631 2.385 -7.615 1.00 92.12 504 PRO A N 1
ATOM 3777 C CA . PRO A 1 504 ? -17.058 1.963 -6.330 1.00 92.12 504 PRO A CA 1
ATOM 3778 C C . PRO A 1 504 ? -16.161 3.010 -5.647 1.00 92.12 504 PRO A C 1
ATOM 3780 O O . PRO A 1 504 ? -15.570 3.869 -6.301 1.00 92.12 504 PRO A O 1
ATOM 3783 N N . GLY A 1 505 ? -16.065 2.913 -4.317 1.00 89.12 505 GLY A N 1
ATOM 3784 C CA . GLY A 1 505 ? -15.430 3.931 -3.473 1.00 89.12 505 GLY A CA 1
ATOM 3785 C C . GLY A 1 505 ? -16.308 5.173 -3.289 1.00 89.12 505 GLY A C 1
ATOM 3786 O O . GLY A 1 505 ? -17.339 5.309 -3.939 1.00 89.12 505 GLY A O 1
ATOM 3787 N N . ASN A 1 506 ? -15.916 6.055 -2.374 1.00 90.75 506 ASN A N 1
ATOM 3788 C CA . ASN A 1 506 ? -16.571 7.341 -2.137 1.00 90.75 506 ASN A CA 1
ATOM 3789 C C . ASN A 1 506 ? -15.571 8.333 -1.511 1.00 90.75 506 ASN A C 1
ATOM 3791 O O . ASN A 1 506 ? -14.463 7.956 -1.122 1.00 90.75 506 ASN A O 1
ATOM 3795 N N . LEU A 1 507 ? -15.946 9.606 -1.412 1.00 92.25 507 LEU A N 1
ATOM 3796 C CA . LEU A 1 507 ? -15.089 10.679 -0.906 1.00 92.25 507 LEU A CA 1
ATOM 3797 C C . LEU A 1 507 ? -14.805 10.586 0.602 1.00 92.25 507 LEU A C 1
ATOM 3799 O O . LEU A 1 507 ? -13.842 11.185 1.080 1.00 92.25 507 LEU A O 1
ATOM 3803 N N . ILE A 1 508 ? -15.588 9.801 1.349 1.00 86.69 508 ILE A N 1
ATOM 3804 C CA . ILE A 1 508 ? -15.358 9.518 2.778 1.00 86.69 508 ILE A CA 1
ATOM 3805 C C . ILE A 1 508 ? -14.073 8.691 2.962 1.00 86.69 508 ILE A C 1
ATOM 3807 O O . ILE A 1 508 ? -13.401 8.820 3.984 1.00 86.69 508 ILE A O 1
ATOM 3811 N N . ASN A 1 509 ? -13.660 7.911 1.958 1.00 87.19 509 ASN A N 1
ATOM 3812 C CA . ASN A 1 509 ? -12.428 7.116 2.022 1.00 87.19 509 ASN A CA 1
ATOM 3813 C C . ASN A 1 509 ? -11.152 7.972 2.150 1.00 87.19 509 ASN A C 1
ATOM 3815 O O . ASN A 1 509 ? -10.137 7.481 2.636 1.00 87.19 509 ASN A O 1
ATOM 3819 N N . PHE A 1 510 ? -11.192 9.248 1.746 1.00 90.25 510 PHE A N 1
ATOM 3820 C CA . PHE A 1 510 ? -10.049 10.165 1.856 1.00 90.25 510 PHE A CA 1
ATOM 3821 C C . PHE A 1 510 ? -9.887 10.791 3.245 1.00 90.25 510 PHE A C 1
ATOM 3823 O O . PHE A 1 510 ? -8.938 11.535 3.477 1.00 90.25 510 PHE A O 1
ATOM 3830 N N . ILE A 1 511 ? -10.805 10.541 4.180 1.00 85.44 511 ILE A N 1
ATOM 3831 C CA . ILE A 1 511 ? -10.684 11.070 5.541 1.00 85.44 511 ILE A CA 1
ATOM 3832 C C . ILE A 1 511 ? -9.406 10.529 6.183 1.00 85.44 511 ILE A C 1
ATOM 3834 O O . ILE A 1 511 ? -8.963 9.425 5.873 1.00 85.44 511 ILE A O 1
ATOM 3838 N N . GLY A 1 512 ? -8.790 11.331 7.047 1.00 81.06 512 GLY A N 1
ATOM 3839 C CA . GLY A 1 512 ? -7.564 11.047 7.788 1.00 81.06 512 GLY A CA 1
ATOM 3840 C C . GLY A 1 512 ? -6.313 10.813 6.947 1.00 81.06 512 GLY A C 1
ATOM 3841 O O . GLY A 1 512 ? -5.231 10.789 7.528 1.00 81.06 512 GLY A O 1
ATOM 3842 N N . GLN A 1 513 ? -6.442 10.730 5.618 1.00 86.50 513 GLN A N 1
ATOM 3843 C CA . GLN A 1 513 ? -5.317 10.752 4.696 1.00 86.50 513 GLN A CA 1
ATOM 3844 C C . GLN A 1 513 ? -4.562 12.075 4.828 1.00 86.50 513 GLN A C 1
ATOM 3846 O O . GLN A 1 513 ? -5.135 13.122 5.180 1.00 86.50 513 GLN A O 1
ATOM 3851 N N . ASN A 1 514 ? -3.271 12.032 4.514 1.00 87.81 514 ASN A N 1
ATOM 3852 C CA . ASN A 1 514 ? -2.559 13.248 4.166 1.00 87.81 514 ASN A CA 1
ATOM 3853 C C . ASN A 1 514 ? -3.196 13.786 2.880 1.00 87.81 514 ASN A C 1
ATOM 3855 O O . ASN A 1 514 ? -3.464 13.021 1.974 1.00 87.81 514 ASN A O 1
ATOM 3859 N N . GLY A 1 515 ? -3.538 15.069 2.827 1.00 89.06 515 GLY A N 1
ATOM 3860 C CA . GLY A 1 515 ? -4.180 15.669 1.656 1.00 89.06 515 GLY A CA 1
ATOM 3861 C C . GLY A 1 515 ? -3.203 16.375 0.723 1.00 89.06 515 GLY A C 1
ATOM 3862 O O . GLY A 1 515 ? -3.628 16.942 -0.286 1.00 89.06 515 GLY A O 1
ATOM 3863 N N . VAL A 1 516 ? -1.916 16.431 1.080 1.00 90.75 516 VAL A N 1
ATOM 3864 C CA . VAL A 1 516 ? -0.872 17.022 0.235 1.00 90.75 516 VAL A CA 1
ATOM 3865 C C . VAL A 1 516 ? -0.352 16.004 -0.771 1.00 90.75 516 VAL A C 1
ATOM 3867 O O . VAL A 1 516 ? -0.330 14.820 -0.491 1.00 90.75 516 VAL A O 1
ATOM 3870 N N . GLY A 1 517 ? 0.113 16.465 -1.928 1.00 92.12 517 GLY A N 1
ATOM 3871 C CA . GLY A 1 517 ? 0.547 15.586 -3.009 1.00 92.12 517 GLY A CA 1
ATOM 3872 C C . GLY A 1 517 ? -0.330 15.717 -4.248 1.00 92.12 517 GLY A C 1
ATOM 3873 O O . GLY A 1 517 ? -1.023 16.722 -4.448 1.00 92.12 517 GLY A O 1
ATOM 3874 N N . VAL A 1 518 ? -0.252 14.710 -5.114 1.00 94.00 518 VAL A N 1
ATOM 3875 C CA . VAL A 1 518 ? -0.960 14.677 -6.397 1.00 94.00 518 VAL A CA 1
ATOM 3876 C C . VAL A 1 518 ? -2.348 14.073 -6.209 1.00 94.00 518 VAL A C 1
ATOM 3878 O O . VAL A 1 518 ? -2.491 12.942 -5.754 1.00 94.00 518 VAL A O 1
ATOM 3881 N N . TRP A 1 519 ? -3.363 14.815 -6.636 1.00 96.38 519 TRP A N 1
ATOM 3882 C CA . TRP A 1 519 ? -4.729 14.337 -6.813 1.00 96.38 519 TRP A CA 1
ATOM 3883 C C . TRP A 1 519 ? -4.993 14.169 -8.305 1.00 96.38 519 TRP A C 1
ATOM 3885 O O . TRP A 1 519 ? -4.939 15.144 -9.064 1.00 96.38 519 TRP A O 1
ATOM 3895 N N . LEU A 1 520 ? -5.269 12.939 -8.732 1.00 95.81 520 LEU A N 1
ATOM 3896 C CA . LEU A 1 520 ? -5.432 12.580 -10.136 1.00 95.81 520 LEU A CA 1
ATOM 3897 C C . LEU A 1 520 ? -6.910 12.377 -10.474 1.00 95.81 520 LEU A C 1
ATOM 3899 O O . LEU A 1 520 ? -7.556 11.448 -9.997 1.00 95.81 520 LEU A O 1
ATOM 3903 N N . MET A 1 521 ? -7.433 13.245 -11.332 1.00 96.12 521 MET A N 1
ATOM 3904 C CA . MET A 1 521 ? -8.730 13.086 -11.979 1.00 96.12 521 MET A CA 1
ATOM 3905 C C . MET A 1 521 ? -8.546 12.306 -13.280 1.00 96.12 521 MET A C 1
ATOM 3907 O O . MET A 1 521 ? -7.741 12.699 -14.126 1.00 96.12 521 MET A O 1
ATOM 3911 N N . THR A 1 522 ? -9.332 11.252 -13.472 1.00 95.56 522 THR A N 1
ATOM 3912 C CA . THR A 1 522 ? -9.391 10.495 -14.728 1.00 95.56 522 THR A CA 1
ATOM 3913 C C . THR A 1 522 ? -10.817 10.516 -15.255 1.00 95.56 522 THR A C 1
ATOM 3915 O O . THR A 1 522 ? -11.749 10.211 -14.520 1.00 95.56 522 THR A O 1
ATOM 3918 N N . MET A 1 523 ? -10.985 10.885 -16.523 1.00 96.12 523 MET A N 1
ATOM 3919 C CA . MET A 1 523 ? -12.268 10.886 -17.228 1.00 96.12 523 MET A CA 1
ATOM 3920 C C . MET A 1 523 ? -12.146 9.995 -18.457 1.00 96.12 523 MET A C 1
ATOM 3922 O O . MET A 1 523 ? -11.489 10.372 -19.427 1.00 96.12 523 MET A O 1
ATOM 3926 N N . VAL A 1 524 ? -12.738 8.807 -18.386 1.00 95.69 524 VAL A N 1
ATOM 3927 C CA . VAL A 1 524 ? -12.626 7.760 -19.401 1.00 95.69 524 VAL A CA 1
ATOM 3928 C C . VAL A 1 524 ? -13.867 7.744 -20.284 1.00 95.69 524 VAL A C 1
ATOM 3930 O O . VAL A 1 524 ? -14.978 7.657 -19.770 1.00 95.69 524 VAL A O 1
ATOM 3933 N N . ASP A 1 525 ? -13.655 7.758 -21.596 1.00 94.88 525 ASP A N 1
ATOM 3934 C CA . ASP A 1 525 ? -14.638 7.385 -22.608 1.00 94.88 525 ASP A CA 1
ATOM 3935 C C . ASP A 1 525 ? -14.284 5.990 -23.147 1.00 94.88 525 ASP A C 1
ATOM 3937 O O . ASP A 1 525 ? -13.200 5.744 -23.688 1.00 94.88 525 ASP A O 1
ATOM 3941 N N . ASN A 1 526 ? -15.189 5.039 -22.950 1.00 91.75 526 ASN A N 1
ATOM 3942 C CA . ASN A 1 526 ? -15.046 3.667 -23.429 1.00 91.75 526 ASN A CA 1
ATOM 3943 C C . ASN A 1 526 ? -16.107 3.297 -24.481 1.00 91.75 526 ASN A C 1
ATOM 3945 O O . ASN A 1 526 ? -16.270 2.111 -24.789 1.00 91.75 526 ASN A O 1
ATOM 3949 N N . ALA A 1 527 ? -16.790 4.288 -25.055 1.00 92.00 527 ALA A N 1
ATOM 3950 C CA . ALA A 1 527 ? -17.805 4.141 -26.086 1.00 92.00 527 ALA A CA 1
ATOM 3951 C C . ALA A 1 527 ? -17.364 4.808 -27.398 1.00 92.00 527 ALA A C 1
ATOM 3953 O O . ALA A 1 527 ? -16.563 5.729 -27.413 1.00 92.00 527 ALA A O 1
ATOM 3954 N N . LEU A 1 528 ? -17.884 4.302 -28.522 1.00 89.12 528 LEU A N 1
ATOM 3955 C CA . LEU A 1 528 ? -17.480 4.752 -29.856 1.00 89.12 528 LEU A CA 1
ATOM 3956 C C . LEU A 1 528 ? -18.296 5.945 -30.355 1.00 89.12 528 LEU A C 1
ATOM 3958 O O . LEU A 1 528 ? -19.528 5.919 -30.346 1.00 89.12 528 LEU A O 1
ATOM 3962 N N . GLY A 1 529 ? -17.606 6.856 -31.035 1.00 88.12 529 GLY A N 1
ATOM 3963 C CA . GLY A 1 529 ? -18.170 7.880 -31.905 1.00 88.12 529 GLY A CA 1
ATOM 3964 C C . GLY A 1 529 ? -18.418 9.224 -31.232 1.00 88.12 529 GLY A C 1
ATOM 3965 O O . GLY A 1 529 ? -19.009 10.094 -31.880 1.00 88.12 529 GLY A O 1
ATOM 3966 N N . GLN A 1 530 ? -17.984 9.396 -29.982 1.00 93.00 530 GLN A N 1
ATOM 3967 C CA . GLN A 1 530 ? -18.220 10.592 -29.178 1.00 93.00 530 GLN A CA 1
ATOM 3968 C C . GLN A 1 530 ? -16.910 11.109 -28.578 1.00 93.00 530 GLN A C 1
ATOM 3970 O O . GLN A 1 530 ? -15.897 10.430 -28.586 1.00 93.00 530 GLN A O 1
ATOM 3975 N N . THR A 1 531 ? -16.880 12.390 -28.213 1.00 95.38 531 THR A N 1
ATOM 3976 C CA . THR A 1 531 ? -15.691 13.037 -27.633 1.00 95.38 531 THR A CA 1
ATOM 3977 C C . THR A 1 531 ? -16.126 14.145 -26.686 1.00 95.38 531 THR A C 1
ATOM 3979 O O . THR A 1 531 ? -17.258 14.644 -26.768 1.00 95.38 531 THR A O 1
ATOM 3982 N N . GLY A 1 532 ? -15.203 14.617 -25.851 1.00 95.19 532 GLY A N 1
ATOM 3983 C CA . GLY A 1 532 ? -15.455 15.753 -24.974 1.00 95.19 532 GLY A CA 1
ATOM 3984 C C . GLY A 1 532 ? -14.202 16.452 -24.477 1.00 95.19 532 GLY A C 1
ATOM 3985 O O . GLY A 1 532 ? -13.123 16.349 -25.059 1.00 95.19 532 GLY A O 1
ATOM 3986 N N . ASN A 1 533 ? -14.374 17.222 -23.408 1.00 95.50 533 ASN A N 1
ATOM 3987 C CA . ASN A 1 533 ? -13.325 18.008 -22.793 1.00 95.50 533 ASN A CA 1
ATOM 3988 C C . ASN A 1 533 ? -13.581 18.243 -21.295 1.00 95.50 533 ASN A C 1
ATOM 3990 O O . ASN A 1 533 ? -14.572 18.880 -20.919 1.00 95.50 533 ASN A O 1
ATOM 3994 N N . LEU A 1 534 ? -12.642 17.817 -20.449 1.00 95.19 534 LEU A N 1
ATOM 3995 C CA . LEU A 1 534 ? -12.542 18.213 -19.047 1.00 95.19 534 LEU A CA 1
ATOM 3996 C C . LEU A 1 534 ? -12.118 19.684 -18.975 1.00 95.19 534 LEU A C 1
ATOM 3998 O O . LEU A 1 534 ? -10.991 20.039 -19.308 1.00 95.19 534 LEU A O 1
ATOM 4002 N N . THR A 1 535 ? -13.032 20.558 -18.557 1.00 93.31 535 THR A N 1
ATOM 4003 C CA . THR A 1 535 ? -12.798 22.010 -18.583 1.00 93.31 535 THR A CA 1
ATOM 4004 C C . THR A 1 535 ? -12.116 22.496 -17.309 1.00 93.31 535 THR A C 1
ATOM 4006 O O . THR A 1 535 ? -11.172 23.279 -17.378 1.00 93.31 535 THR A O 1
ATOM 4009 N N . SER A 1 536 ? -12.576 22.036 -16.147 1.00 93.00 536 SER A N 1
ATOM 4010 C CA . SER A 1 536 ? -11.951 22.319 -14.853 1.00 93.00 536 SER A CA 1
ATOM 4011 C C . SER A 1 536 ? -12.454 21.358 -13.785 1.00 93.00 536 SER A C 1
ATOM 4013 O O . SER A 1 536 ? -13.560 20.830 -13.892 1.00 93.00 536 SER A O 1
ATOM 4015 N N . PHE A 1 537 ? -11.684 21.206 -12.715 1.00 96.19 537 PHE A N 1
ATOM 4016 C CA . PHE A 1 537 ? -12.156 20.597 -11.478 1.00 96.19 537 PHE A CA 1
ATOM 4017 C C . PHE A 1 537 ? -11.440 21.233 -10.283 1.00 96.19 537 PHE A C 1
ATOM 4019 O O . PHE A 1 537 ? -10.374 21.821 -10.457 1.00 96.19 537 PHE A O 1
ATOM 4026 N N . ASN A 1 538 ? -12.008 21.131 -9.086 1.00 96.19 538 ASN A N 1
ATOM 4027 C CA . ASN A 1 538 ? -11.332 21.479 -7.838 1.00 96.19 538 ASN A CA 1
ATOM 4028 C C . ASN A 1 538 ? -11.537 20.352 -6.836 1.00 96.19 538 ASN A C 1
ATOM 4030 O O . ASN A 1 538 ? -12.638 19.813 -6.738 1.00 96.19 538 ASN A O 1
ATOM 4034 N N . VAL A 1 539 ? -10.503 20.051 -6.058 1.00 96.44 539 VAL A N 1
ATOM 4035 C CA . VAL A 1 539 ? -10.635 19.227 -4.853 1.00 96.44 539 VAL A CA 1
ATOM 4036 C C . VAL A 1 539 ? -10.645 20.174 -3.665 1.00 96.44 539 VAL A C 1
ATOM 4038 O O . VAL A 1 539 ? -9.756 21.014 -3.534 1.00 96.44 539 VAL A O 1
ATOM 4041 N N . ILE A 1 540 ? -11.665 20.087 -2.823 1.00 94.38 540 ILE A N 1
ATOM 4042 C CA . ILE A 1 540 ? -11.816 20.955 -1.658 1.00 94.38 540 ILE A CA 1
ATOM 4043 C C . ILE A 1 540 ? -11.772 20.067 -0.426 1.00 94.38 540 ILE A C 1
ATOM 4045 O O . ILE A 1 540 ? -12.671 19.260 -0.202 1.00 94.38 540 ILE A O 1
ATOM 4049 N N . ALA A 1 541 ? -10.699 20.211 0.345 1.00 93.06 541 ALA A N 1
ATOM 4050 C CA . ALA A 1 541 ? -10.411 19.406 1.516 1.00 93.06 541 ALA A CA 1
ATOM 4051 C C . ALA A 1 541 ? -10.451 20.267 2.784 1.00 93.06 541 ALA A C 1
ATOM 4053 O O . ALA A 1 541 ? -9.778 21.298 2.890 1.00 93.06 541 ALA A O 1
ATOM 4054 N N . THR A 1 542 ? -11.231 19.846 3.773 1.00 88.62 542 THR A N 1
ATOM 4055 C CA . THR A 1 542 ? -11.293 20.513 5.080 1.00 88.62 542 THR A CA 1
ATOM 4056 C C . THR A 1 542 ? -10.212 19.928 5.997 1.00 88.62 542 THR A C 1
ATOM 4058 O O . THR A 1 542 ? -10.128 18.705 6.096 1.00 88.62 542 THR A O 1
ATOM 4061 N N . PRO A 1 543 ? -9.366 20.741 6.660 1.00 87.50 543 PRO A N 1
ATOM 4062 C CA . PRO A 1 543 ? -8.372 20.237 7.613 1.00 87.50 543 PRO A CA 1
ATOM 4063 C C . PRO A 1 543 ? -9.004 19.594 8.851 1.00 87.50 543 PRO A C 1
ATOM 4065 O O . PRO A 1 543 ? -10.004 20.108 9.343 1.00 87.50 543 PRO A O 1
ATOM 4068 N N . ASN A 1 544 ? -8.378 18.556 9.417 1.00 84.75 544 ASN A N 1
ATOM 4069 C CA . ASN A 1 544 ? -8.771 18.004 10.715 1.00 84.75 544 ASN A CA 1
ATOM 4070 C C . ASN A 1 544 ? -8.525 19.016 11.841 1.00 84.75 544 ASN A C 1
ATOM 4072 O O . ASN A 1 544 ? -7.394 19.247 12.270 1.00 84.75 544 ASN A O 1
ATOM 4076 N N . GLN A 1 545 ? -9.605 19.617 12.336 1.00 76.00 545 GLN A N 1
ATOM 4077 C CA . GLN A 1 545 ? -9.530 20.669 13.349 1.00 76.00 545 GLN A CA 1
ATOM 4078 C C . GLN A 1 545 ? -9.433 20.129 14.789 1.00 76.00 545 GLN A C 1
ATOM 4080 O O . GLN A 1 545 ? -9.208 20.913 15.709 1.00 76.00 545 GLN A O 1
ATOM 4085 N N . LEU A 1 546 ? -9.574 18.812 15.001 1.00 75.81 546 LEU A N 1
ATOM 4086 C CA . LEU A 1 546 ? -9.487 18.191 16.331 1.00 75.81 546 LEU A CA 1
ATOM 4087 C C . LEU A 1 546 ? -8.054 17.946 16.819 1.00 75.81 546 LEU A C 1
ATOM 4089 O O . LEU A 1 546 ? -7.864 17.593 17.975 1.00 75.81 546 LEU A O 1
ATOM 4093 N N . LEU A 1 547 ? -7.031 18.177 15.996 1.00 63.22 547 LEU A N 1
ATOM 4094 C CA . LEU A 1 547 ? -5.628 17.995 16.395 1.00 63.22 547 LEU A CA 1
ATOM 4095 C C . LEU A 1 547 ? -5.108 19.046 17.405 1.00 63.22 547 LEU A C 1
ATOM 4097 O O . LEU A 1 547 ? -3.959 18.966 17.830 1.00 63.22 547 LEU A O 1
ATOM 4101 N N . GLY A 1 548 ? -5.905 20.056 17.772 1.00 61.69 548 GLY A N 1
ATOM 4102 C CA . GLY A 1 548 ? -5.507 21.101 18.724 1.00 61.69 548 GLY A CA 1
ATOM 4103 C C . GLY A 1 548 ? -5.836 20.767 20.187 1.00 61.69 548 GLY A C 1
ATOM 4104 O O . GLY A 1 548 ? -6.944 20.331 20.484 1.00 61.69 548 GLY A O 1
ATOM 4105 N N . GLU A 1 549 ? -4.920 21.071 21.119 1.00 60.59 549 GLU A N 1
ATOM 4106 C CA . GLU A 1 549 ? -5.092 20.835 22.574 1.00 60.59 549 GLU A CA 1
ATOM 4107 C C . GLU A 1 549 ? -6.270 21.607 23.212 1.00 60.59 549 GLU A C 1
ATOM 4109 O O . GLU A 1 549 ? -6.739 21.254 24.293 1.00 60.59 549 GLU A O 1
ATOM 4114 N N . ASP A 1 550 ? -6.770 22.660 22.559 1.00 66.81 550 ASP A N 1
ATOM 4115 C CA . ASP A 1 550 ? -7.837 23.522 23.084 1.00 66.81 550 ASP A CA 1
ATOM 4116 C C . ASP A 1 550 ? -9.263 23.029 22.735 1.00 66.81 550 ASP A C 1
ATOM 4118 O O . ASP A 1 550 ? -10.249 23.657 23.141 1.00 66.81 550 ASP A O 1
ATOM 4122 N N . GLY A 1 551 ? -9.414 21.916 22.008 1.00 71.25 551 GLY A N 1
ATOM 4123 C CA . GLY A 1 551 ? -10.703 21.458 21.474 1.00 71.25 551 GLY A CA 1
ATOM 4124 C C . GLY A 1 551 ? -11.255 22.361 20.357 1.00 71.25 551 GLY A C 1
ATOM 4125 O O . GLY A 1 551 ? -10.712 23.422 20.049 1.00 71.25 551 GLY A O 1
ATOM 4126 N N . LEU A 1 552 ? -12.358 21.945 19.735 1.00 86.44 552 LEU A N 1
ATOM 4127 C CA . LEU A 1 552 ? -12.932 22.591 18.552 1.00 86.44 552 LEU A CA 1
ATOM 4128 C C . LEU A 1 552 ? -14.254 23.290 18.868 1.00 86.44 552 LEU A C 1
ATOM 4130 O O . LEU A 1 552 ? -15.153 22.672 19.423 1.00 86.44 552 LEU A O 1
ATOM 4134 N N . THR A 1 553 ? -14.413 24.549 18.451 1.00 88.31 553 THR A N 1
ATOM 4135 C CA . THR A 1 553 ? -15.728 25.214 18.403 1.00 88.31 553 THR A CA 1
ATOM 4136 C C . THR A 1 553 ? -16.317 25.086 17.005 1.00 88.31 553 THR A C 1
ATOM 4138 O O . THR A 1 553 ? -15.658 25.443 16.030 1.00 88.31 553 THR A O 1
ATOM 4141 N N . SER A 1 554 ? -17.550 24.597 16.899 1.00 88.62 554 SER A N 1
ATOM 4142 C CA . SER A 1 554 ? -18.230 24.416 15.617 1.00 88.62 554 SER A CA 1
ATOM 4143 C C . SER A 1 554 ? -19.738 24.625 15.744 1.00 88.62 554 SER A C 1
ATOM 4145 O O . SER A 1 554 ? -20.261 24.801 16.844 1.00 88.62 554 SER A O 1
ATOM 4147 N N . THR A 1 555 ? -20.431 24.608 14.610 1.00 89.31 555 THR A N 1
ATOM 4148 C CA . THR A 1 555 ? -21.887 24.747 14.523 1.00 89.31 555 THR A CA 1
ATOM 4149 C C . THR A 1 555 ? -22.438 23.549 13.770 1.00 89.31 555 THR A C 1
ATOM 4151 O O . THR A 1 555 ? -22.013 23.269 12.650 1.00 89.31 555 THR A O 1
ATOM 4154 N N . VAL A 1 556 ? -23.423 22.870 14.347 1.00 88.75 556 VAL A N 1
ATOM 4155 C CA . VAL A 1 556 ? -24.173 21.809 13.665 1.00 88.75 556 VAL A CA 1
ATOM 4156 C C . VAL A 1 556 ? -25.500 22.382 13.176 1.00 88.75 556 VAL A C 1
ATOM 4158 O O . VAL A 1 556 ? -26.186 23.099 13.912 1.00 88.75 556 VAL A O 1
ATOM 4161 N N . GLN A 1 557 ? -25.847 22.118 11.914 1.00 86.44 557 GLN A N 1
ATOM 4162 C CA . GLN A 1 557 ? -27.104 22.594 11.333 1.00 86.44 557 GLN A CA 1
ATOM 4163 C C . GLN A 1 557 ? -28.303 21.888 11.967 1.00 86.44 557 GLN A C 1
ATOM 4165 O O . GLN A 1 557 ? -28.159 20.912 12.696 1.00 86.44 557 GLN A O 1
ATOM 4170 N N . ALA A 1 558 ? -29.491 22.440 11.755 1.00 79.75 558 ALA A N 1
ATOM 4171 C CA . ALA A 1 558 ? -30.726 21.843 12.239 1.00 79.75 558 ALA A CA 1
ATOM 4172 C C . ALA A 1 558 ? -30.922 20.434 11.657 1.00 79.75 558 ALA A C 1
ATOM 4174 O O . ALA A 1 558 ? -30.745 20.251 10.455 1.00 79.75 558 ALA A O 1
ATOM 4175 N N . GLU A 1 559 ? -31.314 19.473 12.495 1.00 80.44 559 GLU A N 1
ATOM 4176 C CA . GLU A 1 559 ? -31.726 18.118 12.080 1.00 80.44 559 GLU A CA 1
ATOM 4177 C C . GLU A 1 559 ? -30.678 17.369 11.243 1.00 80.44 559 GLU A C 1
ATOM 4179 O O . GLU A 1 559 ? -30.997 16.502 10.430 1.00 80.44 559 GLU A O 1
ATOM 4184 N N . SER A 1 560 ? -29.400 17.685 11.461 1.00 81.19 560 SER A N 1
ATOM 4185 C CA . SER A 1 560 ? -28.281 17.124 10.714 1.00 81.19 560 SER A CA 1
ATOM 4186 C C . SER A 1 560 ? -27.179 16.614 11.639 1.00 81.19 560 SER A C 1
ATOM 4188 O O . SER A 1 560 ? -27.136 16.918 12.836 1.00 81.19 560 SER A O 1
ATOM 4190 N N . PHE A 1 561 ? -26.264 15.837 11.062 1.00 86.19 561 PHE A N 1
ATOM 4191 C CA . PHE A 1 561 ? -24.991 15.509 11.693 1.00 86.19 561 PHE A CA 1
ATOM 4192 C C . PHE A 1 561 ? -23.919 16.541 11.330 1.00 86.19 561 PHE A C 1
ATOM 4194 O O . PHE A 1 561 ? -23.910 17.085 10.227 1.00 86.19 561 PHE A O 1
ATOM 4201 N N . ALA A 1 562 ? -22.994 16.764 12.257 1.00 86.81 562 ALA A N 1
ATOM 4202 C CA . ALA A 1 562 ? -21.643 17.226 11.982 1.00 86.81 562 ALA A CA 1
ATOM 4203 C C . ALA A 1 562 ? -20.672 16.093 12.340 1.00 86.81 562 ALA A C 1
ATOM 4205 O O . ALA A 1 562 ? -20.798 15.485 13.407 1.00 86.81 562 ALA A O 1
ATOM 4206 N N . TYR A 1 563 ? -19.728 15.799 11.445 1.00 86.75 563 TYR A N 1
ATOM 4207 C CA . TYR A 1 563 ? -18.817 14.666 11.579 1.00 86.75 563 TYR A CA 1
ATOM 4208 C C . TYR A 1 563 ? -17.379 15.110 11.818 1.00 86.75 563 TYR A C 1
ATOM 4210 O O . TYR A 1 563 ? -16.868 16.027 11.173 1.00 86.75 563 TYR A O 1
ATOM 4218 N N . TYR A 1 564 ? -16.716 14.400 12.720 1.00 88.19 564 TYR A N 1
ATOM 4219 C CA . TYR A 1 564 ? -15.301 14.544 13.035 1.00 88.19 564 TYR A CA 1
ATOM 4220 C C . TYR A 1 564 ? -14.683 13.160 13.189 1.00 88.19 564 TYR A C 1
ATOM 4222 O O . TYR A 1 564 ? -15.408 12.166 13.239 1.00 88.19 564 TYR A O 1
ATOM 4230 N N . PHE A 1 565 ? -13.362 13.074 13.291 1.00 88.00 565 PHE A N 1
ATOM 4231 C CA . PHE A 1 565 ? -12.708 11.804 13.571 1.00 88.00 565 PHE A CA 1
ATOM 4232 C C . PHE A 1 565 ? -11.482 11.977 14.460 1.00 88.00 565 PHE A C 1
ATOM 4234 O O . PHE A 1 565 ? -10.898 13.060 14.538 1.00 88.00 565 PHE A O 1
ATOM 4241 N N . VAL A 1 566 ? -11.110 10.888 15.121 1.00 88.94 566 VAL A N 1
ATOM 4242 C CA . VAL A 1 566 ? -9.889 10.762 15.917 1.00 88.94 566 VAL A CA 1
ATOM 4243 C C . VAL A 1 566 ? -9.256 9.404 15.644 1.00 88.94 566 VAL A C 1
ATOM 4245 O O . VAL A 1 566 ? -9.969 8.423 15.419 1.00 88.94 566 VAL A O 1
ATOM 4248 N N . GLU A 1 567 ? -7.929 9.346 15.663 1.00 85.88 567 GLU A N 1
ATOM 4249 C CA . GLU A 1 567 ? -7.190 8.088 15.569 1.00 85.88 567 GLU A CA 1
ATOM 4250 C C . GLU A 1 567 ? -6.942 7.548 16.979 1.00 85.88 567 GLU A C 1
ATOM 4252 O O . GLU A 1 567 ? -6.375 8.232 17.835 1.00 85.88 567 GLU A O 1
ATOM 4257 N N . VAL A 1 568 ? -7.407 6.327 17.238 1.00 86.56 568 VAL A N 1
ATOM 4258 C CA . VAL A 1 568 ? -7.230 5.645 18.521 1.00 86.56 568 VAL A CA 1
ATOM 4259 C C . VAL A 1 568 ? -6.059 4.664 18.404 1.00 86.56 568 VAL A C 1
ATOM 4261 O O . VAL A 1 568 ? -6.098 3.769 17.559 1.00 86.56 568 VAL A O 1
ATOM 4264 N N . PRO A 1 569 ? -5.017 4.785 19.243 1.00 82.25 569 PRO A N 1
ATOM 4265 C CA . PRO A 1 569 ? -3.876 3.884 19.221 1.00 82.25 569 PRO A CA 1
ATOM 4266 C C . PRO A 1 569 ? -4.237 2.494 19.785 1.00 82.25 569 PRO A C 1
ATOM 4268 O O . PRO A 1 569 ? -5.183 2.367 20.570 1.00 82.25 569 PRO A O 1
ATOM 4271 N N . PRO A 1 570 ? -3.474 1.438 19.447 1.00 76.69 570 PRO A N 1
ATOM 4272 C CA . PRO A 1 570 ? -3.760 0.075 19.904 1.00 76.69 570 PRO A CA 1
ATOM 4273 C C . PRO A 1 570 ? -3.708 -0.151 21.417 1.00 76.69 570 PRO A C 1
ATOM 4275 O O . PRO A 1 570 ? -4.330 -1.087 21.917 1.00 76.69 570 PRO A O 1
ATOM 4278 N N . ASP A 1 571 ? -2.996 0.696 22.156 1.00 73.50 571 ASP A N 1
ATOM 4279 C CA . ASP A 1 571 ? -2.863 0.628 23.612 1.00 73.50 571 ASP A CA 1
ATOM 4280 C C . ASP A 1 571 ? -3.942 1.423 24.369 1.00 73.50 571 ASP A C 1
ATOM 4282 O O . ASP A 1 571 ? -3.891 1.518 25.600 1.00 73.50 571 ASP A O 1
ATOM 4286 N N . ALA A 1 572 ? -4.941 1.975 23.673 1.00 81.06 572 ALA A N 1
ATOM 4287 C CA . ALA A 1 572 ? -6.026 2.720 24.297 1.00 81.06 572 ALA A CA 1
ATOM 4288 C C . ALA A 1 572 ? -6.883 1.841 25.236 1.00 81.06 572 ALA A C 1
ATOM 4290 O O . ALA A 1 572 ? -7.465 0.829 24.842 1.00 81.06 572 ALA A O 1
ATOM 4291 N N . SER A 1 573 ? -7.017 2.255 26.500 1.00 80.25 573 SER A N 1
ATOM 4292 C CA . SER A 1 573 ? -7.999 1.725 27.461 1.00 80.25 573 SER A CA 1
ATOM 4293 C C . SER A 1 573 ? -9.352 2.416 27.394 1.00 80.25 573 SER A C 1
ATOM 4295 O O . SER A 1 573 ? -10.347 1.807 27.793 1.00 80.25 573 SER A O 1
ATOM 4297 N N . ALA A 1 574 ? -9.395 3.677 26.967 1.00 86.38 574 ALA A N 1
ATOM 4298 C CA . ALA A 1 574 ? -10.640 4.414 26.827 1.00 86.38 574 ALA A CA 1
ATOM 4299 C C . ALA A 1 574 ? -10.509 5.533 25.792 1.00 86.38 574 ALA A C 1
ATOM 4301 O O . ALA A 1 574 ? -9.478 6.197 25.724 1.00 86.38 574 ALA A O 1
ATOM 4302 N N . LEU A 1 575 ? -11.582 5.765 25.040 1.00 92.25 575 LEU A N 1
ATOM 4303 C CA . LEU A 1 575 ? -11.808 6.978 24.262 1.00 92.25 575 LEU A CA 1
ATOM 4304 C C . LEU A 1 575 ? -12.927 7.771 24.939 1.00 92.25 575 LEU A C 1
ATOM 4306 O O . LEU A 1 575 ? -14.058 7.294 25.031 1.00 92.25 575 LEU A O 1
ATOM 4310 N N . ASN A 1 576 ? -12.614 8.979 25.390 1.00 91.81 576 ASN A N 1
ATOM 4311 C CA . ASN A 1 576 ? -13.545 9.918 25.999 1.00 91.81 576 ASN A CA 1
ATOM 4312 C C . ASN A 1 576 ? -13.824 11.056 25.015 1.00 91.81 576 ASN A C 1
ATOM 4314 O O . ASN A 1 576 ? -12.898 11.743 24.605 1.00 91.81 576 ASN A O 1
ATOM 4318 N N . VAL A 1 577 ? -15.087 11.302 24.667 1.00 94.25 577 VAL A N 1
ATOM 4319 C CA . VAL A 1 577 ? -15.497 12.420 23.800 1.00 94.25 577 VAL A CA 1
ATOM 4320 C C . VAL A 1 577 ? -16.536 13.269 24.520 1.00 94.25 577 VAL A C 1
ATOM 4322 O O . VAL A 1 577 ? -17.469 12.732 25.120 1.00 94.25 577 VAL A O 1
ATOM 4325 N N . GLN A 1 578 ? -16.370 14.591 24.486 1.00 93.06 578 GLN A N 1
ATOM 4326 C CA . GLN A 1 578 ? -17.163 15.541 25.265 1.00 93.06 578 GLN A CA 1
ATOM 4327 C C . GLN A 1 578 ? -17.640 16.722 24.417 1.00 93.06 578 GLN A C 1
ATOM 4329 O O . GLN A 1 578 ? -16.846 17.393 23.760 1.00 93.06 578 GLN A O 1
ATOM 4334 N N . LEU A 1 579 ? -18.937 17.013 24.503 1.00 94.12 579 LEU A N 1
ATOM 4335 C CA . LEU A 1 579 ? -19.568 18.237 24.020 1.00 94.12 579 LEU A CA 1
ATOM 4336 C C . LEU A 1 579 ? -19.834 19.178 25.192 1.00 94.12 579 LEU A C 1
ATOM 4338 O O . LEU A 1 579 ? -20.325 18.751 26.236 1.00 94.12 579 LEU A O 1
ATOM 4342 N N . THR A 1 580 ? -19.550 20.462 25.008 1.00 93.06 580 THR A N 1
ATOM 4343 C CA . THR A 1 580 ? -19.776 21.546 25.977 1.00 93.06 580 THR A CA 1
ATOM 4344 C C . THR A 1 580 ? -20.190 22.829 25.253 1.00 93.06 580 THR A C 1
ATOM 4346 O O . THR A 1 580 ? -20.226 22.869 24.026 1.00 93.06 580 THR A O 1
ATOM 4349 N N . GLU A 1 581 ? -20.514 23.884 26.006 1.00 91.81 581 GLU A N 1
ATOM 4350 C CA . GLU A 1 581 ? -20.776 25.234 25.472 1.00 91.81 581 GLU A CA 1
ATOM 4351 C C . GLU A 1 581 ? -21.914 25.307 24.426 1.00 91.81 581 GLU A C 1
ATOM 4353 O O . GLU A 1 581 ? -21.917 26.188 23.572 1.00 91.81 581 GLU A O 1
ATOM 4358 N N . PHE A 1 582 ? -22.910 24.418 24.517 1.00 91.81 582 PHE A N 1
ATOM 4359 C CA . PHE A 1 582 ? -24.091 24.407 23.648 1.00 91.81 582 PHE A CA 1
ATOM 4360 C C . PHE A 1 582 ? -25.318 25.045 24.315 1.00 91.81 582 PHE A C 1
ATOM 4362 O O . PHE A 1 582 ? -25.516 24.960 25.527 1.00 91.81 582 PHE A O 1
ATOM 4369 N N . ALA A 1 583 ? -26.155 25.712 23.514 1.00 88.31 583 ALA A N 1
ATOM 4370 C CA . ALA A 1 583 ? -27.352 26.410 23.998 1.00 88.31 583 ALA A CA 1
ATOM 4371 C C . ALA A 1 583 ? -28.623 25.539 24.006 1.00 88.31 583 ALA A C 1
ATOM 4373 O O . ALA A 1 583 ? -29.586 25.875 24.697 1.00 88.31 583 ALA A O 1
ATOM 4374 N N . LEU A 1 584 ? -28.630 24.455 23.226 1.00 87.69 584 LEU A N 1
ATOM 4375 C CA . LEU A 1 584 ? -29.712 23.475 23.117 1.00 87.69 584 LEU A CA 1
ATOM 4376 C C . LEU A 1 584 ? -29.115 22.059 23.136 1.00 87.69 584 LEU A C 1
ATOM 4378 O O . LEU A 1 584 ? -27.965 21.909 22.721 1.00 87.69 584 LEU A O 1
ATOM 4382 N N . PRO A 1 585 ? -29.859 21.033 23.592 1.00 87.38 585 PRO A N 1
ATOM 4383 C CA . PRO A 1 585 ? -29.332 19.674 23.708 1.00 87.38 585 PRO A CA 1
ATOM 4384 C C . PRO A 1 585 ? -28.860 19.113 22.366 1.00 87.38 585 PRO A C 1
ATOM 4386 O O . PRO A 1 585 ? -29.557 19.246 21.358 1.00 87.38 585 PRO A O 1
ATOM 4389 N N . LEU A 1 586 ? -27.699 18.461 22.376 1.00 91.44 586 LEU A N 1
ATOM 4390 C CA . LEU A 1 586 ? -27.095 17.784 21.229 1.00 91.44 586 LEU A CA 1
ATOM 4391 C C . LEU A 1 586 ? -26.843 16.316 21.562 1.00 91.44 586 LEU A C 1
ATOM 4393 O O . LEU A 1 586 ? -26.522 15.984 22.702 1.00 91.44 586 LEU A O 1
ATOM 4397 N N . ASP A 1 587 ? -26.950 15.453 20.558 1.00 92.50 587 ASP A N 1
ATOM 4398 C CA . ASP A 1 587 ? -26.700 14.023 20.700 1.00 92.50 587 ASP A CA 1
ATOM 4399 C C . ASP A 1 587 ? -25.304 13.681 20.154 1.00 92.50 587 ASP A C 1
ATOM 4401 O O . ASP A 1 587 ? -24.883 14.200 19.118 1.00 92.50 587 ASP A O 1
ATOM 4405 N N . LEU A 1 588 ? -24.582 12.793 20.838 1.00 95.19 588 LEU A N 1
ATOM 4406 C CA . LEU A 1 588 ? -23.217 12.395 20.494 1.00 95.19 588 LEU A CA 1
ATOM 4407 C C . LEU A 1 588 ? -23.164 10.906 20.143 1.00 95.19 588 LEU A C 1
ATOM 4409 O O . LEU A 1 588 ? -23.624 10.068 20.918 1.00 95.19 588 LEU A O 1
ATOM 4413 N N . TYR A 1 589 ? -22.570 10.580 18.999 1.00 95.62 589 TYR A N 1
ATOM 4414 C CA . TYR A 1 589 ? -22.450 9.226 18.461 1.00 95.62 589 TYR A CA 1
ATOM 4415 C C . TYR A 1 589 ? -20.993 8.905 18.134 1.00 95.62 589 TYR A C 1
ATOM 4417 O O . TYR A 1 589 ? -20.271 9.760 17.626 1.00 95.62 589 TYR A O 1
ATOM 4425 N N . LEU A 1 590 ? -20.586 7.660 18.372 1.00 96.06 590 LEU A N 1
ATOM 4426 C CA . LEU A 1 590 ? -19.292 7.111 17.979 1.00 96.06 590 LEU A CA 1
ATOM 4427 C C . LEU A 1 590 ? -19.486 5.897 17.080 1.00 96.06 590 LEU A C 1
ATOM 4429 O O . LEU A 1 590 ? -20.394 5.091 17.318 1.00 96.06 590 LEU A O 1
ATOM 4433 N N . ARG A 1 591 ? -18.611 5.752 16.084 1.00 94.00 591 ARG A N 1
ATOM 4434 C CA . ARG A 1 591 ? -18.518 4.547 15.259 1.00 94.00 591 ARG A CA 1
ATOM 4435 C C . ARG A 1 591 ? -17.106 4.349 14.699 1.00 94.00 591 ARG A C 1
ATOM 4437 O O . ARG A 1 591 ? -16.461 5.318 14.307 1.00 94.00 591 ARG A O 1
ATOM 4444 N N . HIS A 1 592 ? -16.624 3.113 14.714 1.00 91.06 592 HIS A N 1
ATOM 4445 C CA . HIS A 1 592 ? -15.311 2.689 14.223 1.00 91.06 592 HIS A CA 1
ATOM 4446 C C . HIS A 1 592 ? -15.318 2.555 12.699 1.00 91.06 592 HIS A C 1
ATOM 4448 O O . HIS A 1 592 ? -16.230 1.939 12.153 1.00 91.06 592 HIS A O 1
ATOM 4454 N N . GLU A 1 593 ? -14.322 3.147 12.032 1.00 85.50 593 GLU A N 1
ATOM 4455 C CA . GLU A 1 593 ? -14.018 3.082 10.585 1.00 85.50 593 GLU A CA 1
ATOM 4456 C C . GLU A 1 593 ? -15.167 3.471 9.618 1.00 85.50 593 GLU A C 1
ATOM 4458 O O . GLU A 1 593 ? -14.964 3.561 8.411 1.00 85.50 593 GLU A O 1
ATOM 4463 N N . GLU A 1 594 ? -16.358 3.801 10.123 1.00 86.44 594 GLU A N 1
ATOM 4464 C CA . GLU A 1 594 ? -17.524 4.238 9.351 1.00 86.44 594 GLU A CA 1
ATOM 4465 C C . GLU A 1 594 ? -18.271 5.389 10.039 1.00 86.44 594 GLU A C 1
ATOM 4467 O O . GLU A 1 594 ? -18.296 5.496 11.266 1.00 86.44 594 GLU A O 1
ATOM 4472 N N . LEU A 1 595 ? -18.972 6.221 9.261 1.00 85.19 595 LEU A N 1
ATOM 4473 C CA . LEU A 1 595 ? -19.782 7.313 9.809 1.00 85.19 595 LEU A CA 1
ATOM 4474 C C . LEU A 1 595 ? -20.962 6.786 10.654 1.00 85.19 595 LEU A C 1
ATOM 4476 O O . LEU A 1 595 ? -21.688 5.877 10.219 1.00 85.19 595 LEU A O 1
ATOM 4480 N N . PRO A 1 596 ? -21.215 7.361 11.847 1.00 91.50 596 PRO A N 1
ATOM 4481 C CA . PRO A 1 596 ? -22.404 7.042 12.619 1.00 91.50 596 PRO A CA 1
ATOM 4482 C C . PRO A 1 596 ? -23.669 7.646 11.995 1.00 91.50 596 PRO A C 1
ATOM 4484 O O . PRO A 1 596 ? -23.674 8.737 11.425 1.00 91.50 596 PRO A O 1
ATOM 4487 N N . THR A 1 597 ? -24.782 6.948 12.180 1.00 87.56 597 THR A N 1
ATOM 4488 C CA . THR A 1 597 ? -26.142 7.444 11.943 1.00 87.56 597 THR A CA 1
ATOM 4489 C C . THR A 1 597 ? -26.961 7.264 13.221 1.00 87.56 597 THR A C 1
ATOM 4491 O O . THR A 1 597 ? -26.520 6.618 14.171 1.00 87.56 597 THR A O 1
ATOM 4494 N N . GLN A 1 598 ? -28.193 7.775 13.256 1.00 82.00 598 GLN A N 1
ATOM 4495 C CA . GLN A 1 598 ? -29.072 7.584 14.420 1.00 82.00 598 GLN A CA 1
ATOM 4496 C C . GLN A 1 598 ? -29.391 6.105 14.708 1.00 82.00 598 GLN A C 1
ATOM 4498 O O . GLN A 1 598 ? -29.741 5.763 15.839 1.00 82.00 598 GLN A O 1
ATOM 4503 N N . THR A 1 599 ? -29.273 5.231 13.701 1.00 81.94 599 THR A N 1
ATOM 4504 C CA . THR A 1 599 ? -29.594 3.796 13.791 1.00 81.94 599 THR A CA 1
ATOM 4505 C C . THR A 1 599 ? -28.379 2.875 13.711 1.00 81.94 599 THR A C 1
ATOM 4507 O O . THR A 1 599 ? -28.468 1.734 14.152 1.00 81.94 599 THR A O 1
ATOM 4510 N N . LEU A 1 600 ? -27.267 3.340 13.137 1.00 87.25 600 LEU A N 1
ATOM 4511 C CA . LEU A 1 600 ? -26.011 2.598 13.016 1.00 87.25 600 LEU A CA 1
ATOM 4512 C C . LEU A 1 600 ? -24.916 3.368 13.749 1.00 87.25 600 LEU A C 1
ATOM 4514 O O . LEU A 1 600 ? -24.421 4.374 13.249 1.00 87.25 600 LEU A O 1
ATOM 4518 N N . TYR A 1 601 ? -24.570 2.904 14.941 1.00 92.38 601 TYR A N 1
ATOM 4519 C CA . TYR A 1 601 ? -23.559 3.492 15.812 1.00 92.38 601 TYR A CA 1
ATOM 4520 C C . TYR A 1 601 ? -22.991 2.407 16.726 1.00 92.38 601 TYR A C 1
ATOM 4522 O O . TYR A 1 601 ? -23.678 1.427 17.026 1.00 92.38 601 TYR A O 1
ATOM 4530 N N . ASP A 1 602 ? -21.777 2.618 17.223 1.00 92.31 602 ASP A N 1
ATOM 4531 C CA . ASP A 1 602 ? -21.162 1.711 18.189 1.00 92.31 602 ASP A CA 1
ATOM 4532 C C . ASP A 1 602 ? -21.567 2.095 19.605 1.00 92.31 602 ASP A C 1
ATOM 4534 O O . ASP A 1 602 ? -22.019 1.248 20.374 1.00 92.31 602 ASP A O 1
ATOM 4538 N N . LYS A 1 603 ? -21.506 3.389 19.937 1.00 92.75 603 LYS A N 1
ATOM 4539 C CA . LYS A 1 603 ? -21.967 3.933 21.221 1.00 92.75 603 LYS A CA 1
ATOM 4540 C C . LYS A 1 603 ? -22.520 5.344 21.040 1.00 92.75 603 LYS A C 1
ATOM 4542 O O . LYS A 1 603 ? -22.079 6.075 20.157 1.00 92.75 603 LYS A O 1
ATOM 4547 N N . ARG A 1 604 ? -23.493 5.731 21.865 1.00 92.44 604 ARG A N 1
ATOM 4548 C CA . ARG A 1 604 ? -24.078 7.077 21.844 1.00 92.44 604 ARG A CA 1
ATOM 4549 C C . ARG A 1 604 ? -24.432 7.572 23.241 1.00 92.44 604 ARG A C 1
ATOM 4551 O O . ARG A 1 604 ? -24.663 6.758 24.134 1.00 92.44 604 ARG A O 1
ATOM 4558 N N . THR A 1 605 ? -24.547 8.888 23.368 1.00 92.19 605 THR A N 1
ATOM 4559 C CA . THR A 1 605 ? -25.166 9.579 24.502 1.00 92.19 605 THR A CA 1
ATOM 4560 C C . THR A 1 605 ? -26.111 10.636 23.945 1.00 92.19 605 THR A C 1
ATOM 4562 O O . THR A 1 605 ? -25.703 11.466 23.133 1.00 92.19 605 THR A O 1
ATOM 4565 N N . LEU A 1 606 ? -27.373 10.603 24.371 1.00 88.56 606 LEU A N 1
ATOM 4566 C CA . LEU A 1 606 ? -28.372 11.605 23.991 1.00 88.56 606 LEU A CA 1
ATOM 4567 C C . LEU A 1 606 ? -28.352 12.779 24.977 1.00 88.56 606 LEU A C 1
ATOM 4569 O O . LEU A 1 606 ? -28.290 12.551 26.185 1.00 88.56 606 LEU A O 1
ATOM 4573 N N . GLY A 1 607 ? -28.418 14.011 24.477 1.00 85.69 607 GLY A N 1
ATOM 4574 C CA . GLY A 1 607 ? -28.438 15.213 25.313 1.00 85.69 607 GLY A CA 1
ATOM 4575 C C . GLY A 1 607 ? -29.821 15.497 25.904 1.00 85.69 607 GLY A C 1
ATOM 4576 O O . GLY A 1 607 ? -30.845 15.278 25.250 1.00 85.69 607 GLY A O 1
ATOM 4577 N N . LEU A 1 608 ? -29.864 16.027 27.129 1.00 81.69 608 LEU A N 1
ATOM 4578 C CA . LEU A 1 608 ? -31.091 16.426 27.822 1.00 81.69 608 LEU A CA 1
ATOM 4579 C C . LEU A 1 608 ? -31.178 17.946 28.019 1.00 81.69 608 LEU A C 1
ATOM 4581 O O . LEU A 1 608 ? -30.180 18.668 28.059 1.00 81.69 608 LEU A O 1
ATOM 4585 N N . ASP A 1 609 ? -32.407 18.443 28.178 1.00 77.19 609 ASP A N 1
ATOM 4586 C CA . ASP A 1 609 ? -32.659 19.853 28.482 1.00 77.19 609 ASP A CA 1
ATOM 4587 C C . ASP A 1 609 ? -31.980 20.272 29.795 1.00 77.19 609 ASP A C 1
ATOM 4589 O O . ASP A 1 609 ? -32.292 19.764 30.874 1.00 77.19 609 ASP A O 1
ATOM 4593 N N . GLY A 1 610 ? -31.098 21.271 29.705 1.00 74.94 610 GLY A N 1
ATOM 4594 C CA . GLY A 1 610 ? -30.361 21.815 30.847 1.00 74.94 610 GLY A CA 1
ATOM 4595 C C . GLY A 1 610 ? -28.994 21.174 31.097 1.00 74.94 610 GLY A C 1
ATOM 4596 O O . GLY A 1 610 ? -28.305 21.617 32.020 1.00 74.94 610 GLY A O 1
ATOM 4597 N N . ASP A 1 611 ? -28.581 20.196 30.285 1.00 81.56 611 ASP A N 1
ATOM 4598 C CA . ASP A 1 611 ? -27.227 19.648 30.343 1.00 81.56 611 ASP A CA 1
ATOM 4599 C C . ASP A 1 611 ? -26.184 20.726 30.033 1.00 81.56 611 ASP A C 1
ATOM 4601 O O . ASP A 1 611 ? -26.314 21.509 29.095 1.00 81.56 611 ASP A O 1
ATOM 4605 N N . ALA A 1 612 ? -25.118 20.754 30.833 1.00 86.62 612 ALA A N 1
ATOM 4606 C CA . ALA A 1 612 ? -23.951 21.600 30.580 1.00 86.62 612 ALA A CA 1
ATOM 4607 C C . ALA A 1 612 ? -22.862 20.872 29.770 1.00 86.62 612 ALA A C 1
ATOM 4609 O O . ALA A 1 612 ? -21.918 21.507 29.295 1.00 86.62 612 ALA A O 1
ATOM 4610 N N . MET A 1 613 ? -22.964 19.544 29.668 1.00 91.31 613 MET A N 1
ATOM 4611 C CA . MET A 1 613 ? -21.999 18.673 29.008 1.00 91.31 613 MET A CA 1
ATOM 4612 C C . MET A 1 613 ? -22.677 17.368 28.583 1.00 91.31 613 MET A C 1
ATOM 4614 O O . MET A 1 613 ? -23.440 16.801 29.361 1.00 91.31 613 MET A O 1
ATOM 4618 N N . VAL A 1 614 ? -22.334 16.867 27.397 1.00 92.12 614 VAL A N 1
ATOM 4619 C CA . VAL A 1 614 ? -22.704 15.525 26.919 1.00 92.12 614 VAL A CA 1
ATOM 4620 C C . VAL A 1 614 ? -21.418 14.751 26.662 1.00 92.12 614 VAL A C 1
ATOM 4622 O O . VAL A 1 614 ? -20.543 15.245 25.957 1.00 92.12 614 VAL A O 1
ATOM 4625 N N . SER A 1 615 ? -21.273 13.555 27.236 1.00 92.62 615 SER A N 1
ATOM 4626 C CA . SER A 1 615 ? -20.052 12.750 27.098 1.00 92.62 615 SER A CA 1
ATOM 4627 C C . SER A 1 615 ? -20.341 11.311 26.693 1.00 92.62 615 SER A C 1
ATOM 4629 O O . SER A 1 615 ? -21.261 10.687 27.227 1.00 92.62 615 SER A O 1
ATOM 4631 N N . VAL A 1 616 ? -19.509 10.767 25.808 1.00 92.75 616 VAL A N 1
ATOM 4632 C CA . VAL A 1 616 ? -19.459 9.338 25.478 1.00 92.75 616 VAL A CA 1
ATOM 4633 C C . VAL A 1 616 ? -18.065 8.823 25.821 1.00 92.75 616 VAL A C 1
ATOM 4635 O O . VAL A 1 616 ? -17.072 9.354 25.332 1.00 92.75 616 VAL A O 1
ATOM 4638 N N . THR A 1 617 ? -18.000 7.775 26.639 1.00 91.56 617 THR A N 1
ATOM 4639 C CA . THR A 1 617 ? -16.763 7.038 26.932 1.00 91.56 617 THR A CA 1
ATOM 4640 C C . THR A 1 617 ? -16.882 5.645 26.350 1.00 91.56 617 THR A C 1
ATOM 4642 O O . THR A 1 617 ? -17.876 4.976 26.619 1.00 91.56 617 THR A O 1
ATOM 4645 N N . MET A 1 618 ? -15.887 5.183 25.604 1.00 91.31 618 MET A N 1
ATOM 4646 C CA . MET A 1 618 ? -15.839 3.826 25.068 1.00 91.31 618 MET A CA 1
ATOM 4647 C C . MET A 1 618 ? -14.564 3.111 25.502 1.00 91.31 618 MET A C 1
ATOM 4649 O O . MET A 1 618 ? -13.504 3.720 25.550 1.00 91.31 618 MET A O 1
ATOM 4653 N N . THR A 1 619 ? -14.670 1.828 25.825 1.00 88.38 619 THR A N 1
ATOM 4654 C CA . THR A 1 619 ? -13.620 0.989 26.414 1.00 88.38 619 THR A CA 1
ATOM 4655 C C . THR A 1 619 ? -13.565 -0.379 25.718 1.00 88.38 619 THR A C 1
ATOM 4657 O O . THR A 1 619 ? -14.526 -0.773 25.053 1.00 88.38 619 THR A O 1
ATOM 4660 N N . PRO A 1 620 ? -12.500 -1.182 25.901 1.00 84.00 620 PRO A N 1
ATOM 4661 C CA . PRO A 1 620 ? -12.436 -2.551 25.375 1.00 84.00 620 PRO A CA 1
ATOM 4662 C C . PRO A 1 620 ? -13.525 -3.503 25.900 1.00 84.00 620 PRO A C 1
ATOM 4664 O O . PRO A 1 620 ? -13.668 -4.608 25.384 1.00 84.00 620 PRO A O 1
ATOM 4667 N N . ARG A 1 621 ? -14.270 -3.115 26.948 1.00 84.50 621 ARG A N 1
ATOM 4668 C CA . ARG A 1 621 ? -15.402 -3.891 27.479 1.00 84.50 621 ARG A CA 1
ATOM 4669 C C . ARG A 1 621 ? -16.732 -3.513 26.831 1.00 84.50 621 ARG A C 1
ATOM 4671 O O . ARG A 1 621 ? -17.721 -4.169 27.125 1.00 84.50 621 ARG A O 1
ATOM 4678 N N . ASP A 1 622 ? -16.804 -2.463 26.021 1.00 89.31 622 ASP A N 1
ATOM 4679 C CA . ASP A 1 622 ? -18.047 -2.099 25.343 1.00 89.31 622 ASP A CA 1
ATOM 4680 C C . ASP A 1 622 ? -18.435 -3.111 24.251 1.00 89.31 622 ASP A C 1
ATOM 4682 O O . ASP A 1 622 ? -17.661 -3.997 23.884 1.00 89.31 622 ASP A O 1
ATOM 4686 N N . ILE A 1 623 ? -19.668 -3.005 23.752 1.00 87.69 623 ILE A N 1
ATOM 4687 C CA . ILE A 1 623 ? -20.124 -3.736 22.564 1.00 87.69 623 ILE A CA 1
ATOM 4688 C C . ILE A 1 623 ? -20.657 -2.721 21.548 1.00 87.69 623 ILE A C 1
ATOM 4690 O O . ILE A 1 623 ? -21.709 -2.135 21.817 1.00 87.69 623 ILE A O 1
ATOM 4694 N N . PRO A 1 624 ? -20.008 -2.558 20.382 1.00 89.69 624 PRO A N 1
ATOM 4695 C CA . PRO A 1 624 ? -18.679 -3.078 20.028 1.00 89.69 624 PRO A CA 1
ATOM 4696 C C . PRO A 1 624 ? -17.545 -2.573 20.946 1.00 89.69 624 PRO A C 1
ATOM 4698 O O . PRO A 1 624 ? -17.698 -1.508 21.548 1.00 89.69 624 PRO A O 1
ATOM 4701 N N . PRO A 1 625 ? -16.435 -3.322 21.114 1.00 88.88 625 PRO A N 1
ATOM 4702 C CA . PRO A 1 625 ? -15.342 -2.917 21.988 1.00 88.88 625 PRO A CA 1
ATOM 4703 C C . PRO A 1 625 ? -14.487 -1.835 21.332 1.00 88.88 625 PRO A C 1
ATOM 4705 O O . PRO A 1 625 ? -14.346 -1.794 20.109 1.00 88.88 625 PRO A O 1
ATOM 4708 N N . LEU A 1 626 ? -13.838 -1.013 22.160 1.00 89.06 626 LEU A N 1
ATOM 4709 C CA . LEU A 1 626 ? -12.799 -0.102 21.689 1.00 89.06 626 LEU A CA 1
ATOM 4710 C C . LEU A 1 626 ? -11.666 -0.892 21.019 1.00 89.06 626 LEU A C 1
ATOM 4712 O O . LEU A 1 626 ? -11.062 -1.777 21.622 1.00 89.06 626 LEU A O 1
ATOM 4716 N N . ASN A 1 627 ? -11.380 -0.529 19.784 1.00 87.50 627 ASN A N 1
ATOM 4717 C CA . ASN A 1 627 ? -10.315 -1.022 18.922 1.00 87.50 627 ASN A CA 1
ATOM 4718 C C . ASN A 1 627 ? -9.382 0.107 18.500 1.00 87.50 627 ASN A C 1
ATOM 4720 O O . ASN A 1 627 ? -9.781 1.262 18.553 1.00 87.50 627 ASN A O 1
ATOM 4724 N N . ALA A 1 628 ? -8.177 -0.230 18.048 1.00 84.56 628 ALA A N 1
ATOM 4725 C CA . ALA A 1 628 ? -7.310 0.729 17.373 1.00 84.56 628 ALA A CA 1
ATOM 4726 C C . ALA A 1 628 ? -7.924 1.195 16.043 1.00 84.56 628 ALA A C 1
ATOM 4728 O O . ALA A 1 628 ? -8.705 0.467 15.423 1.00 84.56 628 ALA A O 1
ATOM 4729 N N . GLY A 1 629 ? -7.501 2.358 15.568 1.00 84.25 629 GLY A N 1
ATOM 4730 C CA . GLY A 1 629 ? -7.902 2.926 14.288 1.00 84.25 629 GLY A CA 1
ATOM 4731 C C . GLY A 1 629 ? -8.885 4.074 14.441 1.00 84.25 629 GLY A C 1
ATOM 4732 O O . GLY A 1 629 ? -9.007 4.689 15.507 1.00 84.25 629 GLY A O 1
ATOM 4733 N N . ARG A 1 630 ? -9.588 4.370 13.354 1.00 86.75 630 ARG A N 1
ATOM 4734 C CA . ARG A 1 630 ? -10.334 5.615 13.243 1.00 86.75 630 ARG A CA 1
ATOM 4735 C C . ARG A 1 630 ? -11.697 5.521 13.898 1.00 86.75 630 ARG A C 1
ATOM 4737 O O . ARG A 1 630 ? -12.487 4.637 13.578 1.00 86.75 630 ARG A O 1
ATOM 4744 N N . TYR A 1 631 ? -12.023 6.500 14.736 1.00 91.19 631 TYR A N 1
ATOM 4745 C CA . TYR A 1 631 ? -13.382 6.693 15.234 1.00 91.19 631 TYR A CA 1
ATOM 4746 C C . TYR A 1 631 ? -13.988 7.951 14.673 1.00 91.19 631 TYR A C 1
ATOM 4748 O O . TYR A 1 631 ? -13.474 9.047 14.883 1.00 91.19 631 TYR A O 1
ATOM 4756 N N . PHE A 1 632 ? -15.133 7.781 14.032 1.00 90.94 632 PHE A N 1
ATOM 4757 C CA . PHE A 1 632 ? -15.991 8.870 13.635 1.00 90.94 632 PHE A CA 1
ATOM 4758 C C . PHE A 1 632 ? -16.857 9.315 14.806 1.00 90.94 632 PHE A C 1
ATOM 4760 O O . PHE A 1 632 ? -17.554 8.523 15.444 1.00 90.94 632 PHE A O 1
ATOM 4767 N N . ILE A 1 633 ? -16.819 10.616 15.055 1.00 93.62 633 ILE A N 1
ATOM 4768 C CA . ILE A 1 633 ? -17.621 11.326 16.037 1.00 93.62 633 ILE A CA 1
ATOM 4769 C C . ILE A 1 633 ? -18.743 12.029 15.277 1.00 93.62 633 ILE A C 1
ATOM 4771 O O . ILE A 1 633 ? -18.490 12.937 14.487 1.00 93.62 633 ILE A O 1
ATOM 4775 N N . GLY A 1 634 ? -19.984 11.617 15.518 1.00 92.88 634 GLY A N 1
ATOM 4776 C CA . GLY A 1 634 ? -21.179 12.270 14.996 1.00 92.88 634 GLY A CA 1
ATOM 4777 C C . GLY A 1 634 ? -21.834 13.137 16.061 1.00 92.88 634 GLY A C 1
ATOM 4778 O O . GLY A 1 634 ? -22.317 12.618 17.065 1.00 92.88 634 GLY A O 1
ATOM 4779 N N . VAL A 1 635 ? -21.896 14.443 15.825 1.00 94.50 635 VAL A N 1
ATOM 4780 C CA . VAL A 1 635 ? -22.693 15.380 16.623 1.00 94.50 635 VAL A CA 1
ATOM 4781 C C . VAL A 1 635 ? -24.008 15.593 15.895 1.00 94.50 635 VAL A C 1
ATOM 4783 O O . VAL A 1 635 ? -24.026 16.206 14.831 1.00 94.50 635 VAL A O 1
ATOM 4786 N N . TYR A 1 636 ? -25.101 15.065 16.433 1.00 91.94 636 TYR A N 1
ATOM 4787 C CA . TYR A 1 636 ? -26.427 15.236 15.853 1.00 91.94 636 TYR A CA 1
ATOM 4788 C C . TYR A 1 636 ? -27.185 16.348 16.564 1.00 91.94 636 TYR A C 1
ATOM 4790 O O . TYR A 1 636 ? -27.261 16.389 17.795 1.00 91.94 636 TYR A O 1
ATOM 4798 N N . ASN A 1 637 ? -27.789 17.227 15.774 1.00 90.12 637 ASN A N 1
ATOM 4799 C CA . ASN A 1 637 ? -28.663 18.267 16.276 1.00 90.12 637 ASN A CA 1
ATOM 4800 C C . ASN A 1 637 ? -30.133 17.859 16.118 1.00 90.12 637 ASN A C 1
ATOM 4802 O O . ASN A 1 637 ? -30.683 17.996 15.029 1.00 90.12 637 ASN A O 1
ATOM 4806 N N . PRO A 1 638 ? -30.821 17.420 17.186 1.00 83.31 638 PRO A N 1
ATOM 4807 C CA . PRO A 1 638 ? -32.256 17.132 17.121 1.00 83.31 638 PRO A CA 1
ATOM 4808 C C . PRO A 1 638 ? -33.119 18.405 17.052 1.00 83.31 638 PRO A C 1
ATOM 4810 O O . PRO A 1 638 ? -34.351 18.329 16.976 1.00 83.31 638 PRO A O 1
ATOM 4813 N N . ASN A 1 639 ? -32.495 19.583 17.142 1.00 81.69 639 ASN A N 1
ATOM 4814 C CA . ASN A 1 639 ? -33.178 20.861 17.118 1.00 81.69 639 ASN A CA 1
ATOM 4815 C C . ASN A 1 639 ? -33.314 21.374 15.688 1.00 81.69 639 ASN A C 1
ATOM 4817 O O . ASN A 1 639 ? -32.561 21.053 14.780 1.00 81.69 639 ASN A O 1
ATOM 4821 N N . THR A 1 640 ? -34.277 22.265 15.537 1.00 78.31 640 THR A N 1
ATOM 4822 C CA . THR A 1 640 ? -34.677 22.865 14.263 1.00 78.31 640 THR A CA 1
ATOM 4823 C C . THR A 1 640 ? -33.909 24.156 13.930 1.00 78.31 640 THR A C 1
ATOM 4825 O O . THR A 1 640 ? -34.184 24.802 12.921 1.00 78.31 640 THR A O 1
ATOM 4828 N N . GLU A 1 641 ? -32.985 24.569 14.789 1.00 83.00 641 GLU A N 1
ATOM 4829 C CA . GLU A 1 641 ? -32.111 25.719 14.565 1.00 83.00 641 GLU A CA 1
ATOM 4830 C C . GLU A 1 641 ? -30.659 25.238 14.671 1.00 83.00 641 GLU A C 1
ATOM 4832 O O . GLU A 1 641 ? -30.406 24.276 15.408 1.00 83.00 641 GLU A O 1
ATOM 4837 N N . PRO A 1 642 ? -29.702 25.888 13.989 1.00 84.75 642 PRO A N 1
ATOM 4838 C CA . PRO A 1 642 ? -28.289 25.596 14.179 1.00 84.75 642 PRO A CA 1
ATOM 4839 C C . PRO A 1 642 ? -27.866 25.808 15.635 1.00 84.75 642 PRO A C 1
ATOM 4841 O O . PRO A 1 642 ? -28.329 26.744 16.293 1.00 84.75 642 PRO A O 1
ATOM 4844 N N . VAL A 1 643 ? -26.979 24.949 16.131 1.00 90.50 643 VAL A N 1
ATOM 4845 C CA . VAL A 1 643 ? -26.474 25.014 17.507 1.00 90.50 643 VAL A CA 1
ATOM 4846 C C . VAL A 1 643 ? -24.955 25.054 17.480 1.00 90.50 643 VAL A C 1
ATOM 4848 O O . VAL A 1 643 ? -24.313 24.184 16.891 1.00 90.50 643 VAL A O 1
ATOM 4851 N N . ASP A 1 644 ? -24.393 26.067 18.134 1.00 94.31 644 ASP A N 1
ATOM 4852 C CA . ASP A 1 644 ? -22.958 26.157 18.385 1.00 94.31 644 ASP A CA 1
ATOM 4853 C C . ASP A 1 644 ? -22.579 25.236 19.548 1.00 94.31 644 ASP A C 1
ATOM 4855 O O . ASP A 1 644 ? -23.336 25.102 20.511 1.00 94.31 644 ASP A O 1
ATOM 4859 N N . PHE A 1 645 ? -21.409 24.611 19.466 1.00 93.31 645 PHE A N 1
ATOM 4860 C CA . PHE A 1 645 ? -20.884 23.726 20.499 1.00 93.31 645 PHE A CA 1
ATOM 4861 C C . PHE A 1 645 ? -19.358 23.736 20.523 1.00 93.31 645 PHE A C 1
ATOM 4863 O O . PHE A 1 645 ? -18.696 24.137 19.562 1.00 93.31 645 PHE A O 1
ATOM 4870 N N . ARG A 1 646 ? -18.802 23.222 21.620 1.00 92.31 646 ARG A N 1
ATOM 4871 C CA . ARG A 1 646 ? -17.385 22.897 21.757 1.00 92.31 646 ARG A CA 1
ATOM 4872 C C . ARG A 1 646 ? -17.189 21.397 21.946 1.00 92.31 646 ARG A C 1
ATOM 4874 O O . ARG A 1 646 ? -17.779 20.815 22.853 1.00 92.31 646 ARG A O 1
ATOM 4881 N N . LEU A 1 647 ? -16.347 20.794 21.114 1.00 93.12 647 LEU A N 1
ATOM 4882 C CA . LEU A 1 647 ? -16.004 19.373 21.107 1.00 93.12 647 LEU A CA 1
ATOM 4883 C C . LEU A 1 647 ? -14.566 19.162 21.595 1.00 93.12 647 LEU A C 1
ATOM 4885 O O . LEU A 1 647 ? -13.649 19.853 21.153 1.00 93.12 647 LEU A O 1
ATOM 4889 N N . ASN A 1 648 ? -14.374 18.198 22.491 1.00 91.00 648 ASN A N 1
ATOM 4890 C CA . ASN A 1 648 ? -13.068 17.762 22.976 1.00 91.00 648 ASN A CA 1
ATOM 4891 C C . ASN A 1 648 ? -13.010 16.229 23.062 1.00 91.00 648 ASN A C 1
ATOM 4893 O O . ASN A 1 648 ? -14.052 15.583 23.207 1.00 91.00 648 ASN A O 1
ATOM 4897 N N . TYR A 1 649 ? -11.811 15.653 23.007 1.00 90.44 649 TYR A N 1
ATOM 4898 C CA . TYR A 1 649 ? -11.594 14.229 23.233 1.00 90.44 649 TYR A CA 1
ATOM 4899 C C . TYR A 1 649 ? -10.327 13.964 24.052 1.00 90.44 649 TYR A C 1
ATOM 4901 O O . TYR A 1 649 ? -9.433 14.801 24.128 1.00 90.44 649 TYR A O 1
ATOM 4909 N N . ASP A 1 650 ? -10.272 12.791 24.672 1.00 88.06 650 ASP A N 1
ATOM 4910 C CA . ASP A 1 650 ? -9.135 12.295 25.441 1.00 88.06 650 ASP A CA 1
ATOM 4911 C C . ASP A 1 650 ? -9.015 10.776 25.251 1.00 88.06 650 ASP A C 1
ATOM 4913 O O . ASP A 1 650 ? -10.025 10.067 25.208 1.00 88.06 650 ASP A O 1
ATOM 4917 N N . VAL A 1 651 ? -7.784 10.280 25.113 1.00 87.12 651 VAL A N 1
ATOM 4918 C CA . VAL A 1 651 ? -7.491 8.848 24.977 1.00 87.12 651 VAL A CA 1
ATOM 4919 C C . VAL A 1 651 ? -6.648 8.399 26.164 1.00 87.12 651 VAL A C 1
ATOM 4921 O O . VAL A 1 651 ? -5.480 8.766 26.295 1.00 87.12 651 VAL A O 1
ATOM 4924 N N . GLU A 1 652 ? -7.220 7.544 27.005 1.00 84.62 652 GLU A N 1
ATOM 4925 C CA . GLU A 1 652 ? -6.493 6.901 28.098 1.00 84.62 652 GLU A CA 1
ATOM 4926 C C . GLU A 1 652 ? -5.765 5.659 27.570 1.00 84.62 652 GLU A C 1
ATOM 4928 O O . GLU A 1 652 ? -6.371 4.870 26.848 1.00 84.62 652 GLU A O 1
ATOM 4933 N N . ARG A 1 653 ? -4.508 5.423 27.972 1.00 71.94 653 ARG A N 1
ATOM 4934 C CA . ARG A 1 653 ? -3.684 4.269 27.543 1.00 71.94 653 ARG A CA 1
ATOM 4935 C C . ARG A 1 653 ? -3.456 3.246 28.670 1.00 71.94 653 ARG A C 1
ATOM 4937 O O . ARG A 1 653 ? -3.249 3.618 29.829 1.00 71.94 653 ARG A O 1
ATOM 4944 N N . ASN A 1 654 ? -3.454 1.949 28.345 1.00 63.81 654 ASN A N 1
ATOM 4945 C CA . ASN A 1 654 ? -3.303 0.835 29.292 1.00 63.81 654 ASN A CA 1
ATOM 4946 C C . ASN A 1 654 ? -1.876 0.261 29.315 1.00 63.81 654 ASN A C 1
ATOM 4948 O O . ASN A 1 654 ? -1.533 -0.615 28.533 1.00 63.81 654 ASN A O 1
ATOM 4952 N N . LEU A 1 655 ? -1.064 0.673 30.286 1.00 56.22 655 LEU A N 1
ATOM 4953 C CA . LEU A 1 655 ? 0.369 0.341 30.329 1.00 56.22 655 LEU A CA 1
ATOM 4954 C C . LEU A 1 655 ? 0.728 -1.041 30.927 1.00 56.22 655 LEU A C 1
ATOM 4956 O O . LEU A 1 655 ? 1.899 -1.277 31.191 1.00 56.22 655 LEU A O 1
ATOM 4960 N N . VAL A 1 656 ? -0.231 -1.930 31.240 1.00 56.91 656 VAL A N 1
ATOM 4961 C CA . VAL A 1 656 ? 0.066 -3.169 32.011 1.00 56.91 656 VAL A CA 1
ATOM 4962 C C . VAL A 1 656 ? 0.338 -4.398 31.143 1.00 56.91 656 VAL A C 1
ATOM 4964 O O . VAL A 1 656 ? 1.153 -5.222 31.526 1.00 56.91 656 VAL A O 1
ATOM 4967 N N . VAL A 1 657 ? -0.341 -4.564 30.011 1.00 65.25 657 VAL A N 1
ATOM 4968 C CA . VAL A 1 657 ? -0.027 -5.590 29.002 1.00 65.25 657 VAL A CA 1
ATOM 4969 C C . VAL A 1 657 ? 0.099 -4.827 27.705 1.00 65.25 657 VAL A C 1
ATOM 4971 O O . VAL A 1 657 ? -0.782 -4.030 27.395 1.00 65.25 657 VAL A O 1
ATOM 4974 N N . ASP A 1 658 ? 1.210 -5.024 27.008 1.00 66.88 658 ASP A N 1
ATOM 4975 C CA . ASP A 1 658 ? 1.478 -4.292 25.778 1.00 66.88 658 ASP A CA 1
ATOM 4976 C C . ASP A 1 658 ? 0.439 -4.698 24.723 1.00 66.88 658 ASP A C 1
ATOM 4978 O O . ASP A 1 658 ? 0.076 -5.874 24.630 1.00 66.88 658 ASP A O 1
ATOM 4982 N N . ALA A 1 659 ? -0.089 -3.744 23.960 1.00 69.44 659 ALA A N 1
ATOM 4983 C CA . ALA A 1 659 ? -0.999 -4.075 22.865 1.00 69.44 659 ALA A CA 1
ATOM 4984 C C . ALA A 1 659 ? -0.280 -4.933 21.813 1.00 69.44 659 ALA A C 1
ATOM 4986 O O . ALA A 1 659 ? -0.879 -5.838 21.229 1.00 69.44 659 ALA A O 1
ATOM 4987 N N . GLU A 1 660 ? 1.026 -4.704 21.667 1.00 80.12 660 GLU A N 1
ATOM 4988 C CA . GLU A 1 660 ? 1.915 -5.449 20.795 1.00 80.12 660 GLU A CA 1
ATOM 4989 C C . GLU A 1 660 ? 2.308 -6.781 21.432 1.00 80.12 660 GLU A C 1
ATOM 4991 O O . GLU A 1 660 ? 3.070 -6.841 22.405 1.00 80.12 660 GLU A O 1
ATOM 4996 N N . GLN A 1 661 ? 1.834 -7.880 20.852 1.00 83.81 661 GLN A N 1
ATOM 4997 C CA . GLN A 1 661 ? 2.206 -9.218 21.295 1.00 83.81 661 GLN A CA 1
ATOM 4998 C C . GLN A 1 661 ? 3.235 -9.840 20.342 1.00 83.81 661 GLN A C 1
ATOM 5000 O O . GLN A 1 661 ? 2.974 -9.949 19.141 1.00 83.81 661 GLN A O 1
ATOM 5005 N N . PRO A 1 662 ? 4.409 -10.260 20.851 1.00 85.81 662 PRO A N 1
ATOM 5006 C CA . PRO A 1 662 ? 5.446 -10.873 20.036 1.00 85.81 662 PRO A CA 1
ATOM 5007 C C . PRO A 1 662 ? 5.210 -12.375 19.841 1.00 85.81 662 PRO A C 1
ATOM 5009 O O . PRO A 1 662 ? 5.036 -13.139 20.790 1.00 85.81 662 PRO A O 1
ATOM 5012 N N . PHE A 1 663 ? 5.307 -12.817 18.596 1.00 87.25 663 PHE A N 1
ATOM 5013 C CA . PHE A 1 663 ? 5.299 -14.201 18.151 1.00 87.25 663 PHE A CA 1
ATOM 5014 C C . PHE A 1 663 ? 6.690 -14.573 17.644 1.00 87.25 663 PHE A C 1
ATOM 5016 O O . PHE A 1 663 ? 7.362 -13.775 16.995 1.00 87.25 663 PHE A O 1
ATOM 5023 N N . PHE A 1 664 ? 7.123 -15.794 17.949 1.00 82.94 664 PHE A N 1
ATOM 5024 C CA . PHE A 1 664 ? 8.456 -16.294 17.620 1.00 82.94 664 PHE A CA 1
ATOM 5025 C C . PHE A 1 664 ? 8.365 -17.594 16.834 1.00 82.94 664 PHE A C 1
ATOM 5027 O O . PHE A 1 664 ? 7.407 -18.358 16.977 1.00 82.94 664 PHE A O 1
ATOM 5034 N N . THR A 1 665 ? 9.401 -17.847 16.043 1.00 79.88 665 THR A N 1
ATOM 5035 C CA . THR A 1 665 ? 9.598 -19.115 15.338 1.00 79.88 665 THR A CA 1
ATOM 5036 C C . THR A 1 665 ? 9.888 -20.259 16.318 1.00 79.88 665 THR A C 1
ATOM 5038 O O . THR A 1 665 ? 10.577 -20.078 17.328 1.00 79.88 665 THR A O 1
ATOM 5041 N N . ASP A 1 666 ? 9.370 -21.454 16.016 1.00 71.75 666 ASP A N 1
ATOM 5042 C CA . ASP A 1 666 ? 9.764 -22.688 16.711 1.00 71.75 666 ASP A CA 1
ATOM 5043 C C . ASP A 1 666 ? 11.189 -23.122 16.290 1.00 71.75 666 ASP A C 1
ATOM 5045 O O . ASP A 1 666 ? 11.923 -23.713 17.089 1.00 71.75 666 ASP A O 1
ATOM 5049 N N . ASP A 1 667 ? 11.592 -22.783 15.059 1.00 75.38 667 ASP A N 1
ATOM 5050 C CA . ASP A 1 667 ? 12.907 -23.061 14.482 1.00 75.38 667 ASP A CA 1
ATOM 5051 C C . ASP A 1 667 ? 13.808 -21.836 14.626 1.00 75.38 667 ASP A C 1
ATOM 5053 O O . ASP A 1 667 ? 13.658 -20.839 13.922 1.00 75.38 667 ASP A O 1
ATOM 5057 N N . LEU A 1 668 ? 14.738 -21.907 15.576 1.00 69.94 668 LEU A N 1
ATOM 5058 C CA . LEU A 1 668 ? 15.588 -20.778 15.941 1.00 69.94 668 LEU A CA 1
ATOM 5059 C C . LEU A 1 668 ? 16.713 -20.511 14.936 1.00 69.94 668 LEU A C 1
ATOM 5061 O O . LEU A 1 668 ? 17.218 -19.411 14.922 1.00 69.94 668 LEU A O 1
ATOM 5065 N N . GLU A 1 669 ? 17.114 -21.465 14.100 1.00 87.31 669 GLU A N 1
ATOM 5066 C CA . GLU A 1 669 ? 18.212 -21.283 13.142 1.00 87.31 669 GLU A CA 1
ATOM 5067 C C . GLU A 1 669 ? 17.836 -21.924 11.803 1.00 87.31 669 GLU A C 1
ATOM 5069 O O . GLU A 1 669 ? 17.658 -23.143 11.723 1.00 87.31 669 GLU A O 1
ATOM 5074 N N . VAL A 1 670 ? 17.706 -21.106 10.756 1.00 93.19 670 VAL A N 1
ATOM 5075 C CA . VAL A 1 670 ? 17.320 -21.550 9.408 1.00 93.19 670 VAL A CA 1
ATOM 5076 C C . VAL A 1 670 ? 18.432 -21.177 8.422 1.00 93.19 670 VAL A C 1
ATOM 5078 O O . VAL A 1 670 ? 18.671 -19.986 8.210 1.00 93.19 670 VAL A O 1
ATOM 5081 N N . PRO A 1 671 ? 19.139 -22.156 7.823 1.00 93.00 671 PRO A N 1
ATOM 5082 C CA . PRO A 1 671 ? 20.129 -21.883 6.785 1.00 93.00 671 PRO A CA 1
ATOM 5083 C C . PRO A 1 671 ? 19.487 -21.186 5.587 1.00 93.00 671 PRO A C 1
ATOM 5085 O O . PRO A 1 671 ? 18.436 -21.626 5.117 1.00 93.00 671 PRO A O 1
ATOM 5088 N N . ILE A 1 672 ? 20.134 -20.136 5.089 1.00 93.00 672 ILE A N 1
ATOM 5089 C CA . ILE A 1 672 ? 19.694 -19.444 3.875 1.00 93.00 672 ILE A CA 1
ATOM 5090 C C . ILE A 1 672 ? 20.256 -20.210 2.670 1.00 93.00 672 ILE A C 1
ATOM 5092 O O . ILE A 1 672 ? 21.433 -20.578 2.650 1.00 93.00 672 ILE A O 1
ATOM 5096 N N . LEU A 1 673 ? 19.388 -20.531 1.710 1.00 91.56 673 LEU A N 1
ATOM 5097 C CA . LEU A 1 673 ? 19.761 -21.188 0.459 1.00 91.56 673 LEU A CA 1
ATOM 5098 C C . LEU A 1 673 ? 20.546 -20.220 -0.434 1.00 91.56 673 LEU A C 1
ATOM 5100 O O . LEU A 1 673 ? 20.097 -19.104 -0.640 1.00 91.56 673 LEU A O 1
ATOM 5104 N N . ASP A 1 674 ? 21.666 -20.692 -0.981 1.00 87.12 674 ASP A N 1
ATOM 5105 C CA . ASP A 1 674 ? 22.449 -20.009 -2.025 1.00 87.12 674 ASP A CA 1
ATOM 5106 C C . ASP A 1 674 ? 21.668 -20.042 -3.348 1.00 87.12 674 ASP A C 1
ATOM 5108 O O . ASP A 1 674 ? 21.136 -21.102 -3.701 1.00 87.12 674 ASP A O 1
ATOM 5112 N N . ASP A 1 675 ? 21.611 -18.912 -4.058 1.00 86.56 675 ASP A N 1
ATOM 5113 C CA . ASP A 1 675 ? 20.839 -18.705 -5.297 1.00 86.56 675 ASP A CA 1
ATOM 5114 C C . ASP A 1 675 ? 19.420 -19.295 -5.202 1.00 86.56 675 ASP A C 1
ATOM 5116 O O . ASP A 1 675 ? 19.022 -20.206 -5.942 1.00 86.56 675 ASP A O 1
ATOM 5120 N N . GLY A 1 676 ? 18.671 -18.855 -4.188 1.00 90.25 676 GLY A N 1
ATOM 5121 C CA . GLY A 1 676 ? 17.415 -19.495 -3.845 1.00 90.25 676 GLY A CA 1
ATOM 5122 C C . GLY A 1 676 ? 16.548 -18.779 -2.820 1.00 90.25 676 GLY A C 1
ATOM 5123 O O . GLY A 1 676 ? 16.951 -17.875 -2.091 1.00 90.25 676 GLY A O 1
ATOM 5124 N N . LEU A 1 677 ? 15.309 -19.262 -2.754 1.00 94.56 677 LEU A N 1
ATOM 5125 C CA . LEU A 1 677 ? 14.273 -18.764 -1.864 1.00 94.56 677 LEU A CA 1
ATOM 5126 C C . LEU A 1 677 ? 14.186 -19.622 -0.599 1.00 94.56 677 LEU A C 1
ATOM 5128 O O . LEU A 1 677 ? 13.877 -20.814 -0.652 1.00 94.56 677 LEU A O 1
ATOM 5132 N N . THR A 1 678 ? 14.420 -18.995 0.546 1.00 95.75 678 THR A N 1
ATOM 5133 C CA . THR A 1 678 ? 14.289 -19.591 1.876 1.00 95.75 678 THR A CA 1
ATOM 5134 C C . THR A 1 678 ? 12.994 -19.119 2.526 1.00 95.75 678 THR A C 1
ATOM 5136 O O . THR A 1 678 ? 12.674 -17.934 2.494 1.00 95.75 678 THR A O 1
ATOM 5139 N N . HIS A 1 679 ? 12.262 -20.038 3.155 1.00 95.56 679 HIS A N 1
ATOM 5140 C CA . HIS A 1 679 ? 11.053 -19.724 3.916 1.00 95.56 679 HIS A CA 1
ATOM 5141 C C . HIS A 1 679 ? 11.267 -20.010 5.399 1.00 95.56 679 HIS A C 1
ATOM 5143 O O . HIS A 1 679 ? 11.752 -21.084 5.761 1.00 95.56 679 HIS A O 1
ATOM 5149 N N . ALA A 1 680 ? 10.834 -19.088 6.252 1.00 94.94 680 ALA A N 1
ATOM 5150 C CA . ALA A 1 680 ? 10.706 -19.302 7.688 1.00 94.94 680 ALA A CA 1
ATOM 5151 C C . ALA A 1 680 ? 9.284 -18.957 8.131 1.00 94.94 680 ALA A C 1
ATOM 5153 O O . ALA A 1 680 ? 8.696 -18.012 7.614 1.00 94.94 680 ALA A O 1
ATOM 5154 N N . GLN A 1 681 ? 8.717 -19.720 9.070 1.00 93.31 681 GLN A N 1
ATOM 5155 C CA . GLN A 1 681 ? 7.302 -19.596 9.431 1.00 93.31 681 GLN A CA 1
ATOM 5156 C C . GLN A 1 681 ? 7.082 -19.331 10.919 1.00 93.31 681 GLN A C 1
ATOM 5158 O O . GLN A 1 681 ? 7.753 -19.903 11.778 1.00 93.31 681 GLN A O 1
ATOM 5163 N N . ILE A 1 682 ? 6.090 -18.492 11.212 1.00 91.44 682 ILE A N 1
ATOM 5164 C CA . ILE A 1 682 ? 5.530 -18.282 12.546 1.00 91.44 682 ILE A CA 1
ATOM 5165 C C . ILE A 1 682 ? 4.038 -18.586 12.476 1.00 91.44 682 ILE A C 1
ATOM 5167 O O . ILE A 1 682 ? 3.298 -17.947 11.734 1.00 91.44 682 ILE A O 1
ATOM 5171 N N . TYR A 1 683 ? 3.580 -19.546 13.282 1.00 87.56 683 TYR A N 1
ATOM 5172 C CA . TYR A 1 683 ? 2.150 -19.810 13.419 1.00 87.56 683 TYR A CA 1
ATOM 5173 C C . TYR A 1 683 ? 1.541 -18.922 14.502 1.00 87.56 683 TYR A C 1
ATOM 5175 O O . TYR A 1 683 ? 1.882 -19.053 15.686 1.00 87.56 683 TYR A O 1
ATOM 5183 N N . VAL A 1 684 ? 0.563 -18.110 14.121 1.00 87.62 684 VAL A N 1
ATOM 5184 C CA . VAL A 1 684 ? -0.214 -17.271 15.034 1.00 87.62 684 VAL A CA 1
ATOM 5185 C C . VAL A 1 684 ? -1.553 -17.964 15.348 1.00 87.62 684 VAL A C 1
ATOM 5187 O O . VAL A 1 684 ? -2.354 -18.198 14.445 1.00 87.62 684 VAL A O 1
ATOM 5190 N N . PRO A 1 685 ? -1.816 -18.356 16.614 1.00 80.31 685 PRO A N 1
ATOM 5191 C CA . PRO A 1 685 ? -3.038 -19.054 17.029 1.00 80.31 685 PRO A CA 1
ATOM 5192 C C . PRO A 1 685 ? -4.206 -18.114 17.379 1.00 80.31 685 PRO A C 1
ATOM 5194 O O . PRO A 1 685 ? -5.075 -18.508 18.154 1.00 80.31 685 PRO A O 1
ATOM 5197 N N . ASP A 1 686 ? -4.222 -16.884 16.870 1.00 78.75 686 ASP A N 1
ATOM 5198 C CA . ASP A 1 686 ? -5.218 -15.872 17.232 1.00 78.75 686 ASP A CA 1
ATOM 5199 C C . ASP A 1 686 ? -6.084 -15.527 16.020 1.00 78.75 686 ASP A C 1
ATOM 5201 O O . ASP A 1 686 ? -5.566 -15.243 14.949 1.00 78.75 686 ASP A O 1
ATOM 5205 N N . THR A 1 687 ? -7.406 -15.596 16.171 1.00 80.19 687 THR A N 1
ATOM 5206 C CA . THR A 1 687 ? -8.360 -15.342 15.080 1.00 80.19 687 THR A CA 1
ATOM 5207 C C . THR A 1 687 ? -8.716 -13.874 14.920 1.00 80.19 687 THR A C 1
ATOM 5209 O O . THR A 1 687 ? -9.471 -13.531 14.010 1.00 80.19 687 THR A O 1
ATOM 5212 N N . ARG A 1 688 ? -8.258 -13.021 15.839 1.00 84.31 688 ARG A N 1
ATOM 5213 C CA . ARG A 1 688 ? -8.590 -11.602 15.838 1.00 84.31 688 ARG A CA 1
ATOM 5214 C C . ARG A 1 688 ? -7.984 -10.903 14.613 1.00 84.31 688 ARG A C 1
ATOM 5216 O O . ARG A 1 688 ? -6.895 -11.289 14.181 1.00 84.31 688 ARG A O 1
ATOM 5223 N N . PRO A 1 689 ? -8.675 -9.892 14.060 1.00 88.38 689 PRO A N 1
ATOM 5224 C CA . PRO A 1 689 ? -8.118 -9.062 13.004 1.00 88.38 689 PRO A CA 1
ATOM 5225 C C . PRO A 1 689 ? -6.854 -8.331 13.456 1.00 88.38 689 PRO A C 1
ATOM 5227 O O . PRO A 1 689 ? -6.718 -7.970 14.631 1.00 88.38 689 PRO A O 1
ATOM 5230 N N . ILE A 1 690 ? -5.952 -8.085 12.516 1.00 90.38 690 ILE A N 1
ATOM 5231 C CA . ILE A 1 690 ? -4.721 -7.333 12.750 1.00 90.38 690 ILE A CA 1
ATOM 5232 C C . ILE A 1 690 ? -5.061 -5.846 12.812 1.00 90.38 690 ILE A C 1
ATOM 5234 O O . ILE A 1 690 ? -5.701 -5.305 11.911 1.00 90.38 690 ILE A O 1
ATOM 5238 N N . ALA A 1 691 ? -4.637 -5.186 13.885 1.00 86.75 691 ALA A N 1
ATOM 5239 C CA . ALA A 1 691 ? -4.704 -3.735 14.010 1.00 86.75 691 ALA A CA 1
ATOM 5240 C C . ALA A 1 691 ? -3.397 -3.070 13.556 1.00 86.75 691 ALA A C 1
ATOM 5242 O O . ALA A 1 691 ? -3.438 -2.035 12.903 1.00 86.75 691 ALA A O 1
ATOM 5243 N N . GLU A 1 692 ? -2.256 -3.674 13.889 1.00 88.88 692 GLU A N 1
ATOM 5244 C CA . GLU A 1 692 ? -0.920 -3.199 13.519 1.00 88.88 692 GLU A CA 1
ATOM 5245 C C . GLU A 1 692 ? 0.034 -4.397 13.451 1.00 88.88 692 GLU A C 1
ATOM 5247 O O . GLU A 1 692 ? -0.088 -5.334 14.251 1.00 88.88 692 GLU A O 1
ATOM 5252 N N . ALA A 1 693 ? 0.989 -4.360 12.521 1.00 92.94 693 ALA A N 1
ATOM 5253 C CA . ALA A 1 693 ? 2.031 -5.367 12.381 1.00 92.94 693 ALA A CA 1
ATOM 5254 C C . ALA A 1 693 ? 3.416 -4.711 12.399 1.00 92.94 693 ALA A C 1
ATOM 5256 O O . ALA A 1 693 ? 3.649 -3.705 11.738 1.00 92.94 693 ALA A O 1
ATOM 5257 N N . LYS A 1 694 ? 4.351 -5.319 13.131 1.00 94.62 694 LYS A N 1
ATOM 5258 C CA . LYS A 1 694 ? 5.785 -5.009 13.091 1.00 94.62 694 LYS A CA 1
ATOM 5259 C C . LYS A 1 694 ? 6.557 -6.309 12.991 1.00 94.62 694 LYS A C 1
ATOM 5261 O O . LYS A 1 694 ? 6.106 -7.360 13.448 1.00 94.62 694 LYS A O 1
ATOM 5266 N N . ILE A 1 695 ? 7.757 -6.254 12.444 1.00 95.38 695 ILE A N 1
ATOM 5267 C CA . ILE A 1 695 ? 8.613 -7.435 12.328 1.00 95.38 695 ILE A CA 1
ATOM 5268 C C . ILE A 1 695 ? 10.028 -7.093 12.765 1.00 95.38 695 ILE A C 1
ATOM 5270 O O . ILE A 1 695 ? 10.522 -6.011 12.480 1.00 95.38 695 ILE A O 1
ATOM 5274 N N . GLY A 1 696 ? 10.675 -8.008 13.484 1.00 94.38 696 GLY A N 1
ATOM 5275 C CA . GLY A 1 696 ? 12.086 -7.932 13.846 1.00 94.38 696 GLY A CA 1
ATOM 5276 C C . GLY A 1 696 ? 12.852 -9.115 13.270 1.00 94.38 696 GLY A C 1
ATOM 5277 O O . GLY A 1 696 ? 12.444 -10.257 13.454 1.00 94.38 696 GLY A O 1
ATOM 5278 N N . ILE A 1 697 ? 13.977 -8.860 12.605 1.00 95.31 697 ILE A N 1
ATOM 5279 C CA . ILE A 1 697 ? 14.787 -9.867 11.919 1.00 95.31 697 ILE A CA 1
ATOM 5280 C C . ILE A 1 697 ? 16.222 -9.830 12.442 1.00 95.31 697 ILE A C 1
ATOM 5282 O O . ILE A 1 697 ? 16.827 -8.767 12.613 1.00 95.31 697 ILE A O 1
ATOM 5286 N N . ARG A 1 698 ? 16.759 -11.016 12.731 1.00 94.19 698 ARG A N 1
ATOM 5287 C CA . ARG A 1 698 ? 18.154 -11.237 13.092 1.00 94.19 698 ARG A CA 1
ATOM 5288 C C . ARG A 1 698 ? 18.724 -12.306 12.162 1.00 94.19 698 ARG A C 1
ATOM 5290 O O . ARG A 1 698 ? 18.365 -13.475 12.263 1.00 94.19 698 ARG A O 1
ATOM 5297 N N . LEU A 1 699 ? 19.609 -11.907 11.252 1.00 95.06 699 LEU A N 1
ATOM 5298 C CA . LEU A 1 699 ? 20.234 -12.811 10.279 1.00 95.06 699 LEU A CA 1
ATOM 5299 C C . LEU A 1 699 ? 21.694 -12.440 10.028 1.00 95.06 699 LEU A C 1
ATOM 5301 O O . LEU A 1 699 ? 22.044 -11.262 10.112 1.00 95.06 699 LEU A O 1
ATOM 5305 N N . ASP A 1 700 ? 22.512 -13.437 9.700 1.00 94.12 700 ASP A N 1
ATOM 5306 C CA . ASP A 1 700 ? 23.884 -13.281 9.216 1.00 94.12 700 ASP A CA 1
ATOM 5307 C C . ASP A 1 700 ? 23.959 -13.681 7.737 1.00 94.12 700 ASP A C 1
ATOM 5309 O O . ASP A 1 700 ? 23.381 -14.685 7.323 1.00 94.12 700 ASP A O 1
ATOM 5313 N N . HIS A 1 701 ? 24.683 -12.900 6.942 1.00 92.50 701 HIS A N 1
ATOM 5314 C CA . HIS A 1 701 ? 24.939 -13.167 5.531 1.00 92.50 701 HIS A CA 1
ATOM 5315 C C . HIS A 1 701 ? 26.341 -12.674 5.149 1.00 92.50 701 HIS A C 1
ATOM 5317 O O . HIS A 1 701 ? 26.783 -11.652 5.674 1.00 92.50 701 HIS A O 1
ATOM 5323 N N . PRO A 1 702 ? 27.049 -13.307 4.197 1.00 89.25 702 PRO A N 1
ATOM 5324 C CA . PRO A 1 702 ? 28.296 -12.769 3.657 1.00 89.25 702 PRO A CA 1
ATOM 5325 C C . PRO A 1 702 ? 28.156 -11.345 3.113 1.00 89.25 702 PRO A C 1
ATOM 5327 O O . PRO A 1 702 ? 29.139 -10.605 3.093 1.00 89.25 702 PRO A O 1
ATOM 5330 N N . ARG A 1 703 ? 26.955 -10.978 2.643 1.00 87.88 703 ARG A N 1
ATOM 5331 C CA . ARG A 1 703 ? 26.666 -9.674 2.039 1.00 87.88 703 ARG A CA 1
ATOM 5332 C C . ARG A 1 703 ? 25.163 -9.400 1.975 1.00 87.88 703 ARG A C 1
ATOM 5334 O O . ARG A 1 703 ? 24.461 -10.028 1.194 1.00 87.88 703 ARG A O 1
ATOM 5341 N N . LEU A 1 704 ? 24.649 -8.486 2.794 1.00 88.94 704 LEU A N 1
ATOM 5342 C CA . LEU A 1 704 ? 23.200 -8.234 2.864 1.00 88.94 704 LEU A CA 1
ATOM 5343 C C . LEU A 1 704 ? 22.577 -7.730 1.554 1.00 88.94 704 LEU A C 1
ATOM 5345 O O . LEU A 1 704 ? 21.394 -7.962 1.330 1.00 88.94 704 LEU A O 1
ATOM 5349 N N . SER A 1 705 ? 23.358 -7.078 0.690 1.00 87.81 705 SER A N 1
ATOM 5350 C CA . SER A 1 705 ? 22.873 -6.530 -0.584 1.00 87.81 705 SER A CA 1
ATOM 5351 C C . SER A 1 705 ? 22.483 -7.586 -1.619 1.00 87.81 705 SER A C 1
ATOM 5353 O O . SER A 1 705 ? 21.957 -7.227 -2.663 1.00 87.81 705 SER A O 1
ATOM 5355 N N . ASP A 1 706 ? 22.691 -8.871 -1.327 1.00 87.50 706 ASP A N 1
ATOM 5356 C CA . ASP A 1 706 ? 22.214 -9.980 -2.162 1.00 87.50 706 ASP A CA 1
ATOM 5357 C C . ASP A 1 706 ? 20.799 -10.446 -1.797 1.00 87.50 706 ASP A C 1
ATOM 5359 O O . ASP A 1 706 ? 20.215 -11.262 -2.517 1.00 87.50 706 ASP A O 1
ATOM 5363 N N . LEU A 1 707 ? 20.276 -9.965 -0.662 1.00 91.69 707 LEU A N 1
ATOM 5364 C CA . LEU A 1 707 ? 19.034 -10.438 -0.073 1.00 91.69 707 LEU A CA 1
ATOM 5365 C C . LEU A 1 707 ? 17.866 -9.501 -0.371 1.00 91.69 707 LEU A C 1
ATOM 5367 O O . LEU A 1 707 ? 17.943 -8.288 -0.163 1.00 91.69 707 LEU A O 1
ATOM 5371 N N . SER A 1 708 ? 16.730 -10.102 -0.714 1.00 92.62 708 SER A N 1
ATOM 5372 C CA . SER A 1 708 ? 15.415 -9.458 -0.650 1.00 92.62 708 SER A CA 1
ATOM 5373 C C . SER A 1 708 ? 14.514 -10.194 0.340 1.00 92.62 708 SER A C 1
ATOM 5375 O O . SER A 1 708 ? 14.492 -11.428 0.391 1.00 92.62 708 SER A O 1
ATOM 5377 N N . LEU A 1 709 ? 13.799 -9.428 1.166 1.00 96.19 709 LEU A N 1
ATOM 5378 C CA . LEU A 1 709 ? 13.005 -9.923 2.289 1.00 96.19 709 LEU A CA 1
ATOM 5379 C C . LEU A 1 709 ? 11.542 -9.524 2.123 1.00 96.19 709 LEU A C 1
ATOM 5381 O O . LEU A 1 709 ? 11.243 -8.344 1.939 1.00 96.19 709 LEU A O 1
ATOM 5385 N N . ASN A 1 710 ? 10.633 -10.491 2.231 1.00 96.38 710 ASN A N 1
ATOM 5386 C CA . ASN A 1 710 ? 9.193 -10.249 2.143 1.00 96.38 710 ASN A CA 1
ATOM 5387 C C . ASN A 1 710 ? 8.461 -10.934 3.299 1.00 96.38 710 ASN A C 1
ATOM 5389 O O . ASN A 1 710 ? 8.811 -12.050 3.684 1.00 96.38 710 ASN A O 1
ATOM 5393 N N . LEU A 1 711 ? 7.436 -10.276 3.833 1.00 97.62 711 LEU A N 1
ATOM 5394 C CA . LEU A 1 711 ? 6.511 -10.861 4.798 1.00 97.62 711 LEU A CA 1
ATOM 5395 C C . LEU A 1 711 ? 5.217 -11.245 4.084 1.00 97.62 711 LEU A C 1
ATOM 5397 O O . LEU A 1 711 ? 4.641 -10.428 3.369 1.00 97.62 711 LEU A O 1
ATOM 5401 N N . VAL A 1 712 ? 4.763 -12.479 4.291 1.00 97.38 712 VAL A N 1
ATOM 5402 C CA . VAL A 1 712 ? 3.527 -13.010 3.709 1.00 97.38 712 VAL A CA 1
ATOM 5403 C C . VAL A 1 712 ? 2.547 -13.378 4.819 1.00 97.38 712 VAL A C 1
ATOM 5405 O O . VAL A 1 712 ? 2.894 -14.166 5.709 1.00 97.38 712 VAL A O 1
ATOM 5408 N N . SER A 1 713 ? 1.335 -12.822 4.766 1.00 96.44 713 SER A N 1
ATOM 5409 C CA . SER A 1 713 ? 0.254 -13.135 5.706 1.00 96.44 713 SER A CA 1
ATOM 5410 C C . SER A 1 713 ? -0.403 -14.488 5.389 1.00 96.44 713 SER A C 1
ATOM 5412 O O . SER A 1 713 ? -0.295 -14.989 4.264 1.00 96.44 713 SER A O 1
ATOM 5414 N N . PRO A 1 714 ? -1.140 -15.090 6.341 1.00 95.25 714 PRO A N 1
ATOM 5415 C CA . PRO A 1 714 ? -1.907 -16.311 6.094 1.00 95.25 714 PRO A CA 1
ATOM 5416 C C . PRO A 1 714 ? -2.964 -16.186 4.983 1.00 95.25 714 PRO A C 1
ATOM 5418 O O . PRO A 1 714 ? -3.362 -17.204 4.411 1.00 95.25 714 PRO A O 1
ATOM 5421 N N . GLU A 1 715 ? -3.421 -14.966 4.676 1.00 95.31 715 GLU A N 1
ATOM 5422 C CA . GLU A 1 715 ? -4.387 -14.687 3.603 1.00 95.31 715 GLU A CA 1
ATOM 5423 C C . GLU A 1 715 ? -3.723 -14.524 2.222 1.00 95.31 715 GLU A C 1
ATOM 5425 O O . GLU A 1 715 ? -4.403 -14.602 1.198 1.00 95.31 715 GLU A O 1
ATOM 5430 N N . GLY A 1 716 ? -2.389 -14.413 2.176 1.00 93.94 716 GLY A N 1
ATOM 5431 C CA . GLY A 1 716 ? -1.590 -14.374 0.949 1.00 93.94 716 GLY A CA 1
ATOM 5432 C C . GLY A 1 716 ? -1.084 -12.987 0.551 1.00 93.94 716 GLY A C 1
ATOM 5433 O O . GLY A 1 716 ? -0.402 -12.875 -0.469 1.00 93.94 716 GLY A O 1
ATOM 5434 N N . THR A 1 717 ? -1.371 -11.950 1.341 1.00 95.00 717 THR A N 1
ATOM 5435 C CA . THR A 1 717 ? -0.804 -10.609 1.151 1.00 95.00 717 THR A CA 1
ATOM 5436 C C . THR A 1 717 ? 0.701 -10.663 1.376 1.00 95.00 717 THR A C 1
ATOM 5438 O O . THR A 1 717 ? 1.162 -11.241 2.358 1.00 95.00 717 THR A O 1
ATOM 5441 N N . ARG A 1 718 ? 1.477 -10.099 0.447 1.00 94.44 718 ARG A N 1
ATOM 5442 C CA . ARG A 1 718 ? 2.943 -10.177 0.412 1.00 94.44 718 ARG A CA 1
ATOM 5443 C C . ARG A 1 718 ? 3.530 -8.773 0.337 1.00 94.44 718 ARG A C 1
ATOM 5445 O O . ARG A 1 718 ? 3.337 -8.108 -0.670 1.00 94.44 718 ARG A O 1
ATOM 5452 N N . VAL A 1 719 ? 4.271 -8.370 1.365 1.00 94.94 719 VAL A N 1
ATOM 5453 C CA . VAL A 1 719 ? 4.830 -7.017 1.525 1.00 94.94 719 VAL A CA 1
ATOM 5454 C C . VAL A 1 719 ? 6.355 -7.083 1.560 1.00 94.94 719 VAL A C 1
ATOM 5456 O O . VAL A 1 719 ? 6.922 -7.894 2.302 1.00 94.94 719 VAL A O 1
ATOM 5459 N N . MET A 1 720 ? 7.031 -6.240 0.779 1.00 93.81 720 MET A N 1
ATOM 5460 C CA . MET A 1 720 ? 8.490 -6.161 0.763 1.00 93.81 720 MET A CA 1
ATOM 5461 C C . MET A 1 720 ? 9.039 -5.312 1.907 1.00 93.81 720 MET A C 1
ATOM 5463 O O . MET A 1 720 ? 8.712 -4.140 2.066 1.00 93.81 720 MET A O 1
ATOM 5467 N N . LEU A 1 721 ? 9.936 -5.905 2.691 1.00 95.06 721 LEU A N 1
ATOM 5468 C CA . LEU A 1 721 ? 10.549 -5.249 3.845 1.00 95.06 721 LEU A CA 1
ATOM 5469 C C . LEU A 1 721 ? 11.838 -4.526 3.471 1.00 95.06 721 LEU A C 1
ATOM 5471 O O . LEU A 1 721 ? 12.098 -3.440 3.972 1.00 95.06 721 LEU A O 1
ATOM 5475 N N . MET A 1 722 ? 12.659 -5.163 2.633 1.00 92.00 722 MET A N 1
ATOM 5476 C CA . MET A 1 722 ? 14.000 -4.718 2.253 1.00 92.00 722 MET A CA 1
ATOM 5477 C C . MET A 1 722 ? 14.410 -5.388 0.939 1.00 92.00 722 MET A C 1
ATOM 5479 O O . MET A 1 722 ? 14.266 -6.606 0.812 1.00 92.00 722 MET A O 1
ATOM 5483 N N . GLU A 1 723 ? 14.988 -4.625 0.007 1.00 90.38 723 GLU A N 1
ATOM 5484 C CA . GLU A 1 723 ? 15.533 -5.151 -1.254 1.00 90.38 723 GLU A CA 1
ATOM 5485 C C . GLU A 1 723 ? 16.999 -4.727 -1.445 1.00 90.38 723 GLU A C 1
ATOM 5487 O O . GLU A 1 723 ? 17.305 -3.552 -1.653 1.00 90.38 723 GLU A O 1
ATOM 5492 N N . ASN A 1 724 ? 17.924 -5.692 -1.377 1.00 87.81 724 ASN A N 1
ATOM 5493 C CA . ASN A 1 724 ? 19.342 -5.530 -1.717 1.00 87.81 724 ASN A CA 1
ATOM 5494 C C . ASN A 1 724 ? 20.029 -4.344 -0.998 1.00 87.81 724 ASN A C 1
ATOM 5496 O O . ASN A 1 724 ? 20.759 -3.552 -1.600 1.00 87.81 724 ASN A O 1
ATOM 5500 N N . ARG A 1 725 ? 19.801 -4.196 0.315 1.00 87.56 725 ARG A N 1
ATOM 5501 C CA . ARG A 1 725 ? 20.403 -3.129 1.148 1.00 87.56 725 ARG A CA 1
ATOM 5502 C C . ARG A 1 725 ? 21.642 -3.608 1.910 1.00 87.56 725 ARG A C 1
ATOM 5504 O O . ARG A 1 725 ? 21.850 -4.797 2.113 1.00 87.56 725 ARG A O 1
ATOM 5511 N N . GLY A 1 726 ? 22.478 -2.668 2.358 1.00 80.00 726 GLY A N 1
ATOM 5512 C CA . GLY A 1 726 ? 23.701 -2.954 3.131 1.00 80.00 726 GLY A CA 1
ATOM 5513 C C . GLY A 1 726 ? 25.019 -2.873 2.346 1.00 80.00 726 GLY A C 1
ATOM 5514 O O . GLY A 1 726 ? 26.092 -3.088 2.912 1.00 80.00 726 GLY A O 1
ATOM 5515 N N . GLY A 1 727 ? 24.975 -2.517 1.059 1.00 80.19 727 GLY A N 1
ATOM 5516 C CA . GLY A 1 727 ? 26.172 -2.276 0.249 1.00 80.19 727 GLY A CA 1
ATOM 5517 C C . GLY A 1 727 ? 27.157 -3.454 0.249 1.00 80.19 727 GLY A C 1
ATOM 5518 O O . GLY A 1 727 ? 26.764 -4.614 0.363 1.00 80.19 727 GLY A O 1
ATOM 5519 N N . GLY A 1 728 ? 28.454 -3.168 0.109 1.00 76.50 728 GLY A N 1
ATOM 5520 C CA . GLY A 1 728 ? 29.489 -4.203 -0.024 1.00 76.50 728 GLY A CA 1
ATOM 5521 C C . GLY A 1 728 ? 30.063 -4.755 1.285 1.00 76.50 728 GLY A C 1
ATOM 5522 O O . GLY A 1 728 ? 30.899 -5.655 1.231 1.00 76.50 728 GLY A O 1
ATOM 5523 N N . THR A 1 729 ? 29.692 -4.205 2.446 1.00 78.88 729 THR A N 1
ATOM 5524 C CA . THR A 1 729 ? 30.348 -4.526 3.730 1.00 78.88 729 THR A CA 1
ATOM 5525 C C . THR A 1 729 ? 29.418 -5.023 4.824 1.00 78.88 729 THR A C 1
ATOM 5527 O O . THR A 1 729 ? 29.906 -5.633 5.776 1.00 78.88 729 THR A O 1
ATOM 5530 N N . GLU A 1 730 ? 28.114 -4.758 4.739 1.00 88.69 730 GLU A N 1
ATOM 5531 C CA . GLU A 1 730 ? 27.190 -5.186 5.785 1.00 88.69 730 GLU A CA 1
ATOM 5532 C C . GLU A 1 730 ? 26.891 -6.680 5.673 1.00 88.69 730 GLU A C 1
ATOM 5534 O O . GLU A 1 730 ? 26.588 -7.209 4.602 1.00 88.69 730 GLU A O 1
ATOM 5539 N N . THR A 1 731 ? 26.978 -7.355 6.816 1.00 91.44 731 THR A N 1
ATOM 5540 C CA . THR A 1 731 ? 26.912 -8.822 6.917 1.00 91.44 731 THR A CA 1
ATOM 5541 C C . THR A 1 731 ? 25.812 -9.310 7.857 1.00 91.44 731 THR A C 1
ATOM 5543 O O . THR A 1 731 ? 25.682 -10.508 8.090 1.00 91.44 731 THR A O 1
ATOM 5546 N N . ALA A 1 732 ? 25.022 -8.403 8.438 1.00 92.44 732 ALA A N 1
ATOM 5547 C CA . ALA A 1 732 ? 24.028 -8.772 9.436 1.00 92.44 732 ALA A CA 1
ATOM 5548 C C . ALA A 1 732 ? 22.883 -7.763 9.546 1.00 92.44 732 ALA A C 1
ATOM 5550 O O . ALA A 1 732 ? 23.114 -6.556 9.647 1.00 92.44 732 ALA A O 1
ATOM 5551 N N . LEU A 1 733 ? 21.649 -8.273 9.592 1.00 94.00 733 LEU A N 1
ATOM 5552 C CA . LEU A 1 733 ? 20.521 -7.540 10.167 1.00 94.00 733 LEU A CA 1
ATOM 5553 C C . LEU A 1 733 ? 20.438 -7.919 11.640 1.00 94.00 733 LEU A C 1
ATOM 5555 O O . LEU A 1 733 ? 20.452 -9.107 11.974 1.00 94.00 733 LEU A O 1
ATOM 5559 N N . GLY A 1 734 ? 20.384 -6.920 12.518 1.00 93.12 734 GLY A N 1
ATOM 5560 C CA . GLY A 1 734 ? 20.452 -7.141 13.957 1.00 93.12 734 GLY A CA 1
ATOM 5561 C C . GLY A 1 734 ? 21.830 -7.608 14.447 1.00 93.12 734 GLY A C 1
ATOM 5562 O O . GLY A 1 734 ? 22.823 -7.613 13.722 1.00 93.12 734 GLY A O 1
ATOM 5563 N N . SER A 1 735 ? 21.899 -8.004 15.715 1.00 92.44 735 SER A N 1
ATOM 5564 C CA . SER A 1 735 ? 23.087 -8.609 16.330 1.00 92.44 735 SER A CA 1
ATOM 5565 C C . SER A 1 735 ? 22.710 -9.632 17.412 1.00 92.44 735 SER A C 1
ATOM 5567 O O . SER A 1 735 ? 21.534 -9.839 17.706 1.00 92.44 735 SER A O 1
ATOM 5569 N N . GLY A 1 736 ? 23.699 -10.321 17.988 1.00 88.62 736 GLY A N 1
ATOM 5570 C CA . GLY A 1 736 ? 23.466 -11.392 18.968 1.00 88.62 736 GLY A CA 1
ATOM 5571 C C . GLY A 1 736 ? 23.217 -12.761 18.326 1.00 88.62 736 GLY A C 1
ATOM 5572 O O . GLY A 1 736 ? 23.305 -12.910 17.105 1.00 88.62 736 GLY A O 1
ATOM 5573 N N . ASP A 1 737 ? 22.959 -13.763 19.165 1.00 86.38 737 ASP A N 1
ATOM 5574 C CA . ASP A 1 737 ? 22.674 -15.143 18.753 1.00 86.38 737 ASP A CA 1
ATOM 5575 C C . ASP A 1 737 ? 21.166 -15.447 18.769 1.00 86.38 737 ASP A C 1
ATOM 5577 O O . ASP A 1 737 ? 20.346 -14.614 19.164 1.00 86.38 737 ASP A O 1
ATOM 5581 N N . SER A 1 738 ? 20.800 -16.662 18.363 1.00 83.81 738 SER A N 1
ATOM 5582 C CA . SER A 1 738 ? 19.413 -17.125 18.316 1.00 83.81 738 SER A CA 1
ATOM 5583 C C . SER A 1 738 ? 18.692 -17.123 19.675 1.00 83.81 738 SER A C 1
ATOM 5585 O O . SER A 1 738 ? 17.459 -17.113 19.728 1.00 83.81 738 SER A O 1
ATOM 5587 N N . GLN A 1 739 ? 19.428 -17.090 20.795 1.00 80.19 739 GLN A N 1
ATOM 5588 C CA . GLN A 1 739 ? 18.873 -17.091 22.151 1.00 80.19 739 GLN A CA 1
ATOM 5589 C C . GLN A 1 739 ? 18.721 -15.694 22.749 1.00 80.19 739 GLN A C 1
ATOM 5591 O O . GLN A 1 739 ? 17.839 -15.512 23.589 1.00 80.19 739 GLN A O 1
ATOM 5596 N N . ALA A 1 740 ? 19.547 -14.730 22.356 1.00 81.44 740 ALA A N 1
ATOM 5597 C CA . ALA A 1 740 ? 19.483 -13.342 22.803 1.00 81.44 740 ALA A CA 1
ATOM 5598 C C . ALA A 1 740 ? 19.598 -12.381 21.604 1.00 81.44 740 ALA A C 1
ATOM 5600 O O . ALA A 1 740 ? 20.582 -11.639 21.506 1.00 81.44 740 ALA A O 1
ATOM 5601 N N . PRO A 1 741 ? 18.613 -12.398 20.684 1.00 87.00 741 PRO A N 1
ATOM 5602 C CA . PRO A 1 741 ? 18.662 -11.576 19.486 1.00 87.00 741 PRO A CA 1
ATOM 5603 C C . PRO A 1 741 ? 18.420 -10.098 19.814 1.00 87.00 741 PRO A C 1
ATOM 5605 O O . PRO A 1 741 ? 17.582 -9.747 20.648 1.00 87.00 741 PRO A O 1
ATOM 5608 N N . ILE A 1 742 ? 19.135 -9.232 19.104 1.00 91.25 742 ILE A N 1
ATOM 5609 C CA . ILE A 1 742 ? 18.819 -7.814 18.924 1.00 91.25 742 ILE A CA 1
ATOM 5610 C C . ILE A 1 742 ? 18.386 -7.683 17.470 1.00 91.25 742 ILE A C 1
ATOM 5612 O O . ILE A 1 742 ? 19.140 -8.059 16.573 1.00 91.25 742 ILE A O 1
ATOM 5616 N N . PHE A 1 743 ? 17.175 -7.193 17.233 1.00 92.19 743 PHE A N 1
ATOM 5617 C CA . PHE A 1 743 ? 16.568 -7.224 15.906 1.00 92.19 743 PHE A CA 1
ATOM 5618 C C . PHE A 1 743 ? 16.812 -5.923 15.130 1.00 92.19 743 PHE A C 1
ATOM 5620 O O . PHE A 1 743 ? 16.809 -4.829 15.704 1.00 92.19 743 PHE A O 1
ATOM 5627 N N . ALA A 1 744 ? 16.966 -6.046 13.812 1.00 94.81 744 ALA A N 1
ATOM 5628 C CA . ALA A 1 744 ? 16.598 -4.980 12.883 1.00 94.81 744 ALA A CA 1
ATOM 5629 C C . ALA A 1 744 ? 15.089 -5.081 12.660 1.00 94.81 744 ALA A C 1
ATOM 5631 O O . ALA A 1 744 ? 14.606 -6.169 12.350 1.00 94.81 744 ALA A O 1
ATOM 5632 N N . GLY A 1 745 ? 14.345 -4.006 12.873 1.00 94.69 745 GLY A N 1
ATOM 5633 C CA . GLY A 1 745 ? 12.893 -4.022 12.780 1.00 94.69 745 GLY A CA 1
ATOM 5634 C C . GLY A 1 745 ? 12.342 -3.210 11.630 1.00 94.69 745 GLY A C 1
ATOM 5635 O O . GLY A 1 745 ? 12.988 -2.281 11.153 1.00 94.69 745 GLY A O 1
ATOM 5636 N N . PHE A 1 746 ? 11.108 -3.530 11.268 1.00 96.81 746 PHE A N 1
ATOM 5637 C CA . PHE A 1 746 ? 10.289 -2.770 10.338 1.00 96.81 746 PHE A CA 1
ATOM 5638 C C . PHE A 1 746 ? 8.959 -2.409 11.001 1.00 96.81 746 PHE A C 1
ATOM 5640 O O . PHE A 1 746 ? 8.361 -3.255 11.675 1.00 96.81 746 PHE A O 1
ATOM 5647 N N . SER A 1 747 ? 8.560 -1.146 10.862 1.00 94.00 747 SER A N 1
ATOM 5648 C CA . SER A 1 747 ? 7.348 -0.561 11.442 1.00 94.00 747 SER A CA 1
ATOM 5649 C C . SER A 1 747 ? 6.883 0.602 10.568 1.00 94.00 747 SER A C 1
ATOM 5651 O O . SER A 1 747 ? 7.724 1.369 10.100 1.00 94.00 747 SER A O 1
ATOM 5653 N N . ASP A 1 748 ? 5.570 0.757 10.407 1.00 90.69 748 ASP A N 1
ATOM 5654 C CA . ASP A 1 748 ? 4.970 1.950 9.786 1.00 90.69 748 ASP A CA 1
ATOM 5655 C C . ASP A 1 748 ? 4.732 3.073 10.804 1.00 90.69 748 ASP A C 1
ATOM 5657 O O . ASP A 1 748 ? 4.366 4.187 10.446 1.00 90.69 748 ASP A O 1
ATOM 5661 N N . ASN A 1 749 ? 4.920 2.788 12.095 1.00 86.31 749 ASN A N 1
ATOM 5662 C CA . ASN A 1 749 ? 4.710 3.765 13.148 1.00 86.31 749 ASN A CA 1
ATOM 5663 C C . ASN A 1 749 ? 5.859 4.786 13.179 1.00 86.31 749 ASN A C 1
ATOM 5665 O O . ASN A 1 749 ? 6.995 4.442 13.521 1.00 86.31 749 ASN A O 1
ATOM 5669 N N . GLU A 1 750 ? 5.537 6.047 12.887 1.00 85.00 750 GLU A N 1
ATOM 5670 C CA . GLU A 1 750 ? 6.473 7.179 12.896 1.00 85.00 750 GLU A CA 1
ATOM 5671 C C . GLU A 1 750 ? 7.076 7.481 14.284 1.00 85.00 750 GLU A C 1
ATOM 5673 O O . GLU A 1 750 ? 8.106 8.148 14.381 1.00 85.00 750 GLU A O 1
ATOM 5678 N N . GLU A 1 751 ? 6.473 6.996 15.378 1.00 84.31 751 GLU A N 1
ATOM 5679 C CA . GLU A 1 751 ? 7.059 7.096 16.724 1.00 84.31 751 GLU A CA 1
ATOM 5680 C C . GLU A 1 751 ? 8.239 6.123 16.922 1.00 84.31 751 GLU A C 1
ATOM 5682 O O . GLU A 1 751 ? 9.115 6.380 17.754 1.00 84.31 751 GLU A O 1
ATOM 5687 N N . ASP A 1 752 ? 8.282 5.027 16.156 1.00 85.75 752 ASP A N 1
ATOM 5688 C CA . ASP A 1 752 ? 9.311 3.985 16.246 1.00 85.75 752 ASP A CA 1
ATOM 5689 C C . ASP A 1 752 ? 10.369 4.081 15.142 1.00 85.75 752 ASP A C 1
ATOM 5691 O O . ASP A 1 752 ? 11.551 3.817 15.392 1.00 85.75 752 ASP A O 1
ATOM 5695 N N . ALA A 1 753 ? 9.941 4.403 13.919 1.00 90.69 753 ALA A N 1
ATOM 5696 C CA . ALA A 1 753 ? 10.777 4.491 12.731 1.00 90.69 753 ALA A CA 1
ATOM 5697 C C . ALA A 1 753 ? 10.879 5.943 12.248 1.00 90.69 753 ALA A C 1
ATOM 5699 O O . ALA A 1 753 ? 9.883 6.642 12.130 1.00 90.69 753 ALA A O 1
ATOM 5700 N N . ASP A 1 754 ? 12.096 6.390 11.934 1.00 90.25 754 ASP A N 1
ATOM 5701 C CA . ASP A 1 754 ? 12.361 7.749 11.434 1.00 90.25 754 ASP A CA 1
ATOM 5702 C C . ASP A 1 754 ? 13.082 7.769 10.075 1.00 90.25 754 ASP A C 1
ATOM 5704 O O . ASP A 1 754 ? 13.310 8.829 9.493 1.00 90.25 754 ASP A O 1
ATOM 5708 N N . THR A 1 755 ? 13.471 6.594 9.573 1.00 92.12 755 THR A N 1
ATOM 5709 C CA . THR A 1 755 ? 14.328 6.439 8.398 1.00 92.12 755 THR A CA 1
ATOM 5710 C C . THR A 1 755 ? 13.806 5.310 7.519 1.00 92.12 755 THR A C 1
ATOM 5712 O O . THR A 1 755 ? 13.614 4.186 7.986 1.00 92.12 755 THR A O 1
ATOM 5715 N N . LEU A 1 756 ? 13.633 5.592 6.228 1.00 90.88 756 LEU A N 1
ATOM 5716 C CA . LEU A 1 756 ? 13.346 4.578 5.214 1.00 90.88 756 LEU A CA 1
ATOM 5717 C C . LEU A 1 756 ? 14.538 3.647 5.033 1.00 90.88 756 LEU A C 1
ATOM 5719 O O . LEU A 1 756 ? 15.673 4.112 4.894 1.00 90.88 756 LEU A O 1
ATOM 5723 N N . ILE A 1 757 ? 14.287 2.338 4.977 1.00 91.19 757 ILE A N 1
ATOM 5724 C CA . ILE A 1 757 ? 15.347 1.341 4.792 1.00 91.19 757 ILE A CA 1
ATOM 5725 C C . ILE A 1 757 ? 16.172 1.596 3.516 1.00 91.19 757 ILE A C 1
ATOM 5727 O O . ILE A 1 757 ? 17.382 1.370 3.524 1.00 91.19 757 ILE A O 1
ATOM 5731 N N . LYS A 1 758 ? 15.566 2.178 2.468 1.00 86.25 758 LYS A N 1
ATOM 5732 C CA . LYS A 1 758 ? 16.244 2.573 1.220 1.00 86.25 758 LYS A CA 1
ATOM 5733 C C . LYS A 1 758 ? 17.360 3.612 1.407 1.00 86.25 758 LYS A C 1
ATOM 5735 O O . LYS A 1 758 ? 18.323 3.624 0.644 1.00 86.25 758 LYS A O 1
ATOM 5740 N N . PHE A 1 759 ? 17.286 4.432 2.459 1.00 87.19 759 PHE A N 1
ATOM 5741 C CA . PHE A 1 759 ? 18.311 5.425 2.818 1.00 87.19 759 PHE A CA 1
ATOM 5742 C C . PHE A 1 759 ? 19.139 5.040 4.046 1.00 87.19 759 PHE A C 1
ATOM 5744 O O . PHE A 1 759 ? 20.040 5.781 4.447 1.00 87.19 759 PHE A O 1
ATOM 5751 N N . ALA A 1 760 ? 18.837 3.902 4.667 1.00 88.00 760 ALA A N 1
ATOM 5752 C CA . ALA A 1 760 ? 19.516 3.470 5.869 1.00 88.00 760 ALA A CA 1
ATOM 5753 C C . ALA A 1 760 ? 20.910 2.915 5.548 1.00 88.00 760 ALA A C 1
ATOM 5755 O O . ALA A 1 760 ? 21.079 1.995 4.749 1.00 88.00 760 ALA A O 1
ATOM 5756 N N . GLU A 1 761 ? 21.916 3.428 6.251 1.00 85.94 761 GLU A N 1
ATOM 5757 C CA . GLU A 1 761 ? 23.250 2.833 6.285 1.00 85.94 761 GLU A CA 1
ATOM 5758 C C . GLU A 1 761 ? 23.404 1.935 7.521 1.00 85.94 761 GLU A C 1
ATOM 5760 O O . GLU A 1 761 ? 22.815 2.179 8.585 1.00 85.94 761 GLU A O 1
ATOM 5765 N N . GLY A 1 762 ? 24.212 0.883 7.376 1.00 82.69 762 GLY A N 1
ATOM 5766 C CA . GLY A 1 762 ? 24.545 -0.014 8.473 1.00 82.69 762 GLY A CA 1
ATOM 5767 C C . GLY A 1 762 ? 25.383 0.666 9.572 1.00 82.69 762 GLY A C 1
ATOM 5768 O O . GLY A 1 762 ? 25.985 1.722 9.360 1.00 82.69 762 GLY A O 1
ATOM 5769 N N . PRO A 1 763 ? 25.440 0.078 10.779 1.00 89.50 763 PRO A N 1
ATOM 5770 C CA . PRO A 1 763 ? 24.835 -1.200 11.143 1.00 89.50 763 PRO A CA 1
ATOM 5771 C C . PRO A 1 763 ? 23.323 -1.088 11.415 1.00 89.50 763 PRO A C 1
ATOM 5773 O O . PRO A 1 763 ? 22.853 -0.153 12.072 1.00 89.50 763 PRO A O 1
ATOM 5776 N N . PHE A 1 764 ? 22.560 -2.095 10.979 1.00 92.88 764 PHE A N 1
ATOM 5777 C CA . PHE A 1 764 ? 21.097 -2.173 11.132 1.00 92.88 764 PHE A CA 1
ATOM 5778 C C . PHE A 1 764 ? 20.657 -2.683 12.515 1.00 92.88 764 PHE A C 1
ATOM 5780 O O . PHE A 1 764 ? 19.737 -3.480 12.648 1.00 92.88 764 PHE A O 1
ATOM 5787 N N . THR A 1 765 ? 21.354 -2.283 13.575 1.00 90.12 765 THR A N 1
ATOM 5788 C CA . THR A 1 765 ? 21.116 -2.770 14.943 1.00 90.12 765 THR A CA 1
ATOM 5789 C C . THR A 1 765 ? 21.313 -1.652 15.955 1.00 90.12 765 THR A C 1
ATOM 5791 O O . THR A 1 765 ? 21.942 -0.629 15.677 1.00 90.12 765 THR A O 1
ATOM 5794 N N . THR A 1 766 ? 20.805 -1.861 17.166 1.00 85.31 766 THR A N 1
ATOM 5795 C CA . THR A 1 766 ? 21.159 -1.045 18.333 1.00 85.31 766 THR A CA 1
ATOM 5796 C C . THR A 1 766 ? 22.332 -1.667 19.103 1.00 85.31 766 THR A C 1
ATOM 5798 O O . THR A 1 766 ? 22.654 -2.840 18.920 1.00 85.31 766 THR A O 1
ATOM 5801 N N . ASN A 1 767 ? 22.946 -0.894 20.008 1.00 77.69 767 ASN A N 1
ATOM 5802 C CA . ASN A 1 767 ? 23.953 -1.376 20.971 1.00 77.69 767 ASN A CA 1
ATOM 5803 C C . ASN A 1 767 ? 23.323 -1.831 22.306 1.00 77.69 767 ASN A C 1
ATOM 5805 O O . ASN A 1 767 ? 23.932 -1.685 23.370 1.00 77.69 767 ASN A O 1
ATOM 5809 N N . ALA A 1 768 ? 22.074 -2.294 22.282 1.00 82.12 768 ALA A N 1
ATOM 5810 C CA . ALA A 1 768 ? 21.365 -2.696 23.488 1.00 82.12 768 ALA A CA 1
ATOM 5811 C C . ALA A 1 768 ? 21.891 -4.023 24.060 1.00 82.12 768 ALA A C 1
ATOM 5813 O O . ALA A 1 768 ? 22.589 -4.781 23.397 1.00 82.12 768 ALA A O 1
ATOM 5814 N N . VAL A 1 769 ? 21.548 -4.313 25.314 1.00 78.31 769 VAL A N 1
ATOM 5815 C CA . VAL A 1 769 ? 21.839 -5.603 25.952 1.00 78.31 769 VAL A CA 1
ATOM 5816 C C . VAL A 1 769 ? 20.515 -6.221 26.364 1.00 78.31 769 VAL A C 1
ATOM 5818 O O . VAL A 1 769 ? 19.787 -5.617 27.149 1.00 78.31 769 VAL A O 1
ATOM 5821 N N . VAL A 1 770 ? 20.228 -7.418 25.857 1.00 82.94 770 VAL A N 1
ATOM 5822 C CA . VAL A 1 770 ? 19.041 -8.197 26.228 1.00 82.94 770 VAL A CA 1
ATOM 5823 C C . VAL A 1 770 ? 19.410 -9.128 27.379 1.00 82.94 770 VAL A C 1
ATOM 5825 O O . VAL A 1 770 ? 20.227 -10.035 27.213 1.00 82.94 770 VAL A O 1
ATOM 5828 N N . ASN A 1 771 ? 18.838 -8.902 28.564 1.00 84.38 771 ASN A N 1
ATOM 5829 C CA . ASN A 1 771 ? 19.061 -9.775 29.716 1.00 84.38 771 ASN A CA 1
ATOM 5830 C C . ASN A 1 771 ? 17.957 -10.830 29.831 1.00 84.38 771 ASN A C 1
ATOM 5832 O O . ASN A 1 771 ? 16.778 -10.543 29.629 1.00 84.38 771 ASN A O 1
ATOM 5836 N N . VAL A 1 772 ? 18.349 -12.043 30.225 1.00 85.50 772 VAL A N 1
ATOM 5837 C CA . VAL A 1 772 ? 17.431 -13.135 30.569 1.00 85.50 772 VAL A CA 1
ATOM 5838 C C . VAL A 1 772 ? 17.466 -13.350 32.079 1.00 85.50 772 VAL A C 1
ATOM 5840 O O . VAL A 1 772 ? 18.512 -13.646 32.659 1.00 85.50 772 VAL A O 1
ATOM 5843 N N . TYR A 1 773 ? 16.310 -13.225 32.716 1.00 87.62 773 TYR A N 1
ATOM 5844 C CA . TYR A 1 773 ? 16.102 -13.405 34.143 1.00 87.62 773 TYR A CA 1
ATOM 5845 C C . TYR A 1 773 ? 15.303 -14.695 34.376 1.00 87.62 773 TYR A C 1
ATOM 5847 O O . TYR A 1 773 ? 14.075 -14.690 34.262 1.00 87.62 773 TYR A O 1
ATOM 5855 N N . PRO A 1 774 ? 15.949 -15.820 34.729 1.00 88.62 774 PRO A N 1
ATOM 5856 C CA . PRO A 1 774 ? 15.215 -17.041 35.042 1.00 88.62 774 PRO A CA 1
ATOM 5857 C C . PRO A 1 774 ? 14.276 -16.792 36.229 1.00 88.62 774 PRO A C 1
ATOM 5859 O O . PRO A 1 774 ? 14.641 -16.113 37.193 1.00 88.62 774 PRO A O 1
ATOM 5862 N N . ILE A 1 775 ? 13.056 -17.322 36.158 1.00 89.62 775 ILE A N 1
ATOM 5863 C CA . ILE A 1 775 ? 12.069 -17.264 37.243 1.00 89.62 775 ILE A CA 1
ATOM 5864 C C . ILE A 1 775 ? 11.975 -18.636 37.905 1.00 89.62 775 ILE A C 1
ATOM 5866 O O . ILE A 1 775 ? 12.175 -18.750 39.113 1.00 89.62 775 ILE A O 1
ATOM 5870 N N . SER A 1 776 ? 11.674 -19.691 37.142 1.00 91.12 776 SER A N 1
ATOM 5871 C CA . SER A 1 776 ? 11.543 -21.038 37.703 1.00 91.12 776 SER A CA 1
ATOM 5872 C C . SER A 1 776 ? 11.506 -22.139 36.643 1.00 91.12 776 SER A C 1
ATOM 5874 O O . SER A 1 776 ? 10.698 -22.073 35.724 1.00 91.12 776 SER A O 1
ATOM 5876 N N . GLY A 1 777 ? 12.293 -23.197 36.829 1.00 89.00 777 GLY A N 1
ATOM 5877 C CA . GLY A 1 777 ? 12.040 -24.546 36.303 1.00 89.00 777 GLY A CA 1
ATOM 5878 C C . GLY A 1 777 ? 11.701 -25.555 37.415 1.00 89.00 777 GLY A C 1
ATOM 5879 O O . GLY A 1 777 ? 11.645 -26.762 37.210 1.00 89.00 777 GLY A O 1
ATOM 5880 N N . PHE A 1 778 ? 11.454 -25.059 38.633 1.00 92.19 778 PHE A N 1
ATOM 5881 C CA . PHE A 1 778 ? 11.064 -25.834 39.811 1.00 92.19 778 PHE A CA 1
ATOM 5882 C C . PHE A 1 778 ? 12.060 -26.924 40.265 1.00 92.19 778 PHE A C 1
ATOM 5884 O O . PHE A 1 778 ? 11.691 -27.826 41.030 1.00 92.19 778 PHE A O 1
ATOM 5891 N N . GLU A 1 779 ? 13.329 -26.855 39.860 1.00 92.38 779 GLU A N 1
ATOM 5892 C CA . GLU A 1 779 ? 14.337 -27.885 40.138 1.00 92.38 779 GLU A CA 1
ATOM 5893 C C . GLU A 1 779 ? 14.747 -27.964 41.618 1.00 92.38 779 GLU A C 1
ATOM 5895 O O . GLU A 1 779 ? 15.087 -29.052 42.100 1.00 92.38 779 GLU A O 1
ATOM 5900 N N . GLN A 1 780 ? 14.641 -26.879 42.387 1.00 90.38 780 GLN A N 1
ATOM 5901 C CA . GLN A 1 780 ? 14.905 -26.885 43.838 1.00 90.38 780 GLN A CA 1
ATOM 5902 C C . GLN A 1 780 ? 13.720 -27.374 44.690 1.00 90.38 780 GLN A C 1
ATOM 5904 O O . GLN A 1 780 ? 13.911 -27.863 45.810 1.00 90.38 780 GLN A O 1
ATOM 5909 N N . ALA A 1 781 ? 12.491 -27.323 44.170 1.00 90.25 781 ALA A N 1
ATOM 5910 C CA . ALA A 1 781 ? 11.294 -27.717 44.911 1.00 90.25 781 ALA A CA 1
ATOM 5911 C C . ALA A 1 781 ? 11.197 -29.246 45.104 1.00 90.25 781 ALA A C 1
ATOM 5913 O O . ALA A 1 781 ? 11.713 -30.052 44.319 1.00 90.25 781 ALA A O 1
ATOM 5914 N N . ARG A 1 782 ? 10.544 -29.701 46.182 1.00 90.56 782 ARG A N 1
ATOM 5915 C CA . ARG A 1 782 ? 10.360 -31.141 46.445 1.00 90.56 782 ARG A CA 1
ATOM 5916 C C . ARG A 1 782 ? 9.188 -31.668 45.624 1.00 90.56 782 ARG A C 1
ATOM 5918 O O . ARG A 1 782 ? 8.124 -31.068 45.604 1.00 90.56 782 ARG A O 1
ATOM 5925 N N . ALA A 1 783 ? 9.357 -32.829 44.991 1.00 91.62 783 ALA A N 1
ATOM 5926 C CA . ALA A 1 783 ? 8.278 -33.471 44.240 1.00 91.62 783 ALA A CA 1
ATOM 5927 C C . ALA A 1 783 ? 7.185 -33.991 45.195 1.00 91.62 783 ALA A C 1
ATOM 5929 O O . ALA A 1 783 ? 7.304 -35.086 45.746 1.00 91.62 783 ALA A O 1
ATOM 5930 N N . GLN A 1 784 ? 6.148 -33.182 45.416 1.00 93.38 784 GLN A N 1
ATOM 5931 C CA . GLN A 1 784 ? 5.007 -33.464 46.290 1.00 93.38 784 GLN A CA 1
ATOM 5932 C C . GLN A 1 784 ? 3.775 -32.631 45.885 1.00 93.38 784 GLN A C 1
ATOM 5934 O O . GLN A 1 784 ? 3.799 -31.916 44.884 1.00 93.38 784 GLN A O 1
ATOM 5939 N N . ILE A 1 785 ? 2.686 -32.749 46.649 1.00 93.12 785 ILE A N 1
ATOM 5940 C CA . ILE A 1 785 ? 1.502 -31.887 46.531 1.00 93.12 785 ILE A CA 1
ATOM 5941 C C . ILE A 1 785 ? 1.652 -30.730 47.524 1.00 93.12 785 ILE A C 1
ATOM 5943 O O . ILE A 1 785 ? 1.971 -30.980 48.685 1.00 93.12 785 ILE A O 1
ATOM 5947 N N . TYR A 1 786 ? 1.394 -29.512 47.062 1.00 93.94 786 TYR A N 1
ATOM 5948 C CA . TYR A 1 786 ? 1.351 -28.277 47.840 1.00 93.94 786 TYR A CA 1
ATOM 5949 C C . TYR A 1 786 ? -0.107 -27.801 47.938 1.00 93.94 786 TYR A C 1
ATOM 5951 O O . TYR A 1 786 ? -0.842 -27.821 46.947 1.00 93.94 786 TYR A O 1
ATOM 5959 N N . SER A 1 787 ? -0.555 -27.452 49.140 1.00 93.69 787 SER A N 1
ATOM 5960 C CA . SER A 1 787 ? -1.923 -27.013 49.449 1.00 93.69 787 SER A CA 1
ATOM 5961 C C . SER A 1 787 ? -1.997 -25.495 49.608 1.00 93.69 787 SER A C 1
ATOM 5963 O O . SER A 1 787 ? -0.966 -24.848 49.730 1.00 93.69 787 SER A O 1
ATOM 5965 N N . LEU A 1 788 ? -3.211 -24.936 49.634 1.00 92.50 788 LEU A N 1
ATOM 5966 C CA . LEU A 1 788 ? -3.457 -23.518 49.924 1.00 92.50 788 LEU A CA 1
ATOM 5967 C C . LEU A 1 788 ? -2.601 -22.998 51.098 1.00 92.50 788 LEU A C 1
ATOM 5969 O O . LEU A 1 788 ? -2.690 -23.534 52.204 1.00 92.50 788 LEU A O 1
ATOM 5973 N N . GLY A 1 789 ? -1.823 -21.946 50.842 1.00 89.38 789 GLY A N 1
ATOM 5974 C CA . GLY A 1 789 ? -0.911 -21.295 51.786 1.00 89.38 789 GLY A CA 1
ATOM 5975 C C . GLY A 1 789 ? 0.480 -21.931 51.902 1.00 89.38 789 GLY A C 1
ATOM 5976 O O . GLY A 1 789 ? 1.329 -21.382 52.601 1.00 89.38 789 GLY A O 1
ATOM 5977 N N . ASP A 1 790 ? 0.746 -23.071 51.252 1.00 93.31 790 ASP A N 1
ATOM 5978 C CA . ASP A 1 790 ? 2.098 -23.638 51.200 1.00 93.31 790 ASP A CA 1
ATOM 5979 C C . ASP A 1 790 ? 2.987 -22.819 50.250 1.00 93.31 790 ASP A C 1
ATOM 5981 O O . ASP A 1 790 ? 2.579 -22.512 49.123 1.00 93.31 790 ASP A O 1
ATOM 5985 N N . THR A 1 791 ? 4.233 -22.562 50.666 1.00 93.88 791 THR A N 1
ATOM 5986 C CA . THR A 1 791 ? 5.279 -21.985 49.809 1.00 93.88 791 THR A CA 1
ATOM 5987 C C . THR A 1 791 ? 6.331 -23.016 49.397 1.00 93.88 791 THR A C 1
ATOM 5989 O O . THR A 1 791 ? 6.549 -24.037 50.066 1.00 93.88 791 THR A O 1
ATOM 5992 N N . PHE A 1 792 ? 6.979 -22.788 48.254 1.00 92.69 792 PHE A N 1
ATOM 5993 C CA . PHE A 1 792 ? 8.058 -23.640 47.758 1.00 92.69 792 PHE A CA 1
ATOM 5994 C C . PHE A 1 792 ? 9.115 -22.860 46.965 1.00 92.69 792 PHE A C 1
ATOM 5996 O O . PHE A 1 792 ? 8.781 -21.906 46.265 1.00 92.69 792 PHE A O 1
ATOM 6003 N N . PRO A 1 793 ? 10.397 -23.268 47.052 1.00 87.00 793 PRO A N 1
ATOM 6004 C CA . PRO A 1 793 ? 11.503 -22.500 46.488 1.00 87.00 793 PRO A CA 1
ATOM 6005 C C . PRO A 1 793 ? 11.541 -22.570 44.959 1.00 87.00 793 PRO A C 1
ATOM 6007 O O . PRO A 1 793 ? 11.170 -23.588 44.363 1.00 87.00 793 PRO A O 1
ATOM 6010 N N . THR A 1 794 ? 12.055 -21.507 44.339 1.00 81.50 794 THR A N 1
ATOM 6011 C CA . THR A 1 794 ? 12.405 -21.484 42.910 1.00 81.50 794 THR A CA 1
ATOM 6012 C C . THR A 1 794 ? 13.864 -21.898 42.676 1.00 81.50 794 THR A C 1
ATOM 6014 O O . THR A 1 794 ? 14.592 -22.213 43.617 1.00 81.50 794 THR A O 1
ATOM 6017 N N . ASP A 1 795 ? 14.302 -21.899 41.414 1.00 83.25 795 ASP A N 1
ATOM 6018 C CA . ASP A 1 795 ? 15.711 -22.127 41.057 1.00 83.25 795 ASP A CA 1
ATOM 6019 C C . ASP A 1 795 ? 16.598 -20.899 41.264 1.00 83.25 795 ASP A C 1
ATOM 6021 O O . ASP A 1 795 ? 17.820 -20.995 41.153 1.00 83.25 795 ASP A O 1
ATOM 6025 N N . VAL A 1 796 ? 15.991 -19.758 41.594 1.00 81.31 796 VAL A N 1
ATOM 6026 C CA . VAL A 1 796 ? 16.692 -18.535 41.969 1.00 81.31 796 VAL A CA 1
ATOM 6027 C C . VAL A 1 796 ? 16.592 -18.344 43.478 1.00 81.31 796 VAL A C 1
ATOM 6029 O O . VAL A 1 796 ? 15.519 -18.487 44.068 1.00 81.31 796 VAL A O 1
ATOM 6032 N N . GLU A 1 797 ? 17.727 -18.020 44.098 1.00 77.06 797 GLU A N 1
ATOM 6033 C CA . GLU A 1 797 ? 17.807 -17.679 45.519 1.00 77.06 797 GLU A CA 1
ATOM 6034 C C . GLU A 1 797 ? 16.823 -16.551 45.882 1.00 77.06 797 GLU A C 1
ATOM 6036 O O . GLU A 1 797 ? 16.542 -15.662 45.075 1.00 77.06 797 GLU A O 1
ATOM 6041 N N . ASP A 1 798 ? 16.279 -16.626 47.099 1.00 77.69 798 ASP A N 1
ATOM 6042 C CA . ASP A 1 798 ? 15.357 -15.647 47.691 1.00 77.69 798 ASP A CA 1
ATOM 6043 C C . ASP A 1 798 ? 14.021 -15.426 46.947 1.00 77.69 798 ASP A C 1
ATOM 6045 O O . ASP A 1 798 ? 13.344 -14.422 47.169 1.00 77.69 798 ASP A O 1
ATOM 6049 N N . ARG A 1 799 ? 13.590 -16.380 46.106 1.00 82.56 799 ARG A N 1
ATOM 6050 C CA . ARG A 1 799 ? 12.243 -16.407 45.507 1.00 82.56 799 ARG A CA 1
ATOM 6051 C C . ARG A 1 799 ? 11.484 -17.690 45.844 1.00 82.56 799 ARG A C 1
ATOM 6053 O O . ARG A 1 799 ? 12.024 -18.796 45.737 1.00 82.56 799 ARG A O 1
ATOM 6060 N N . GLU A 1 800 ? 10.206 -17.538 46.180 1.00 91.31 800 GLU A N 1
ATOM 6061 C CA . GLU A 1 800 ? 9.282 -18.634 46.481 1.00 91.31 800 GLU A CA 1
ATOM 6062 C C . GLU A 1 800 ? 7.969 -18.466 45.713 1.00 91.31 800 GLU A C 1
ATOM 6064 O O . GLU A 1 800 ? 7.491 -17.353 45.506 1.00 91.31 800 GLU A O 1
ATOM 6069 N N . TRP A 1 801 ? 7.375 -19.590 45.326 1.00 94.38 801 TRP A N 1
ATOM 6070 C CA . TRP A 1 801 ? 5.994 -19.655 44.861 1.00 94.38 801 TRP A CA 1
ATOM 6071 C C . TRP A 1 801 ? 5.064 -19.972 46.028 1.00 94.38 801 TRP A C 1
ATOM 6073 O O . TRP A 1 801 ? 5.416 -20.777 46.890 1.00 94.38 801 TRP A O 1
ATOM 6083 N N . GLU A 1 802 ? 3.851 -19.432 45.999 1.00 95.69 802 GLU A N 1
ATOM 6084 C CA . GLU A 1 802 ? 2.765 -19.730 46.935 1.00 95.69 802 GLU A CA 1
ATOM 6085 C C . GLU A 1 802 ? 1.575 -20.361 46.202 1.00 95.69 802 GLU A C 1
ATOM 6087 O O . GLU A 1 802 ? 1.230 -19.960 45.089 1.00 95.69 802 GLU A O 1
ATOM 6092 N N . VAL A 1 803 ? 0.908 -21.337 46.823 1.00 93.75 803 VAL A N 1
ATOM 6093 C CA . VAL A 1 803 ? -0.405 -21.812 46.360 1.00 93.75 803 VAL A CA 1
ATOM 6094 C C . VAL A 1 803 ? -1.501 -20.941 46.969 1.00 93.75 803 VAL A C 1
ATOM 6096 O O . VAL A 1 803 ? -1.828 -21.086 48.143 1.00 93.75 803 VAL A O 1
ATOM 6099 N N . ILE A 1 804 ? -2.120 -20.087 46.162 1.00 91.62 804 ILE A N 1
ATOM 6100 C CA . ILE A 1 804 ? -3.159 -19.139 46.603 1.00 91.62 804 ILE A CA 1
ATOM 6101 C C . ILE A 1 804 ? -4.589 -19.658 46.393 1.00 91.62 804 ILE A C 1
ATOM 6103 O O . ILE A 1 804 ? -5.545 -19.105 46.930 1.00 91.62 804 ILE A O 1
ATOM 6107 N N . TYR A 1 805 ? -4.756 -20.755 45.647 1.00 88.88 805 TYR A N 1
ATOM 6108 C CA . TYR A 1 805 ? -6.024 -21.482 45.543 1.00 88.88 805 TYR A CA 1
ATOM 6109 C C . TYR A 1 805 ? -5.785 -22.970 45.260 1.00 88.88 805 TYR A C 1
ATOM 6111 O O . TYR A 1 805 ? -4.906 -23.331 44.476 1.00 88.88 805 TYR A O 1
ATOM 6119 N N . GLY A 1 806 ? -6.606 -23.848 45.839 1.00 88.69 806 GLY A N 1
ATOM 6120 C CA . GLY A 1 806 ? -6.615 -25.277 45.510 1.00 88.69 806 GLY A CA 1
ATOM 6121 C C . GLY A 1 806 ? -5.371 -26.056 45.959 1.00 88.69 806 GLY A C 1
ATOM 6122 O O . GLY A 1 806 ? -4.887 -25.886 47.081 1.00 88.69 806 GLY A O 1
ATOM 6123 N N . ARG A 1 807 ? -4.906 -26.994 45.116 1.00 88.88 807 ARG A N 1
ATOM 6124 C CA . ARG A 1 807 ? -3.730 -27.850 45.373 1.00 88.88 807 ARG A CA 1
ATOM 6125 C C . ARG A 1 807 ? -2.886 -28.042 44.113 1.00 88.88 807 ARG A C 1
ATOM 6127 O O . ARG A 1 807 ? -3.345 -28.679 43.169 1.00 88.88 807 ARG A O 1
ATOM 6134 N N . ALA A 1 808 ? -1.646 -27.567 44.126 1.00 91.00 808 ALA A N 1
ATOM 6135 C CA . ALA A 1 808 ? -0.700 -27.742 43.026 1.00 91.00 808 ALA A CA 1
ATOM 6136 C C . ALA A 1 808 ? 0.188 -28.977 43.257 1.00 91.00 808 ALA A C 1
ATOM 6138 O O . ALA A 1 808 ? 0.484 -29.339 44.399 1.00 91.00 808 ALA A O 1
ATOM 6139 N N . ARG A 1 809 ? 0.626 -29.661 42.193 1.00 93.50 809 ARG A N 1
ATOM 6140 C CA . ARG A 1 809 ? 1.482 -30.854 42.317 1.00 93.50 809 ARG A CA 1
ATOM 6141 C C . ARG A 1 809 ? 2.774 -30.701 41.532 1.00 93.50 809 ARG A C 1
ATOM 6143 O O . ARG A 1 809 ? 2.743 -30.604 40.312 1.00 93.50 809 ARG A O 1
ATOM 6150 N N . LEU A 1 810 ? 3.910 -30.830 42.210 1.00 93.19 810 LEU A N 1
ATOM 6151 C CA . LEU A 1 810 ? 5.208 -30.903 41.550 1.00 93.19 810 LEU A CA 1
ATOM 6152 C C . LEU A 1 810 ? 5.520 -32.342 41.115 1.00 93.19 810 LEU A C 1
ATOM 6154 O O . LEU A 1 810 ? 5.462 -33.285 41.914 1.00 93.19 810 LEU A O 1
ATOM 6158 N N . MET A 1 811 ? 5.869 -32.513 39.843 1.00 93.56 811 MET A N 1
ATOM 6159 C CA . MET A 1 811 ? 6.181 -33.803 39.224 1.00 93.56 811 MET A CA 1
ATOM 6160 C C . MET A 1 811 ? 7.692 -33.960 39.023 1.00 93.56 811 MET A C 1
ATOM 6162 O O . MET A 1 811 ? 8.394 -32.982 38.815 1.00 93.56 811 MET A O 1
ATOM 6166 N N . GLY A 1 812 ? 8.204 -35.196 39.079 1.00 89.81 812 GLY A N 1
ATOM 6167 C CA . GLY A 1 812 ? 9.626 -35.510 38.862 1.00 89.81 812 GLY A CA 1
ATOM 6168 C C . GLY A 1 812 ? 9.861 -36.332 37.592 1.00 89.81 812 GLY A C 1
ATOM 6169 O O . GLY A 1 812 ? 10.051 -37.547 37.670 1.00 89.81 812 GLY A O 1
ATOM 6170 N N . GLN A 1 813 ? 9.804 -35.698 36.422 1.00 90.44 813 GLN A N 1
ATOM 6171 C CA . GLN A 1 813 ? 10.033 -36.304 35.102 1.00 90.44 813 GLN A CA 1
ATOM 6172 C C . GLN A 1 813 ? 10.731 -35.297 34.173 1.00 90.44 813 GLN A C 1
ATOM 6174 O O . GLN A 1 813 ? 10.761 -34.116 34.478 1.00 90.44 813 GLN A O 1
ATOM 6179 N N . ARG A 1 814 ? 11.282 -35.747 33.033 1.00 89.50 814 ARG A N 1
ATOM 6180 C CA . ARG A 1 814 ? 11.935 -34.838 32.067 1.00 89.50 814 ARG A CA 1
ATOM 6181 C C . ARG A 1 814 ? 10.985 -33.717 31.626 1.00 89.50 814 ARG A C 1
ATOM 6183 O O . ARG A 1 814 ? 9.861 -34.000 31.202 1.00 89.50 814 ARG A O 1
ATOM 6190 N N . ALA A 1 815 ? 11.493 -32.498 31.687 1.00 89.75 815 ALA A N 1
ATOM 6191 C CA . ALA A 1 815 ? 10.838 -31.266 31.282 1.00 89.75 815 ALA A CA 1
ATOM 6192 C C . ALA A 1 815 ? 11.836 -30.420 30.453 1.00 89.75 815 ALA A C 1
ATOM 6194 O O . ALA A 1 815 ? 13.006 -30.819 30.374 1.00 89.75 815 ALA A O 1
ATOM 6195 N N . PRO A 1 816 ? 11.394 -29.349 29.765 1.00 87.38 816 PRO A N 1
ATOM 6196 C CA . PRO A 1 816 ? 12.263 -28.454 28.998 1.00 87.38 816 PRO A CA 1
ATOM 6197 C C . PRO A 1 816 ? 13.491 -27.988 29.781 1.00 87.38 816 PRO A C 1
ATOM 6199 O O . PRO A 1 816 ? 14.608 -28.058 29.268 1.00 87.38 816 PRO A O 1
ATOM 6202 N N . TYR A 1 817 ? 13.303 -27.633 31.051 1.00 88.69 817 TYR A N 1
ATOM 6203 C CA . TYR A 1 817 ? 14.376 -27.330 31.978 1.00 88.69 817 TYR A CA 1
ATOM 6204 C C . TYR A 1 817 ? 14.479 -28.438 33.033 1.00 88.69 817 TYR A C 1
ATOM 6206 O O . TYR A 1 817 ? 13.668 -28.553 33.937 1.00 88.69 817 TYR A O 1
ATOM 6214 N N . GLY A 1 818 ? 15.497 -29.295 32.926 1.00 90.75 818 GLY A N 1
ATOM 6215 C CA . GLY A 1 818 ? 15.798 -30.274 33.974 1.00 90.75 818 GLY A CA 1
ATOM 6216 C C . GLY A 1 818 ? 14.858 -31.492 34.041 1.00 90.75 818 GLY A C 1
ATOM 6217 O O . GLY A 1 818 ? 14.736 -32.278 33.091 1.00 90.75 818 GLY A O 1
ATOM 6218 N N . ARG A 1 819 ? 14.343 -31.791 35.238 1.00 92.19 819 ARG A N 1
ATOM 6219 C CA . ARG A 1 819 ? 13.640 -33.044 35.582 1.00 92.19 819 ARG A CA 1
ATOM 6220 C C . ARG A 1 819 ? 12.429 -32.844 36.496 1.00 92.19 819 ARG A C 1
ATOM 6222 O O . ARG A 1 819 ? 11.940 -33.842 37.050 1.00 92.19 819 ARG A O 1
ATOM 6229 N N . LYS A 1 820 ? 11.952 -31.620 36.677 1.00 93.19 820 LYS A N 1
ATOM 6230 C CA . LYS A 1 820 ? 10.752 -31.294 37.436 1.00 93.19 820 LYS A CA 1
ATOM 6231 C C . LYS A 1 820 ? 9.887 -30.325 36.647 1.00 93.19 820 LYS A C 1
ATOM 6233 O O . LYS A 1 820 ? 10.333 -29.686 35.715 1.00 93.19 820 LYS A O 1
ATOM 6238 N N . PHE A 1 821 ? 8.603 -30.315 36.973 1.00 93.75 821 PHE A N 1
ATOM 6239 C CA . PHE A 1 821 ? 7.655 -29.348 36.433 1.00 93.75 821 PHE A CA 1
ATOM 6240 C C . PHE A 1 821 ? 6.446 -29.244 37.356 1.00 93.75 821 PHE A C 1
ATOM 6242 O O . PHE A 1 821 ? 6.135 -30.186 38.103 1.00 93.75 821 PHE A O 1
ATOM 6249 N N . MET A 1 822 ? 5.739 -28.120 37.288 1.00 94.00 822 MET A N 1
ATOM 6250 C CA . MET A 1 822 ? 4.529 -27.901 38.069 1.00 94.00 822 MET A CA 1
ATOM 6251 C C . MET A 1 822 ? 3.291 -28.371 37.313 1.00 94.00 822 MET A C 1
ATOM 6253 O O . MET A 1 822 ? 3.130 -28.082 36.136 1.00 94.00 822 MET A O 1
ATOM 6257 N N . HIS A 1 823 ? 2.400 -29.095 37.982 1.00 91.88 823 HIS A N 1
ATOM 6258 C CA . HIS A 1 823 ? 1.130 -29.555 37.436 1.00 91.88 823 HIS A CA 1
ATOM 6259 C C . HIS A 1 823 ? -0.018 -28.816 38.132 1.00 91.88 823 HIS A C 1
ATOM 6261 O O . HIS A 1 823 ? -0.306 -29.054 39.310 1.00 91.88 823 HIS A O 1
ATOM 6267 N N . ILE A 1 824 ? -0.655 -27.917 37.388 1.00 90.69 824 ILE A N 1
ATOM 6268 C CA . ILE A 1 824 ? -1.724 -27.018 37.816 1.00 90.69 824 ILE A CA 1
ATOM 6269 C C . ILE A 1 824 ? -3.064 -27.645 37.416 1.00 90.69 824 ILE A C 1
ATOM 6271 O O . ILE A 1 824 ? -3.386 -27.776 36.234 1.00 90.69 824 ILE A O 1
ATOM 6275 N N . LEU A 1 825 ? -3.829 -28.079 38.418 1.00 83.50 825 LEU A N 1
ATOM 6276 C CA . LEU A 1 825 ? -5.167 -28.653 38.265 1.00 83.50 825 LEU A CA 1
ATOM 6277 C C . LEU A 1 825 ? -6.040 -28.119 39.391 1.00 83.50 825 LEU A C 1
ATOM 6279 O O . LEU A 1 825 ? -5.758 -28.389 40.557 1.00 83.50 825 LEU A O 1
ATOM 6283 N N . SER A 1 826 ? -7.102 -27.394 39.049 1.00 85.06 826 SER A N 1
ATOM 6284 C CA . SER A 1 826 ? -7.993 -26.801 40.052 1.00 85.06 826 SER A CA 1
ATOM 6285 C C . SER A 1 826 ? -7.247 -25.993 41.122 1.00 85.06 826 SER A C 1
ATOM 6287 O O . SER A 1 826 ? -7.620 -26.000 42.294 1.00 85.06 826 SER A O 1
ATOM 6289 N N . SER A 1 827 ? -6.148 -25.344 40.731 1.00 87.69 827 SER A N 1
ATOM 6290 C CA . SER A 1 827 ? -5.232 -24.634 41.618 1.00 87.69 827 SER A CA 1
ATOM 6291 C C . SER A 1 827 ? -4.730 -23.344 40.985 1.00 87.69 827 SER A C 1
ATOM 6293 O O . SER A 1 827 ? -4.601 -23.276 39.765 1.00 87.69 827 SER A O 1
ATOM 6295 N N . ARG A 1 828 ? -4.377 -22.368 41.817 1.00 92.31 828 ARG A N 1
ATOM 6296 C CA . ARG A 1 828 ? -3.730 -21.118 41.412 1.00 92.31 828 ARG A CA 1
ATOM 6297 C C . ARG A 1 828 ? -2.461 -20.936 42.236 1.00 92.31 828 ARG A C 1
ATOM 6299 O O . ARG A 1 828 ? -2.493 -21.136 43.453 1.00 92.31 828 ARG A O 1
ATOM 6306 N N . ILE A 1 829 ? -1.361 -20.613 41.569 1.00 94.25 829 ILE A N 1
ATOM 6307 C CA . ILE A 1 829 ? -0.061 -20.355 42.197 1.00 94.25 829 ILE A CA 1
ATOM 6308 C C . ILE A 1 829 ? 0.418 -18.951 41.846 1.00 94.25 829 ILE A C 1
ATOM 6310 O O . ILE A 1 829 ? 0.108 -18.467 40.759 1.00 94.25 829 ILE A O 1
ATOM 6314 N N . ALA A 1 830 ? 1.177 -18.326 42.739 1.00 95.44 830 ALA A N 1
ATOM 6315 C CA . ALA A 1 830 ? 1.662 -16.962 42.575 1.00 95.44 830 ALA A CA 1
ATOM 6316 C C . ALA A 1 830 ? 3.127 -16.807 43.004 1.00 95.44 830 ALA A C 1
ATOM 6318 O O . ALA A 1 830 ? 3.605 -17.538 43.871 1.00 95.44 830 ALA A O 1
ATOM 6319 N N . THR A 1 831 ? 3.823 -15.847 42.401 1.00 93.94 831 THR A N 1
ATOM 6320 C CA . THR A 1 831 ? 5.157 -15.376 42.798 1.00 93.94 831 THR A CA 1
ATOM 6321 C C . THR A 1 831 ? 5.284 -13.890 42.471 1.00 93.94 831 THR A C 1
ATOM 6323 O O . THR A 1 831 ? 4.683 -13.407 41.514 1.00 93.94 831 THR A O 1
ATOM 6326 N N . THR A 1 832 ? 6.120 -13.166 43.209 1.00 91.31 832 THR A N 1
ATOM 6327 C CA . THR A 1 832 ? 6.488 -11.783 42.870 1.00 91.31 832 THR A CA 1
ATOM 6328 C C . THR A 1 832 ? 7.793 -11.772 42.076 1.00 91.31 832 THR A C 1
ATOM 6330 O O . THR A 1 832 ? 8.738 -12.485 42.428 1.00 91.31 832 THR A O 1
ATOM 6333 N N . ILE A 1 833 ? 7.853 -10.992 40.995 1.00 89.62 833 ILE A N 1
ATOM 6334 C CA . ILE A 1 833 ? 9.040 -10.850 40.138 1.00 89.62 833 ILE A CA 1
ATOM 6335 C C . ILE A 1 833 ? 9.507 -9.383 40.088 1.00 89.62 833 ILE A C 1
ATOM 6337 O O . ILE A 1 833 ? 8.666 -8.488 40.034 1.00 89.62 833 ILE A O 1
ATOM 6341 N N . PRO A 1 834 ? 10.827 -9.112 40.118 1.00 85.94 834 PRO A N 1
ATOM 6342 C CA . PRO A 1 834 ? 11.355 -7.752 40.042 1.00 85.94 834 PRO A CA 1
ATOM 6343 C C . PRO A 1 834 ? 11.250 -7.210 38.614 1.00 85.94 834 PRO A C 1
ATOM 6345 O O . PRO A 1 834 ? 11.744 -7.830 37.673 1.00 85.94 834 PRO A O 1
ATOM 6348 N N . THR A 1 835 ? 10.649 -6.035 38.465 1.00 86.75 835 THR A N 1
ATOM 6349 C CA . THR A 1 835 ? 10.381 -5.391 37.174 1.00 86.75 835 THR A CA 1
ATOM 6350 C C . THR A 1 835 ? 10.564 -3.879 37.314 1.00 86.75 835 THR A C 1
ATOM 6352 O O . THR A 1 835 ? 9.675 -3.204 37.807 1.00 86.75 835 THR A O 1
ATOM 6355 N N . PRO A 1 836 ? 11.730 -3.304 36.990 1.00 84.75 836 PRO A N 1
ATOM 6356 C CA . PRO A 1 836 ? 11.935 -1.859 37.083 1.00 84.75 836 PRO A CA 1
ATOM 6357 C C . PRO A 1 836 ? 10.911 -1.052 36.259 1.00 84.75 836 PRO A C 1
ATOM 6359 O O . PRO A 1 836 ? 10.700 -1.403 35.097 1.00 84.75 836 PRO A O 1
ATOM 6362 N N . PRO A 1 837 ? 10.352 0.054 36.796 1.00 83.62 837 PRO A N 1
ATOM 6363 C CA . PRO A 1 837 ? 9.391 0.877 36.067 1.00 83.62 837 PRO A CA 1
ATOM 6364 C C . PRO A 1 837 ? 9.945 1.438 34.747 1.00 83.62 837 PRO A C 1
ATOM 6366 O O . PRO A 1 837 ? 11.112 1.831 34.693 1.00 83.62 837 PRO A O 1
ATOM 6369 N N . GLY A 1 838 ? 9.099 1.526 33.718 1.00 78.19 838 GLY A N 1
ATOM 6370 C CA . GLY A 1 838 ? 9.410 2.066 32.387 1.00 78.19 838 GLY A CA 1
ATOM 6371 C C . GLY A 1 838 ? 10.214 1.122 31.488 1.00 78.19 838 GLY A C 1
ATOM 6372 O O . GLY A 1 838 ? 10.808 1.561 30.507 1.00 78.19 838 GLY A O 1
ATOM 6373 N N . ARG A 1 839 ? 10.313 -0.164 31.847 1.00 81.44 839 ARG A N 1
ATOM 6374 C CA . ARG A 1 839 ? 10.920 -1.203 31.005 1.00 81.44 839 ARG A CA 1
ATOM 6375 C C . ARG A 1 839 ? 9.860 -2.161 30.476 1.00 81.44 839 ARG A C 1
ATOM 6377 O O . ARG A 1 839 ? 8.986 -2.581 31.238 1.00 81.44 839 ARG A O 1
ATOM 6384 N N . LYS A 1 840 ? 10.013 -2.549 29.207 1.00 85.94 840 LYS A N 1
ATOM 6385 C CA . LYS A 1 840 ? 9.250 -3.619 28.558 1.00 85.94 840 LYS A CA 1
ATOM 6386 C C . LYS A 1 840 ? 9.935 -4.971 28.768 1.00 85.94 840 LYS A C 1
ATOM 6388 O O . LYS A 1 840 ? 11.154 -5.086 28.611 1.00 85.94 840 LYS A O 1
ATOM 6393 N N . PHE A 1 841 ? 9.150 -5.987 29.099 1.00 86.88 841 PHE A N 1
ATOM 6394 C CA . PHE A 1 841 ? 9.618 -7.352 29.305 1.00 86.88 841 PHE A CA 1
ATOM 6395 C C . PHE A 1 841 ? 8.755 -8.366 28.559 1.00 86.88 841 PHE A C 1
ATOM 6397 O O . PHE A 1 841 ? 7.543 -8.195 28.460 1.00 86.88 841 PHE A O 1
ATOM 6404 N N . ASP A 1 842 ? 9.382 -9.459 28.129 1.00 88.25 842 ASP A N 1
ATOM 6405 C CA . ASP A 1 842 ? 8.724 -10.632 27.560 1.00 88.25 842 ASP A CA 1
ATOM 6406 C C . ASP A 1 842 ? 8.731 -11.771 28.597 1.00 88.25 842 ASP A C 1
ATOM 6408 O O . ASP A 1 842 ? 9.792 -12.279 28.982 1.00 88.25 842 ASP A O 1
ATOM 6412 N N . LEU A 1 843 ? 7.551 -12.182 29.078 1.00 90.31 843 LEU A N 1
ATOM 6413 C CA . LEU A 1 843 ? 7.400 -13.361 29.939 1.00 90.31 843 LEU A CA 1
ATOM 6414 C C . LEU A 1 843 ? 7.340 -14.624 29.082 1.00 90.31 843 LEU A C 1
ATOM 6416 O O . LEU A 1 843 ? 6.353 -14.871 28.394 1.00 90.31 843 LEU A O 1
ATOM 6420 N N . ILE A 1 844 ? 8.354 -15.473 29.205 1.00 88.06 844 ILE A N 1
ATOM 6421 C CA . ILE A 1 844 ? 8.473 -16.734 28.478 1.00 88.06 844 ILE A CA 1
ATOM 6422 C C . ILE A 1 844 ? 8.240 -17.901 29.430 1.00 88.06 844 ILE A C 1
ATOM 6424 O O . ILE A 1 844 ? 8.740 -17.925 30.554 1.00 88.06 844 ILE A O 1
ATOM 6428 N N . TYR A 1 845 ? 7.492 -18.900 28.965 1.00 90.31 845 TYR A N 1
ATOM 6429 C CA . TYR A 1 845 ? 7.174 -20.090 29.746 1.00 90.31 845 TYR A CA 1
ATOM 6430 C C . TYR A 1 845 ? 6.852 -21.284 28.841 1.00 90.31 845 TYR A C 1
ATOM 6432 O O . TYR A 1 845 ? 6.356 -21.132 27.720 1.00 90.31 845 TYR A O 1
ATOM 6440 N N . SER A 1 846 ? 7.108 -22.497 29.330 1.00 90.50 846 SER A N 1
ATOM 6441 C CA . SER A 1 846 ? 6.804 -23.735 28.611 1.00 90.50 846 SER A CA 1
ATOM 6442 C C . SER A 1 846 ? 5.648 -24.494 29.240 1.00 90.50 846 SER A C 1
ATOM 6444 O O . SER A 1 846 ? 5.574 -24.623 30.463 1.00 90.50 846 SER A O 1
ATOM 6446 N N . THR A 1 847 ? 4.751 -25.041 28.415 1.00 91.19 847 THR A N 1
ATOM 6447 C CA . THR A 1 847 ? 3.582 -25.792 28.901 1.00 91.19 847 THR A CA 1
ATOM 6448 C C . THR A 1 847 ? 3.358 -27.107 28.172 1.00 91.19 847 THR A C 1
ATOM 6450 O O . THR A 1 847 ? 3.877 -27.357 27.082 1.00 91.19 847 THR A O 1
ATOM 6453 N N . ARG A 1 848 ? 2.581 -27.983 28.817 1.00 91.00 848 ARG A N 1
ATOM 6454 C CA . ARG A 1 848 ? 2.040 -29.221 28.245 1.00 91.00 848 ARG A CA 1
ATOM 6455 C C . ARG A 1 848 ? 0.701 -29.556 28.897 1.00 91.00 848 ARG A C 1
ATOM 6457 O O . ARG A 1 848 ? 0.565 -29.455 30.112 1.00 91.00 848 ARG A O 1
ATOM 6464 N N . SER A 1 849 ? -0.261 -30.056 28.136 1.00 90.31 849 SER A N 1
ATOM 6465 C CA . SER A 1 849 ? -1.527 -30.595 28.640 1.00 90.31 849 SER A CA 1
ATOM 6466 C C . SER A 1 849 ? -1.948 -31.825 27.837 1.00 90.31 849 SER A C 1
ATOM 6468 O O . SER A 1 849 ? -1.481 -32.050 26.729 1.00 90.31 849 SER A O 1
ATOM 6470 N N . SER A 1 850 ? -2.840 -32.650 28.381 1.00 88.88 850 SER A N 1
ATOM 6471 C CA . SER A 1 850 ? -3.480 -33.709 27.591 1.00 88.88 850 SER A CA 1
ATOM 6472 C C . SER A 1 850 ? -4.560 -33.177 26.642 1.00 88.88 850 SER A C 1
ATOM 6474 O O . SER A 1 850 ? -5.095 -33.956 25.857 1.00 88.88 850 SER A O 1
ATOM 6476 N N . ALA A 1 851 ? -4.903 -31.887 26.724 1.00 79.56 851 ALA A N 1
ATOM 6477 C CA . ALA A 1 851 ? -5.730 -31.223 25.725 1.00 79.56 851 ALA A CA 1
ATOM 6478 C C . ALA A 1 851 ? -4.933 -30.999 24.422 1.00 79.56 851 ALA A C 1
ATOM 6480 O O . ALA A 1 851 ? -3.720 -30.776 24.458 1.00 79.56 851 ALA A O 1
ATOM 6481 N N . GLY A 1 852 ? -5.605 -31.100 23.272 1.00 68.06 852 GLY A N 1
ATOM 6482 C CA . GLY A 1 852 ? -5.004 -30.820 21.963 1.00 68.06 852 GLY A CA 1
ATOM 6483 C C . GLY A 1 852 ? -4.664 -29.335 21.777 1.00 68.06 852 GLY A C 1
ATOM 6484 O O . GLY A 1 852 ? -5.071 -28.500 22.586 1.00 68.06 852 GLY A O 1
ATOM 6485 N N . ARG A 1 853 ? -3.927 -29.022 20.701 1.00 68.12 853 ARG A N 1
ATOM 6486 C CA . ARG A 1 853 ? -3.551 -27.645 20.326 1.00 68.12 853 ARG A CA 1
ATOM 6487 C C . ARG A 1 853 ? -4.797 -26.750 20.251 1.00 68.12 853 ARG A C 1
ATOM 6489 O O . ARG A 1 853 ? -5.792 -27.172 19.667 1.00 68.12 853 ARG A O 1
ATOM 6496 N N . GLY A 1 854 ? -4.732 -25.556 20.843 1.00 61.72 854 GLY A N 1
ATOM 6497 C CA . GLY A 1 854 ? -5.811 -24.553 20.823 1.00 61.72 854 GLY A CA 1
ATOM 6498 C C . GLY A 1 854 ? -6.939 -24.776 21.840 1.00 61.72 854 GLY A C 1
ATOM 6499 O O . GLY A 1 854 ? -7.960 -24.102 21.787 1.00 61.72 854 GLY A O 1
ATOM 6500 N N . SER A 1 855 ? -6.810 -25.746 22.755 1.00 73.56 855 SER A N 1
ATOM 6501 C CA . SER A 1 855 ? -7.747 -25.882 23.880 1.00 73.56 855 SER A CA 1
ATOM 6502 C C . SER A 1 855 ? -7.261 -25.069 25.083 1.00 73.56 855 SER A C 1
ATOM 6504 O O . SER A 1 855 ? -6.147 -25.335 25.531 1.00 73.56 855 SER A O 1
ATOM 6506 N N . PRO A 1 856 ? -8.064 -24.177 25.686 1.00 79.25 856 PRO A N 1
ATOM 6507 C CA . PRO A 1 856 ? -7.635 -23.406 26.850 1.00 79.25 856 PRO A CA 1
ATOM 6508 C C . PRO A 1 856 ? -7.472 -24.319 28.074 1.00 79.25 856 PRO A C 1
ATOM 6510 O O . PRO A 1 856 ? -8.373 -25.091 28.411 1.00 79.25 856 PRO A O 1
ATOM 6513 N N . VAL A 1 857 ? -6.314 -24.262 28.735 1.00 84.31 857 VAL A N 1
ATOM 6514 C CA . VAL A 1 857 ? -5.959 -25.134 29.878 1.00 84.31 857 VAL A CA 1
ATOM 6515 C C . VAL A 1 857 ? -5.504 -24.371 31.120 1.00 84.31 857 VAL A C 1
ATOM 6517 O O . VAL A 1 857 ? -5.548 -24.922 32.222 1.00 84.31 857 VAL A O 1
ATOM 6520 N N . GLY A 1 858 ? -5.125 -23.101 30.981 1.00 85.56 858 GLY A N 1
ATOM 6521 C CA . GLY A 1 858 ? -4.810 -22.236 32.115 1.00 85.56 858 GLY A CA 1
ATOM 6522 C C . GLY A 1 858 ? -5.002 -20.753 31.823 1.00 85.56 858 GLY A C 1
ATOM 6523 O O . GLY A 1 858 ? -5.301 -20.360 30.699 1.00 85.56 858 GLY A O 1
ATOM 6524 N N . TYR A 1 859 ? -4.807 -19.937 32.853 1.00 85.12 859 TYR A N 1
ATOM 6525 C CA . TYR A 1 859 ? -4.802 -18.477 32.764 1.00 85.12 859 TYR A CA 1
ATOM 6526 C C . TYR A 1 859 ? -3.546 -17.925 33.428 1.00 85.12 859 TYR A C 1
ATOM 6528 O O . TYR A 1 859 ? -3.106 -18.465 34.445 1.00 85.12 859 TYR A O 1
ATOM 6536 N N . ILE A 1 860 ? -3.009 -16.837 32.887 1.00 87.44 860 ILE A N 1
ATOM 6537 C CA . ILE A 1 860 ? -1.924 -16.068 33.498 1.00 87.44 860 ILE A CA 1
ATOM 6538 C C . ILE A 1 860 ? -2.489 -14.735 33.961 1.00 87.44 860 ILE A C 1
ATOM 6540 O O . ILE A 1 860 ? -3.236 -14.094 33.220 1.00 87.44 860 ILE A O 1
ATOM 6544 N N . TYR A 1 861 ? -2.132 -14.325 35.175 1.00 84.19 861 TYR A N 1
ATOM 6545 C CA . TYR A 1 861 ? -2.461 -13.008 35.705 1.00 84.19 861 TYR A CA 1
ATOM 6546 C C . TYR A 1 861 ? -1.186 -12.231 36.027 1.00 84.19 861 TYR A C 1
ATOM 6548 O O . TYR A 1 861 ? -0.212 -12.805 36.518 1.00 84.19 861 TYR A O 1
ATOM 6556 N N . MET A 1 862 ? -1.226 -10.929 35.756 1.00 84.06 862 MET A N 1
ATOM 6557 C CA . MET A 1 862 ? -0.209 -9.952 36.132 1.00 84.06 862 MET A CA 1
ATOM 6558 C C . MET A 1 862 ? -0.887 -8.845 36.937 1.00 84.06 862 MET A C 1
ATOM 6560 O O . MET A 1 862 ? -1.863 -8.250 36.475 1.00 84.06 862 MET A O 1
ATOM 6564 N N . ASP A 1 863 ? -0.424 -8.612 38.166 1.00 81.69 863 ASP A N 1
ATOM 6565 C CA . ASP A 1 863 ? -1.011 -7.631 39.092 1.00 81.69 863 ASP A CA 1
ATOM 6566 C C . ASP A 1 863 ? -2.539 -7.804 39.270 1.00 81.69 863 ASP A C 1
ATOM 6568 O O . ASP A 1 863 ? -3.305 -6.842 39.355 1.00 81.69 863 ASP A O 1
ATOM 6572 N N . GLY A 1 864 ? -2.996 -9.061 39.310 1.00 70.06 864 GLY A N 1
ATOM 6573 C CA . GLY A 1 864 ? -4.404 -9.429 39.477 1.00 70.06 864 GLY A CA 1
ATOM 6574 C C . GLY A 1 864 ? -5.266 -9.313 38.213 1.00 70.06 864 GLY A C 1
ATOM 6575 O O . GLY A 1 864 ? -6.419 -9.744 38.232 1.00 70.06 864 GLY A O 1
ATOM 6576 N N . ARG A 1 865 ? -4.731 -8.799 37.098 1.00 69.88 865 ARG A N 1
ATOM 6577 C CA . ARG A 1 865 ? -5.422 -8.734 35.799 1.00 69.88 865 ARG A CA 1
ATOM 6578 C C . ARG A 1 865 ? -5.053 -9.934 34.935 1.00 69.88 865 ARG A C 1
ATOM 6580 O O . ARG A 1 865 ? -3.895 -10.339 34.907 1.00 69.88 865 ARG A O 1
ATOM 6587 N N . ARG A 1 866 ? -6.023 -10.523 34.227 1.00 73.75 866 ARG A N 1
ATOM 6588 C CA . ARG A 1 866 ? -5.764 -11.657 33.323 1.00 73.75 866 ARG A CA 1
ATOM 6589 C C . ARG A 1 866 ? -4.963 -11.164 32.117 1.00 73.75 866 ARG A C 1
ATOM 6591 O O . ARG A 1 866 ? -5.480 -10.371 31.342 1.00 73.75 866 ARG A O 1
ATOM 6598 N N . ALA A 1 867 ? -3.739 -11.658 31.969 1.00 73.94 867 ALA A N 1
ATOM 6599 C CA . ALA A 1 867 ? -2.823 -11.281 30.899 1.00 73.94 867 ALA A CA 1
ATOM 6600 C C . ALA A 1 867 ? -2.933 -12.209 29.679 1.00 73.94 867 ALA A C 1
ATOM 6602 O O . ALA A 1 867 ? -2.862 -11.744 28.550 1.00 73.94 867 ALA A O 1
ATOM 6603 N N . GLN A 1 868 ? -3.140 -13.517 29.883 1.00 78.94 868 GLN A N 1
ATOM 6604 C CA . GLN A 1 868 ? -3.214 -14.476 28.772 1.00 78.94 868 GLN A CA 1
ATOM 6605 C C . GLN A 1 868 ? -4.027 -15.726 29.129 1.00 78.94 868 GLN A C 1
ATOM 6607 O O . GLN A 1 868 ? -4.076 -16.150 30.290 1.00 78.94 868 GLN A O 1
ATOM 6612 N N . VAL A 1 869 ? -4.641 -16.338 28.114 1.00 77.88 869 VAL A N 1
ATOM 6613 C CA . VAL A 1 869 ? -5.174 -17.706 28.169 1.00 77.88 869 VAL A CA 1
ATOM 6614 C C . VAL A 1 869 ? -4.106 -18.659 27.644 1.00 77.88 869 VAL A C 1
ATOM 6616 O O . VAL A 1 869 ? -3.525 -18.428 26.591 1.00 77.88 869 VAL A O 1
ATOM 6619 N N . VAL A 1 870 ? -3.829 -19.725 28.385 1.00 81.44 870 VAL A N 1
ATOM 6620 C CA . VAL A 1 870 ? -2.792 -20.691 28.026 1.00 81.44 870 VAL A CA 1
ATOM 6621 C C . VAL A 1 870 ? -3.397 -21.844 27.242 1.00 81.44 870 VAL A C 1
ATOM 6623 O O . VAL A 1 870 ? -4.283 -22.540 27.750 1.00 81.44 870 VAL A O 1
ATOM 6626 N N . ASP A 1 871 ? -2.857 -22.097 26.053 1.00 78.00 871 ASP A N 1
ATOM 6627 C CA . ASP A 1 871 ? -3.263 -23.207 25.196 1.00 78.00 871 ASP A CA 1
ATOM 6628 C C . ASP A 1 871 ? -2.645 -24.550 25.597 1.00 78.00 871 ASP A C 1
ATOM 6630 O O . ASP A 1 871 ? -1.493 -24.674 26.024 1.00 78.00 871 ASP A O 1
ATOM 6634 N N . GLY A 1 872 ? -3.436 -25.603 25.415 1.00 76.25 872 GLY A N 1
ATOM 6635 C CA . GLY A 1 872 ? -3.039 -26.985 25.599 1.00 76.25 872 GLY A CA 1
ATOM 6636 C C . GLY A 1 872 ? -2.153 -27.481 24.462 1.00 76.25 872 GLY A C 1
ATOM 6637 O O . GLY A 1 872 ? -2.325 -27.125 23.300 1.00 76.25 872 GLY A O 1
ATOM 6638 N N . SER A 1 873 ? -1.203 -28.351 24.791 1.00 83.38 873 SER A N 1
ATOM 6639 C CA . SER A 1 873 ? -0.404 -29.087 23.812 1.00 83.38 873 SER A CA 1
ATOM 6640 C C . SER A 1 873 ? 0.032 -30.423 24.391 1.00 83.38 873 SER A C 1
ATOM 6642 O O . SER A 1 873 ? 0.544 -30.489 25.507 1.00 83.38 873 SER A O 1
ATOM 6644 N N . ILE A 1 874 ? -0.097 -31.490 23.601 1.00 84.94 874 ILE A N 1
ATOM 6645 C CA . ILE A 1 874 ? 0.276 -32.853 24.011 1.00 84.94 874 ILE A CA 1
ATOM 6646 C C . ILE A 1 874 ? 1.803 -32.982 24.197 1.00 84.94 874 ILE A C 1
ATOM 6648 O O . ILE A 1 874 ? 2.283 -33.850 24.933 1.00 84.94 874 ILE A O 1
ATOM 6652 N N . ARG A 1 875 ? 2.589 -32.103 23.560 1.00 87.75 875 ARG A N 1
ATOM 6653 C CA . ARG A 1 875 ? 4.049 -32.004 23.710 1.00 87.75 875 ARG A CA 1
ATOM 6654 C C . ARG A 1 875 ? 4.412 -30.744 24.494 1.00 87.75 875 ARG A C 1
ATOM 6656 O O . ARG A 1 875 ? 3.651 -29.785 24.497 1.00 87.75 875 ARG A O 1
ATOM 6663 N N . TRP A 1 876 ? 5.576 -30.760 25.143 1.00 88.19 876 TRP A N 1
ATOM 6664 C CA . TRP A 1 876 ? 6.140 -29.531 25.697 1.00 88.19 876 TRP A CA 1
ATOM 6665 C C . TRP A 1 876 ? 6.342 -28.516 24.577 1.00 88.19 876 TRP A C 1
ATOM 6667 O O . TRP A 1 876 ? 6.910 -28.864 23.542 1.00 88.19 876 TRP A O 1
ATOM 6677 N N . ARG A 1 877 ? 5.861 -27.298 24.799 1.00 82.88 877 ARG A N 1
ATOM 6678 C CA . ARG A 1 877 ? 5.978 -26.169 23.881 1.00 82.88 877 ARG A CA 1
ATOM 6679 C C . ARG A 1 877 ? 6.424 -24.950 24.673 1.00 82.88 877 ARG A C 1
ATOM 6681 O O . ARG A 1 877 ? 5.919 -24.744 25.775 1.00 82.88 877 ARG A O 1
ATOM 6688 N N . ARG A 1 878 ? 7.326 -24.156 24.102 1.00 83.19 878 ARG A N 1
ATOM 6689 C CA . ARG A 1 878 ? 7.613 -22.798 24.563 1.00 83.19 878 ARG A CA 1
ATOM 6690 C C . ARG A 1 878 ? 6.528 -21.883 24.000 1.00 83.19 878 ARG A C 1
ATOM 6692 O O . ARG A 1 878 ? 6.345 -21.843 22.789 1.00 83.19 878 ARG A O 1
ATOM 6699 N N . ASN A 1 879 ? 5.736 -21.258 24.861 1.00 77.62 879 ASN A N 1
ATOM 6700 C CA . ASN A 1 879 ? 4.582 -20.481 24.409 1.00 77.62 879 ASN A CA 1
ATOM 6701 C C . ASN A 1 879 ? 5.000 -19.106 23.894 1.00 77.62 879 ASN A C 1
ATOM 6703 O O . ASN A 1 879 ? 6.072 -18.607 24.241 1.00 77.62 879 ASN A O 1
ATOM 6707 N N . THR A 1 880 ? 4.107 -18.506 23.107 1.00 74.56 880 THR A N 1
ATOM 6708 C CA . THR A 1 880 ? 4.154 -17.092 22.745 1.00 74.56 880 THR A CA 1
ATOM 6709 C C . THR A 1 880 ? 4.265 -16.256 24.021 1.00 74.56 880 THR A C 1
ATOM 6711 O O . THR A 1 880 ? 3.404 -16.403 24.901 1.00 74.56 880 THR A O 1
ATOM 6714 N N . PRO A 1 881 ? 5.324 -15.446 24.169 1.00 82.12 881 PRO A N 1
ATOM 6715 C CA . PRO A 1 881 ? 5.509 -14.657 25.368 1.00 82.12 881 PRO A CA 1
ATOM 6716 C C . PRO A 1 881 ? 4.450 -13.576 25.513 1.00 82.12 881 PRO A C 1
ATOM 6718 O O . PRO A 1 881 ? 3.855 -13.124 24.542 1.00 82.12 881 PRO A O 1
ATOM 6721 N N . ILE A 1 882 ? 4.255 -13.158 26.758 1.00 84.62 882 ILE A N 1
ATOM 6722 C CA . ILE A 1 882 ? 3.439 -11.992 27.084 1.00 84.62 882 ILE A CA 1
ATOM 6723 C C . ILE A 1 882 ? 4.381 -10.806 27.177 1.00 84.62 882 ILE A C 1
ATOM 6725 O O . ILE A 1 882 ? 5.250 -10.802 28.057 1.00 84.62 882 ILE A O 1
ATOM 6729 N N . ARG A 1 883 ? 4.192 -9.813 26.310 1.00 86.50 883 ARG A N 1
ATOM 6730 C CA . ARG A 1 883 ? 4.881 -8.533 26.450 1.00 86.50 883 ARG A CA 1
ATOM 6731 C C . ARG A 1 883 ? 4.117 -7.612 27.387 1.00 86.50 883 ARG A C 1
ATOM 6733 O O . ARG A 1 883 ? 2.894 -7.491 27.296 1.00 86.50 883 ARG A O 1
ATOM 6740 N N . PHE A 1 884 ? 4.841 -6.973 28.295 1.00 83.06 884 PHE A N 1
ATOM 6741 C CA . PHE A 1 884 ? 4.275 -6.013 29.231 1.00 83.06 884 PHE A CA 1
ATOM 6742 C C . PHE A 1 884 ? 5.272 -4.924 29.621 1.00 83.06 884 PHE A C 1
ATOM 6744 O O . PHE A 1 884 ? 6.476 -5.169 29.725 1.00 83.06 884 PHE A O 1
ATOM 6751 N N . GLU A 1 885 ? 4.756 -3.723 29.873 1.00 82.88 885 GLU A N 1
ATOM 6752 C CA . GLU A 1 885 ? 5.495 -2.625 30.486 1.00 82.88 885 GLU A CA 1
ATOM 6753 C C . GLU A 1 885 ? 5.116 -2.514 31.966 1.00 82.88 885 GLU A C 1
ATOM 6755 O O . GLU A 1 885 ? 4.011 -2.860 32.382 1.00 82.88 885 GLU A O 1
ATOM 6760 N N . THR A 1 886 ? 6.050 -2.078 32.810 1.00 76.12 886 THR A N 1
ATOM 6761 C CA . THR A 1 886 ? 5.796 -1.985 34.253 1.00 76.12 886 THR A CA 1
ATOM 6762 C C . THR A 1 886 ? 5.891 -0.555 34.746 1.00 76.12 886 THR A C 1
ATOM 6764 O O . THR A 1 886 ? 6.781 0.191 34.364 1.00 76.12 886 THR A O 1
ATOM 6767 N N . SER A 1 887 ? 4.978 -0.159 35.633 1.00 76.75 887 SER A N 1
ATOM 6768 C CA . SER A 1 887 ? 5.008 1.137 36.333 1.00 76.75 887 SER A CA 1
ATOM 6769 C C . SER A 1 887 ? 5.457 1.009 37.795 1.00 76.75 887 SER A C 1
ATOM 6771 O O . SER A 1 887 ? 5.668 2.007 38.486 1.00 76.75 887 SER A O 1
ATOM 6773 N N . LYS A 1 888 ? 5.631 -0.228 38.274 1.00 81.69 888 LYS A N 1
ATOM 6774 C CA . LYS A 1 888 ? 6.000 -0.589 39.648 1.00 81.69 888 LYS A CA 1
ATOM 6775 C C . LYS A 1 888 ? 7.258 -1.453 39.640 1.00 81.69 888 LYS A C 1
ATOM 6777 O O . LYS A 1 888 ? 7.412 -2.209 38.696 1.00 81.69 888 LYS A O 1
ATOM 6782 N N . PRO A 1 889 ? 8.095 -1.407 40.695 1.00 86.44 889 PRO A N 1
ATOM 6783 C CA . PRO A 1 889 ? 9.357 -2.155 40.779 1.00 86.44 889 PRO A CA 1
ATOM 6784 C C . PRO A 1 889 ? 9.207 -3.680 40.883 1.00 86.44 889 PRO A C 1
ATOM 6786 O O . PRO A 1 889 ? 10.200 -4.397 40.762 1.00 86.44 889 PRO A O 1
ATOM 6789 N N . GLU A 1 890 ? 8.001 -4.173 41.143 1.00 88.31 890 GLU A N 1
ATOM 6790 C CA . GLU A 1 890 ? 7.684 -5.590 41.270 1.00 88.31 890 GLU A CA 1
ATOM 6791 C C . GLU A 1 890 ? 6.320 -5.853 40.630 1.00 88.31 890 GLU A C 1
ATOM 6793 O O . GLU A 1 890 ? 5.415 -5.024 40.753 1.00 88.31 890 GLU A O 1
ATOM 6798 N N . THR A 1 891 ? 6.183 -7.012 39.988 1.00 88.62 891 THR A N 1
ATOM 6799 C CA . THR A 1 891 ? 4.939 -7.497 39.378 1.00 88.62 891 THR A CA 1
ATOM 6800 C C . THR A 1 891 ? 4.526 -8.807 40.042 1.00 88.62 891 THR A C 1
ATOM 6802 O O . THR A 1 891 ? 5.353 -9.710 40.220 1.00 88.62 891 THR A O 1
ATOM 6805 N N . LEU A 1 892 ? 3.251 -8.934 40.411 1.00 90.19 892 LEU A N 1
ATOM 6806 C CA . LEU A 1 892 ? 2.687 -10.197 40.887 1.00 90.19 892 LEU A CA 1
ATOM 6807 C C . LEU A 1 892 ? 2.333 -11.076 39.683 1.00 90.19 892 LEU A C 1
ATOM 6809 O O . LEU A 1 892 ? 1.448 -10.720 38.909 1.00 90.19 892 LEU A O 1
ATOM 6813 N N . LEU A 1 893 ? 2.998 -12.223 39.541 1.00 92.06 893 LEU A N 1
ATOM 6814 C CA . LEU A 1 893 ? 2.754 -13.201 38.483 1.00 92.06 893 LEU A CA 1
ATOM 6815 C C . LEU A 1 893 ? 1.993 -14.406 39.031 1.00 92.06 893 LEU A C 1
ATOM 6817 O O . LEU A 1 893 ? 2.429 -15.039 39.995 1.00 92.06 893 LEU A O 1
ATOM 6821 N N . GLU A 1 894 ? 0.899 -14.780 38.374 1.00 93.25 894 GLU A N 1
ATOM 6822 C CA . GLU A 1 894 ? 0.060 -15.896 38.803 1.00 93.25 894 GLU A CA 1
ATOM 6823 C C . GLU A 1 894 ? -0.296 -16.823 37.641 1.00 93.25 894 GLU A C 1
ATOM 6825 O O . GLU A 1 894 ? -0.615 -16.369 36.545 1.00 93.25 894 GLU A O 1
ATOM 6830 N N . PHE A 1 895 ? -0.315 -18.129 37.905 1.00 93.00 895 PHE A N 1
ATOM 6831 C CA . PHE A 1 895 ? -0.816 -19.142 36.977 1.00 93.00 895 PHE A CA 1
ATOM 6832 C C . PHE A 1 895 ? -2.028 -19.844 37.588 1.00 93.00 895 PHE A C 1
ATOM 6834 O O . PHE A 1 895 ? -1.974 -20.337 38.718 1.00 93.00 895 PHE A O 1
ATOM 6841 N N . SER A 1 896 ? -3.114 -19.917 36.826 1.00 89.69 896 SER A N 1
ATOM 6842 C CA . SER A 1 896 ? -4.385 -20.534 37.205 1.00 89.69 896 SER A CA 1
ATOM 6843 C C . SER A 1 896 ? -4.824 -21.589 36.187 1.00 89.69 896 SER A C 1
ATOM 6845 O O . SER A 1 896 ? -4.210 -21.767 35.135 1.00 89.69 896 SER A O 1
ATOM 6847 N N . TYR A 1 897 ? -5.906 -22.292 36.508 1.00 87.12 897 TYR A N 1
ATOM 6848 C CA . TYR A 1 897 ? -6.514 -23.343 35.695 1.00 87.12 897 TYR A CA 1
ATOM 6849 C C . TYR A 1 897 ? -7.795 -22.853 35.012 1.00 87.12 897 TYR A C 1
ATOM 6851 O O . TYR A 1 897 ? -8.453 -21.936 35.505 1.00 87.12 897 TYR A O 1
ATOM 6859 N N . VAL A 1 898 ? -8.189 -23.521 33.925 1.00 78.69 898 VAL A N 1
ATOM 6860 C CA . VAL A 1 898 ? -9.550 -23.407 33.379 1.00 78.69 898 VAL A CA 1
ATOM 6861 C C . VAL A 1 898 ? -10.428 -24.512 33.968 1.00 78.69 898 VAL A C 1
ATOM 6863 O O . VAL A 1 898 ? -10.045 -25.687 33.980 1.00 78.69 898 VAL A O 1
ATOM 6866 N N . ARG A 1 899 ? -11.602 -24.143 34.490 1.00 77.25 899 ARG A N 1
ATOM 6867 C CA . ARG A 1 899 ? -12.569 -25.089 35.065 1.00 77.25 899 ARG A CA 1
ATOM 6868 C C . ARG A 1 899 ? -13.059 -26.068 33.990 1.00 77.25 899 ARG A C 1
ATOM 6870 O O . ARG A 1 899 ? -13.108 -25.732 32.813 1.00 77.25 899 ARG A O 1
ATOM 6877 N N . GLY A 1 900 ? -13.271 -27.329 34.369 1.00 72.44 900 GLY A N 1
ATOM 6878 C CA . GLY A 1 900 ? -13.682 -28.393 33.438 1.00 72.44 900 GLY A CA 1
ATOM 6879 C C . GLY A 1 900 ? -12.631 -28.842 32.404 1.00 72.44 900 GLY A C 1
ATOM 6880 O O . GLY A 1 900 ? -12.884 -29.787 31.657 1.00 72.44 900 GLY A O 1
ATOM 6881 N N . ARG A 1 901 ? -11.439 -28.228 32.349 1.00 81.88 901 ARG A N 1
ATOM 6882 C CA . ARG A 1 901 ? -10.396 -28.546 31.355 1.00 81.88 901 ARG A CA 1
ATOM 6883 C C . ARG A 1 901 ? -9.276 -29.428 31.927 1.00 81.88 901 ARG A C 1
ATOM 6885 O O . ARG A 1 901 ? -9.066 -29.465 33.143 1.00 81.88 901 ARG A O 1
ATOM 6892 N N . PRO A 1 902 ? -8.540 -30.170 31.073 1.00 86.44 902 PRO A N 1
ATOM 6893 C CA . PRO A 1 902 ? -7.394 -30.952 31.518 1.00 86.44 902 PRO A CA 1
ATOM 6894 C C . PRO A 1 902 ? -6.296 -30.083 32.137 1.00 86.44 902 PRO A C 1
ATOM 6896 O O . PRO A 1 902 ? -6.106 -28.932 31.760 1.00 86.44 902 PRO A O 1
ATOM 6899 N N . ALA A 1 903 ? -5.531 -30.668 33.056 1.00 86.62 903 ALA A N 1
ATOM 6900 C CA . ALA A 1 903 ? -4.491 -29.956 33.787 1.00 86.62 903 ALA A CA 1
ATOM 6901 C C . ALA A 1 903 ? -3.399 -29.362 32.883 1.00 86.62 903 ALA A C 1
ATOM 6903 O O . ALA A 1 903 ? -3.026 -29.946 31.859 1.00 86.62 903 ALA A O 1
ATOM 6904 N N . MET A 1 904 ? -2.820 -28.255 33.338 1.00 92.31 904 MET A N 1
ATOM 6905 C CA . MET A 1 904 ? -1.671 -27.606 32.718 1.00 92.31 904 MET A CA 1
ATOM 6906 C C . MET A 1 904 ? -0.384 -28.018 33.440 1.00 92.31 904 MET A C 1
ATOM 6908 O O . MET A 1 904 ? -0.257 -27.863 34.650 1.00 92.31 904 MET A O 1
ATOM 6912 N N . SER A 1 905 ? 0.587 -28.551 32.705 1.00 93.38 905 SER A N 1
ATOM 6913 C CA . SER A 1 905 ? 1.973 -28.697 33.164 1.00 93.38 905 SER A CA 1
ATOM 6914 C C . SER A 1 905 ? 2.762 -27.456 32.755 1.00 93.38 905 SER A C 1
ATOM 6916 O O . SER A 1 905 ? 2.625 -27.034 31.612 1.00 93.38 905 SER A O 1
ATOM 6918 N N . LEU A 1 906 ? 3.569 -26.902 33.657 1.00 93.62 906 LEU A N 1
ATOM 6919 C CA . LEU A 1 906 ? 4.305 -25.646 33.505 1.00 93.62 906 LEU A CA 1
ATOM 6920 C C . LEU A 1 906 ? 5.779 -25.844 33.883 1.00 93.62 906 LEU A C 1
ATOM 6922 O O . LEU A 1 906 ? 6.068 -26.484 34.898 1.00 93.62 906 LEU A O 1
ATOM 6926 N N . ASP A 1 907 ? 6.686 -25.301 33.075 1.00 93.12 907 ASP A N 1
ATOM 6927 C CA . ASP A 1 907 ? 8.140 -25.342 33.272 1.00 93.12 907 ASP A CA 1
ATOM 6928 C C . ASP A 1 907 ? 8.845 -24.174 32.540 1.00 93.12 907 ASP A C 1
ATOM 6930 O O . ASP A 1 907 ? 8.205 -23.463 31.766 1.00 93.12 907 ASP A O 1
ATOM 6934 N N . GLN A 1 908 ? 10.150 -23.988 32.769 1.00 91.06 908 GLN A N 1
ATOM 6935 C CA . GLN A 1 908 ? 11.031 -23.013 32.105 1.00 91.06 908 GLN A CA 1
ATOM 6936 C C . GLN A 1 908 ? 10.423 -21.603 32.015 1.00 91.06 908 GLN A C 1
ATOM 6938 O O . GLN A 1 908 ? 10.227 -21.059 30.930 1.00 91.06 908 GLN A O 1
ATOM 6943 N N . ILE A 1 909 ? 10.100 -21.031 33.172 1.00 92.25 909 ILE A N 1
ATOM 6944 C CA . ILE A 1 909 ? 9.579 -19.672 33.297 1.00 92.25 909 ILE A CA 1
ATOM 6945 C C . ILE A 1 909 ? 10.765 -18.715 33.405 1.00 92.25 909 ILE A C 1
ATOM 6947 O O . ILE A 1 909 ? 11.605 -18.857 34.301 1.00 92.25 909 ILE A O 1
ATOM 6951 N N . GLU A 1 910 ? 10.828 -17.727 32.526 1.00 90.62 910 GLU A N 1
ATOM 6952 C CA . GLU A 1 910 ? 11.860 -16.695 32.499 1.00 90.62 910 GLU A CA 1
ATOM 6953 C C . GLU A 1 910 ? 11.276 -15.360 32.036 1.00 90.62 910 GLU A C 1
ATOM 6955 O O . GLU A 1 910 ? 10.306 -15.314 31.285 1.00 90.62 910 GLU A O 1
ATOM 6960 N N . LEU A 1 911 ? 11.879 -14.272 32.496 1.00 89.44 911 LEU A N 1
ATOM 6961 C CA . LEU A 1 911 ? 11.611 -12.932 32.003 1.00 89.44 911 LEU A CA 1
ATOM 6962 C C . LEU A 1 911 ? 12.770 -12.515 31.109 1.00 89.44 911 LEU A C 1
ATOM 6964 O O . LEU A 1 911 ? 13.926 -12.743 31.465 1.00 89.44 911 LEU A O 1
ATOM 6968 N N . ARG A 1 912 ? 12.491 -11.885 29.979 1.00 86.94 912 ARG A N 1
ATOM 6969 C CA . ARG A 1 912 ? 13.523 -11.264 29.148 1.00 86.94 912 ARG A CA 1
ATOM 6970 C C . ARG A 1 912 ? 13.252 -9.780 29.036 1.00 86.94 912 ARG A C 1
ATOM 6972 O O . ARG A 1 912 ? 12.089 -9.396 28.964 1.00 86.94 912 ARG A O 1
ATOM 6979 N N . ASP A 1 913 ? 14.300 -8.956 29.034 1.00 86.62 913 ASP A N 1
ATOM 6980 C CA . ASP A 1 913 ? 14.149 -7.597 28.499 1.00 86.62 913 ASP A CA 1
ATOM 6981 C C . ASP A 1 913 ? 13.552 -7.746 27.088 1.00 86.62 913 ASP A C 1
ATOM 6983 O O . ASP A 1 913 ? 14.009 -8.611 26.331 1.00 86.62 913 ASP A O 1
ATOM 6987 N N . ALA A 1 914 ? 12.517 -6.966 26.759 1.00 84.00 914 ALA A N 1
ATOM 6988 C CA . ALA A 1 914 ? 11.961 -6.982 25.410 1.00 84.00 914 ALA A CA 1
ATOM 6989 C C . ALA A 1 914 ? 13.107 -6.766 24.416 1.00 84.00 914 ALA A C 1
ATOM 6991 O O . ALA A 1 914 ? 13.960 -5.895 24.631 1.00 84.00 914 ALA A O 1
ATOM 6992 N N . ALA A 1 915 ? 13.170 -7.609 23.381 1.00 76.19 915 ALA A N 1
ATOM 6993 C CA . ALA A 1 915 ? 14.276 -7.565 22.438 1.00 76.19 915 ALA A CA 1
ATOM 6994 C C . ALA A 1 915 ? 14.412 -6.142 21.893 1.00 76.19 915 ALA A C 1
ATOM 6996 O O . ALA A 1 915 ? 13.432 -5.554 21.437 1.00 76.19 915 ALA A O 1
ATOM 6997 N N . ALA A 1 916 ? 15.612 -5.573 21.984 1.00 80.25 916 ALA A N 1
ATOM 6998 C CA . ALA A 1 916 ? 15.834 -4.238 21.467 1.00 80.25 916 ALA A CA 1
ATOM 6999 C C . ALA A 1 916 ? 15.746 -4.279 19.945 1.00 80.25 916 ALA A C 1
ATOM 7001 O O . ALA A 1 916 ? 16.360 -5.136 19.303 1.00 80.25 916 ALA A O 1
ATOM 7002 N N . VAL A 1 917 ? 14.992 -3.341 19.390 1.00 87.94 917 VAL A N 1
ATOM 7003 C CA . VAL A 1 917 ? 14.750 -3.253 17.958 1.00 87.94 917 VAL A CA 1
ATOM 7004 C C . VAL A 1 917 ? 15.127 -1.858 17.495 1.00 87.94 917 VAL A C 1
ATOM 7006 O O . VAL A 1 917 ? 14.784 -0.874 18.149 1.00 87.94 917 VAL A O 1
ATOM 7009 N N . LYS A 1 918 ? 15.875 -1.775 16.395 1.00 91.88 918 LYS A N 1
ATOM 7010 C CA . LYS A 1 918 ? 15.989 -0.531 15.630 1.00 91.88 918 LYS A CA 1
ATOM 7011 C C . LYS A 1 918 ? 14.995 -0.623 14.486 1.00 91.88 918 LYS A C 1
ATOM 7013 O O . LYS A 1 918 ? 15.199 -1.475 13.627 1.00 91.88 918 LYS A O 1
ATOM 7018 N N . TYR A 1 919 ? 13.945 0.187 14.507 1.00 94.06 919 TYR A N 1
ATOM 7019 C CA . TYR A 1 919 ? 12.945 0.173 13.448 1.00 94.06 919 TYR A CA 1
ATOM 7020 C C . TYR A 1 919 ? 13.346 1.079 12.286 1.00 94.06 919 TYR A C 1
ATOM 7022 O O . TYR A 1 919 ? 13.972 2.122 12.472 1.00 94.06 919 TYR A O 1
ATOM 7030 N N . TYR A 1 920 ? 12.980 0.635 11.093 1.00 95.62 920 TYR A N 1
ATOM 7031 C CA . TYR A 1 920 ? 13.039 1.375 9.844 1.00 95.62 920 TYR A CA 1
ATOM 7032 C C . TYR A 1 920 ? 11.665 1.303 9.191 1.00 95.62 920 TYR A C 1
ATOM 7034 O O . TYR A 1 920 ? 10.949 0.315 9.377 1.00 95.62 920 TYR A O 1
ATOM 7042 N N . PHE A 1 921 ? 11.319 2.304 8.391 1.00 95.12 921 PHE A N 1
ATOM 7043 C CA . PHE A 1 921 ? 10.191 2.132 7.488 1.00 95.12 921 PHE A CA 1
ATOM 7044 C C . PHE A 1 921 ? 10.580 1.081 6.432 1.00 95.12 921 PHE A C 1
ATOM 7046 O O . PHE A 1 921 ? 11.700 1.156 5.900 1.00 95.12 921 PHE A O 1
ATOM 7053 N N . PRO A 1 922 ? 9.716 0.086 6.167 1.00 94.69 922 PRO A N 1
ATOM 7054 C CA . PRO A 1 922 ? 9.950 -0.938 5.145 1.00 94.69 922 PRO A CA 1
ATOM 7055 C C . PRO A 1 922 ? 9.999 -0.342 3.731 1.00 94.69 922 PRO A C 1
ATOM 7057 O O . PRO A 1 922 ? 9.755 0.844 3.529 1.00 94.69 922 PRO A O 1
ATOM 7060 N N . GLU A 1 923 ? 10.318 -1.159 2.728 1.00 91.69 923 GLU A N 1
ATOM 7061 C CA . GLU A 1 923 ? 10.170 -0.735 1.328 1.00 91.69 923 GLU A CA 1
ATOM 7062 C C . GLU A 1 923 ? 8.683 -0.547 0.971 1.00 91.69 923 GLU A C 1
ATOM 7064 O O . GLU A 1 923 ? 8.348 0.356 0.209 1.00 91.69 923 GLU A O 1
ATOM 7069 N N . GLU A 1 924 ? 7.797 -1.392 1.513 1.00 91.19 924 GLU A N 1
ATOM 7070 C CA . GLU A 1 924 ? 6.335 -1.310 1.384 1.00 91.19 924 GLU A CA 1
ATOM 7071 C C . GLU A 1 924 ? 5.660 -1.274 2.761 1.00 91.19 924 GLU A C 1
ATOM 7073 O O . GLU A 1 924 ? 6.044 -2.074 3.619 1.00 91.19 924 GLU A O 1
ATOM 7078 N N . PRO A 1 925 ? 4.643 -0.419 2.971 1.00 91.00 925 PRO A N 1
ATOM 7079 C CA . PRO A 1 925 ? 3.930 -0.330 4.244 1.00 91.00 925 PRO A CA 1
ATOM 7080 C C . PRO A 1 925 ? 3.360 -1.676 4.731 1.00 91.00 925 PRO A C 1
ATOM 7082 O O . PRO A 1 925 ? 2.754 -2.435 3.972 1.00 91.00 925 PRO A O 1
ATOM 7085 N N . LEU A 1 926 ? 3.515 -1.977 6.021 1.00 93.44 926 LEU A N 1
ATOM 7086 C CA . LEU A 1 926 ? 2.908 -3.133 6.700 1.00 93.44 926 LEU A CA 1
ATOM 7087 C C . LEU A 1 926 ? 1.391 -2.975 6.928 1.00 93.44 926 LEU A C 1
ATOM 7089 O O . LEU A 1 926 ? 0.712 -3.962 7.218 1.00 93.44 926 LEU A O 1
ATOM 7093 N N . GLU A 1 927 ? 0.833 -1.773 6.779 1.00 88.50 927 GLU A N 1
ATOM 7094 C CA . GLU A 1 927 ? -0.599 -1.491 6.929 1.00 88.50 927 GLU A CA 1
ATOM 7095 C C . GLU A 1 927 ? -1.479 -2.279 5.951 1.00 88.50 927 GLU A C 1
ATOM 7097 O O . GLU A 1 927 ? -2.662 -2.479 6.226 1.00 88.50 927 GLU A O 1
ATOM 7102 N N . HIS A 1 928 ? -0.903 -2.818 4.869 1.00 90.50 928 HIS A N 1
ATOM 7103 C CA . HIS A 1 928 ? -1.573 -3.760 3.969 1.00 90.50 928 HIS A CA 1
ATOM 7104 C C . HIS A 1 928 ? -2.138 -4.995 4.691 1.00 90.50 928 HIS A C 1
ATOM 7106 O O . HIS A 1 928 ? -3.062 -5.619 4.181 1.00 90.50 928 HIS A O 1
ATOM 7112 N N . PHE A 1 929 ? -1.630 -5.334 5.882 1.00 93.25 929 PHE A N 1
ATOM 7113 C CA . PHE A 1 929 ? -2.159 -6.421 6.708 1.00 93.25 929 PHE A CA 1
ATOM 7114 C C . PHE A 1 929 ? -3.335 -6.008 7.613 1.00 93.25 929 PHE A C 1
ATOM 7116 O O . PHE A 1 929 ? -3.958 -6.871 8.235 1.00 93.25 929 PHE A O 1
ATOM 7123 N N . LYS A 1 930 ? -3.641 -4.708 7.753 1.00 88.38 930 LYS A N 1
ATOM 7124 C CA . LYS A 1 930 ? -4.682 -4.210 8.668 1.00 88.38 930 LYS A CA 1
ATOM 7125 C C . LYS A 1 930 ? -6.049 -4.784 8.280 1.00 88.38 930 LYS A C 1
ATOM 7127 O O . LYS A 1 930 ? -6.497 -4.671 7.145 1.00 88.38 930 LYS A O 1
ATOM 7132 N N . GLY A 1 931 ? -6.744 -5.368 9.253 1.00 87.69 931 GLY A N 1
ATOM 7133 C CA . GLY A 1 931 ? -8.070 -5.965 9.079 1.00 87.69 931 GLY A CA 1
ATOM 7134 C C . GLY A 1 931 ? -8.078 -7.440 8.660 1.00 87.69 931 GLY A C 1
ATOM 7135 O O . GLY A 1 931 ? -9.104 -8.094 8.857 1.00 87.69 931 GLY A O 1
ATOM 7136 N N . GLU A 1 932 ? -6.962 -7.994 8.172 1.00 93.06 932 GLU A N 1
ATOM 7137 C CA . GLU A 1 932 ? -6.848 -9.433 7.883 1.00 93.06 932 GLU A CA 1
ATOM 7138 C C . GLU A 1 932 ? -6.858 -10.262 9.176 1.00 93.06 932 GLU A C 1
ATOM 7140 O O . GLU A 1 932 ? -6.513 -9.779 10.261 1.00 93.06 932 GLU A O 1
ATOM 7145 N N . SER A 1 933 ? -7.244 -11.536 9.086 1.00 90.50 933 SER A N 1
ATOM 7146 C CA . SER A 1 933 ? -7.155 -12.452 10.220 1.00 90.50 933 SER A CA 1
ATOM 7147 C C . SER A 1 933 ? -5.698 -12.766 10.551 1.00 90.50 933 SER A C 1
ATOM 7149 O O . SER A 1 933 ? -4.928 -13.205 9.700 1.00 90.50 933 SER A O 1
ATOM 7151 N N . ALA A 1 934 ? -5.327 -12.650 11.828 1.00 91.00 934 ALA A N 1
ATOM 7152 C CA . ALA A 1 934 ? -3.991 -13.040 12.263 1.00 91.00 934 ALA A CA 1
ATOM 7153 C C . ALA A 1 934 ? -3.756 -14.565 12.220 1.00 91.00 934 ALA A C 1
ATOM 7155 O O . ALA A 1 934 ? -2.606 -14.995 12.298 1.00 91.00 934 ALA A O 1
ATOM 7156 N N . LEU A 1 935 ? -4.809 -15.388 12.109 1.00 90.88 935 LEU A N 1
ATOM 7157 C CA . LEU A 1 935 ? -4.736 -16.842 12.265 1.00 90.88 935 LEU A CA 1
ATOM 7158 C C . LEU A 1 935 ? -4.019 -17.506 11.089 1.00 90.88 935 LEU A C 1
ATOM 7160 O O . LEU A 1 935 ? -4.530 -17.530 9.973 1.00 90.88 935 LEU A O 1
ATOM 7164 N N . GLY A 1 936 ? -2.932 -18.213 11.383 1.00 90.06 936 GLY A N 1
ATOM 7165 C CA . GLY A 1 936 ? -2.296 -19.124 10.435 1.00 90.06 936 GLY A CA 1
ATOM 7166 C C . GLY A 1 936 ? -0.785 -18.977 10.379 1.00 90.06 936 GLY A C 1
ATOM 7167 O O . GLY A 1 936 ? -0.163 -18.497 11.328 1.00 90.06 936 GLY A O 1
ATOM 7168 N N . ASP A 1 937 ? -0.208 -19.455 9.279 1.00 93.19 937 ASP A N 1
ATOM 7169 C CA . ASP A 1 937 ? 1.232 -19.433 9.040 1.00 93.19 937 ASP A CA 1
ATOM 7170 C C . ASP A 1 937 ? 1.633 -18.122 8.359 1.00 93.19 937 ASP A C 1
ATOM 7172 O O . ASP A 1 937 ? 1.360 -17.909 7.179 1.00 93.19 937 ASP A O 1
ATOM 7176 N N . TRP A 1 938 ? 2.319 -17.264 9.106 1.00 96.25 938 TRP A N 1
ATOM 7177 C CA . TRP A 1 938 ? 3.037 -16.118 8.562 1.00 96.25 938 TRP A CA 1
ATOM 7178 C C . TRP A 1 938 ? 4.384 -16.579 8.033 1.00 96.25 938 TRP A C 1
ATOM 7180 O O . TRP A 1 938 ? 5.103 -17.293 8.738 1.00 96.25 938 TRP A O 1
ATOM 7190 N N . THR A 1 939 ? 4.741 -16.169 6.819 1.00 97.12 939 THR A N 1
ATOM 7191 C CA . THR A 1 939 ? 5.973 -16.615 6.160 1.00 97.12 939 THR A CA 1
ATOM 7192 C C . THR A 1 939 ? 6.908 -15.436 5.908 1.00 97.12 939 THR A C 1
ATOM 7194 O O . THR A 1 939 ? 6.533 -14.479 5.239 1.00 97.12 939 THR A O 1
ATOM 7197 N N . LEU A 1 940 ? 8.133 -15.518 6.428 1.00 97.56 940 LEU A N 1
ATOM 7198 C CA . LEU A 1 940 ? 9.251 -14.676 6.013 1.00 97.56 940 LEU A CA 1
ATOM 7199 C C . LEU A 1 940 ? 9.936 -15.344 4.815 1.00 97.56 940 LEU A C 1
ATOM 7201 O O . LEU A 1 940 ? 10.502 -16.435 4.943 1.00 97.56 940 LEU A O 1
ATOM 7205 N N . GLU A 1 941 ? 9.871 -14.689 3.663 1.00 97.00 941 GLU A N 1
ATOM 7206 C CA . GLU A 1 941 ? 10.552 -15.077 2.431 1.00 97.00 941 GLU A CA 1
ATOM 7207 C C . GLU A 1 941 ? 11.895 -14.347 2.328 1.00 97.00 941 GLU A C 1
ATOM 7209 O O . GLU A 1 941 ? 11.939 -13.117 2.342 1.00 97.00 941 GLU A O 1
ATOM 7214 N N . ILE A 1 942 ? 12.983 -15.107 2.211 1.00 96.50 942 ILE A N 1
ATOM 7215 C CA . ILE A 1 942 ? 14.352 -14.604 2.055 1.00 96.50 942 ILE A CA 1
ATOM 7216 C C . ILE A 1 942 ? 14.882 -15.125 0.728 1.00 96.50 942 ILE A C 1
ATOM 7218 O O . ILE A 1 942 ? 15.164 -16.317 0.606 1.00 96.50 942 ILE A O 1
ATOM 7222 N N . ASN A 1 943 ? 14.999 -14.253 -0.264 1.00 93.62 943 ASN A N 1
ATOM 7223 C CA . ASN A 1 943 ? 15.566 -14.605 -1.558 1.00 93.62 943 ASN A CA 1
ATOM 7224 C C . ASN A 1 943 ? 17.020 -14.133 -1.622 1.00 93.62 943 ASN A C 1
ATOM 7226 O O . ASN A 1 943 ? 17.268 -12.932 -1.507 1.00 93.62 943 ASN A O 1
ATOM 7230 N N . ASP A 1 944 ? 17.947 -15.074 -1.791 1.00 91.44 944 ASP A N 1
ATOM 7231 C CA . ASP A 1 944 ? 19.367 -14.813 -2.033 1.00 91.44 944 ASP A CA 1
ATOM 7232 C C . ASP A 1 944 ? 19.655 -14.964 -3.527 1.00 91.44 944 ASP A C 1
ATOM 7234 O O . ASP A 1 944 ? 19.401 -16.014 -4.115 1.00 91.44 944 ASP A O 1
ATOM 7238 N N . THR A 1 945 ? 20.165 -13.902 -4.143 1.00 85.06 945 THR A N 1
ATOM 7239 C CA . THR A 1 945 ? 20.493 -13.868 -5.577 1.00 85.06 945 THR A CA 1
ATOM 7240 C C . THR A 1 945 ? 21.954 -14.209 -5.875 1.00 85.06 945 THR A C 1
ATOM 7242 O O . THR A 1 945 ? 22.366 -14.260 -7.038 1.00 85.06 945 THR A O 1
ATOM 7245 N N . ARG A 1 946 ? 22.776 -14.435 -4.845 1.00 82.12 946 ARG A N 1
ATOM 7246 C CA . ARG A 1 946 ? 24.180 -14.801 -5.014 1.00 82.12 946 ARG A CA 1
ATOM 7247 C C . ARG A 1 946 ? 24.306 -16.290 -5.324 1.00 82.12 946 ARG A C 1
ATOM 7249 O O . ARG A 1 946 ? 23.765 -17.125 -4.619 1.00 82.12 946 ARG A O 1
ATOM 7256 N N . SER A 1 947 ? 25.098 -16.616 -6.346 1.00 74.00 947 SER A N 1
ATOM 7257 C CA . SER A 1 947 ? 25.490 -17.994 -6.674 1.00 74.00 947 SER A CA 1
ATOM 7258 C C . SER A 1 947 ? 26.948 -18.251 -6.278 1.00 74.00 947 SER A C 1
ATOM 7260 O O . SER A 1 947 ? 27.849 -17.525 -6.712 1.00 74.00 947 SER A O 1
ATOM 7262 N N . GLY A 1 948 ? 27.208 -19.336 -5.541 1.00 65.06 948 GLY A N 1
ATOM 7263 C CA . GLY A 1 948 ? 28.550 -19.819 -5.205 1.00 65.06 948 GLY A CA 1
ATOM 7264 C C . GLY A 1 948 ? 28.941 -19.558 -3.748 1.00 65.06 948 GLY A C 1
ATOM 7265 O O . GLY A 1 948 ? 29.840 -18.760 -3.473 1.00 65.06 948 GLY A O 1
ATOM 7266 N N . GLY A 1 949 ? 28.286 -20.254 -2.817 1.00 56.38 949 GLY A N 1
ATOM 7267 C CA . GLY A 1 949 ? 28.453 -20.064 -1.374 1.00 56.38 949 GLY A CA 1
ATOM 7268 C C . GLY A 1 949 ? 29.705 -20.684 -0.723 1.00 56.38 949 GLY A C 1
ATOM 7269 O O . GLY A 1 949 ? 30.039 -21.850 -0.948 1.00 56.38 949 GLY A O 1
ATOM 7270 N N . ALA A 1 950 ? 30.371 -19.886 0.129 1.00 52.00 950 ALA A N 1
ATOM 7271 C CA . ALA A 1 950 ? 30.907 -20.225 1.468 1.00 52.00 950 ALA A CA 1
ATOM 7272 C C . ALA A 1 950 ? 31.942 -19.178 1.953 1.00 52.00 950 ALA A C 1
ATOM 7274 O O . ALA A 1 950 ? 33.028 -19.528 2.426 1.00 52.00 950 ALA A O 1
ATOM 7275 N N . GLU A 1 951 ? 31.653 -17.882 1.814 1.00 67.00 951 GLU A N 1
ATOM 7276 C CA . GLU A 1 951 ? 32.417 -16.850 2.530 1.00 67.00 951 GLU A CA 1
ATOM 7277 C C . GLU A 1 951 ? 31.814 -16.652 3.928 1.00 67.00 951 GLU A C 1
ATOM 7279 O O . GLU A 1 951 ? 30.640 -16.926 4.137 1.00 67.00 951 GLU A O 1
ATOM 7284 N N . ALA A 1 952 ? 32.623 -16.259 4.914 1.00 75.19 952 ALA A N 1
ATOM 7285 C CA . ALA A 1 952 ? 32.138 -16.039 6.278 1.00 75.19 952 ALA A CA 1
ATOM 7286 C C . ALA A 1 952 ? 31.538 -14.624 6.424 1.00 75.19 952 ALA A C 1
ATOM 7288 O O . ALA A 1 952 ? 32.137 -13.688 5.886 1.00 75.19 952 ALA A O 1
ATOM 7289 N N . PRO A 1 953 ? 30.464 -14.433 7.219 1.00 84.88 953 PRO A N 1
ATOM 7290 C CA . PRO A 1 953 ? 29.763 -15.437 8.034 1.00 84.88 953 PRO A CA 1
ATOM 7291 C C . PRO A 1 953 ? 28.857 -16.368 7.212 1.00 84.88 953 PRO A C 1
ATOM 7293 O O . PRO A 1 953 ? 28.434 -16.013 6.121 1.00 84.88 953 PRO A O 1
ATOM 7296 N N . GLU A 1 954 ? 28.560 -17.562 7.737 1.00 87.75 954 GLU A N 1
ATOM 7297 C CA . GLU A 1 954 ? 27.635 -18.496 7.075 1.00 87.75 954 GLU A CA 1
ATOM 7298 C C . GLU A 1 954 ? 26.227 -17.867 6.941 1.00 87.75 954 GLU A C 1
ATOM 7300 O O . GLU A 1 954 ? 25.726 -17.350 7.943 1.00 87.75 954 GLU A O 1
ATOM 7305 N N . PRO A 1 955 ? 25.589 -17.915 5.748 1.00 92.00 955 PRO A N 1
ATOM 7306 C CA . PRO A 1 955 ? 24.210 -17.468 5.534 1.00 92.00 955 PRO A CA 1
ATOM 7307 C C . PRO A 1 955 ? 23.205 -18.176 6.456 1.00 92.00 955 PRO A C 1
ATOM 7309 O O . PRO A 1 955 ? 22.909 -19.363 6.283 1.00 92.00 955 PRO A O 1
ATOM 7312 N N . ILE A 1 956 ? 22.657 -17.465 7.441 1.00 93.56 956 ILE A N 1
ATOM 7313 C CA . ILE A 1 956 ? 21.707 -18.046 8.392 1.00 93.56 956 ILE A CA 1
ATOM 7314 C C . ILE A 1 956 ? 20.743 -17.004 8.962 1.00 93.56 956 ILE A C 1
ATOM 7316 O O . ILE A 1 956 ? 21.135 -15.942 9.449 1.00 93.56 956 ILE A O 1
ATOM 7320 N N . LEU A 1 957 ? 19.456 -17.341 8.961 1.00 95.06 957 LEU A N 1
ATOM 7321 C CA . LEU A 1 957 ? 18.454 -16.656 9.764 1.00 95.06 957 LEU A CA 1
ATOM 7322 C C . LEU A 1 957 ? 18.574 -17.162 11.206 1.00 95.06 957 LEU A C 1
ATOM 7324 O O . LEU A 1 957 ? 18.238 -18.308 11.499 1.00 95.06 957 LEU A O 1
ATOM 7328 N N . GLN A 1 958 ? 19.074 -16.300 12.088 1.00 93.12 958 GLN A N 1
ATOM 7329 C CA . GLN A 1 958 ? 19.349 -16.596 13.498 1.00 93.12 958 GLN A CA 1
ATOM 7330 C C . GLN A 1 958 ? 18.119 -16.449 14.390 1.00 93.12 958 GLN A C 1
ATOM 7332 O O . GLN A 1 958 ? 18.073 -17.038 15.458 1.00 93.12 958 GLN A O 1
ATOM 7337 N N . ASN A 1 959 ? 17.190 -15.553 14.057 1.00 91.81 959 ASN A N 1
ATOM 7338 C CA . ASN A 1 959 ? 15.879 -15.451 14.692 1.00 91.81 959 ASN A CA 1
ATOM 7339 C C . ASN A 1 959 ? 15.028 -14.427 13.932 1.00 91.81 959 ASN A C 1
ATOM 7341 O O . ASN A 1 959 ? 15.554 -13.508 13.305 1.00 91.81 959 ASN A O 1
ATOM 7345 N N . TRP A 1 960 ? 13.714 -14.512 14.068 1.00 93.56 960 TRP A N 1
ATOM 7346 C CA . TRP A 1 960 ? 12.820 -13.416 13.723 1.00 93.56 960 TRP A CA 1
ATOM 7347 C C . TRP A 1 960 ? 11.585 -13.445 14.618 1.00 93.56 960 TRP A C 1
ATOM 7349 O O . TRP A 1 960 ? 11.195 -14.492 15.145 1.00 93.56 960 TRP A O 1
ATOM 7359 N N . GLN A 1 961 ? 11.004 -12.270 14.817 1.00 91.25 961 GLN A N 1
ATOM 7360 C CA . GLN A 1 961 ? 9.796 -12.078 15.600 1.00 91.25 961 GLN A CA 1
ATOM 7361 C C . GLN A 1 961 ? 8.775 -11.297 14.785 1.00 91.25 961 GLN A C 1
ATOM 7363 O O . GLN A 1 961 ? 9.122 -10.332 14.105 1.00 91.25 961 GLN A O 1
ATOM 7368 N N . LEU A 1 962 ? 7.518 -11.691 14.909 1.00 94.19 962 LEU A N 1
ATOM 7369 C CA . LEU A 1 962 ? 6.377 -10.937 14.413 1.00 94.19 962 LEU A CA 1
ATOM 7370 C C . LEU A 1 962 ? 5.691 -10.300 15.619 1.00 94.19 962 LEU A C 1
ATOM 7372 O O . LEU A 1 962 ? 5.362 -11.007 16.565 1.00 94.19 962 LEU A O 1
ATOM 7376 N N . LEU A 1 963 ? 5.489 -8.991 15.621 1.00 91.62 963 LEU A N 1
ATOM 7377 C CA . LEU A 1 963 ? 4.735 -8.298 16.661 1.00 91.62 963 LEU A CA 1
ATOM 7378 C C . LEU A 1 963 ? 3.403 -7.874 16.070 1.00 91.62 963 LEU A C 1
ATOM 7380 O O . LEU A 1 963 ? 3.380 -7.142 15.085 1.00 91.62 963 LEU A O 1
ATOM 7384 N N . LEU A 1 964 ? 2.310 -8.344 16.662 1.00 91.12 964 LEU A N 1
ATOM 7385 C CA . LEU A 1 964 ? 0.972 -7.968 16.227 1.00 91.12 964 LEU A CA 1
ATOM 7386 C C . LEU A 1 964 ? 0.235 -7.283 17.366 1.00 91.12 964 LEU A C 1
ATOM 7388 O O . LEU A 1 964 ? 0.161 -7.820 18.476 1.00 91.12 964 LEU A O 1
ATOM 7392 N N . SER A 1 965 ? -0.370 -6.148 17.050 1.00 87.50 965 SER A N 1
ATOM 7393 C CA . SER A 1 965 ? -1.483 -5.605 17.816 1.00 87.50 965 SER A CA 1
ATOM 7394 C C . SER A 1 965 ? -2.769 -6.151 17.206 1.00 87.50 965 SER A C 1
ATOM 7396 O O . SER A 1 965 ? -2.969 -6.089 15.993 1.00 87.50 965 SER A O 1
ATOM 7398 N N . LEU A 1 966 ? -3.639 -6.725 18.033 1.00 85.38 966 LEU A N 1
ATOM 7399 C CA . LEU A 1 966 ? -4.836 -7.433 17.576 1.00 85.38 966 LEU A CA 1
ATOM 7400 C C . LEU A 1 966 ? -6.101 -6.711 18.028 1.00 85.38 966 LEU A C 1
ATOM 7402 O O . LEU A 1 966 ? -6.209 -6.315 19.190 1.00 85.38 966 LEU A O 1
ATOM 7406 N N . ALA A 1 967 ? -7.081 -6.608 17.135 1.00 83.06 967 ALA A N 1
ATOM 7407 C CA . ALA A 1 967 ? -8.363 -5.986 17.427 1.00 83.06 967 ALA A CA 1
ATOM 7408 C C . ALA A 1 967 ? -9.163 -6.798 18.467 1.00 83.06 967 ALA A C 1
ATOM 7410 O O . ALA A 1 967 ? -9.307 -8.016 18.373 1.00 83.06 967 ALA A O 1
ATOM 7411 N N . ASN A 1 968 ? -9.720 -6.125 19.468 1.00 80.75 968 ASN A N 1
ATOM 7412 C CA . ASN A 1 968 ? -10.760 -6.633 20.351 1.00 80.75 968 ASN A CA 1
ATOM 7413 C C . ASN A 1 968 ? -11.997 -7.081 19.555 1.00 80.75 968 ASN A C 1
ATOM 7415 O O . ASN A 1 968 ? -12.478 -6.402 18.648 1.00 80.75 968 ASN A O 1
ATOM 7419 N N . THR A 1 969 ? -12.550 -8.233 19.931 1.00 74.81 969 THR A N 1
ATOM 7420 C CA . THR A 1 969 ? -13.718 -8.830 19.270 1.00 74.81 969 THR A CA 1
ATOM 7421 C C . THR A 1 969 ? -14.996 -8.626 20.062 1.00 74.81 969 THR A C 1
ATOM 7423 O O . THR A 1 969 ? -14.995 -8.723 21.289 1.00 74.81 969 THR A O 1
ATOM 7426 N N . ASN A 1 970 ? -16.106 -8.462 19.344 1.00 75.94 970 ASN A N 1
ATOM 7427 C CA . ASN A 1 970 ? -17.444 -8.428 19.924 1.00 75.94 970 ASN A CA 1
ATOM 7428 C C . ASN A 1 970 ? -17.740 -9.694 20.733 1.00 75.94 970 ASN A C 1
ATOM 7430 O O . ASN A 1 970 ? -17.600 -10.815 20.239 1.00 75.94 970 ASN A O 1
ATOM 7434 N N . VAL A 1 971 ? -18.248 -9.513 21.949 1.00 79.56 971 VAL A N 1
ATOM 7435 C CA . VAL A 1 971 ? -18.956 -10.583 22.652 1.00 79.56 971 VAL A CA 1
ATOM 7436 C C . VAL A 1 971 ? -20.367 -10.686 22.050 1.00 79.56 971 VAL A C 1
ATOM 7438 O O . VAL A 1 971 ? -21.011 -9.649 21.873 1.00 79.56 971 VAL A O 1
ATOM 7441 N N . PRO A 1 972 ? -20.886 -11.889 21.726 1.00 82.31 972 PRO A N 1
ATOM 7442 C CA . PRO A 1 972 ? -22.234 -12.030 21.180 1.00 82.31 972 PRO A CA 1
ATOM 7443 C C . PRO A 1 972 ? -23.296 -11.565 22.185 1.00 82.31 972 PRO A C 1
ATOM 7445 O O . PRO A 1 972 ? -23.644 -12.292 23.119 1.00 82.31 972 PRO A O 1
ATOM 7448 N N . ALA A 1 973 ? -23.837 -10.366 21.974 1.00 88.19 973 ALA A N 1
ATOM 7449 C CA . ALA A 1 973 ? -24.852 -9.772 22.834 1.00 88.19 973 ALA A CA 1
ATOM 7450 C C . ALA A 1 973 ? -26.154 -9.496 22.085 1.00 88.19 973 ALA A C 1
ATOM 7452 O O . ALA A 1 973 ? -26.165 -9.232 20.885 1.00 88.19 973 ALA A O 1
ATOM 7453 N N . THR A 1 974 ? -27.269 -9.579 22.806 1.00 91.00 974 THR A N 1
ATOM 7454 C CA . THR A 1 974 ? -28.602 -9.291 22.262 1.00 91.00 974 THR A CA 1
ATOM 7455 C C . THR A 1 974 ? -29.090 -7.937 22.762 1.00 91.00 974 THR A C 1
ATOM 7457 O O . THR A 1 974 ? -29.089 -7.686 23.965 1.00 91.00 974 THR A O 1
ATOM 7460 N N . THR A 1 975 ? -29.528 -7.063 21.857 1.00 89.44 975 THR A N 1
ATOM 7461 C CA . THR A 1 975 ? -30.176 -5.804 22.245 1.00 89.44 975 THR A CA 1
ATOM 7462 C C . THR A 1 975 ? -31.564 -6.089 22.807 1.00 89.44 975 THR A C 1
ATOM 7464 O O . THR A 1 975 ? -32.397 -6.674 22.112 1.00 89.44 975 THR A O 1
ATOM 7467 N N . LEU A 1 976 ? -31.822 -5.664 24.045 1.00 89.31 976 LEU A N 1
ATOM 7468 C CA . LEU A 1 976 ? -33.156 -5.705 24.645 1.00 89.31 976 LEU A CA 1
ATOM 7469 C C . LEU A 1 976 ? -33.838 -4.352 24.469 1.00 89.31 976 LEU A C 1
ATOM 7471 O O . LEU A 1 976 ? -33.265 -3.310 24.785 1.00 89.31 976 LEU A O 1
ATOM 7475 N N . ARG A 1 977 ? -35.071 -4.377 23.964 1.00 86.19 977 ARG A N 1
ATOM 7476 C CA . ARG A 1 977 ? -35.916 -3.190 23.787 1.00 86.19 977 ARG A CA 1
ATOM 7477 C C . ARG A 1 977 ? -36.987 -3.117 24.870 1.00 86.19 977 ARG A C 1
ATOM 7479 O O . ARG A 1 977 ? -37.236 -4.095 25.576 1.00 86.19 977 ARG A O 1
ATOM 7486 N N . ASN A 1 978 ? -37.631 -1.959 24.997 1.00 86.31 978 ASN A N 1
ATOM 7487 C CA . ASN A 1 978 ? -38.720 -1.801 25.953 1.00 86.31 978 ASN A CA 1
ATOM 7488 C C . ASN A 1 978 ? -39.838 -2.831 25.711 1.00 86.31 978 ASN A C 1
ATOM 7490 O O . ASN A 1 978 ? -40.234 -3.067 24.571 1.00 86.31 978 ASN A O 1
ATOM 7494 N N . GLY A 1 979 ? -40.342 -3.440 26.784 1.00 82.19 979 GLY A N 1
ATOM 7495 C CA . GLY A 1 979 ? -41.431 -4.417 26.742 1.00 82.19 979 GLY A CA 1
ATOM 7496 C C . GLY A 1 979 ? -41.039 -5.777 26.159 1.00 82.19 979 GLY A C 1
ATOM 7497 O O . GLY A 1 979 ? -41.901 -6.643 26.018 1.00 82.19 979 GLY A O 1
ATOM 7498 N N . GLN A 1 980 ? -39.764 -5.987 25.820 1.00 86.69 980 GLN A N 1
ATOM 7499 C CA . GLN A 1 980 ? -39.281 -7.232 25.238 1.00 86.69 980 GLN A CA 1
ATOM 7500 C C . GLN A 1 980 ? -38.857 -8.225 26.328 1.00 86.69 980 GLN A C 1
ATOM 7502 O O . GLN A 1 980 ? -38.135 -7.873 27.262 1.00 86.69 980 GLN A O 1
ATOM 7507 N N . CYS A 1 981 ? -39.250 -9.487 26.152 1.00 89.88 981 CYS A N 1
ATOM 7508 C CA . CYS A 1 981 ? -38.717 -10.633 26.884 1.00 89.88 981 CYS A CA 1
ATOM 7509 C C . CYS A 1 981 ? -37.903 -11.517 25.936 1.00 89.88 981 CYS A C 1
ATOM 7511 O O . CYS A 1 981 ? -38.318 -11.773 24.802 1.00 89.88 981 CYS A O 1
ATOM 7513 N N . PHE A 1 982 ? -36.743 -11.976 26.392 1.00 92.81 982 PHE A N 1
ATOM 7514 C CA . PHE A 1 982 ? -35.876 -12.887 25.659 1.00 92.81 982 PHE A CA 1
ATOM 7515 C C . PHE A 1 982 ? -35.733 -14.195 26.428 1.00 92.81 982 PHE A C 1
ATOM 7517 O O . PHE A 1 982 ? -35.170 -14.207 27.521 1.00 92.81 982 PHE A O 1
ATOM 7524 N N . ALA A 1 983 ? -36.205 -15.288 25.832 1.00 93.06 983 ALA A N 1
ATOM 7525 C CA . ALA A 1 983 ? -36.098 -16.626 26.396 1.00 93.06 983 ALA A CA 1
ATOM 7526 C C . ALA A 1 983 ? -35.038 -17.465 25.671 1.00 93.06 983 ALA A C 1
ATOM 7528 O O . ALA A 1 983 ? -34.866 -17.354 24.455 1.00 93.06 983 ALA A O 1
ATOM 7529 N N . GLY A 1 984 ? -34.349 -18.328 26.412 1.00 92.00 984 GLY A N 1
ATOM 7530 C CA . GLY A 1 984 ? -33.323 -19.221 25.882 1.00 92.00 984 GLY A CA 1
ATOM 7531 C C . GLY A 1 984 ? -32.963 -20.342 26.852 1.00 92.00 984 GLY A C 1
ATOM 7532 O O . GLY A 1 984 ? -33.584 -20.496 27.904 1.00 92.00 984 GLY A O 1
ATOM 7533 N N . SER A 1 985 ? -31.954 -21.129 26.491 1.00 90.88 985 SER A N 1
ATOM 7534 C CA . SER A 1 985 ? -31.292 -22.066 27.395 1.00 90.88 985 SER A CA 1
ATOM 7535 C C . SER A 1 985 ? -29.784 -21.844 27.376 1.00 90.88 985 SER A C 1
ATOM 7537 O O . SER A 1 985 ? -29.242 -21.350 26.387 1.00 90.88 985 SER A O 1
ATOM 7539 N N . LEU A 1 986 ? -29.144 -22.134 28.507 1.00 90.25 986 LEU A N 1
ATOM 7540 C CA . LEU A 1 986 ? -27.710 -22.006 28.730 1.00 90.25 986 LEU A CA 1
ATOM 7541 C C . LEU A 1 986 ? -27.148 -23.356 29.148 1.00 90.25 986 LEU A C 1
ATOM 7543 O O . LEU A 1 986 ? -27.616 -23.954 30.122 1.00 90.25 986 LEU A O 1
ATOM 7547 N N . GLU A 1 987 ? -26.118 -23.807 28.445 1.00 89.81 987 GLU A N 1
ATOM 7548 C CA . GLU A 1 987 ? -25.320 -24.962 28.841 1.00 89.81 987 GLU A CA 1
ATOM 7549 C C . GLU A 1 987 ? -24.611 -24.699 30.186 1.00 89.81 987 GLU A C 1
ATOM 7551 O O . GLU A 1 987 ? -24.522 -23.550 30.641 1.00 89.81 987 GLU A O 1
ATOM 7556 N N . PRO A 1 988 ? -24.106 -25.743 30.867 1.00 81.25 988 PRO A N 1
ATOM 7557 C CA . PRO A 1 988 ? -23.348 -25.562 32.0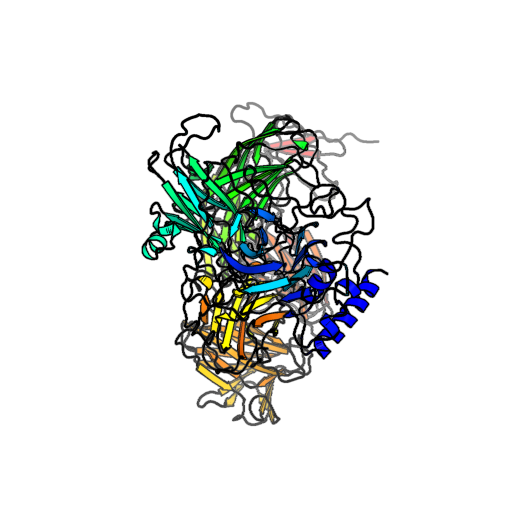97 1.00 81.25 988 PRO A CA 1
ATOM 7558 C C . PRO A 1 988 ? -22.177 -24.582 31.939 1.00 81.25 988 PRO A C 1
ATOM 7560 O O . PRO A 1 988 ? -21.370 -24.715 31.018 1.00 81.25 988 PRO A O 1
ATOM 7563 N N . GLU A 1 989 ? -22.060 -23.628 32.867 1.00 79.31 989 GLU A N 1
ATOM 7564 C CA . GLU A 1 989 ? -21.058 -22.544 32.862 1.00 79.31 989 GLU A CA 1
ATOM 7565 C C . GLU A 1 989 ? -21.163 -21.545 31.683 1.00 79.31 989 GLU A C 1
ATOM 7567 O O . GLU A 1 989 ? -20.257 -20.729 31.488 1.00 79.31 989 GLU A O 1
ATOM 7572 N N . GLU A 1 990 ? -22.247 -21.569 30.898 1.00 86.31 990 GLU A N 1
ATOM 7573 C CA . GLU A 1 990 ? -22.480 -20.611 29.810 1.00 86.31 990 GLU A CA 1
ATOM 7574 C C . GLU A 1 990 ? -23.024 -19.264 30.326 1.00 86.31 990 GLU A C 1
ATOM 7576 O O . GLU A 1 990 ? -23.776 -19.192 31.302 1.00 86.31 990 GLU A O 1
ATOM 7581 N N . VAL A 1 991 ? -22.652 -18.176 29.640 1.00 90.69 991 VAL A N 1
ATOM 7582 C CA . VAL A 1 991 ? -23.111 -16.810 29.924 1.00 90.69 991 VAL A CA 1
ATOM 7583 C C . VAL A 1 991 ? -23.670 -16.178 28.654 1.00 90.69 991 VAL A C 1
ATOM 7585 O O . VAL A 1 991 ? -23.009 -16.174 27.613 1.00 90.69 991 VAL A O 1
ATOM 7588 N N . LYS A 1 992 ? -24.866 -15.589 28.745 1.00 93.12 992 LYS A N 1
ATOM 7589 C CA . LYS A 1 992 ? -25.471 -14.792 27.675 1.00 93.12 992 LYS A CA 1
ATOM 7590 C C . LYS A 1 992 ? -25.466 -13.312 28.021 1.00 93.12 992 LYS A C 1
ATOM 7592 O O . LYS A 1 992 ? -25.920 -12.931 29.094 1.00 93.12 992 LYS A O 1
ATOM 7597 N N . TYR A 1 993 ? -25.029 -12.484 27.078 1.00 94.00 993 TYR A N 1
ATOM 7598 C CA . TYR A 1 993 ? -24.910 -11.038 27.252 1.00 94.00 993 TYR A CA 1
ATOM 7599 C C . TYR A 1 993 ? -26.029 -10.264 26.557 1.00 94.00 993 TYR A C 1
ATOM 7601 O O . TYR A 1 993 ? -26.519 -10.651 25.490 1.00 94.00 993 TYR A O 1
ATOM 7609 N N . PHE A 1 994 ? -26.396 -9.135 27.151 1.00 93.88 994 PHE A N 1
ATOM 7610 C CA . PHE A 1 994 ? -27.433 -8.237 26.671 1.00 93.88 994 PHE A CA 1
ATOM 7611 C C . PHE A 1 994 ? -26.985 -6.783 26.777 1.00 93.88 994 PHE A C 1
ATOM 7613 O O . PHE A 1 994 ? -26.260 -6.403 27.699 1.00 93.88 994 PHE A O 1
ATOM 7620 N N . VAL A 1 995 ? -27.444 -5.971 25.830 1.00 93.69 995 VAL A N 1
ATOM 7621 C CA . VAL A 1 995 ? -27.191 -4.530 25.789 1.00 93.69 995 VAL A CA 1
ATOM 7622 C C . VAL A 1 995 ? -28.512 -3.773 25.820 1.00 93.69 995 VAL A C 1
ATOM 7624 O O . VAL A 1 995 ? -29.474 -4.170 25.153 1.00 93.69 995 VAL A O 1
ATOM 7627 N N . VAL A 1 996 ? -28.559 -2.699 26.605 1.00 92.31 996 VAL A N 1
ATOM 7628 C CA . VAL A 1 996 ? -29.755 -1.882 26.801 1.00 92.31 996 VAL A CA 1
ATOM 7629 C C . VAL A 1 996 ? -29.417 -0.410 26.588 1.00 92.31 996 VAL A C 1
ATOM 7631 O O . VAL A 1 996 ? -28.630 0.157 27.343 1.00 92.31 996 VAL A O 1
ATOM 7634 N N . ASP A 1 997 ? -30.039 0.211 25.586 1.00 90.44 997 ASP A N 1
ATOM 7635 C CA . ASP A 1 997 ? -29.985 1.659 25.366 1.00 90.44 997 ASP A CA 1
ATOM 7636 C C . ASP A 1 997 ? -31.178 2.319 26.083 1.00 90.44 997 ASP A C 1
ATOM 7638 O O . ASP A 1 997 ? -32.335 1.995 25.804 1.00 90.44 997 ASP A O 1
ATOM 7642 N N . VAL A 1 998 ? -30.908 3.216 27.037 1.00 88.81 998 VAL A N 1
ATOM 7643 C CA . VAL A 1 998 ? -31.936 3.853 27.876 1.00 88.81 998 VAL A CA 1
ATOM 7644 C C . VAL A 1 998 ? -32.598 5.022 27.132 1.00 88.81 998 VAL A C 1
ATOM 7646 O O . VAL A 1 998 ? -31.889 5.934 26.698 1.00 88.81 998 VAL A O 1
ATOM 7649 N N . PRO A 1 999 ? -33.942 5.069 27.031 1.00 84.75 999 PRO A N 1
ATOM 7650 C CA . PRO A 1 999 ? -34.661 6.213 26.471 1.00 84.75 999 PRO A CA 1
ATOM 7651 C C . PRO A 1 999 ? -34.365 7.526 27.205 1.00 84.75 999 PRO A C 1
ATOM 7653 O O . PRO A 1 999 ? -34.193 7.549 28.424 1.00 84.75 999 PRO A O 1
ATOM 7656 N N . ARG A 1 1000 ? -34.387 8.651 26.483 1.00 79.88 1000 ARG A N 1
ATOM 7657 C CA . ARG A 1 1000 ? -34.069 9.984 27.043 1.00 79.88 1000 ARG A CA 1
ATOM 7658 C C . ARG A 1 1000 ? -35.030 10.474 28.136 1.00 79.88 1000 ARG A C 1
ATOM 7660 O O . ARG A 1 1000 ? -34.646 11.299 28.955 1.00 79.88 1000 ARG A O 1
ATOM 7667 N N . ILE A 1 1001 ? -36.272 9.984 28.149 1.00 76.00 1001 ILE A N 1
ATOM 7668 C CA . ILE A 1 1001 ? -37.310 10.380 29.121 1.00 76.00 1001 ILE A CA 1
ATOM 7669 C C . ILE A 1 1001 ? -37.640 9.297 30.152 1.00 76.00 1001 ILE A C 1
ATOM 7671 O O . ILE A 1 1001 ? -38.507 9.520 30.999 1.00 76.00 1001 ILE A O 1
ATOM 7675 N N . ALA A 1 1002 ? -36.988 8.134 30.086 1.00 80.88 1002 ALA A N 1
ATOM 7676 C CA . ALA A 1 1002 ? -37.200 7.096 31.083 1.00 80.88 1002 ALA A CA 1
ATOM 7677 C C . ALA A 1 1002 ? -36.704 7.593 32.449 1.00 80.88 1002 ALA A C 1
ATOM 7679 O O . ALA A 1 1002 ? -35.632 8.195 32.551 1.00 80.88 1002 ALA A O 1
ATOM 7680 N N . THR A 1 1003 ? -37.458 7.310 33.511 1.00 84.31 1003 THR A N 1
ATOM 7681 C CA . THR A 1 1003 ? -37.023 7.542 34.902 1.00 84.31 1003 THR A CA 1
ATOM 7682 C C . THR A 1 1003 ? -36.800 6.241 35.670 1.00 84.31 1003 THR A C 1
ATOM 7684 O O . THR A 1 1003 ? -36.192 6.249 36.746 1.00 84.31 1003 THR A O 1
ATOM 7687 N N . MET A 1 1004 ? -37.222 5.114 35.092 1.00 87.06 1004 MET A N 1
ATOM 7688 C CA . MET A 1 1004 ? -37.107 3.793 35.689 1.00 87.06 1004 MET A CA 1
ATOM 7689 C C . MET A 1 1004 ? -36.959 2.693 34.627 1.00 87.06 1004 MET A C 1
ATOM 7691 O O . MET A 1 1004 ? -37.700 2.658 33.647 1.00 87.06 1004 MET A O 1
ATOM 7695 N N . ALA A 1 1005 ? -36.068 1.731 34.878 1.00 91.62 1005 ALA A N 1
ATOM 7696 C CA . ALA A 1 1005 ? -35.917 0.505 34.097 1.00 91.62 1005 ALA A CA 1
ATOM 7697 C C . ALA A 1 1005 ? -36.095 -0.722 34.998 1.00 91.62 1005 ALA A C 1
ATOM 7699 O O . ALA A 1 1005 ? -35.402 -0.870 35.999 1.00 91.62 1005 ALA A O 1
ATOM 7700 N N . THR A 1 1006 ? -37.017 -1.611 34.644 1.00 91.81 1006 THR A N 1
ATOM 7701 C CA . THR A 1 1006 ? -37.275 -2.879 35.335 1.00 91.81 1006 THR A CA 1
ATOM 7702 C C . THR A 1 1006 ? -36.692 -4.023 34.518 1.00 91.81 1006 THR A C 1
ATOM 7704 O O . THR A 1 1006 ? -37.137 -4.264 33.397 1.00 91.81 1006 THR A O 1
ATOM 7707 N N . ASN A 1 1007 ? -35.725 -4.729 35.095 1.00 92.81 1007 ASN A N 1
ATOM 7708 C CA . ASN A 1 1007 ? -35.098 -5.924 34.544 1.00 92.81 1007 ASN A CA 1
ATOM 7709 C C . ASN A 1 1007 ? -35.522 -7.126 35.378 1.00 92.81 1007 ASN A C 1
ATOM 7711 O O . ASN A 1 1007 ? -35.358 -7.112 36.599 1.00 92.81 1007 ASN A O 1
ATOM 7715 N N . TRP A 1 1008 ? -36.077 -8.148 34.738 1.00 89.88 1008 TRP A N 1
ATOM 7716 C CA . TRP A 1 1008 ? -36.590 -9.326 35.428 1.00 89.88 1008 TRP A CA 1
ATOM 7717 C C . TRP A 1 1008 ? -36.083 -10.597 34.756 1.00 89.88 1008 TRP A C 1
ATOM 7719 O O . TRP A 1 1008 ? -36.380 -10.832 33.587 1.00 89.88 1008 TRP A O 1
ATOM 7729 N N . LEU A 1 1009 ? -35.348 -11.415 35.502 1.00 91.00 1009 LEU A N 1
ATOM 7730 C CA . LEU A 1 1009 ? -34.856 -12.726 35.107 1.00 91.00 1009 LEU A CA 1
ATOM 7731 C C . LEU A 1 1009 ? -35.723 -13.808 35.765 1.00 91.00 1009 LEU A C 1
ATOM 7733 O O . LEU A 1 1009 ? -35.986 -13.790 36.963 1.00 91.00 1009 LEU A O 1
ATOM 7737 N N . THR A 1 1010 ? -36.206 -14.754 34.970 1.00 87.62 1010 THR A N 1
ATOM 7738 C CA . THR A 1 1010 ? -36.805 -16.005 35.453 1.00 87.62 1010 THR A CA 1
ATOM 7739 C C . THR A 1 1010 ? -36.146 -17.186 34.767 1.00 87.62 1010 THR A C 1
ATOM 7741 O O . THR A 1 1010 ? -35.553 -17.031 33.705 1.00 87.62 1010 THR A O 1
ATOM 7744 N N . GLY A 1 1011 ? -36.262 -18.380 35.341 1.00 84.31 1011 GLY A N 1
ATOM 7745 C CA . GLY A 1 1011 ? -35.742 -19.580 34.707 1.00 84.31 1011 GLY A CA 1
ATOM 7746 C C . GLY A 1 1011 ? -35.907 -20.834 35.548 1.00 84.31 1011 GLY A C 1
ATOM 7747 O O . GLY A 1 1011 ? -36.628 -20.849 36.547 1.00 84.31 1011 GLY A O 1
ATOM 7748 N N . THR A 1 1012 ? -35.247 -21.896 35.104 1.00 79.75 1012 THR A N 1
ATOM 7749 C CA . THR A 1 1012 ? -35.057 -23.130 35.866 1.00 79.75 1012 THR A CA 1
ATOM 7750 C C . THR A 1 1012 ? -33.678 -23.092 36.519 1.00 79.75 1012 THR A C 1
ATOM 7752 O O . THR A 1 1012 ? -32.726 -22.663 35.875 1.00 79.75 1012 THR A O 1
ATOM 7755 N N . GLY A 1 1013 ? -33.542 -23.561 37.761 1.00 76.06 1013 GLY A N 1
ATOM 7756 C CA . GLY A 1 1013 ? -32.227 -23.719 38.386 1.00 76.06 1013 GLY A CA 1
ATOM 7757 C C . GLY A 1 1013 ? -31.595 -22.436 38.938 1.00 76.06 1013 GLY A C 1
ATOM 7758 O O . GLY A 1 1013 ? -32.271 -21.450 39.218 1.00 76.06 1013 GLY A O 1
ATOM 7759 N N . ASP A 1 1014 ? -30.276 -22.503 39.148 1.00 78.00 1014 ASP A N 1
ATOM 7760 C CA . ASP A 1 1014 ? -29.442 -21.460 39.764 1.00 78.00 1014 ASP A CA 1
ATOM 7761 C C . ASP A 1 1014 ? -28.851 -20.540 38.683 1.00 78.00 1014 ASP A C 1
ATOM 7763 O O . ASP A 1 1014 ? -27.758 -20.788 38.160 1.00 78.00 1014 ASP A O 1
ATOM 7767 N N . LEU A 1 1015 ? -29.614 -19.519 38.297 1.00 87.50 1015 LEU A N 1
ATOM 7768 C CA . LEU A 1 1015 ? -29.163 -18.479 37.376 1.00 87.50 1015 LEU A CA 1
ATOM 7769 C C . LEU A 1 1015 ? -28.606 -17.295 38.169 1.00 87.50 1015 LEU A C 1
ATOM 7771 O O . LEU A 1 1015 ? -28.890 -17.127 39.346 1.00 87.50 1015 LEU A O 1
ATOM 7775 N N . LYS A 1 1016 ? -27.761 -16.483 37.533 1.00 89.31 1016 LYS A N 1
ATOM 7776 C CA . LYS A 1 1016 ? -27.307 -15.209 38.106 1.00 89.31 1016 LYS A CA 1
ATOM 7777 C C . LYS A 1 1016 ? -27.430 -14.108 37.078 1.00 89.31 1016 LYS A C 1
ATOM 7779 O O . LYS A 1 1016 ? -27.041 -14.299 35.923 1.00 89.31 1016 LYS A O 1
ATOM 7784 N N . MET A 1 1017 ? -27.891 -12.940 37.516 1.00 91.56 1017 MET A N 1
ATOM 7785 C CA . MET A 1 1017 ? -27.886 -11.730 36.698 1.00 91.56 1017 MET A CA 1
ATOM 7786 C C . MET A 1 1017 ? -26.646 -10.892 37.018 1.00 91.56 1017 MET A C 1
ATOM 7788 O O . MET A 1 1017 ? -26.390 -10.550 38.172 1.00 91.56 1017 MET A O 1
ATOM 7792 N N . TRP A 1 1018 ? -25.851 -10.556 36.006 1.00 93.31 1018 TRP A N 1
ATOM 7793 C CA . TRP A 1 1018 ? -24.699 -9.659 36.147 1.00 93.31 1018 TRP A CA 1
ATOM 7794 C C . TRP A 1 1018 ? -25.010 -8.300 35.525 1.00 93.31 1018 TRP A C 1
ATOM 7796 O O . TRP A 1 1018 ? -25.770 -8.226 34.559 1.00 93.31 1018 TRP A O 1
ATOM 7806 N N . PHE A 1 1019 ? -24.418 -7.233 36.062 1.00 93.06 1019 PHE A N 1
ATOM 7807 C CA . PHE A 1 1019 ? -24.696 -5.859 35.646 1.00 93.06 1019 PHE A CA 1
ATOM 7808 C C . PHE A 1 1019 ? -23.441 -4.988 35.691 1.00 93.06 1019 PHE A C 1
ATOM 7810 O O . PHE A 1 1019 ? -22.685 -5.028 36.663 1.00 93.06 1019 PHE A O 1
ATOM 7817 N N . ASP A 1 1020 ? -23.280 -4.138 34.678 1.00 91.62 1020 ASP A N 1
ATOM 7818 C CA . ASP A 1 1020 ? -22.310 -3.044 34.686 1.00 91.62 1020 ASP A CA 1
ATOM 7819 C C . ASP A 1 1020 ? -22.781 -1.912 33.741 1.00 91.62 1020 ASP A C 1
ATOM 7821 O O . ASP A 1 1020 ? -23.475 -2.143 32.747 1.00 91.62 1020 ASP A O 1
ATOM 7825 N N . VAL A 1 1021 ? -22.426 -0.667 34.068 1.00 87.00 1021 VAL A N 1
ATOM 7826 C CA . VAL A 1 1021 ? -22.672 0.530 33.239 1.00 87.00 1021 VAL A CA 1
ATOM 7827 C C . VAL A 1 1021 ? -21.480 0.867 32.340 1.00 87.00 1021 VAL A C 1
ATOM 7829 O O . VAL A 1 1021 ? -21.642 1.561 31.341 1.00 87.00 1021 VAL A O 1
ATOM 7832 N N . ALA A 1 1022 ? -20.280 0.390 32.680 1.00 81.50 1022 ALA A N 1
ATOM 7833 C CA . ALA A 1 1022 ? -19.046 0.745 31.983 1.00 81.50 1022 ALA A CA 1
ATOM 7834 C C . ALA A 1 1022 ? -18.717 -0.179 30.796 1.00 81.50 1022 ALA A C 1
ATOM 7836 O O . ALA A 1 1022 ? -17.930 0.200 29.933 1.00 81.50 1022 ALA A O 1
ATOM 7837 N N . GLY A 1 1023 ? -19.290 -1.383 30.746 1.00 87.25 1023 GLY A N 1
ATOM 7838 C CA . GLY A 1 1023 ? -19.011 -2.387 29.718 1.00 87.25 1023 GLY A CA 1
ATOM 7839 C C . GLY A 1 1023 ? -19.648 -3.738 30.042 1.00 87.25 1023 GLY A C 1
ATOM 7840 O O . GLY A 1 1023 ? -20.397 -3.863 31.003 1.00 87.25 1023 GLY A O 1
ATOM 7841 N N . VAL A 1 1024 ? -19.331 -4.769 29.264 1.00 88.88 1024 VAL A N 1
ATOM 7842 C CA . VAL A 1 1024 ? -19.790 -6.148 29.463 1.00 88.88 1024 VAL A CA 1
ATOM 7843 C C . VAL A 1 1024 ? -19.413 -6.639 30.868 1.00 88.88 1024 VAL A C 1
ATOM 7845 O O . VAL A 1 1024 ? -18.218 -6.638 31.196 1.00 88.88 1024 VAL A O 1
ATOM 7848 N N . PRO A 1 1025 ? -20.375 -7.091 31.696 1.00 90.69 1025 PRO A N 1
ATOM 7849 C CA . PRO A 1 1025 ? -20.094 -7.562 33.048 1.00 90.69 1025 PRO A CA 1
ATOM 7850 C C . PRO A 1 1025 ? -19.275 -8.862 33.042 1.00 90.69 1025 PRO A C 1
ATOM 7852 O O . PRO A 1 1025 ? -19.404 -9.708 32.157 1.00 90.69 1025 PRO A O 1
ATOM 7855 N N . THR A 1 1026 ? -18.406 -9.018 34.034 1.00 83.12 1026 THR A N 1
ATOM 7856 C CA . THR A 1 1026 ? -17.436 -10.120 34.145 1.00 83.12 1026 THR A CA 1
ATOM 7857 C C . THR A 1 1026 ? -17.844 -11.199 35.146 1.00 83.12 1026 THR A C 1
ATOM 7859 O O . THR A 1 1026 ? -17.248 -12.275 35.142 1.00 83.12 1026 THR A O 1
ATOM 7862 N N . GLY A 1 1027 ? -18.843 -10.922 35.987 1.00 84.31 1027 GLY A N 1
ATOM 7863 C CA . GLY A 1 1027 ? -19.282 -11.793 37.076 1.00 84.31 1027 GLY A CA 1
ATOM 7864 C C . GLY A 1 1027 ? -18.435 -11.663 38.343 1.00 84.31 1027 GLY A C 1
ATOM 7865 O O . GLY A 1 1027 ? -18.674 -12.378 39.315 1.00 84.31 1027 GLY A O 1
ATOM 7866 N N . GLU A 1 1028 ? -17.468 -10.745 38.355 1.00 76.50 1028 GLU A N 1
ATOM 7867 C CA . GLU A 1 1028 ? -16.566 -10.476 39.473 1.00 76.50 1028 GLU A CA 1
ATOM 7868 C C . GLU A 1 1028 ? -16.626 -8.982 39.823 1.00 76.50 1028 GLU A C 1
ATOM 7870 O O . GLU A 1 1028 ? -16.563 -8.115 38.952 1.00 76.50 1028 GLU A O 1
ATOM 7875 N N . SER A 1 1029 ? -16.727 -8.667 41.114 1.00 75.31 1029 SER A N 1
ATOM 7876 C CA . SER A 1 1029 ? -16.790 -7.290 41.619 1.00 75.31 1029 SER A CA 1
ATOM 7877 C C . SER A 1 1029 ? -15.626 -7.053 42.588 1.00 75.31 1029 SER A C 1
ATOM 7879 O O . SER A 1 1029 ? -15.703 -7.518 43.735 1.00 75.31 1029 SER A O 1
ATOM 7881 N N . PRO A 1 1030 ? -14.564 -6.315 42.195 1.00 60.81 1030 PRO A N 1
ATOM 7882 C CA . PRO A 1 1030 ? -14.356 -5.612 40.911 1.00 60.81 1030 PRO A CA 1
ATOM 7883 C C . PRO A 1 1030 ? -13.924 -6.547 39.752 1.00 60.81 1030 PRO A C 1
ATOM 7885 O O . PRO A 1 1030 ? -13.351 -7.603 40.033 1.00 60.81 1030 PRO A O 1
ATOM 7888 N N . PRO A 1 1031 ? -14.093 -6.161 38.464 1.00 70.19 1031 PRO A N 1
ATOM 7889 C CA . PRO A 1 1031 ? -14.363 -4.809 37.952 1.00 70.19 1031 PRO A CA 1
ATOM 7890 C C . PRO A 1 1031 ? -15.839 -4.407 37.823 1.00 70.19 1031 PRO A C 1
ATOM 7892 O O . PRO A 1 1031 ? -16.085 -3.231 37.567 1.00 70.19 1031 PRO A O 1
ATOM 7895 N N . ASP A 1 1032 ? -16.794 -5.322 37.998 1.00 83.88 1032 ASP A N 1
ATOM 7896 C CA . ASP A 1 1032 ? -18.219 -4.981 37.914 1.00 83.88 1032 ASP A CA 1
ATOM 7897 C C . ASP A 1 1032 ? -18.617 -4.042 39.066 1.00 83.88 1032 ASP A C 1
ATOM 7899 O O . ASP A 1 1032 ? -18.088 -4.141 40.179 1.00 83.88 1032 ASP A O 1
ATOM 7903 N N . ILE A 1 1033 ? -19.540 -3.107 38.803 1.00 84.25 1033 ILE A N 1
ATOM 7904 C CA . ILE A 1 1033 ? -19.925 -2.069 39.779 1.00 84.25 1033 ILE A CA 1
ATOM 7905 C C . ILE A 1 1033 ? -20.669 -2.636 40.995 1.00 84.25 1033 ILE A C 1
ATOM 7907 O O . ILE A 1 1033 ? -20.634 -2.045 42.077 1.00 84.25 1033 ILE A O 1
ATOM 7911 N N . ILE A 1 1034 ? -21.328 -3.783 40.821 1.00 85.75 1034 ILE A N 1
ATOM 7912 C CA . ILE A 1 1034 ? -21.987 -4.543 41.881 1.00 85.75 1034 ILE A CA 1
ATOM 7913 C C . ILE A 1 1034 ? -21.668 -6.037 41.734 1.00 85.75 1034 ILE A C 1
ATOM 7915 O O . ILE A 1 1034 ? -21.414 -6.501 40.621 1.00 85.75 1034 ILE A O 1
ATOM 7919 N N . PRO A 1 1035 ? -21.687 -6.814 42.834 1.00 85.62 1035 PRO A N 1
ATOM 7920 C CA . PRO A 1 1035 ? -21.604 -8.270 42.764 1.00 85.62 1035 PRO A CA 1
ATOM 7921 C C . PRO A 1 1035 ? -22.743 -8.882 41.928 1.00 85.62 1035 PRO A C 1
ATOM 7923 O O . PRO A 1 1035 ? -23.799 -8.255 41.808 1.00 85.62 1035 PRO A O 1
ATOM 7926 N N . PRO A 1 1036 ? -22.577 -10.119 41.415 1.00 87.81 1036 PRO A N 1
ATOM 7927 C CA . PRO A 1 1036 ? -23.658 -10.867 40.780 1.00 87.81 1036 PRO A CA 1
ATOM 7928 C C . PRO A 1 1036 ? -24.939 -10.864 41.618 1.00 87.81 1036 PRO A C 1
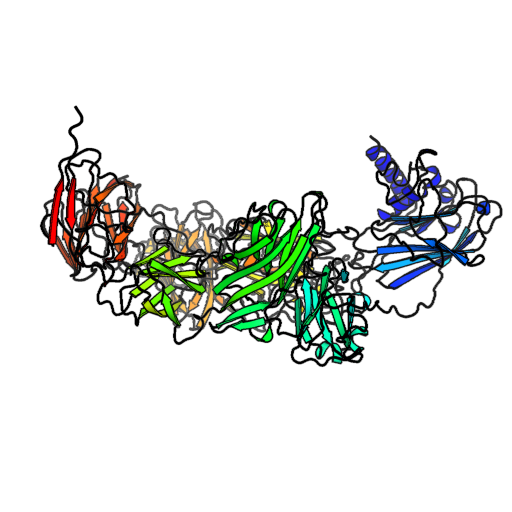ATOM 7930 O O . PRO A 1 1036 ? -24.910 -11.160 42.815 1.00 87.81 1036 PRO A O 1
ATOM 7933 N N . ILE A 1 1037 ? -26.054 -10.546 40.969 1.00 87.88 1037 ILE A N 1
ATOM 7934 C CA . ILE A 1 1037 ? -27.388 -10.578 41.555 1.00 87.88 1037 ILE A CA 1
ATOM 7935 C C . ILE A 1 1037 ? -27.809 -12.045 41.611 1.00 87.88 1037 ILE A C 1
ATOM 7937 O O . ILE A 1 1037 ? -28.085 -12.664 40.585 1.00 87.88 1037 ILE A O 1
ATOM 7941 N N . ASP A 1 1038 ? -27.792 -12.581 42.827 1.00 84.19 1038 ASP A N 1
ATOM 7942 C CA . ASP A 1 1038 ? -28.085 -13.974 43.161 1.00 84.19 1038 ASP A CA 1
ATOM 7943 C C . ASP A 1 1038 ? -28.659 -14.007 44.585 1.00 84.19 1038 ASP A C 1
ATOM 7945 O O . ASP A 1 1038 ? -27.962 -14.233 45.580 1.00 84.19 1038 ASP A O 1
ATOM 7949 N N . TYR A 1 1039 ? -29.935 -13.640 44.700 1.00 74.38 1039 TYR A N 1
ATOM 7950 C CA . TYR A 1 1039 ? -30.630 -13.562 45.988 1.00 74.38 1039 TYR A CA 1
ATOM 7951 C C . TYR A 1 1039 ? -31.418 -14.843 46.315 1.00 74.38 1039 TYR A C 1
ATOM 7953 O O . TYR A 1 1039 ? -31.931 -14.974 47.430 1.00 74.38 1039 TYR A O 1
ATOM 7961 N N . HIS A 1 1040 ? -31.481 -15.805 45.389 1.00 64.69 1040 HIS A N 1
ATOM 7962 C CA . HIS A 1 1040 ? -32.165 -17.083 45.552 1.00 64.69 1040 HIS A CA 1
ATOM 7963 C C . HIS A 1 1040 ? -31.365 -18.208 44.894 1.00 64.69 1040 HIS A C 1
ATOM 7965 O O . HIS A 1 1040 ? -31.185 -18.206 43.690 1.00 64.69 1040 HIS A O 1
ATOM 7971 N N . GLY A 1 1041 ? -30.979 -19.224 45.671 1.00 62.56 1041 GLY A N 1
ATOM 7972 C CA . GLY A 1 1041 ? -30.419 -20.440 45.077 1.00 62.56 1041 GLY A CA 1
ATOM 7973 C C . GLY A 1 1041 ? -31.478 -21.252 44.315 1.00 62.56 1041 GLY A C 1
ATOM 7974 O O . GLY A 1 1041 ? -32.631 -21.259 44.729 1.00 62.56 1041 GLY A O 1
ATOM 7975 N N . VAL A 1 1042 ? -31.074 -21.990 43.281 1.00 57.06 1042 VAL A N 1
ATOM 7976 C CA . VAL A 1 1042 ? -31.744 -23.085 42.516 1.00 57.06 1042 VAL A CA 1
ATOM 7977 C C . VAL A 1 1042 ? -33.209 -22.931 42.029 1.00 57.06 1042 VAL A C 1
ATOM 7979 O O . VAL A 1 1042 ? -33.558 -23.642 41.100 1.00 57.06 1042 VAL A O 1
ATOM 7982 N N . ASP A 1 1043 ? -34.088 -22.073 42.562 1.00 57.38 1043 ASP A N 1
ATOM 7983 C CA . ASP A 1 1043 ? -35.516 -22.031 42.153 1.00 57.38 1043 ASP A CA 1
ATOM 7984 C C . ASP A 1 1043 ? -36.208 -20.642 42.298 1.00 57.38 1043 ASP A C 1
ATOM 7986 O O . ASP A 1 1043 ? -37.407 -20.569 42.586 1.00 57.38 1043 ASP A O 1
ATOM 7990 N N . GLY A 1 1044 ? -35.509 -19.512 42.118 1.00 61.69 1044 GLY A N 1
ATOM 7991 C CA . GLY A 1 1044 ? -36.127 -18.174 42.198 1.00 61.69 1044 GLY A CA 1
ATOM 7992 C C . GLY A 1 1044 ? -35.596 -17.203 41.147 1.00 61.69 1044 GLY A C 1
ATOM 7993 O O . GLY A 1 1044 ? -34.395 -17.096 40.990 1.00 61.69 1044 GLY A O 1
ATOM 7994 N N . GLY A 1 1045 ? -36.480 -16.496 40.436 1.00 71.25 1045 GLY A N 1
ATOM 7995 C CA . GLY A 1 1045 ? -36.075 -15.434 39.506 1.00 71.25 1045 GLY A CA 1
ATOM 7996 C C . GLY A 1 1045 ? -35.558 -14.179 40.220 1.00 71.25 1045 GLY A C 1
ATOM 7997 O O . GLY A 1 1045 ? -36.037 -13.852 41.310 1.00 71.25 1045 GLY A O 1
ATOM 7998 N N . GLU A 1 1046 ? -34.612 -13.471 39.604 1.00 84.75 1046 GLU A N 1
ATOM 7999 C CA . GLU A 1 1046 ? -34.025 -12.228 40.105 1.00 84.75 1046 GLU A CA 1
ATOM 8000 C C . GLU A 1 1046 ? -34.597 -10.994 39.397 1.00 84.75 1046 GLU A C 1
ATOM 8002 O O . GLU A 1 1046 ? -34.777 -10.979 38.181 1.00 84.75 1046 GLU A O 1
ATOM 8007 N N . ALA A 1 1047 ? -34.822 -9.902 40.130 1.00 86.88 1047 ALA A N 1
ATOM 8008 C CA . ALA A 1 1047 ? -35.263 -8.649 39.528 1.00 86.88 1047 ALA A CA 1
ATOM 8009 C C . ALA A 1 1047 ? -34.482 -7.440 40.044 1.00 86.88 1047 ALA A C 1
ATOM 8011 O O . ALA A 1 1047 ? -34.178 -7.322 41.232 1.00 86.88 1047 ALA A O 1
ATOM 8012 N N . MET A 1 1048 ? -34.203 -6.513 39.132 1.00 91.38 1048 MET A N 1
ATOM 8013 C CA . MET A 1 1048 ? -33.533 -5.248 39.402 1.00 91.38 1048 MET A CA 1
ATOM 8014 C C . MET A 1 1048 ? -34.338 -4.100 38.796 1.00 91.38 1048 MET A C 1
ATOM 8016 O O . MET A 1 1048 ? -34.598 -4.076 37.593 1.00 91.38 1048 MET A O 1
ATOM 8020 N N . VAL A 1 1049 ? -34.687 -3.115 39.620 1.00 91.69 1049 VAL A N 1
ATOM 8021 C CA . VAL A 1 1049 ? -35.252 -1.841 39.168 1.00 91.69 1049 VAL A CA 1
ATOM 8022 C C . VAL A 1 1049 ? -34.190 -0.763 39.315 1.00 91.69 1049 VAL A C 1
ATOM 8024 O O . VAL A 1 1049 ? -33.783 -0.427 40.427 1.00 91.69 1049 VAL A O 1
ATOM 8027 N N . LEU A 1 1050 ? -33.749 -0.220 38.187 1.00 93.44 1050 LEU A N 1
ATOM 8028 C CA . LEU A 1 1050 ? -32.789 0.871 38.114 1.00 93.44 1050 LEU A CA 1
ATOM 8029 C C . LEU A 1 1050 ? -33.551 2.198 38.002 1.00 93.44 1050 LEU A C 1
ATOM 8031 O O . LEU A 1 1050 ? -34.433 2.339 37.157 1.00 93.44 1050 LEU A O 1
ATOM 8035 N N . THR A 1 1051 ? -33.229 3.164 38.859 1.00 90.62 1051 THR A N 1
ATOM 8036 C CA . THR A 1 1051 ? -33.879 4.486 38.919 1.00 90.62 1051 THR A CA 1
ATOM 8037 C C . THR A 1 1051 ? -32.836 5.599 38.933 1.00 90.62 1051 THR A C 1
ATOM 8039 O O . THR A 1 1051 ? -31.647 5.335 39.112 1.00 90.62 1051 THR A O 1
ATOM 8042 N N . LEU A 1 1052 ? -33.269 6.855 38.812 1.00 86.19 1052 LEU A N 1
ATOM 8043 C CA . LEU A 1 1052 ? -32.381 8.020 38.935 1.00 86.19 1052 LEU A CA 1
ATOM 8044 C C . LEU A 1 1052 ? -31.729 8.163 40.329 1.00 86.19 1052 LEU A C 1
ATOM 8046 O O . LEU A 1 1052 ? -30.704 8.828 40.450 1.00 86.19 1052 LEU A O 1
ATOM 8050 N N . ASP A 1 1053 ? -32.292 7.530 41.365 1.00 88.19 1053 ASP A N 1
ATOM 8051 C CA . ASP A 1 1053 ? -31.836 7.643 42.760 1.00 88.19 1053 ASP A CA 1
ATOM 8052 C C . ASP A 1 1053 ? -31.079 6.394 43.272 1.00 88.19 1053 ASP A C 1
ATOM 8054 O O . ASP A 1 1053 ? -30.614 6.377 44.415 1.00 88.19 1053 ASP A O 1
ATOM 8058 N N . GLY A 1 1054 ? -30.964 5.338 42.456 1.00 89.50 1054 GLY A N 1
ATOM 8059 C CA . GLY A 1 1054 ? -30.284 4.087 42.812 1.00 89.50 1054 GLY A CA 1
ATOM 8060 C C . GLY A 1 1054 ? -30.938 2.835 42.224 1.00 89.50 1054 GLY A C 1
ATOM 8061 O O . GLY A 1 1054 ? -31.859 2.917 41.403 1.00 89.50 1054 GLY A O 1
ATOM 8062 N N . ALA A 1 1055 ? -30.481 1.670 42.681 1.00 91.75 1055 ALA A N 1
ATOM 8063 C CA . ALA A 1 1055 ? -30.981 0.357 42.288 1.00 91.75 1055 ALA A CA 1
ATOM 8064 C C . ALA A 1 1055 ? -31.744 -0.318 43.436 1.00 91.75 1055 ALA A C 1
ATOM 8066 O O . ALA A 1 1055 ? -31.324 -0.286 44.597 1.00 91.75 1055 ALA A O 1
ATOM 8067 N N . LEU A 1 1056 ? -32.863 -0.952 43.099 1.00 90.69 1056 LEU A N 1
ATOM 8068 C CA . LEU A 1 1056 ? -33.690 -1.749 44.001 1.00 90.69 1056 LEU A CA 1
ATOM 8069 C C . LEU A 1 1056 ? -33.709 -3.201 43.515 1.00 90.69 1056 LEU A C 1
ATOM 8071 O O . LEU A 1 1056 ? -33.921 -3.444 42.327 1.00 90.69 1056 LEU A O 1
ATOM 8075 N N . PHE A 1 1057 ? -33.534 -4.156 44.427 1.00 89.12 1057 PHE A N 1
ATOM 8076 C CA . PHE A 1 1057 ? -33.485 -5.585 44.106 1.00 89.12 1057 PHE A CA 1
ATOM 8077 C C . PHE A 1 1057 ? -34.692 -6.313 44.702 1.00 89.12 1057 PHE A C 1
ATOM 8079 O O . PHE A 1 1057 ? -35.014 -6.118 45.878 1.00 89.12 1057 PHE A O 1
ATOM 8086 N N . PHE A 1 1058 ? -35.368 -7.137 43.900 1.00 80.81 1058 PHE A N 1
ATOM 8087 C CA . PHE A 1 1058 ? -36.643 -7.771 44.258 1.00 80.81 1058 PHE A CA 1
ATOM 8088 C C . PHE A 1 1058 ? -36.627 -9.292 44.073 1.00 80.81 1058 PHE A C 1
ATOM 8090 O O . PHE A 1 1058 ? -35.857 -9.819 43.270 1.00 80.81 1058 PHE A O 1
ATOM 8097 N N . ASP A 1 1059 ? -37.533 -9.968 44.791 1.00 71.19 1059 ASP A N 1
ATOM 8098 C CA . ASP A 1 1059 ? -37.875 -11.386 44.617 1.00 71.19 1059 ASP A CA 1
ATOM 8099 C C . ASP A 1 1059 ? -39.232 -11.600 43.901 1.00 71.19 1059 ASP A C 1
ATOM 8101 O O . ASP A 1 1059 ? -40.036 -10.674 43.733 1.00 71.19 1059 ASP A O 1
ATOM 8105 N N . MET A 1 1060 ? -39.507 -12.852 43.504 1.00 58.62 1060 MET A N 1
ATOM 8106 C CA . MET A 1 1060 ? -40.723 -13.291 42.792 1.00 58.62 1060 MET A CA 1
ATOM 8107 C C . MET A 1 1060 ? -42.052 -13.088 43.557 1.00 58.62 1060 MET A C 1
ATOM 8109 O O . MET A 1 1060 ? -43.117 -13.303 42.976 1.00 58.62 1060 MET A O 1
ATOM 8113 N N . GLU A 1 1061 ? -42.034 -12.642 44.821 1.00 61.03 1061 GLU A N 1
ATOM 8114 C CA . GLU A 1 1061 ? -43.237 -12.263 45.580 1.00 61.03 1061 GLU A CA 1
ATOM 8115 C C . GLU A 1 1061 ? -43.423 -10.734 45.720 1.00 61.03 1061 GLU A C 1
ATOM 8117 O O . GLU A 1 1061 ? -44.422 -10.305 46.298 1.00 61.03 1061 GLU A O 1
ATOM 8122 N N . THR A 1 1062 ? -42.566 -9.907 45.099 1.00 58.09 1062 THR A N 1
ATOM 8123 C CA . THR A 1 1062 ? -42.538 -8.418 45.087 1.00 58.09 1062 THR A CA 1
ATOM 8124 C C . THR A 1 1062 ? -41.920 -7.729 46.311 1.00 58.09 1062 THR A C 1
ATOM 8126 O O . THR A 1 1062 ? -42.044 -6.508 46.454 1.00 58.09 1062 THR A O 1
ATOM 8129 N N . ASN A 1 1063 ? -41.215 -8.450 47.188 1.00 70.50 1063 ASN A N 1
ATOM 8130 C CA . ASN A 1 1063 ? -40.543 -7.801 48.317 1.00 70.50 1063 ASN A CA 1
ATOM 8131 C C . ASN A 1 1063 ? -39.198 -7.190 47.897 1.00 70.50 1063 ASN A C 1
ATOM 8133 O O . ASN A 1 1063 ? -38.430 -7.793 47.154 1.00 70.50 1063 ASN A O 1
ATOM 8137 N N . LEU A 1 1064 ? -38.911 -5.984 48.401 1.00 78.94 1064 LEU A N 1
ATOM 8138 C CA . LEU A 1 1064 ? -37.593 -5.355 48.303 1.00 78.94 1064 LEU A CA 1
ATOM 8139 C C . LEU A 1 1064 ? -36.606 -6.131 49.189 1.00 78.94 1064 LEU A C 1
ATOM 8141 O O . LEU A 1 1064 ? -36.784 -6.169 50.410 1.00 78.94 1064 LEU A O 1
ATOM 8145 N N . VAL A 1 1065 ? -35.586 -6.733 48.581 1.00 81.31 1065 VAL A N 1
ATOM 8146 C CA . VAL A 1 1065 ? -34.582 -7.571 49.257 1.00 81.31 1065 VAL A CA 1
ATOM 8147 C C . VAL A 1 1065 ? -33.366 -6.744 49.667 1.00 81.31 1065 VAL A C 1
ATOM 8149 O O . VAL A 1 1065 ? -32.852 -6.900 50.775 1.00 81.31 1065 VAL A O 1
ATOM 8152 N N . ASP A 1 1066 ? -32.941 -5.833 48.795 1.00 84.19 1066 ASP A N 1
ATOM 8153 C CA . ASP A 1 1066 ? -31.811 -4.939 49.023 1.00 84.19 1066 ASP A CA 1
ATOM 8154 C C . ASP A 1 1066 ? -31.975 -3.650 48.200 1.00 84.19 1066 ASP A C 1
ATOM 8156 O O . ASP A 1 1066 ? -32.776 -3.588 47.262 1.00 84.19 1066 ASP A O 1
ATOM 8160 N N . ALA A 1 1067 ? -31.231 -2.608 48.555 1.00 87.31 1067 ALA A N 1
ATOM 8161 C CA . ALA A 1 1067 ? -31.197 -1.349 47.823 1.00 87.31 1067 ALA A CA 1
ATOM 8162 C C . ALA A 1 1067 ? -29.792 -0.753 47.860 1.00 87.31 1067 ALA A C 1
ATOM 8164 O O . ALA A 1 1067 ? -29.165 -0.666 48.918 1.00 87.31 1067 ALA A O 1
ATOM 8165 N N . ALA A 1 1068 ? -29.329 -0.266 46.714 1.00 85.88 1068 ALA A N 1
ATOM 8166 C CA . ALA A 1 1068 ? -28.027 0.361 46.585 1.00 85.88 1068 ALA A CA 1
ATOM 8167 C C . ALA A 1 1068 ? -28.169 1.778 46.019 1.00 85.88 1068 ALA A C 1
ATOM 8169 O O . ALA A 1 1068 ? -28.879 2.007 45.045 1.00 85.88 1068 ALA A O 1
ATOM 8170 N N . ALA A 1 1069 ? -27.460 2.740 46.616 1.00 86.38 1069 ALA A N 1
ATOM 8171 C CA . ALA A 1 1069 ? -27.411 4.121 46.117 1.00 86.38 1069 ALA A CA 1
ATOM 8172 C C . ALA A 1 1069 ? -26.622 4.258 44.795 1.00 86.38 1069 ALA A C 1
ATOM 8174 O O . ALA A 1 1069 ? -26.610 5.319 44.184 1.00 86.38 1069 ALA A O 1
ATOM 8175 N N . SER A 1 1070 ? -25.928 3.196 44.386 1.00 85.94 1070 SER A N 1
ATOM 8176 C CA . SER A 1 1070 ? -25.238 3.037 43.109 1.00 85.94 1070 SER A CA 1
ATOM 8177 C C . SER A 1 1070 ? -25.364 1.563 42.712 1.00 85.94 1070 SER A C 1
ATOM 8179 O O . SER A 1 1070 ? -25.221 0.718 43.601 1.00 85.94 1070 SER A O 1
ATOM 8181 N N . PRO A 1 1071 ? -25.622 1.221 41.441 1.00 90.62 1071 PRO A N 1
ATOM 8182 C CA . PRO A 1 1071 ? -25.692 2.093 40.264 1.00 90.62 1071 PRO A CA 1
ATOM 8183 C C . PRO A 1 1071 ? -26.986 2.922 40.200 1.00 90.62 1071 PRO A C 1
ATOM 8185 O O . PRO A 1 1071 ? -27.999 2.559 40.794 1.00 90.62 1071 PRO A O 1
ATOM 8188 N N . VAL A 1 1072 ? -26.947 4.032 39.460 1.00 87.25 1072 VAL A N 1
ATOM 8189 C CA . VAL A 1 1072 ? -28.130 4.827 39.081 1.00 87.25 1072 VAL A CA 1
ATOM 8190 C C . VAL A 1 1072 ? -28.415 4.646 37.592 1.00 87.25 1072 VAL A C 1
ATOM 8192 O O . VAL A 1 1072 ? -27.519 4.308 36.818 1.00 87.25 1072 VAL A O 1
ATOM 8195 N N . MET A 1 1073 ? -29.655 4.886 37.180 1.00 88.00 1073 MET A N 1
ATOM 8196 C CA . MET A 1 1073 ? -30.013 4.940 35.768 1.00 88.00 1073 MET A CA 1
ATOM 8197 C C . MET A 1 1073 ? -29.500 6.239 35.149 1.00 88.00 1073 MET A C 1
ATOM 8199 O O . MET A 1 1073 ? -29.676 7.312 35.723 1.00 88.00 1073 MET A O 1
ATOM 8203 N N . LEU A 1 1074 ? -28.922 6.139 33.955 1.00 87.31 1074 LEU A N 1
ATOM 8204 C CA . LEU A 1 1074 ? -28.456 7.280 33.175 1.00 87.31 1074 LEU A CA 1
ATOM 8205 C C . LEU A 1 1074 ? -29.316 7.383 31.902 1.00 87.31 1074 LEU A C 1
ATOM 8207 O O . LEU A 1 1074 ? -29.105 6.596 30.976 1.00 87.31 1074 LEU A O 1
ATOM 8211 N N . PRO A 1 1075 ? -30.318 8.286 31.851 1.00 84.00 1075 PRO A N 1
ATOM 8212 C CA . PRO A 1 1075 ? -31.138 8.471 30.656 1.00 84.00 1075 PRO A CA 1
ATOM 8213 C C . PRO A 1 1075 ? -30.281 8.814 29.437 1.00 84.00 1075 PRO A C 1
ATOM 8215 O O . PRO A 1 1075 ? -29.294 9.539 29.551 1.00 84.00 1075 PRO A O 1
ATOM 8218 N N . GLY A 1 1076 ? -30.637 8.271 28.272 1.00 80.94 1076 GLY A N 1
ATOM 8219 C CA . GLY A 1 1076 ? -29.878 8.477 27.036 1.00 80.94 1076 GLY A CA 1
ATOM 8220 C C . GLY A 1 1076 ? -28.543 7.727 26.953 1.00 80.94 1076 GLY A C 1
ATOM 8221 O O . GLY A 1 1076 ? -27.866 7.861 25.934 1.00 80.94 1076 GLY A O 1
ATOM 8222 N N . GLN A 1 1077 ? -28.162 6.949 27.977 1.00 88.81 1077 GLN A N 1
ATOM 8223 C CA . GLN A 1 1077 ? -26.944 6.130 27.991 1.00 88.81 1077 GLN A CA 1
ATOM 8224 C C . GLN A 1 1077 ? -27.236 4.628 27.917 1.00 88.81 1077 GLN A C 1
ATOM 8226 O O . GLN A 1 1077 ? -28.375 4.175 28.015 1.00 88.81 1077 GLN A O 1
ATOM 8231 N N . ARG A 1 1078 ? -26.172 3.847 27.738 1.00 91.50 1078 ARG A N 1
ATOM 8232 C CA . ARG A 1 1078 ? -26.201 2.388 27.644 1.00 91.50 1078 ARG A CA 1
ATOM 8233 C C . ARG A 1 1078 ? -25.785 1.728 28.956 1.00 91.50 1078 ARG A C 1
ATOM 8235 O O . ARG A 1 1078 ? -24.871 2.208 29.619 1.00 91.50 1078 ARG A O 1
ATOM 8242 N N . TYR A 1 1079 ? -26.388 0.585 29.274 1.00 93.56 1079 TYR A N 1
ATOM 8243 C CA . TYR A 1 1079 ? -25.868 -0.354 30.272 1.00 93.56 1079 TYR A CA 1
ATOM 8244 C C . TYR A 1 1079 ? -25.910 -1.799 29.760 1.00 93.56 1079 TYR A C 1
ATOM 8246 O O . TYR A 1 1079 ? -26.538 -2.103 28.740 1.00 93.56 1079 TYR A O 1
ATOM 8254 N N . TYR A 1 1080 ? -25.229 -2.693 30.476 1.00 94.44 1080 TYR A N 1
ATOM 8255 C CA . TYR A 1 1080 ? -25.033 -4.083 30.082 1.00 94.44 1080 TYR A CA 1
ATOM 8256 C C . TYR A 1 1080 ? -25.567 -5.045 31.142 1.00 94.44 1080 TYR A C 1
ATOM 8258 O O . TYR A 1 1080 ? -25.433 -4.817 32.346 1.00 94.44 1080 TYR A O 1
ATOM 8266 N N . LEU A 1 1081 ? -26.151 -6.148 30.676 1.00 95.19 1081 LEU A N 1
ATOM 8267 C CA . LEU A 1 1081 ? -26.643 -7.245 31.507 1.00 95.19 1081 LEU A CA 1
ATOM 8268 C C . LEU A 1 1081 ? -26.046 -8.569 31.031 1.00 95.19 1081 LEU A C 1
ATOM 8270 O O . LEU A 1 1081 ? -25.741 -8.732 29.848 1.00 95.19 1081 LEU A O 1
ATOM 8274 N N . ALA A 1 1082 ? -25.938 -9.542 31.928 1.00 94.44 1082 ALA A N 1
ATOM 8275 C CA . ALA A 1 1082 ? -25.695 -10.926 31.544 1.00 94.44 1082 ALA A CA 1
ATOM 8276 C C . ALA A 1 1082 ? -26.519 -11.904 32.379 1.00 94.44 1082 ALA A C 1
ATOM 8278 O O . ALA A 1 1082 ? -26.818 -11.633 33.539 1.00 94.44 1082 ALA A O 1
ATOM 8279 N N . VAL A 1 1083 ? -26.851 -13.043 31.777 1.00 93.44 1083 VAL A N 1
ATOM 8280 C CA . VAL A 1 1083 ? -27.452 -14.201 32.442 1.00 93.44 1083 VAL A CA 1
ATOM 8281 C C . VAL A 1 1083 ? -26.412 -15.311 32.438 1.00 93.44 1083 VAL A C 1
ATOM 8283 O O . VAL A 1 1083 ? -25.961 -15.716 31.366 1.00 93.44 1083 VAL A O 1
ATOM 8286 N N . ALA A 1 1084 ? -26.016 -15.783 33.615 1.00 91.19 1084 ALA A N 1
ATOM 8287 C CA . ALA A 1 1084 ? -25.012 -16.827 33.771 1.00 91.19 1084 ALA A CA 1
ATOM 8288 C C . ALA A 1 1084 ? -25.621 -18.085 34.391 1.00 91.19 1084 ALA A C 1
ATOM 8290 O O . ALA A 1 1084 ? -26.272 -18.005 35.434 1.00 91.19 1084 ALA A O 1
ATOM 8291 N N . ASN A 1 1085 ? -25.362 -19.243 33.780 1.00 89.00 1085 ASN A N 1
ATOM 8292 C CA . ASN A 1 1085 ? -25.652 -20.538 34.383 1.00 89.00 1085 ASN A CA 1
ATOM 8293 C C . ASN A 1 1085 ? -24.462 -20.969 35.247 1.00 89.00 1085 ASN A C 1
ATOM 8295 O O . ASN A 1 1085 ? -23.406 -21.334 34.729 1.00 89.00 1085 ASN A O 1
ATOM 8299 N N . THR A 1 1086 ? -24.614 -20.917 36.570 1.00 77.44 1086 THR A N 1
ATOM 8300 C CA . THR A 1 1086 ? -23.542 -21.321 37.492 1.00 77.44 1086 THR A CA 1
ATOM 8301 C C . THR A 1 1086 ? -23.593 -22.787 37.906 1.00 77.44 1086 THR A C 1
ATOM 8303 O O . THR A 1 1086 ? -22.686 -23.251 38.609 1.00 77.44 1086 THR A O 1
ATOM 8306 N N . ASP A 1 1087 ? -24.600 -23.532 37.447 1.00 76.94 1087 ASP A N 1
ATOM 8307 C CA . ASP A 1 1087 ? -24.635 -24.982 37.575 1.00 76.94 1087 ASP A CA 1
ATOM 8308 C C . ASP A 1 1087 ? -23.656 -25.611 36.571 1.00 76.94 1087 ASP A C 1
ATOM 8310 O O . ASP A 1 1087 ? -23.692 -25.344 35.371 1.00 76.94 1087 ASP A O 1
ATOM 8314 N N . ALA A 1 1088 ? -22.742 -26.441 37.076 1.00 73.69 1088 ALA A N 1
ATOM 8315 C CA . ALA A 1 1088 ? -21.709 -27.086 36.269 1.00 73.69 1088 ALA A CA 1
ATOM 8316 C C . ALA A 1 1088 ? -22.187 -28.387 35.602 1.00 73.69 1088 ALA A C 1
ATOM 8318 O O . ALA A 1 1088 ? -21.466 -28.938 34.769 1.00 73.69 1088 ALA A O 1
ATOM 8319 N N . ASP A 1 1089 ? -23.377 -28.881 35.956 1.00 80.62 1089 ASP A N 1
ATOM 8320 C CA . ASP A 1 1089 ? -23.845 -30.207 35.556 1.00 80.62 1089 ASP A CA 1
ATOM 8321 C C . ASP A 1 1089 ? -25.172 -30.192 34.772 1.00 80.62 1089 ASP A C 1
ATOM 8323 O O . ASP A 1 1089 ? -25.561 -31.238 34.240 1.00 80.62 1089 ASP A O 1
ATOM 8327 N N . GLN A 1 1090 ? -25.883 -29.058 34.691 1.00 82.44 1090 GLN A N 1
ATOM 8328 C CA . GLN A 1 1090 ? -27.203 -28.982 34.045 1.00 82.44 1090 GLN A CA 1
ATOM 8329 C C . GLN A 1 1090 ? -27.388 -27.764 33.136 1.00 82.44 1090 GLN A C 1
ATOM 8331 O O . GLN A 1 1090 ? -27.012 -26.648 33.485 1.00 82.44 1090 GLN A O 1
ATOM 8336 N N . GLU A 1 1091 ? -28.029 -27.996 31.988 1.00 88.62 1091 GLU A N 1
ATOM 8337 C CA . GLU A 1 1091 ? -28.574 -26.945 31.128 1.00 88.62 1091 GLU A CA 1
ATOM 8338 C C . GLU A 1 1091 ? -29.764 -26.277 31.832 1.00 88.62 1091 GLU A C 1
ATOM 8340 O O . GLU A 1 1091 ? -30.635 -26.969 32.370 1.00 88.62 1091 GLU A O 1
ATOM 8345 N N . GLN A 1 1092 ? -29.813 -24.945 31.816 1.00 88.44 1092 GLN A N 1
ATOM 8346 C CA . GLN A 1 1092 ? -30.876 -24.163 32.446 1.00 88.44 1092 GLN A CA 1
ATOM 8347 C C . GLN A 1 1092 ? -31.590 -23.279 31.430 1.00 88.44 1092 GLN A C 1
ATOM 8349 O O . GLN A 1 1092 ? -30.963 -22.617 30.607 1.00 88.44 1092 GLN A O 1
ATOM 8354 N N . SER A 1 1093 ? -32.920 -23.255 31.491 1.00 90.44 1093 SER A N 1
ATOM 8355 C CA . SER A 1 1093 ? -33.737 -22.332 30.700 1.00 90.44 1093 SER A CA 1
ATOM 8356 C C . SER A 1 1093 ? -33.918 -21.008 31.429 1.00 90.44 1093 SER A C 1
ATOM 8358 O O . SER A 1 1093 ? -34.061 -21.003 32.650 1.00 90.44 1093 SER A O 1
ATOM 8360 N N . TYR A 1 1094 ? -33.945 -19.900 30.693 1.00 92.06 1094 TYR A N 1
ATOM 8361 C CA . TYR A 1 1094 ? -34.138 -18.565 31.251 1.00 92.06 1094 TYR A CA 1
ATOM 8362 C C . TYR A 1 1094 ? -35.056 -17.706 30.374 1.00 92.06 1094 TYR A C 1
ATOM 8364 O O . TYR A 1 1094 ? -35.189 -17.945 29.173 1.00 92.06 1094 TYR A O 1
ATOM 8372 N N . GLU A 1 1095 ? -35.656 -16.682 30.973 1.00 92.62 1095 GLU A N 1
ATOM 8373 C CA . GLU A 1 1095 ? -36.363 -15.583 30.322 1.00 92.62 1095 GLU A CA 1
ATOM 8374 C C . GLU A 1 1095 ? -35.985 -14.266 31.013 1.00 92.62 1095 GLU A C 1
ATOM 8376 O O . GLU A 1 1095 ? -36.208 -14.103 32.213 1.00 92.62 1095 GLU A O 1
ATOM 8381 N N . LEU A 1 1096 ? -35.399 -13.336 30.254 1.00 94.06 1096 LEU A N 1
ATOM 8382 C CA . LEU A 1 1096 ? -35.018 -11.997 30.707 1.00 94.06 1096 LEU A CA 1
ATOM 8383 C C . LEU A 1 1096 ? -35.924 -10.951 30.050 1.00 94.06 1096 LEU A C 1
ATOM 8385 O O . LEU A 1 1096 ? -35.937 -10.827 28.825 1.00 94.06 1096 LEU A O 1
ATOM 8389 N N . CYS A 1 1097 ? -36.653 -10.184 30.854 1.00 91.50 1097 CYS A N 1
ATOM 8390 C CA . CYS A 1 1097 ? -37.559 -9.129 30.409 1.00 91.50 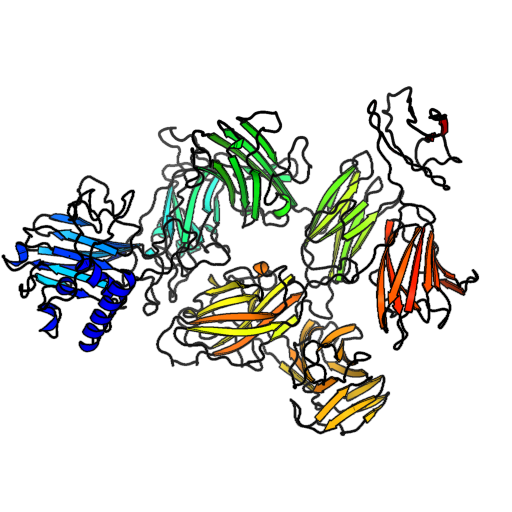1097 CYS A CA 1
ATOM 8391 C C . CYS A 1 1097 ? -37.048 -7.741 30.803 1.00 91.50 1097 CYS A C 1
ATOM 8393 O O . CYS A 1 1097 ? -36.581 -7.544 31.926 1.00 91.50 1097 CYS A O 1
ATOM 8395 N N . LEU A 1 1098 ? -37.220 -6.772 29.903 1.00 93.75 1098 LEU A N 1
ATOM 8396 C CA . LEU A 1 1098 ? -36.924 -5.358 30.129 1.00 93.75 1098 LEU A CA 1
ATOM 8397 C C . LEU A 1 1098 ? -38.197 -4.517 29.988 1.00 93.75 1098 LEU A C 1
ATOM 8399 O O . LEU A 1 1098 ? -38.940 -4.646 29.015 1.00 93.75 1098 LEU A O 1
ATOM 8403 N N . ARG A 1 1099 ? -38.422 -3.597 30.929 1.00 90.69 1099 ARG A N 1
ATOM 8404 C CA . ARG A 1 1099 ? -39.484 -2.591 30.838 1.00 90.69 1099 ARG A CA 1
ATOM 8405 C C . ARG A 1 1099 ? -39.031 -1.235 31.366 1.00 90.69 1099 ARG A C 1
ATOM 8407 O O . ARG A 1 1099 ? -38.711 -1.108 32.543 1.00 90.69 1099 ARG A O 1
ATOM 8414 N N . PHE A 1 1100 ? -39.087 -0.219 30.524 1.00 87.50 1100 PHE A N 1
ATOM 8415 C CA . PHE A 1 1100 ? -39.010 1.180 30.912 1.00 87.50 1100 PHE A CA 1
ATOM 8416 C C . PHE A 1 1100 ? -40.390 1.721 31.291 1.00 87.50 1100 PHE A C 1
ATOM 8418 O O . PHE A 1 1100 ? -41.432 1.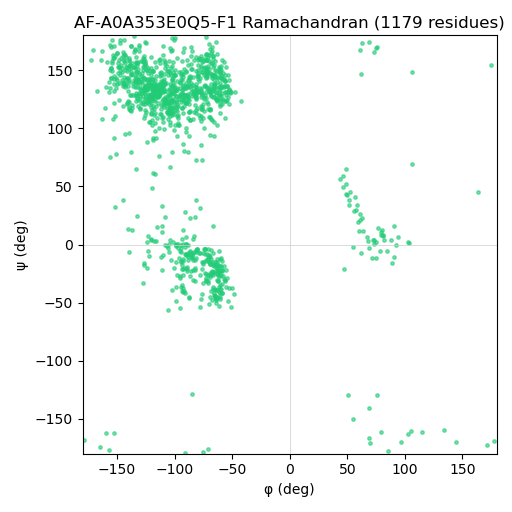218 30.858 1.00 87.50 1100 PHE A O 1
ATOM 8425 N N . ASP A 1 1101 ? -40.399 2.764 32.112 1.00 80.88 1101 ASP A N 1
ATOM 8426 C CA . ASP A 1 1101 ? -41.595 3.544 32.428 1.00 80.88 1101 ASP A CA 1
ATOM 8427 C C . ASP A 1 1101 ? -42.023 4.493 31.297 1.00 80.88 1101 ASP A C 1
ATOM 8429 O O . ASP A 1 1101 ? -43.172 4.941 31.282 1.00 80.88 1101 ASP A O 1
ATOM 8433 N N . ALA A 1 1102 ? -41.129 4.759 30.343 1.00 72.38 1102 ALA A N 1
ATOM 8434 C CA . ALA A 1 1102 ? -41.399 5.502 29.122 1.00 72.38 1102 ALA A CA 1
ATOM 8435 C C . ALA A 1 1102 ? -40.575 4.949 27.947 1.00 72.38 1102 ALA A C 1
ATOM 8437 O O . ALA A 1 1102 ? -39.411 4.585 28.116 1.00 72.38 1102 ALA A O 1
ATOM 8438 N N . ASP A 1 1103 ? -41.183 4.910 26.762 1.00 65.56 1103 ASP A N 1
ATOM 8439 C CA . ASP A 1 1103 ? -40.502 4.591 25.507 1.00 65.56 1103 ASP A CA 1
ATOM 8440 C C . ASP A 1 1103 ? -39.687 5.770 24.974 1.00 65.56 1103 ASP A C 1
ATOM 8442 O O . ASP A 1 1103 ? -39.946 6.932 25.296 1.00 65.56 1103 ASP A O 1
ATOM 8446 N N . ASP A 1 1104 ? -38.721 5.459 24.110 1.00 62.50 1104 ASP A N 1
ATOM 8447 C CA . ASP A 1 1104 ? -38.122 6.460 23.232 1.00 62.50 1104 ASP A CA 1
ATOM 8448 C C . ASP A 1 1104 ? -39.124 6.734 22.102 1.00 62.50 1104 ASP A C 1
ATOM 8450 O O . ASP A 1 1104 ? -39.533 5.816 21.390 1.00 62.50 1104 ASP A O 1
ATOM 8454 N N . ILE A 1 1105 ? -39.601 7.972 21.988 1.00 61.94 1105 ILE A N 1
ATOM 8455 C CA . ILE A 1 1105 ? -40.753 8.297 21.142 1.00 61.94 1105 ILE A CA 1
ATOM 8456 C C . ILE A 1 1105 ? -40.267 8.913 19.820 1.00 61.94 1105 ILE A C 1
ATOM 8458 O O . ILE A 1 1105 ? -39.754 10.035 19.845 1.00 61.94 1105 ILE A O 1
ATOM 8462 N N . PRO A 1 1106 ? -40.457 8.247 18.662 1.00 57.03 1106 PRO A N 1
ATOM 8463 C CA . PRO A 1 1106 ? -40.201 8.858 17.361 1.00 57.03 1106 PRO A CA 1
ATOM 8464 C C . PRO A 1 1106 ? -41.224 9.971 17.091 1.00 57.03 1106 PRO A C 1
ATOM 8466 O O . PRO A 1 1106 ? -42.433 9.763 17.216 1.00 57.03 1106 PRO A O 1
ATOM 8469 N N . ILE A 1 1107 ? -40.739 11.159 16.723 1.00 66.94 1107 ILE A N 1
ATOM 8470 C CA . ILE A 1 1107 ? -41.567 12.323 16.384 1.00 66.94 1107 ILE A CA 1
ATOM 8471 C C . ILE A 1 1107 ? -41.505 12.525 14.869 1.00 66.94 1107 ILE A C 1
ATOM 8473 O O . ILE A 1 1107 ? -40.423 12.689 14.316 1.00 66.94 1107 ILE A O 1
ATOM 8477 N N . ILE A 1 1108 ? -42.659 12.505 14.206 1.00 75.75 1108 ILE A N 1
ATOM 8478 C CA . ILE A 1 1108 ? -42.783 12.677 12.754 1.00 75.75 1108 ILE A CA 1
ATOM 8479 C C . ILE A 1 1108 ? -43.016 14.158 12.441 1.00 75.75 1108 ILE A C 1
ATOM 8481 O O . ILE A 1 1108 ? -43.967 14.760 12.947 1.00 75.75 1108 ILE A O 1
ATOM 8485 N N . ASP A 1 1109 ? -42.181 14.752 11.593 1.00 73.25 1109 ASP A N 1
ATOM 8486 C CA . ASP A 1 1109 ? -42.361 16.140 11.167 1.00 73.25 1109 ASP A CA 1
ATOM 8487 C C . ASP A 1 1109 ? -43.394 16.273 10.044 1.00 73.25 1109 ASP A C 1
ATOM 8489 O O . ASP A 1 1109 ? -43.428 15.499 9.088 1.00 73.25 1109 ASP A O 1
ATOM 8493 N N . LEU A 1 1110 ? -44.264 17.273 10.185 1.00 79.00 1110 LEU A N 1
ATOM 8494 C CA . LEU A 1 1110 ? -45.290 17.623 9.211 1.00 79.00 1110 LEU A CA 1
ATOM 8495 C C . LEU A 1 1110 ? -44.851 18.843 8.398 1.00 79.00 1110 LEU A C 1
ATOM 8497 O O . LEU A 1 1110 ? -44.434 19.861 8.956 1.00 79.00 1110 LEU A O 1
ATOM 8501 N N . GLU A 1 1111 ? -45.045 18.779 7.083 1.00 79.50 1111 GLU A N 1
ATOM 8502 C CA . GLU A 1 1111 ? -44.860 19.912 6.178 1.00 79.50 1111 GLU A CA 1
ATOM 8503 C C . GLU A 1 1111 ? -46.195 20.580 5.831 1.00 79.50 1111 GLU A C 1
ATOM 8505 O O . GLU A 1 1111 ? -47.246 19.945 5.723 1.00 79.50 1111 GLU A O 1
ATOM 8510 N N . ASN A 1 1112 ? -46.171 21.901 5.644 1.00 80.00 1112 ASN A N 1
ATOM 8511 C CA . ASN A 1 1112 ? -47.387 22.660 5.363 1.00 80.00 1112 ASN A CA 1
ATOM 8512 C C . ASN A 1 1112 ? -48.006 22.209 4.034 1.00 80.00 1112 ASN A C 1
ATOM 8514 O O . ASN A 1 1112 ? -47.359 22.302 2.995 1.00 80.00 1112 ASN A O 1
ATOM 8518 N N . GLN A 1 1113 ? -49.283 21.821 4.055 1.00 80.62 1113 GLN A N 1
ATOM 8519 C CA . GLN A 1 1113 ? -50.050 21.345 2.892 1.00 80.62 1113 GLN A CA 1
ATOM 8520 C C . GLN A 1 1113 ? -49.601 20.005 2.285 1.00 80.62 1113 GLN A C 1
ATOM 8522 O O . GLN A 1 1113 ? -50.162 19.609 1.262 1.00 80.62 1113 GLN A O 1
ATOM 8527 N N . ILE A 1 1114 ? -48.660 19.285 2.902 1.00 83.94 1114 ILE A N 1
ATOM 8528 C CA . ILE A 1 1114 ? -48.304 17.926 2.484 1.00 83.94 1114 ILE A CA 1
ATOM 8529 C C . ILE A 1 1114 ? -48.963 16.939 3.455 1.00 83.94 1114 ILE A C 1
ATOM 8531 O O . ILE A 1 1114 ? -48.596 16.909 4.629 1.00 83.94 1114 ILE A O 1
ATOM 8535 N N . PRO A 1 1115 ? -49.961 16.153 3.013 1.00 80.75 1115 PRO A N 1
ATOM 8536 C CA . PRO A 1 1115 ? -50.580 15.155 3.873 1.00 80.75 1115 PRO A CA 1
ATOM 8537 C C . PRO A 1 1115 ? -49.596 14.012 4.143 1.00 80.75 1115 PRO A C 1
ATOM 8539 O O . PRO A 1 1115 ? -48.986 13.480 3.217 1.00 80.75 1115 PRO A O 1
ATOM 8542 N N . TYR A 1 1116 ? -49.469 13.625 5.411 1.00 82.31 1116 TYR A N 1
ATOM 8543 C CA . TYR A 1 1116 ? -48.713 12.447 5.827 1.00 82.31 1116 TYR A CA 1
ATOM 8544 C C . TYR A 1 1116 ? -49.686 11.301 6.109 1.00 82.31 1116 TYR A C 1
ATOM 8546 O O . TYR A 1 1116 ? -50.602 11.448 6.920 1.00 82.31 1116 TYR A O 1
ATOM 8554 N N . GLU A 1 1117 ? -49.504 10.168 5.435 1.00 84.81 1117 GLU A N 1
ATOM 8555 C CA . GLU A 1 1117 ? -50.343 8.982 5.615 1.00 84.81 1117 GLU A CA 1
ATOM 8556 C C . GLU A 1 1117 ? -49.646 7.981 6.539 1.00 84.81 1117 GLU A C 1
ATOM 8558 O O . GLU A 1 1117 ? -48.498 7.605 6.309 1.00 84.81 1117 GLU A O 1
ATOM 8563 N N . ASN A 1 1118 ? -50.344 7.531 7.584 1.00 79.81 1118 ASN A N 1
ATOM 8564 C CA . ASN A 1 1118 ? -49.831 6.523 8.508 1.00 79.81 1118 ASN A CA 1
ATOM 8565 C C . ASN A 1 1118 ? -50.946 5.601 9.012 1.00 79.81 1118 ASN A C 1
ATOM 8567 O O . ASN A 1 1118 ? -52.130 5.922 8.919 1.00 79.81 1118 ASN A O 1
ATOM 8571 N N . THR A 1 1119 ? -50.562 4.449 9.559 1.00 78.88 1119 THR A N 1
ATOM 8572 C CA . THR A 1 1119 ? -51.478 3.485 10.180 1.00 78.88 1119 THR A CA 1
ATOM 8573 C C . THR A 1 1119 ? -51.205 3.408 11.679 1.00 78.88 1119 THR A C 1
ATOM 8575 O O . THR A 1 1119 ? -50.068 3.177 12.086 1.00 78.88 1119 THR A O 1
ATOM 8578 N N . ILE A 1 1120 ? -52.250 3.564 12.497 1.00 72.44 1120 ILE A N 1
ATOM 8579 C CA . ILE A 1 1120 ? -52.207 3.247 13.930 1.00 72.44 1120 ILE A CA 1
ATOM 8580 C C . ILE A 1 1120 ? -52.810 1.846 14.090 1.00 72.44 1120 ILE A C 1
ATOM 8582 O O . ILE A 1 1120 ? -53.986 1.659 13.765 1.00 72.44 1120 ILE A O 1
ATOM 8586 N N . PRO A 1 1121 ? -52.034 0.836 14.518 1.00 68.00 1121 PRO A N 1
ATOM 8587 C CA . PRO A 1 1121 ? -52.561 -0.509 14.685 1.00 68.00 1121 PRO A CA 1
ATOM 8588 C C . PRO A 1 1121 ? -53.619 -0.526 15.795 1.00 68.00 1121 PRO A C 1
ATOM 8590 O O . PRO A 1 1121 ? -53.425 0.035 16.870 1.00 68.00 1121 PRO A O 1
ATOM 8593 N N . PHE A 1 1122 ? -54.743 -1.205 15.553 1.00 65.62 1122 PHE A N 1
ATOM 8594 C CA . PHE A 1 1122 ? -55.719 -1.454 16.611 1.00 65.62 1122 PHE A CA 1
ATOM 8595 C C . PHE A 1 1122 ? -55.116 -2.440 17.618 1.00 65.62 1122 PHE A C 1
ATOM 8597 O O . PHE A 1 1122 ? -54.940 -3.621 17.306 1.00 65.62 1122 PHE A O 1
ATOM 8604 N N . THR A 1 1123 ? -54.794 -1.956 18.815 1.00 61.62 1123 THR A N 1
ATOM 8605 C CA . THR A 1 1123 ? -54.322 -2.780 19.933 1.00 61.62 1123 THR A CA 1
ATOM 8606 C C . THR A 1 1123 ? -55.179 -2.521 21.172 1.00 61.62 1123 THR A C 1
ATOM 8608 O O . THR A 1 1123 ? -55.872 -1.507 21.257 1.00 61.62 1123 THR A O 1
ATOM 8611 N N . ASP A 1 1124 ? -55.173 -3.457 22.126 1.00 56.34 1124 ASP A N 1
ATOM 8612 C CA . ASP A 1 1124 ? -55.897 -3.303 23.398 1.00 56.34 1124 ASP A CA 1
ATOM 8613 C C . ASP A 1 1124 ? -55.260 -2.227 24.315 1.00 56.34 1124 ASP A C 1
ATOM 8615 O O . ASP A 1 1124 ? -55.866 -1.837 25.318 1.00 56.34 1124 ASP A O 1
ATOM 8619 N N . ASP A 1 1125 ? -54.072 -1.721 23.954 1.00 55.09 1125 ASP A N 1
ATOM 8620 C CA . ASP A 1 1125 ? -53.344 -0.650 24.634 1.00 55.09 1125 ASP A CA 1
ATOM 8621 C C . ASP A 1 1125 ? -53.476 0.696 23.892 1.00 55.09 1125 ASP A C 1
ATOM 8623 O O . ASP A 1 1125 ? -53.720 0.774 22.689 1.00 55.09 1125 ASP A O 1
ATOM 8627 N N . LEU A 1 1126 ? -53.344 1.800 24.632 1.00 58.50 1126 LEU A N 1
ATOM 8628 C CA . LEU A 1 1126 ? -53.391 3.155 24.073 1.00 58.50 1126 LEU A CA 1
ATOM 8629 C C . LEU A 1 1126 ? -52.092 3.467 23.319 1.00 58.50 1126 LEU A C 1
ATOM 8631 O O . LEU A 1 1126 ? -51.107 3.846 23.949 1.00 58.50 1126 LEU A O 1
ATOM 8635 N N . ASP A 1 1127 ? -52.120 3.358 21.992 1.00 63.94 1127 ASP A N 1
ATOM 8636 C CA . ASP A 1 1127 ? -50.996 3.718 21.121 1.00 63.94 1127 ASP A CA 1
ATOM 8637 C C . ASP A 1 1127 ? -51.103 5.187 20.655 1.00 63.94 1127 ASP A C 1
ATOM 8639 O O . ASP A 1 1127 ? -52.146 5.625 20.157 1.00 63.94 1127 ASP A O 1
ATOM 8643 N N . LEU A 1 1128 ? -50.045 5.977 20.869 1.00 72.00 1128 LEU A N 1
ATOM 8644 C CA . LEU A 1 1128 ? -49.961 7.400 20.512 1.00 72.00 1128 LEU A CA 1
ATOM 8645 C C . LEU A 1 1128 ? -48.799 7.602 19.539 1.00 72.00 1128 LEU A C 1
ATOM 8647 O O . LEU A 1 1128 ? -47.641 7.407 19.897 1.00 72.00 1128 LEU A O 1
ATOM 8651 N N . GLN A 1 1129 ? -49.103 8.076 18.332 1.00 78.06 1129 GLN A N 1
ATOM 8652 C CA . GLN A 1 1129 ? -48.091 8.573 17.402 1.00 78.06 1129 GLN A CA 1
ATOM 8653 C C . GLN A 1 1129 ? -47.909 10.078 17.580 1.00 78.06 1129 GLN A C 1
ATOM 8655 O O . GLN A 1 1129 ? -48.881 10.826 17.712 1.00 78.06 1129 GLN A O 1
ATOM 8660 N N . TYR A 1 1130 ? -46.654 10.520 17.574 1.00 79.12 1130 TYR A N 1
ATOM 8661 C CA . TYR A 1 1130 ? -46.300 11.905 17.838 1.00 79.12 1130 TYR A CA 1
ATOM 8662 C C . TYR A 1 1130 ? -45.889 12.609 16.556 1.00 79.12 1130 TYR A C 1
ATOM 8664 O O . TYR A 1 1130 ? -45.002 12.159 15.837 1.00 79.12 1130 TYR A O 1
ATOM 8672 N N . TYR A 1 1131 ? -46.533 13.745 16.310 1.00 82.94 1131 TYR A N 1
ATOM 8673 C CA . TYR A 1 1131 ? -46.283 14.596 15.158 1.00 82.94 1131 TYR A CA 1
ATOM 8674 C C . TYR A 1 1131 ? -45.858 15.986 15.624 1.00 82.94 1131 TYR A C 1
ATOM 8676 O O . TYR A 1 1131 ? -46.354 16.485 16.641 1.00 82.94 1131 TYR A O 1
ATOM 8684 N N . ARG A 1 1132 ? -44.968 16.634 14.874 1.00 81.94 1132 ARG A N 1
ATOM 8685 C CA . ARG A 1 1132 ? -44.510 18.000 15.139 1.00 81.94 1132 ARG A CA 1
ATOM 8686 C C . ARG A 1 1132 ? -44.694 18.861 13.894 1.00 81.94 1132 ARG A C 1
ATOM 8688 O O . ARG A 1 1132 ? -44.379 18.455 12.786 1.00 81.94 1132 ARG A O 1
ATOM 8695 N N . TYR A 1 1133 ? -45.223 20.068 14.086 1.00 81.62 1133 TYR A N 1
ATOM 8696 C CA . TYR A 1 1133 ? -45.357 21.074 13.034 1.00 81.62 1133 TYR A CA 1
ATOM 8697 C C . TYR A 1 1133 ? -44.839 22.416 13.547 1.00 81.62 1133 TYR A C 1
ATOM 8699 O O . TYR A 1 1133 ? -45.303 22.921 14.577 1.00 81.62 1133 TYR A O 1
ATOM 8707 N N . ARG A 1 1134 ? -43.882 23.017 12.834 1.00 72.25 1134 ARG A N 1
ATOM 8708 C CA . ARG A 1 1134 ? -43.321 24.320 13.204 1.00 72.25 1134 ARG A CA 1
ATOM 8709 C C . ARG A 1 1134 ? -44.139 25.459 12.599 1.00 72.25 1134 ARG A C 1
ATOM 8711 O O . ARG A 1 1134 ? -44.155 25.688 11.395 1.00 72.25 1134 ARG A O 1
ATOM 8718 N N . VAL A 1 1135 ? -44.785 26.230 13.468 1.00 75.06 1135 VAL A N 1
ATOM 8719 C CA . VAL A 1 1135 ? -45.584 27.402 13.089 1.00 75.06 1135 VAL A CA 1
ATOM 8720 C C . VAL A 1 1135 ? -44.675 28.619 12.899 1.00 75.06 1135 VAL A C 1
ATOM 8722 O O . VAL A 1 1135 ? -44.018 29.050 13.846 1.00 75.06 1135 VAL A O 1
ATOM 8725 N N . ALA A 1 1136 ? -44.646 29.210 11.700 1.00 68.25 1136 ALA A N 1
ATOM 8726 C CA . ALA A 1 1136 ? -43.871 30.429 11.455 1.00 68.25 1136 ALA A CA 1
ATOM 8727 C C . ALA A 1 1136 ? -44.387 31.623 12.290 1.00 68.25 1136 ALA A C 1
ATOM 8729 O O . ALA A 1 1136 ? -45.577 31.744 12.577 1.00 68.25 1136 ALA A O 1
ATOM 8730 N N . SER A 1 1137 ? -43.492 32.543 12.670 1.00 67.69 1137 SER A N 1
ATOM 8731 C CA . SER A 1 1137 ? -43.775 33.632 13.628 1.00 67.69 1137 SER A CA 1
ATOM 8732 C C . SER A 1 1137 ? -44.843 34.642 13.178 1.00 67.69 1137 SER A C 1
ATOM 8734 O O . SER A 1 1137 ? -45.380 35.386 13.998 1.00 67.69 1137 SER A O 1
ATOM 8736 N N . ASN A 1 1138 ? -45.163 34.674 11.883 1.00 72.19 1138 ASN A N 1
ATOM 8737 C CA . ASN A 1 1138 ? -46.203 35.507 11.278 1.00 72.19 1138 ASN A CA 1
ATOM 8738 C C . ASN A 1 1138 ? -47.540 34.772 11.065 1.00 72.19 1138 ASN A C 1
ATOM 8740 O O . ASN A 1 1138 ? -48.483 35.372 10.541 1.00 72.19 1138 ASN A O 1
ATOM 8744 N N . VAL A 1 1139 ? -47.637 33.496 11.440 1.00 73.56 1139 VAL A N 1
ATOM 8745 C CA . VAL A 1 1139 ? -48.860 32.703 11.308 1.00 73.56 1139 VAL A CA 1
ATOM 8746 C C . VAL A 1 1139 ? -49.852 33.124 12.390 1.00 73.56 1139 VAL A C 1
ATOM 8748 O O . VAL A 1 1139 ? -49.579 33.060 13.585 1.00 73.56 1139 VAL A O 1
ATOM 8751 N N . VAL A 1 1140 ? -51.024 33.576 11.949 1.00 80.31 1140 VAL A N 1
ATOM 8752 C CA . VAL A 1 1140 ? -52.130 34.019 12.816 1.00 80.31 1140 VAL A CA 1
ATOM 8753 C C . VAL A 1 1140 ? -53.142 32.913 13.122 1.00 80.31 1140 VAL A C 1
ATOM 8755 O O . VAL A 1 1140 ? -53.907 33.060 14.072 1.00 80.31 1140 VAL A O 1
ATOM 8758 N N . ASN A 1 1141 ? -53.150 31.828 12.341 1.00 81.31 1141 ASN A N 1
ATOM 8759 C CA . ASN A 1 1141 ? -53.957 30.633 12.583 1.00 81.31 1141 ASN A CA 1
ATOM 8760 C C . ASN A 1 1141 ? -53.227 29.383 12.074 1.00 81.31 1141 ASN A C 1
ATOM 8762 O O . ASN A 1 1141 ? -52.646 29.433 10.991 1.00 81.31 1141 ASN A O 1
ATOM 8766 N N . LEU A 1 1142 ? -53.288 28.289 12.832 1.00 81.00 1142 LEU A N 1
ATOM 8767 C CA . LEU A 1 1142 ? -52.799 26.969 12.439 1.00 81.00 1142 LEU A CA 1
ATOM 8768 C C . LEU A 1 1142 ? -53.987 26.010 12.429 1.00 81.00 1142 LEU A C 1
ATOM 8770 O O . LEU A 1 1142 ? -54.579 25.779 13.480 1.00 81.00 1142 LEU A O 1
ATOM 8774 N N . ASP A 1 1143 ? -54.275 25.437 11.267 1.00 85.50 1143 ASP A N 1
ATOM 8775 C CA . ASP A 1 1143 ? -55.270 24.380 11.121 1.0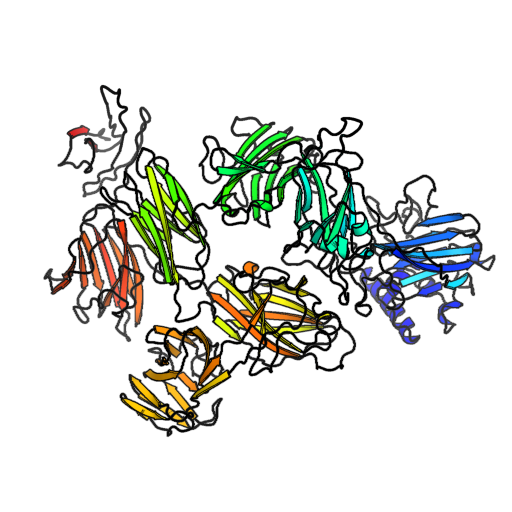0 85.50 1143 ASP A CA 1
ATOM 8776 C C . ASP A 1 1143 ? -54.528 23.050 10.909 1.00 85.50 1143 ASP A C 1
ATOM 8778 O O . ASP A 1 1143 ? -53.706 22.933 10.001 1.00 85.50 1143 ASP A O 1
ATOM 8782 N N . ILE A 1 1144 ? -54.782 22.074 11.785 1.00 84.75 1144 ILE A N 1
ATOM 8783 C CA . ILE A 1 1144 ? -54.284 20.697 11.665 1.00 84.75 1144 ILE A CA 1
ATOM 8784 C C . ILE A 1 1144 ? -55.510 19.813 11.456 1.00 84.75 1144 ILE A C 1
ATOM 8786 O O . ILE A 1 1144 ? -56.418 19.817 12.288 1.00 84.75 1144 ILE A O 1
ATOM 8790 N N . GLU A 1 1145 ? -55.540 19.080 10.348 1.00 84.88 1145 GLU A N 1
ATOM 8791 C CA . GLU A 1 1145 ? -56.653 18.209 9.976 1.00 84.88 1145 GLU A CA 1
ATOM 8792 C C . GLU A 1 1145 ? -56.215 16.743 10.041 1.00 84.88 1145 GLU A C 1
ATOM 8794 O O . GLU A 1 1145 ? -55.177 16.367 9.499 1.00 84.88 1145 GLU A O 1
ATOM 8799 N N . LEU A 1 1146 ? -57.026 15.911 10.695 1.00 84.06 1146 LEU A N 1
ATOM 8800 C CA . LEU A 1 1146 ? -56.882 14.458 10.716 1.00 84.06 1146 LEU A CA 1
ATOM 8801 C C . LEU A 1 1146 ? -58.026 13.860 9.891 1.00 84.06 1146 LEU A C 1
ATOM 8803 O O . LEU A 1 1146 ? -59.189 14.132 10.173 1.00 84.06 1146 LEU A O 1
ATOM 8807 N N . THR A 1 1147 ? -57.703 13.044 8.885 1.00 84.56 1147 THR A N 1
ATOM 8808 C CA . THR A 1 1147 ? -58.706 12.362 8.047 1.00 84.56 1147 THR A CA 1
ATOM 8809 C C . THR A 1 1147 ? -58.546 10.844 8.182 1.00 84.56 1147 THR A C 1
ATOM 8811 O O . THR A 1 1147 ? -57.746 10.260 7.450 1.00 84.56 1147 THR A O 1
ATOM 8814 N N . PRO A 1 1148 ? -59.256 10.182 9.116 1.00 77.50 1148 PRO A N 1
ATOM 8815 C CA . PRO A 1 1148 ? -59.160 8.734 9.275 1.00 77.50 1148 PRO A CA 1
ATOM 8816 C C . PRO A 1 1148 ? -59.728 8.008 8.045 1.00 77.50 1148 PRO A C 1
ATOM 8818 O O . PRO A 1 1148 ? -60.859 8.261 7.623 1.00 77.50 1148 PRO A O 1
ATOM 8821 N N . LEU A 1 1149 ? -58.932 7.106 7.460 1.00 76.06 1149 LEU A N 1
ATOM 8822 C CA . LEU A 1 1149 ? -59.339 6.270 6.321 1.00 76.06 1149 LEU A CA 1
ATOM 8823 C C . LEU A 1 1149 ? -60.131 5.025 6.761 1.00 76.06 1149 LEU A C 1
ATOM 8825 O O . LEU A 1 1149 ? -61.011 4.579 6.027 1.00 76.06 1149 LEU A O 1
ATOM 8829 N N . ASP A 1 1150 ? -59.827 4.490 7.946 1.00 72.38 1150 ASP A N 1
ATOM 8830 C CA . ASP A 1 1150 ? -60.481 3.346 8.593 1.00 72.38 1150 ASP A CA 1
ATOM 8831 C C . ASP A 1 1150 ? -60.271 3.437 10.121 1.00 72.38 1150 ASP A C 1
ATOM 8833 O O . ASP A 1 1150 ? -59.204 3.863 10.567 1.00 72.38 1150 ASP A O 1
ATOM 8837 N N . GLY A 1 1151 ? -61.275 3.048 10.915 1.00 74.19 1151 GLY A N 1
ATOM 8838 C CA . GLY A 1 1151 ? -61.253 3.104 12.385 1.00 74.19 1151 GLY A CA 1
ATOM 8839 C C . GLY A 1 1151 ? -61.377 4.505 13.015 1.00 74.19 1151 GLY A C 1
ATOM 8840 O O . GLY A 1 1151 ? -61.243 5.531 12.352 1.00 74.19 1151 GLY A O 1
ATOM 8841 N N . ASP A 1 1152 ? -61.653 4.545 14.323 1.00 79.69 1152 ASP A N 1
ATOM 8842 C CA . ASP A 1 1152 ? -61.734 5.792 15.100 1.00 79.69 1152 ASP A CA 1
ATOM 8843 C C . ASP A 1 1152 ? -60.331 6.246 15.525 1.00 79.69 1152 ASP A C 1
ATOM 8845 O O . ASP A 1 1152 ? -59.596 5.482 16.155 1.00 79.69 1152 ASP A O 1
ATOM 8849 N N . VAL A 1 1153 ? -59.969 7.501 15.237 1.00 79.62 1153 VAL A N 1
ATOM 8850 C CA . VAL A 1 1153 ? -58.667 8.069 15.618 1.00 79.62 1153 VAL A CA 1
ATOM 8851 C C . VAL A 1 1153 ? -58.863 9.423 16.299 1.00 79.62 1153 VAL A C 1
ATOM 8853 O O . VAL A 1 1153 ? -59.546 10.310 15.788 1.00 79.62 1153 VAL A O 1
ATOM 8856 N N . ASN A 1 1154 ? -58.229 9.601 17.460 1.00 83.88 1154 ASN A N 1
ATOM 8857 C CA . ASN A 1 1154 ? -58.238 10.866 18.195 1.00 83.88 1154 ASN A CA 1
ATOM 8858 C C . ASN A 1 1154 ? -56.918 11.615 17.977 1.00 83.88 1154 ASN A C 1
ATOM 8860 O O . ASN A 1 1154 ? -55.848 11.010 17.985 1.00 83.88 1154 ASN A O 1
ATOM 8864 N N . MET A 1 1155 ? -56.984 12.941 17.884 1.00 87.62 1155 MET A N 1
ATOM 8865 C CA . MET A 1 1155 ? -55.820 13.823 17.837 1.00 87.62 1155 MET A CA 1
ATOM 8866 C C . MET A 1 1155 ? -55.789 14.715 19.076 1.00 87.62 1155 MET A C 1
ATOM 8868 O O . MET A 1 1155 ? -56.784 15.342 19.439 1.00 87.62 1155 MET A O 1
ATOM 8872 N N . VAL A 1 1156 ? -54.626 14.823 19.712 1.00 87.62 1156 VAL A N 1
ATOM 8873 C CA . VAL A 1 1156 ? -54.356 15.800 20.773 1.00 87.62 1156 VAL A CA 1
ATOM 8874 C C . VAL A 1 1156 ? -53.155 16.650 20.385 1.00 87.62 1156 VAL A C 1
ATOM 8876 O O . VAL A 1 1156 ? -52.161 16.139 19.882 1.00 87.62 1156 VAL A O 1
ATOM 8879 N N . VAL A 1 1157 ? -53.246 17.956 20.618 1.00 88.12 1157 VAL A N 1
ATOM 8880 C CA . VAL A 1 1157 ? -52.226 18.937 20.237 1.00 88.12 1157 VAL A CA 1
ATOM 8881 C C . VAL A 1 1157 ? -51.832 19.734 21.469 1.00 88.12 1157 VAL A C 1
ATOM 8883 O O . VAL A 1 1157 ? -52.691 20.163 22.243 1.00 88.12 1157 VAL A O 1
ATOM 8886 N N . LYS A 1 1158 ? -50.532 19.953 21.653 1.00 86.75 1158 LYS A N 1
ATOM 8887 C CA . LYS A 1 1158 ? -49.983 20.809 22.703 1.00 86.75 1158 LYS A CA 1
ATOM 8888 C C . LYS A 1 1158 ? -48.808 21.602 22.148 1.00 86.75 1158 LYS A C 1
ATOM 8890 O O . LYS A 1 1158 ? -48.028 21.085 21.354 1.00 86.75 1158 LYS A O 1
ATOM 8895 N N . LYS A 1 1159 ? -48.680 22.849 22.584 1.00 78.88 1159 LYS A N 1
ATOM 8896 C CA . LYS A 1 1159 ? -47.512 23.678 22.334 1.00 78.88 1159 LYS A CA 1
ATOM 8897 C C . LYS A 1 1159 ? -46.401 23.332 23.334 1.00 78.88 1159 LYS A C 1
ATOM 8899 O O . LYS A 1 1159 ? -46.635 23.353 24.546 1.00 78.88 1159 LYS A O 1
ATOM 8904 N N . ASP A 1 1160 ? -45.203 23.070 22.815 1.00 62.47 1160 ASP A N 1
ATOM 8905 C CA . ASP A 1 1160 ? -43.973 22.756 23.560 1.00 62.47 1160 ASP A CA 1
ATOM 8906 C C . ASP A 1 1160 ? -44.042 21.456 24.397 1.00 62.47 1160 ASP A C 1
ATOM 8908 O O . ASP A 1 1160 ? -45.095 20.827 24.543 1.00 62.47 1160 ASP A O 1
ATOM 8912 N N . LEU A 1 1161 ? -42.910 21.048 24.976 1.00 56.16 1161 LEU A N 1
ATOM 8913 C CA . LEU A 1 1161 ? -42.812 19.884 25.866 1.00 56.16 1161 LEU A CA 1
ATOM 8914 C C . LEU A 1 1161 ? -43.515 20.116 27.228 1.00 56.16 1161 LEU A C 1
ATOM 8916 O O . LEU A 1 1161 ? -43.823 21.261 27.586 1.00 56.16 1161 LEU A O 1
ATOM 8920 N N . PRO A 1 1162 ? -43.821 19.055 28.004 1.00 57.16 1162 PRO A N 1
ATOM 8921 C CA . PRO A 1 1162 ? -43.745 17.629 27.650 1.00 57.16 1162 PRO A CA 1
ATOM 8922 C C . PRO A 1 1162 ? -44.759 17.246 26.562 1.00 57.16 1162 PRO A C 1
ATOM 8924 O O . PRO A 1 1162 ? -45.720 17.981 26.319 1.00 57.16 1162 PRO A O 1
ATOM 8927 N N . LEU A 1 1163 ? -44.525 16.102 25.914 1.00 70.44 1163 LEU A N 1
ATOM 8928 C CA . LEU A 1 1163 ? -45.344 15.601 24.810 1.00 70.44 1163 LEU A CA 1
ATOM 8929 C C . LEU A 1 1163 ? -46.831 15.448 25.202 1.00 70.44 1163 LEU A C 1
ATOM 8931 O O . LEU A 1 1163 ? -47.137 15.124 26.358 1.00 70.44 1163 LEU A O 1
ATOM 8935 N N . PRO A 1 1164 ? -47.773 15.686 24.266 1.00 77.75 1164 PRO A N 1
ATOM 8936 C CA . PRO A 1 1164 ? -49.196 15.600 24.559 1.00 77.75 1164 PRO A CA 1
ATOM 8937 C C . PRO A 1 1164 ? -49.622 14.172 24.928 1.00 77.75 1164 PRO A C 1
ATOM 8939 O O . PRO A 1 1164 ? -49.151 13.183 24.378 1.00 77.75 1164 PRO A O 1
ATOM 8942 N N . THR A 1 1165 ? -50.566 14.052 25.855 1.00 76.62 1165 THR A N 1
ATOM 8943 C CA . THR A 1 1165 ? -51.239 12.784 26.171 1.00 76.62 1165 THR A CA 1
ATOM 8944 C C . THR A 1 1165 ? -52.745 13.010 26.178 1.00 76.62 1165 THR A C 1
ATOM 8946 O O . THR A 1 1165 ? -53.210 14.148 26.243 1.00 76.62 1165 THR A O 1
ATOM 8949 N N . LEU A 1 1166 ? -53.543 11.941 26.240 1.00 75.19 1166 LEU A N 1
ATOM 8950 C CA . LEU A 1 1166 ? -54.998 12.066 26.423 1.00 75.19 1166 LEU A CA 1
ATOM 8951 C C . LEU A 1 1166 ? -55.409 12.781 27.726 1.00 75.19 1166 LEU A C 1
ATOM 8953 O O . LEU A 1 1166 ? -56.577 13.129 27.898 1.00 75.19 1166 LEU A O 1
ATOM 8957 N N . ARG A 1 1167 ? -54.470 12.992 28.658 1.00 75.12 1167 ARG A N 1
ATOM 8958 C CA . ARG A 1 1167 ? -54.680 13.731 29.913 1.00 75.12 1167 ARG A CA 1
ATOM 8959 C C . ARG A 1 1167 ? -53.957 15.082 29.952 1.00 75.12 1167 ARG A C 1
ATOM 8961 O O . ARG A 1 1167 ? -54.193 15.842 30.887 1.00 75.12 1167 ARG A O 1
ATOM 8968 N N . LEU A 1 1168 ? -53.098 15.376 28.974 1.00 68.69 1168 LEU A N 1
ATOM 8969 C CA . LEU A 1 1168 ? -52.250 16.566 28.925 1.00 68.69 1168 LEU A CA 1
ATOM 8970 C C . LEU A 1 1168 ? -52.200 17.116 27.493 1.00 68.69 1168 LEU A C 1
ATOM 8972 O O . LEU A 1 1168 ? -51.411 16.645 26.682 1.00 68.69 1168 LEU A O 1
ATOM 8976 N N . PHE A 1 1169 ? -53.045 18.098 27.180 1.00 86.81 1169 PHE A N 1
ATOM 8977 C CA . PHE A 1 1169 ? -53.165 18.682 25.840 1.00 86.81 1169 PHE A CA 1
ATOM 8978 C C . PHE A 1 1169 ? -53.691 20.124 25.905 1.00 86.81 1169 PHE A C 1
ATOM 8980 O O . PHE A 1 1169 ? -54.355 20.492 26.875 1.00 86.81 1169 PHE A O 1
ATOM 8987 N N . ASP A 1 1170 ? -53.429 20.914 24.861 1.00 86.06 1170 ASP A N 1
ATOM 8988 C CA . ASP A 1 1170 ? -54.025 22.246 24.676 1.00 86.06 1170 ASP A CA 1
ATOM 8989 C C . ASP A 1 1170 ? -55.314 22.168 23.842 1.00 86.06 1170 ASP A C 1
ATOM 8991 O O . ASP A 1 1170 ? -56.308 22.820 24.163 1.00 86.06 1170 ASP A O 1
ATOM 8995 N N . TYR A 1 1171 ? -55.319 21.328 22.800 1.00 85.88 1171 TYR A N 1
ATOM 8996 C CA . TYR A 1 1171 ? -56.465 21.081 21.922 1.00 85.88 1171 TYR A CA 1
ATOM 8997 C C . TYR A 1 1171 ? -56.650 19.581 21.674 1.00 85.88 1171 TYR A C 1
ATOM 8999 O O . TYR A 1 1171 ? -55.695 18.809 21.735 1.00 85.88 1171 TYR A O 1
ATOM 9007 N N . ARG A 1 1172 ? -57.890 19.162 21.407 1.00 87.00 1172 ARG A N 1
ATOM 9008 C CA . ARG A 1 1172 ? -58.254 17.768 21.130 1.00 87.00 1172 ARG A CA 1
ATOM 9009 C C . ARG A 1 1172 ? -59.334 17.704 20.053 1.00 87.00 1172 ARG A C 1
ATOM 9011 O O . ARG A 1 1172 ? -60.279 18.490 20.104 1.00 87.00 1172 ARG A O 1
ATOM 9018 N N . ALA A 1 1173 ? -59.201 16.748 19.143 1.00 81.25 1173 ALA A N 1
ATOM 9019 C CA . ALA A 1 1173 ? -60.200 16.348 18.162 1.00 81.25 1173 ALA A CA 1
ATOM 9020 C C . ALA A 1 1173 ? -60.463 14.843 18.306 1.00 81.25 1173 ALA A C 1
ATOM 9022 O O . ALA A 1 1173 ? -59.526 14.057 18.431 1.00 81.25 1173 ALA A O 1
ATOM 9023 N N . ASP A 1 1174 ? -61.737 14.464 18.322 1.00 81.31 1174 ASP A N 1
ATOM 9024 C CA . ASP A 1 1174 ? -62.185 13.073 18.378 1.00 81.31 1174 ASP A CA 1
ATOM 9025 C C . ASP A 1 1174 ? -62.949 12.803 17.079 1.00 81.31 1174 ASP A C 1
ATOM 9027 O O . ASP A 1 1174 ? -64.109 13.207 16.963 1.00 81.31 1174 ASP A O 1
ATOM 9031 N N . GLU A 1 1175 ? -62.290 12.198 16.088 1.00 72.50 1175 GLU A N 1
ATOM 9032 C CA . GLU A 1 1175 ? -62.866 11.990 14.757 1.00 72.50 1175 GLU A CA 1
ATOM 9033 C C . GLU A 1 1175 ? -63.262 10.515 14.571 1.00 72.50 1175 GLU A C 1
ATOM 9035 O O . GLU A 1 1175 ? -62.390 9.640 14.525 1.00 72.50 1175 GLU A O 1
ATOM 9040 N N . PRO A 1 1176 ? -64.569 10.202 14.479 1.00 61.72 1176 PRO A N 1
ATOM 9041 C CA . PRO A 1 1176 ? -65.015 8.849 14.179 1.00 61.72 1176 PRO A CA 1
ATOM 9042 C C . PRO A 1 1176 ? -64.728 8.503 12.710 1.00 61.72 1176 PRO A C 1
ATOM 9044 O O . PRO A 1 1176 ? -65.015 9.298 11.810 1.00 61.72 1176 PRO A O 1
ATOM 9047 N N . GLY A 1 1177 ? -64.193 7.308 12.459 1.00 58.78 1177 GLY A N 1
ATOM 9048 C CA . GLY A 1 1177 ? -63.896 6.834 11.105 1.00 58.78 1177 GLY A CA 1
ATOM 9049 C C . GLY A 1 1177 ? -65.153 6.464 10.305 1.00 58.78 1177 GLY A C 1
ATOM 9050 O O . GLY A 1 1177 ? -66.236 6.269 10.873 1.00 58.78 1177 GLY A O 1
ATOM 9051 N N . PRO A 1 1178 ? -65.063 6.340 8.967 1.00 57.47 1178 PRO A N 1
ATOM 9052 C CA . PRO A 1 1178 ? -66.155 5.793 8.171 1.00 57.47 1178 PRO A CA 1
ATOM 9053 C C . PRO A 1 1178 ? -66.411 4.326 8.557 1.00 57.47 1178 PRO A C 1
ATOM 9055 O O . PRO A 1 1178 ? -65.523 3.486 8.473 1.00 57.47 1178 PRO A O 1
ATOM 9058 N N . VAL A 1 1179 ? -67.647 4.000 8.950 1.00 48.66 1179 VAL A N 1
ATOM 9059 C CA . VAL A 1 1179 ? -68.060 2.610 9.200 1.00 48.66 1179 VAL A CA 1
ATOM 9060 C C . VAL A 1 1179 ? -68.077 1.865 7.863 1.00 48.66 1179 VAL A C 1
ATOM 9062 O O . VAL A 1 1179 ? -68.949 2.114 7.027 1.00 48.66 1179 VAL A O 1
ATOM 9065 N N . LEU A 1 1180 ? -67.111 0.974 7.645 1.00 50.25 1180 LEU A N 1
ATOM 9066 C CA . LEU A 1 1180 ? -67.152 0.005 6.552 1.00 50.25 1180 LEU A CA 1
ATOM 9067 C C . LEU A 1 1180 ? -68.120 -1.128 6.944 1.00 50.25 1180 LEU A C 1
ATOM 9069 O O . LEU A 1 1180 ? -67.847 -1.875 7.882 1.00 50.25 1180 LEU A O 1
ATOM 9073 N N . ASP A 1 1181 ? -69.267 -1.205 6.259 1.00 40.09 1181 ASP A N 1
ATOM 9074 C CA . ASP A 1 1181 ? -70.216 -2.338 6.313 1.00 40.09 1181 ASP A CA 1
ATOM 9075 C C . ASP A 1 1181 ? -69.626 -3.619 5.689 1.00 40.09 1181 ASP A C 1
ATOM 9077 O O . ASP A 1 1181 ? -69.004 -3.517 4.600 1.00 40.09 1181 ASP A O 1
#

Radius of gyration: 38.65 Å; Cα contacts (8 Å, |Δi|>4): 3233; chains: 1; bounding box: 107×72×106 Å